Protein AF-A0A067P8L7-F1 (afdb_monomer_lite)

Sequence (788 aa):
MIPTTTPSQPYLDSDVYSFVTGSESTISNNPGLGRTTDRFISAAARLLERSVLRKAPRGRDRGLPPHSPSSSSIISLSLVSDSDSTQSGNVGVGRTMDKAVSAVGTRLEKFLSGVGERRLGLGPHALVGRILRSVDWEDNGCPSCRDAILRESDGFLGSWTTSVVSVEKVTNIAIDTYCRECRDRHTRDLLANEGFRKGCEKLVKSIRGGTPSVKASAIDYVSALACFHPEFQHLFLTLGADRLIEQVRAHSNLFGNETLLASSRRALCCLTDVTVIPLIKEFDALQDEVSAGASELRFYLSARRFSAVLPRISECVEALATHAMHPDHQILALLRLASFLKGGTFWTVLTGLESSISAQMVHELWCRLAMSKDALVRRVISHFLRVLYECGHGLSMRPWSFNRQAALSKPPWSWRCLWLPLFMLKVDFPQIYSKIPGLLLHDVCKGFTDPHTFTMRMGNQTMELRRQKGRVMGRIEGKVVSKIDSDPVMGLLEQMTSPLADIASDWHKEAGMFAFSFMCDIPRMIPEGSLVELCERLDDVLRRPDIPLESIRDFPLHDIAPWYDQDSRSEIWYILEQFIRDDRLREAIQRVLPTLRSDMADNELMCPEIVMGVVEPENGPWTNKLELYNEHYRWPYPSGRRYVRNNLHTHLVAVNPLRDLRWIPLSELSLMRRRLEPMVIPFNPQERKQYIGCFRDGNHRMGRLFRLNDAFRPVDEYEEGDLAVLHVLAVRKFGLLRIPPVYWMTRGGLIHAVTGHGAETGLDPHVALRDCRCYWPGWNYRYEVKGK

Secondary structure (DSSP, 8-state):
-----PPPPPP-----PPPP---PPPPS-S--THHHHHHHHHHHHHHHHHHHHTTS--------PPPP-------------------TTS--HHHHHHHHHHHHHHHHHHHHHHHHHHTT--SHHHHHHHHHTTS-SS----HHHHHHHHHHHHHHTTTTTTSPPPHHHHHHHHHTS--HHHHHHHHHHHHH-HHHHHHHHHHHHHHHHS-HHHHHHHHHHHHHHHHH-HHHHHHHHHTTHHHHHHHHHHHHHHHT-HHHHHHHHHHHHHHH-TTHHHHHHHHHHHHHHHHHHHHH-SS---HHHHHHHHHHHHHHHHHHHHHHTSTTTHHHHHHHHHHHHHTSGGGGGHHHHHHHS-HHHHHHHHHHHHH---HHHHHHHHHHHHHHHHHHHHHHH----TT-SS---S--HHIIIIIHHHHHHHHH-HHHHTTS-HHHHHHHHHTT--HHHHHHHHHHHHHHHHHHHHHHHHHHTTS-GGGGGG-HHHHHHHHHTSHHHHHHHHHHHHH-SSSS--S--PPBPPPHHHHHHHHHHHHHHHH-TTS-HHHHHHS-GGGTS-TT-HHHHHHHHHHHHHGGG-TTTHHHHHHHHHHHH--------B--SEEEEEEE-TTS-----EEEEE--TTS---TT-EE-TTS--EEEEES-HHHHEEEEEGGGHHHHTTTEEEPEE---TTSPPEEEEEE--TT-----EEEE-TTS-B-S------GGGEEEEEEEPBTTTB---EEEEETTEEEETTT--EE-----HHHHTTT--TT-TT----------

Structure (mmCIF, N/CA/C/O backbone):
data_AF-A0A067P8L7-F1
#
_entry.id   AF-A0A067P8L7-F1
#
loop_
_atom_site.group_PDB
_atom_site.id
_atom_site.type_symbol
_atom_site.label_atom_id
_atom_site.label_alt_id
_atom_site.label_comp_id
_atom_site.label_asym_id
_atom_site.label_entity_id
_atom_site.label_seq_id
_atom_site.pdbx_PDB_ins_code
_atom_site.Cartn_x
_atom_site.Cartn_y
_atom_site.Cartn_z
_atom_site.occupancy
_atom_site.B_iso_or_equiv
_atom_site.auth_seq_id
_atom_site.auth_comp_id
_atom_site.auth_asym_id
_atom_site.auth_atom_id
_atom_site.pdbx_PDB_model_num
ATOM 1 N N . MET A 1 1 ? -16.918 41.199 -5.327 1.00 36.19 1 MET A N 1
ATOM 2 C CA . MET A 1 1 ? -16.763 41.688 -3.941 1.00 36.19 1 MET A CA 1
ATOM 3 C C . MET A 1 1 ? -17.690 40.865 -3.065 1.00 36.19 1 MET A C 1
ATOM 5 O O . MET A 1 1 ? -18.895 41.012 -3.180 1.00 36.19 1 MET A O 1
ATOM 9 N N . ILE A 1 2 ? -17.135 39.922 -2.308 1.00 29.42 2 ILE A N 1
ATOM 10 C CA . ILE A 1 2 ? -17.862 38.994 -1.429 1.00 29.42 2 ILE A CA 1
ATOM 11 C C . ILE A 1 2 ? -17.239 39.176 -0.037 1.00 29.42 2 ILE A C 1
ATOM 13 O O . ILE A 1 2 ? -16.008 39.162 0.041 1.00 29.42 2 ILE A O 1
ATOM 17 N N . PRO A 1 3 ? -18.019 39.416 1.031 1.00 39.72 3 PRO A N 1
ATOM 18 C CA . PRO A 1 3 ? -17.459 39.767 2.328 1.00 39.72 3 PRO A CA 1
ATOM 19 C C . PRO A 1 3 ? -16.973 38.520 3.073 1.00 39.72 3 PRO A C 1
ATOM 21 O O . PRO A 1 3 ? -17.706 37.553 3.261 1.00 39.72 3 PRO A O 1
ATOM 24 N N . THR A 1 4 ? -15.720 38.569 3.513 1.00 33.78 4 THR A N 1
ATOM 25 C CA . THR A 1 4 ? -15.096 37.611 4.429 1.00 33.78 4 THR A CA 1
ATOM 26 C C . THR A 1 4 ? -15.461 37.959 5.869 1.00 33.78 4 THR A C 1
ATOM 28 O O . THR A 1 4 ? -15.005 38.972 6.395 1.00 33.78 4 THR A O 1
ATOM 31 N N . THR A 1 5 ? -16.254 37.112 6.520 1.00 38.66 5 THR A N 1
ATOM 32 C CA . THR A 1 5 ? -16.458 37.131 7.974 1.00 38.66 5 THR A CA 1
ATOM 33 C C . THR A 1 5 ? -15.390 36.280 8.656 1.00 38.66 5 THR A C 1
ATOM 35 O O . THR A 1 5 ? -15.333 35.066 8.463 1.00 38.66 5 THR A O 1
ATOM 38 N N . THR A 1 6 ? -14.538 36.922 9.448 1.00 31.91 6 THR A N 1
ATOM 39 C CA . THR A 1 6 ? -13.596 36.303 10.386 1.00 31.91 6 THR A CA 1
ATOM 40 C C . THR A 1 6 ? -14.326 35.816 11.646 1.00 31.91 6 THR A C 1
ATOM 42 O O . THR A 1 6 ? -15.177 36.541 12.161 1.00 31.91 6 THR A O 1
ATOM 45 N N . PRO A 1 7 ? -14.005 34.628 12.193 1.00 39.50 7 PRO A N 1
ATOM 46 C CA . PRO A 1 7 ? -14.508 34.215 13.497 1.00 39.50 7 PRO A CA 1
ATOM 47 C C . PRO A 1 7 ? -13.611 34.751 14.622 1.00 39.50 7 PRO A C 1
ATOM 49 O O . PRO A 1 7 ? -12.383 34.662 14.566 1.00 39.50 7 PRO A O 1
ATOM 52 N N . SER A 1 8 ? -14.247 35.309 15.649 1.00 32.38 8 SER A N 1
ATOM 53 C CA . SER A 1 8 ? -13.639 35.785 16.890 1.00 32.38 8 SER A CA 1
ATOM 54 C C . SER A 1 8 ? -13.129 34.624 17.757 1.00 32.38 8 SER A C 1
ATOM 56 O O . SER A 1 8 ? -13.830 33.639 17.989 1.00 32.38 8 SER A O 1
ATOM 58 N N . GLN A 1 9 ? -11.895 34.750 18.250 1.00 31.33 9 GLN A N 1
ATOM 59 C CA . GLN A 1 9 ? -11.312 33.872 19.270 1.00 31.33 9 GLN A CA 1
ATOM 60 C C . GLN A 1 9 ? -11.827 34.247 20.672 1.00 31.33 9 GLN A C 1
ATOM 62 O O . GLN A 1 9 ? -11.944 35.439 20.963 1.00 31.33 9 GLN A O 1
ATOM 67 N N . PRO A 1 10 ? -12.069 33.277 21.572 1.00 38.03 10 PRO A N 1
ATOM 68 C CA . PRO A 1 10 ? -12.314 33.569 22.977 1.00 38.03 10 PRO A CA 1
ATOM 69 C C . PRO A 1 10 ? -10.997 33.754 23.750 1.00 38.03 10 PRO A C 1
ATOM 71 O O . PRO A 1 10 ? -10.084 32.931 23.671 1.00 38.03 10 PRO A O 1
ATOM 74 N N . TYR A 1 11 ? -10.944 34.848 24.511 1.00 31.11 11 TYR A N 1
ATOM 75 C CA . TYR A 1 11 ? -9.963 35.150 25.555 1.00 31.11 11 TYR A CA 1
ATOM 76 C C . TYR A 1 11 ? -10.044 34.100 26.680 1.00 31.11 11 TYR A C 1
ATOM 78 O O . TYR A 1 11 ? -11.134 33.799 27.165 1.00 31.11 11 TYR A O 1
ATOM 86 N N . LEU A 1 12 ? -8.898 33.563 27.107 1.00 30.88 12 LEU A N 1
ATOM 87 C CA . LEU A 1 12 ? -8.754 32.767 28.329 1.00 30.88 12 LEU A CA 1
ATOM 88 C C . LEU A 1 12 ? -7.935 33.584 29.331 1.00 30.88 12 LEU A C 1
ATOM 90 O O . LEU A 1 12 ? -6.732 33.752 29.144 1.00 30.88 12 LEU A O 1
ATOM 94 N N . ASP A 1 13 ? -8.607 34.085 30.368 1.00 26.62 13 ASP A N 1
ATOM 95 C CA . ASP A 1 13 ? -7.983 34.672 31.555 1.00 26.62 13 ASP A CA 1
ATOM 96 C C . ASP A 1 13 ? -7.306 33.576 32.386 1.00 26.62 13 ASP A C 1
ATOM 98 O O . ASP A 1 13 ? -7.893 32.529 32.677 1.00 26.62 13 ASP A O 1
ATOM 102 N N . SER A 1 14 ? -6.052 33.817 32.761 1.00 28.48 14 SER A N 1
ATOM 103 C CA . SER A 1 14 ? -5.268 32.957 33.641 1.00 28.48 14 SER A CA 1
ATOM 104 C C . SER A 1 14 ? -5.200 33.569 35.040 1.00 28.48 14 SER A C 1
ATOM 106 O O . SER A 1 14 ? -4.325 34.393 35.310 1.00 28.48 14 SER A O 1
ATOM 108 N N . ASP A 1 15 ? -6.082 33.135 35.938 1.00 26.42 15 ASP A N 1
ATOM 109 C CA . ASP A 1 15 ? -5.966 33.445 37.364 1.00 26.42 15 ASP A CA 1
ATOM 110 C C . ASP A 1 15 ? -4.958 32.507 38.041 1.00 26.42 15 ASP A C 1
ATOM 112 O O . ASP A 1 15 ? -5.107 31.281 38.076 1.00 26.42 15 ASP A O 1
ATOM 116 N N . VAL A 1 16 ? -3.908 33.112 38.594 1.00 28.75 16 VAL A N 1
ATOM 117 C CA . VAL A 1 16 ? -2.877 32.468 39.411 1.00 28.75 16 VAL A CA 1
ATOM 118 C C . VAL A 1 16 ? -3.339 32.473 40.869 1.00 28.75 16 VAL A C 1
ATOM 120 O O . VAL A 1 16 ? -3.374 33.522 41.505 1.00 28.75 16 VAL A O 1
ATOM 123 N N . TYR A 1 17 ? -3.637 31.299 41.430 1.00 27.22 17 TYR A N 1
ATOM 124 C CA . TYR A 1 17 ? -3.832 31.126 42.875 1.00 27.22 17 TYR A CA 1
ATOM 125 C C . TYR A 1 17 ? -2.594 30.486 43.513 1.00 27.22 17 TYR A C 1
ATOM 127 O O . TYR A 1 17 ? -2.257 29.335 43.232 1.00 27.22 17 TYR A O 1
ATOM 135 N N . SER A 1 18 ? -1.933 31.220 44.411 1.00 25.38 18 SER A N 1
ATOM 136 C CA . SER A 1 18 ? -0.894 30.702 45.308 1.00 25.38 18 SER A CA 1
ATOM 137 C C . SER A 1 18 ? -1.513 30.237 46.630 1.00 25.38 18 SER A C 1
ATOM 139 O O . SER A 1 18 ? -2.179 31.025 47.303 1.00 25.38 18 SER A O 1
ATOM 141 N N . PHE A 1 19 ? -1.257 28.994 47.043 1.00 25.98 19 PHE A N 1
ATOM 142 C CA . PHE A 1 19 ? -1.618 28.496 48.374 1.00 25.98 19 PHE A CA 1
ATOM 143 C C . PHE A 1 19 ? -0.404 28.539 49.308 1.00 25.98 19 PHE A C 1
ATOM 145 O O . PHE A 1 19 ? 0.627 27.933 49.024 1.00 25.98 19 PHE A O 1
ATOM 152 N N . VAL A 1 20 ? -0.551 29.227 50.443 1.00 29.11 20 VAL A N 1
ATOM 153 C CA . VAL A 1 20 ? 0.363 29.161 51.590 1.00 29.11 20 VAL A CA 1
ATOM 154 C C . VAL A 1 20 ? -0.119 28.042 52.512 1.00 29.11 20 VAL A C 1
ATOM 156 O O . VAL A 1 20 ? -1.233 28.091 53.029 1.00 29.11 20 VAL A O 1
ATOM 159 N N . THR A 1 21 ? 0.713 27.026 52.728 1.00 30.16 21 THR A N 1
ATOM 160 C CA . THR A 1 21 ? 0.487 25.982 53.735 1.00 30.16 21 THR A CA 1
ATOM 161 C C . THR A 1 21 ? 1.146 26.382 55.053 1.00 30.16 21 THR A C 1
ATOM 163 O O . THR A 1 21 ? 2.347 26.189 55.228 1.00 30.16 21 THR A O 1
ATOM 166 N N . GLY A 1 22 ? 0.359 26.925 55.982 1.00 30.98 22 GLY A N 1
ATOM 167 C CA . GLY A 1 22 ? 0.701 26.989 57.403 1.00 30.98 22 GLY A CA 1
ATOM 168 C C . GLY A 1 22 ? 0.161 25.748 58.114 1.00 30.98 22 GLY A C 1
ATOM 169 O O . GLY A 1 22 ? -1.040 25.490 58.080 1.00 30.98 22 GLY A O 1
ATOM 170 N N . SER A 1 23 ? 1.049 24.957 58.714 1.00 29.03 23 SER A N 1
ATOM 171 C CA . SER A 1 23 ? 0.709 23.802 59.547 1.00 29.03 23 SER A CA 1
ATOM 172 C C . SER A 1 23 ? 0.780 24.215 61.013 1.00 29.03 23 SER A C 1
ATOM 174 O O . SER A 1 23 ? 1.877 24.309 61.558 1.00 29.03 23 SER A O 1
ATOM 176 N N . GLU A 1 24 ? -0.367 24.399 61.665 1.00 32.34 24 GLU A N 1
ATOM 177 C CA . GLU A 1 24 ? -0.441 24.401 63.127 1.00 32.34 24 GLU A CA 1
ATOM 178 C C . GLU A 1 24 ? -0.838 23.009 63.627 1.00 32.34 24 GLU A C 1
ATOM 180 O O . GLU A 1 24 ? -1.864 22.434 63.256 1.00 32.34 24 GLU A O 1
ATOM 185 N N . SER A 1 25 ? 0.040 22.445 64.453 1.00 33.06 25 SER A N 1
ATOM 186 C CA . SER A 1 25 ? -0.110 21.155 65.113 1.00 33.06 25 SER A CA 1
ATOM 187 C C . SER A 1 25 ? -1.282 21.172 66.093 1.00 33.06 25 SER A C 1
ATOM 189 O O . SER A 1 25 ? -1.304 21.987 67.015 1.00 33.06 25 SER A O 1
ATOM 191 N N . THR A 1 26 ? -2.208 20.221 65.964 1.00 33.62 26 THR A N 1
ATOM 192 C CA . THR A 1 26 ? -3.205 19.931 67.002 1.00 33.62 26 THR A CA 1
ATOM 193 C C . THR A 1 26 ? -2.786 18.719 67.835 1.00 33.62 26 THR A C 1
ATOM 195 O O . THR A 1 26 ? -2.328 17.696 67.330 1.00 33.62 26 THR A O 1
ATOM 198 N N . ILE A 1 27 ? -2.917 18.895 69.148 1.00 36.53 27 ILE A N 1
ATOM 199 C CA . ILE A 1 27 ? -2.492 18.015 70.238 1.00 36.53 27 ILE A CA 1
ATOM 200 C C . ILE A 1 27 ? -3.243 16.673 70.195 1.00 36.53 27 ILE A C 1
ATOM 202 O O . ILE A 1 27 ? -4.474 16.629 70.204 1.00 36.53 27 ILE A O 1
ATOM 206 N N . SER A 1 28 ? -2.500 15.561 70.204 1.00 38.66 28 SER A N 1
ATOM 207 C CA . SER A 1 28 ? -3.044 14.208 70.345 1.00 38.66 28 SER A CA 1
ATOM 208 C C . SER A 1 28 ? -3.263 13.882 71.824 1.00 38.66 28 SER A C 1
ATOM 210 O O . SER A 1 28 ? -2.277 13.695 72.530 1.00 38.66 28 SER A O 1
ATOM 212 N N . ASN A 1 29 ? -4.513 13.838 72.301 1.00 42.50 29 ASN A N 1
ATOM 213 C CA . ASN A 1 29 ? -4.994 12.950 73.387 1.00 42.50 29 ASN A CA 1
ATOM 214 C C . ASN A 1 29 ? -6.394 13.340 73.901 1.00 42.50 29 ASN A C 1
ATOM 216 O O . ASN A 1 29 ? -6.620 13.447 75.100 1.00 42.50 29 ASN A O 1
ATOM 220 N N . ASN A 1 30 ? -7.370 13.482 73.002 1.00 39.34 30 ASN A N 1
ATOM 221 C CA . ASN A 1 30 ? -8.784 13.408 73.383 1.00 39.34 30 ASN A CA 1
ATOM 222 C C . ASN A 1 30 ? -9.452 12.224 72.669 1.00 39.34 30 ASN A C 1
ATOM 224 O O . ASN A 1 30 ? -8.995 11.839 71.586 1.00 39.34 30 ASN A O 1
ATOM 228 N N . PRO A 1 31 ? -10.506 11.613 73.246 1.00 41.97 31 PRO A N 1
ATOM 229 C CA . PRO A 1 31 ? -11.277 10.551 72.605 1.00 41.97 31 PRO A CA 1
ATOM 230 C C . PRO A 1 31 ? -12.084 11.139 71.436 1.00 41.97 31 PRO A C 1
ATOM 232 O O . PRO A 1 31 ? -13.281 11.370 71.528 1.00 41.97 31 PRO A O 1
ATOM 235 N N . GLY A 1 32 ? -11.392 11.445 70.341 1.00 45.50 32 GLY A N 1
ATOM 236 C CA . GLY A 1 32 ? -11.947 12.030 69.128 1.00 45.50 32 GLY A CA 1
ATOM 237 C C . GLY A 1 32 ? -12.049 11.019 67.991 1.00 45.50 32 GLY A C 1
ATOM 238 O O . GLY A 1 32 ? -11.405 9.964 68.013 1.00 45.50 32 GLY A O 1
ATOM 239 N N . LEU A 1 33 ? -12.843 11.390 66.980 1.00 48.19 33 LEU A N 1
ATOM 240 C CA . LEU A 1 33 ? -13.220 10.609 65.792 1.00 48.19 33 LEU A CA 1
ATOM 241 C C . LEU A 1 33 ? -12.100 9.755 65.172 1.00 48.19 33 LEU A C 1
ATOM 243 O O . LEU A 1 33 ? -12.400 8.685 64.649 1.00 48.19 33 LEU A O 1
ATOM 247 N N . GLY A 1 34 ? -10.834 10.180 65.267 1.00 48.84 34 GLY A N 1
ATOM 248 C CA . GLY A 1 34 ? -9.669 9.447 64.763 1.00 48.84 34 GLY A CA 1
ATOM 249 C C . GLY A 1 34 ? -9.581 7.993 65.239 1.00 48.84 34 GLY A C 1
ATOM 250 O O . GLY A 1 34 ? -9.248 7.122 64.447 1.00 48.84 34 GLY A O 1
ATOM 251 N N . ARG A 1 35 ? -9.962 7.677 66.488 1.00 53.22 35 ARG A N 1
ATOM 252 C CA . ARG A 1 35 ? -9.967 6.279 66.976 1.00 53.22 35 ARG A CA 1
ATOM 253 C C . ARG A 1 35 ? -11.078 5.427 66.357 1.00 53.22 35 ARG A C 1
ATOM 255 O O . ARG A 1 35 ? -10.922 4.211 66.253 1.00 53.22 35 ARG A O 1
ATOM 262 N N . THR A 1 36 ? -12.192 6.034 65.957 1.00 54.47 36 THR A N 1
ATOM 263 C CA . THR A 1 36 ? -13.324 5.328 65.340 1.00 54.47 36 THR A CA 1
ATOM 264 C C . THR A 1 36 ? -13.023 5.014 63.877 1.00 54.47 36 THR A C 1
ATOM 266 O O . THR A 1 36 ? -13.231 3.881 63.442 1.00 54.47 36 THR A O 1
ATOM 269 N N . THR A 1 37 ? -12.441 5.967 63.141 1.00 52.09 37 THR A N 1
ATOM 270 C CA . THR A 1 37 ? -11.954 5.744 61.772 1.00 52.09 37 THR A CA 1
ATOM 271 C C . THR A 1 37 ? -10.819 4.729 61.733 1.00 52.09 37 THR A C 1
ATOM 273 O O . THR A 1 37 ? -10.852 3.827 60.901 1.00 52.09 37 THR A O 1
ATOM 276 N N . ASP A 1 38 ? -9.867 4.793 62.664 1.00 52.38 38 ASP A N 1
ATOM 277 C CA . ASP A 1 38 ? -8.730 3.866 62.692 1.00 52.38 38 ASP A CA 1
ATOM 278 C C . ASP A 1 38 ? -9.160 2.424 63.030 1.00 52.38 38 ASP A C 1
ATOM 280 O O . ASP A 1 38 ? -8.690 1.452 62.430 1.00 52.38 38 ASP A O 1
ATOM 284 N N . ARG A 1 39 ? -10.164 2.262 63.908 1.00 58.91 39 ARG A N 1
ATOM 285 C CA . ARG A 1 39 ? -10.807 0.961 64.171 1.00 58.91 39 ARG A CA 1
ATOM 286 C C . ARG A 1 39 ? -11.585 0.438 62.968 1.00 58.91 39 ARG A C 1
ATOM 288 O O . ARG A 1 39 ? -11.516 -0.761 62.702 1.00 58.91 39 ARG A O 1
ATOM 295 N N . PHE A 1 40 ? -12.288 1.304 62.239 1.00 60.78 40 PHE A N 1
ATOM 296 C CA . PHE A 1 40 ? -13.021 0.917 61.033 1.00 60.78 40 PHE A CA 1
ATOM 297 C C . PHE A 1 40 ? -12.067 0.474 59.916 1.00 60.78 40 PHE A C 1
ATOM 299 O O . PHE A 1 40 ? -12.243 -0.602 59.345 1.00 60.78 40 PHE A O 1
ATOM 306 N N . ILE A 1 41 ? -10.997 1.238 59.674 1.00 60.25 41 ILE A N 1
ATOM 307 C CA . ILE A 1 41 ? -9.946 0.906 58.702 1.00 60.25 41 ILE A CA 1
ATOM 308 C C . ILE A 1 41 ? -9.254 -0.406 59.094 1.00 60.25 41 ILE A C 1
ATOM 310 O O . ILE A 1 41 ? -9.112 -1.302 58.263 1.00 60.25 41 ILE A O 1
ATOM 314 N N . SER A 1 42 ? -8.916 -0.580 60.374 1.00 60.84 42 SER A N 1
ATOM 315 C CA . SER A 1 42 ? -8.307 -1.814 60.889 1.00 60.84 42 SER A CA 1
ATOM 316 C C . SER A 1 42 ? -9.242 -3.030 60.839 1.00 60.84 42 SER A C 1
ATOM 318 O O . SER A 1 42 ? -8.777 -4.168 60.741 1.00 60.84 42 SER A O 1
ATOM 320 N N . ALA A 1 43 ? -10.559 -2.835 60.943 1.00 63.03 43 ALA A N 1
ATOM 321 C CA . ALA A 1 43 ? -11.548 -3.905 60.804 1.00 63.03 43 ALA A CA 1
ATOM 322 C C . ALA A 1 43 ? -11.741 -4.298 59.332 1.00 63.03 43 ALA A C 1
ATOM 324 O O . ALA A 1 43 ? -11.742 -5.488 59.009 1.00 63.03 43 ALA A O 1
ATOM 325 N N . ALA A 1 44 ? -11.817 -3.309 58.438 1.00 54.34 44 ALA A N 1
ATOM 326 C CA . ALA A 1 44 ? -11.887 -3.519 56.997 1.00 54.34 44 ALA A CA 1
ATOM 327 C C . ALA A 1 44 ? -10.626 -4.224 56.469 1.00 54.34 44 ALA A C 1
ATOM 329 O O . ALA A 1 44 ? -10.739 -5.209 55.740 1.00 54.34 44 ALA A O 1
ATOM 330 N N . ALA A 1 45 ? -9.434 -3.803 56.909 1.00 58.06 45 ALA A N 1
ATOM 331 C CA . ALA A 1 45 ? -8.164 -4.438 56.555 1.00 58.06 45 ALA A CA 1
ATOM 332 C C . ALA A 1 45 ? -8.115 -5.915 56.987 1.00 58.06 45 ALA A C 1
ATOM 334 O O . ALA A 1 45 ? -7.762 -6.777 56.185 1.00 58.06 45 ALA A O 1
ATOM 335 N N . ARG A 1 46 ? -8.564 -6.234 58.209 1.00 66.25 46 ARG A N 1
ATOM 336 C CA . ARG A 1 46 ? -8.603 -7.616 58.726 1.00 66.25 46 ARG A CA 1
ATOM 337 C C . ARG A 1 46 ? -9.643 -8.500 58.034 1.00 66.25 46 ARG A C 1
ATOM 339 O O . ARG A 1 46 ? -9.406 -9.692 57.840 1.00 66.25 46 ARG A O 1
ATOM 346 N N . LEU A 1 47 ? -10.792 -7.949 57.643 1.00 58.16 47 LEU A N 1
ATOM 347 C CA . LEU A 1 47 ? -11.785 -8.670 56.834 1.00 58.16 47 LEU A CA 1
ATOM 348 C C . LEU A 1 47 ? -11.244 -8.996 55.440 1.00 58.16 47 LEU A C 1
ATOM 350 O O . LEU A 1 47 ? -11.470 -10.092 54.918 1.00 58.16 47 LEU A O 1
ATOM 354 N N . LEU A 1 48 ? -10.491 -8.063 54.863 1.00 54.94 48 LEU A N 1
ATOM 355 C CA . LEU A 1 48 ? -9.872 -8.222 53.557 1.00 54.94 48 LEU A CA 1
ATOM 356 C C . LEU A 1 48 ? -8.728 -9.245 53.611 1.00 54.94 48 LEU A C 1
ATOM 358 O O . LEU A 1 48 ? -8.687 -10.159 52.791 1.00 54.94 48 LEU A O 1
ATOM 362 N N . GLU A 1 49 ? -7.883 -9.178 54.639 1.00 65.00 49 GLU A N 1
ATOM 363 C CA . GLU A 1 49 ? -6.832 -10.158 54.925 1.00 65.00 49 GLU A CA 1
ATOM 364 C C . GLU A 1 49 ? -7.407 -11.575 55.093 1.00 65.00 49 GLU A C 1
ATOM 366 O O . GLU A 1 49 ? -6.955 -12.511 54.434 1.00 65.00 49 GLU A O 1
ATOM 371 N N . ARG A 1 50 ? -8.490 -11.740 55.866 1.00 66.25 50 ARG A N 1
ATOM 372 C CA . ARG A 1 50 ? -9.178 -13.038 56.021 1.00 66.25 50 ARG A CA 1
ATOM 373 C C . ARG A 1 50 ? -9.763 -13.568 54.714 1.00 66.25 50 ARG A C 1
ATOM 375 O O . ARG A 1 50 ? -9.758 -14.778 54.491 1.00 66.25 50 ARG A O 1
ATOM 382 N N . SER A 1 51 ? -10.267 -12.685 53.856 1.00 56.28 51 SER A N 1
ATOM 383 C CA . SER A 1 51 ? -10.874 -13.060 52.573 1.00 56.28 51 SER A CA 1
ATOM 384 C C . SER A 1 51 ? -9.823 -13.448 51.530 1.00 56.28 51 SER A C 1
ATOM 386 O O . SER A 1 51 ? -10.038 -14.380 50.754 1.00 56.28 51 SER A O 1
ATOM 388 N N . VAL A 1 52 ? -8.666 -12.779 51.543 1.00 54.53 52 VAL A N 1
ATOM 389 C CA . VAL A 1 52 ? -7.527 -13.071 50.663 1.00 54.53 52 VAL A CA 1
ATOM 390 C C . VAL A 1 52 ? -6.785 -14.334 51.117 1.00 54.53 52 VAL A C 1
ATOM 392 O O . VAL A 1 52 ? -6.463 -15.178 50.281 1.00 54.53 52 VAL A O 1
ATOM 395 N N . LEU A 1 53 ? -6.572 -14.522 52.424 1.00 58.19 53 LEU A N 1
ATOM 396 C CA . LEU A 1 53 ? -5.845 -15.677 52.968 1.00 58.19 53 LEU A CA 1
ATOM 397 C C . LEU A 1 53 ? -6.652 -16.983 52.929 1.00 58.19 53 LEU A C 1
ATOM 399 O O . LEU A 1 53 ? -6.065 -18.049 52.763 1.00 58.19 53 LEU A O 1
ATOM 403 N N . ARG A 1 54 ? -7.991 -16.936 52.997 1.00 55.25 54 ARG A N 1
ATOM 404 C CA . ARG A 1 54 ? -8.836 -18.143 52.865 1.00 55.25 54 ARG A CA 1
ATOM 405 C C . ARG A 1 54 ? -8.814 -18.783 51.474 1.00 55.25 54 ARG A C 1
ATOM 407 O O . ARG A 1 54 ? -9.270 -19.914 51.343 1.00 55.25 54 ARG A O 1
ATOM 414 N N . LYS A 1 55 ? -8.320 -18.086 50.445 1.00 47.09 55 LYS A N 1
ATOM 415 C CA . LYS A 1 55 ? -8.284 -18.582 49.056 1.00 47.09 55 LYS A CA 1
ATOM 416 C C . LYS A 1 55 ? -6.876 -18.691 48.464 1.00 47.09 55 LYS A C 1
ATOM 418 O O . LYS A 1 55 ? -6.751 -18.930 47.266 1.00 47.09 55 LYS A O 1
ATOM 423 N N . ALA A 1 56 ? -5.822 -18.550 49.270 1.00 34.97 56 ALA A N 1
ATOM 424 C CA . ALA A 1 56 ? -4.475 -18.873 48.810 1.00 34.97 56 ALA A CA 1
ATOM 425 C C . ALA A 1 56 ? -4.386 -20.393 48.541 1.00 34.97 56 ALA A C 1
ATOM 427 O O . ALA A 1 56 ? -4.697 -21.180 49.440 1.00 34.97 56 ALA A O 1
ATOM 428 N N . PRO A 1 57 ? -4.014 -20.832 47.326 1.00 42.06 57 PRO A N 1
ATOM 429 C CA . PRO A 1 57 ? -3.963 -22.250 47.006 1.00 42.06 57 PRO A CA 1
ATOM 430 C C . PRO A 1 57 ? -2.838 -22.910 47.811 1.00 42.06 57 PRO A C 1
ATOM 432 O O . PRO A 1 57 ? -1.661 -22.614 47.613 1.00 42.06 57 PRO A O 1
ATOM 435 N N . ARG A 1 58 ? -3.199 -23.821 48.723 1.00 41.28 58 ARG A N 1
ATOM 436 C CA . ARG A 1 58 ? -2.262 -24.835 49.220 1.00 41.28 58 ARG A CA 1
ATOM 437 C C . ARG A 1 58 ? -1.947 -25.736 48.034 1.00 41.28 58 ARG A C 1
ATOM 439 O O . ARG A 1 58 ? -2.838 -26.412 47.527 1.00 41.28 58 ARG A O 1
ATOM 446 N N . GLY A 1 59 ? -0.714 -25.669 47.547 1.00 50.84 59 GLY A N 1
ATOM 447 C CA . GLY A 1 59 ? -0.277 -26.485 46.426 1.00 50.84 59 GLY A CA 1
ATOM 448 C C . GLY A 1 59 ? -0.426 -27.971 46.737 1.00 50.84 59 GLY A C 1
ATOM 449 O O . GLY A 1 59 ? 0.025 -28.416 47.791 1.00 50.84 59 GLY A O 1
ATOM 450 N N . ARG A 1 60 ? -1.031 -28.721 45.812 1.00 44.81 60 ARG A N 1
ATOM 451 C CA . ARG A 1 60 ? -0.565 -30.059 45.438 1.00 44.81 60 ARG A CA 1
ATOM 452 C C . ARG A 1 60 ? -1.283 -30.626 44.216 1.00 44.81 60 ARG A C 1
ATOM 454 O O . ARG A 1 60 ? -2.487 -30.471 44.062 1.00 44.81 60 ARG A O 1
ATOM 461 N N . ASP A 1 61 ? -0.450 -31.317 43.449 1.00 40.88 61 ASP A N 1
ATOM 462 C CA . ASP A 1 61 ? -0.655 -32.529 42.666 1.00 40.88 61 ASP A CA 1
ATOM 463 C C . ASP A 1 61 ? -1.627 -32.571 41.481 1.00 40.88 61 ASP A C 1
ATOM 465 O O . ASP A 1 61 ? -2.794 -32.191 41.509 1.00 40.88 61 ASP A O 1
ATOM 469 N N . ARG A 1 62 ? -1.034 -33.073 40.394 1.00 46.50 62 ARG A N 1
ATOM 470 C CA . ARG A 1 62 ? -1.580 -33.301 39.065 1.00 46.50 62 ARG A CA 1
ATOM 471 C C . ARG A 1 62 ? -2.669 -34.372 39.092 1.00 46.50 62 ARG A C 1
ATOM 473 O O . ARG A 1 62 ? -2.464 -35.445 39.647 1.00 46.50 62 ARG A O 1
ATOM 480 N N . GLY A 1 63 ? -3.724 -34.110 38.323 1.00 44.09 63 GLY A N 1
ATOM 481 C CA . GLY A 1 63 ? -4.572 -35.132 37.714 1.00 44.09 63 GLY A CA 1
ATOM 482 C C . GLY A 1 63 ? -5.953 -35.251 38.339 1.00 44.09 63 GLY A C 1
ATOM 483 O O . GLY A 1 63 ? -6.122 -36.044 39.249 1.00 44.09 63 GLY A O 1
ATOM 484 N N . LEU A 1 64 ? -6.920 -34.482 37.823 1.00 41.53 64 LEU A N 1
ATOM 485 C CA . LEU A 1 64 ? -8.359 -34.796 37.710 1.00 41.53 64 LEU A CA 1
ATOM 486 C C . LEU A 1 64 ? -9.054 -33.633 36.953 1.00 41.53 64 LEU A C 1
ATOM 488 O O . LEU A 1 64 ? -8.609 -32.487 37.070 1.00 41.53 64 LEU A O 1
ATOM 492 N N . PRO A 1 65 ? -10.102 -33.888 36.145 1.00 42.75 65 PRO A N 1
ATOM 493 C CA . PRO A 1 65 ? -10.750 -32.863 35.327 1.00 42.75 65 PRO A CA 1
ATOM 494 C C . PRO A 1 65 ? -11.635 -31.932 36.182 1.00 42.75 65 PRO A C 1
ATOM 496 O O . PRO A 1 65 ? -12.119 -32.334 37.242 1.00 42.75 65 PRO A O 1
ATOM 499 N N . PRO A 1 66 ? -11.863 -30.675 35.756 1.00 45.56 66 PRO A N 1
ATOM 500 C CA . PRO A 1 66 ? -12.490 -29.672 36.606 1.00 45.56 66 PRO A CA 1
ATOM 501 C C . PRO A 1 66 ? -14.012 -29.858 36.674 1.00 45.56 66 PRO A C 1
ATOM 503 O O . PRO A 1 66 ? -14.720 -29.693 35.682 1.00 45.56 66 PRO A O 1
ATOM 506 N N . HIS A 1 67 ? -14.531 -30.107 37.877 1.00 40.25 67 HIS A N 1
ATOM 507 C CA . HIS A 1 67 ? -15.948 -29.917 38.182 1.00 40.25 67 HIS A CA 1
ATOM 508 C C . HIS A 1 67 ? -16.302 -28.422 38.160 1.00 40.25 67 HIS A C 1
ATOM 510 O O . HIS A 1 67 ? -15.645 -27.597 38.799 1.00 40.25 67 HIS A O 1
ATOM 516 N N . SER A 1 68 ? -17.364 -28.064 37.434 1.00 32.72 68 SER A N 1
ATOM 517 C CA . SER A 1 68 ? -17.913 -26.708 37.425 1.00 32.72 68 SER A CA 1
ATOM 518 C C . SER A 1 68 ? -18.626 -26.407 38.751 1.00 32.72 68 SER A C 1
ATOM 520 O O . SER A 1 68 ? -19.588 -27.109 39.070 1.00 32.72 68 SER A O 1
ATOM 522 N N . PRO A 1 69 ? -18.252 -25.361 39.507 1.00 38.81 69 PRO A N 1
ATOM 523 C CA . PRO A 1 69 ? -19.046 -24.944 40.651 1.00 38.81 69 PRO A CA 1
ATOM 524 C C . PRO A 1 69 ? -20.306 -24.227 40.152 1.00 38.81 69 PRO A C 1
ATOM 526 O O . PRO A 1 69 ? -20.242 -23.173 39.511 1.00 38.81 69 PRO A O 1
ATOM 529 N N . SER A 1 70 ? -21.459 -24.827 40.429 1.00 33.78 70 SER A N 1
ATOM 530 C CA . SER A 1 70 ? -22.779 -24.234 40.254 1.00 33.78 70 SER A CA 1
ATOM 531 C C . SER A 1 70 ? -22.986 -23.073 41.234 1.00 33.78 70 SER A C 1
ATOM 533 O O . SER A 1 70 ? -22.781 -23.225 42.436 1.00 33.78 70 SER A O 1
ATOM 535 N N . SER A 1 71 ? -23.401 -21.926 40.685 1.00 37.06 71 SER A N 1
ATOM 536 C CA . SER A 1 71 ? -24.108 -20.817 41.351 1.00 37.06 71 SER A CA 1
ATOM 537 C C . SER A 1 71 ? -23.605 -20.392 42.740 1.00 37.06 71 SER A C 1
ATOM 539 O O . SER A 1 71 ? -24.197 -20.733 43.761 1.00 37.06 71 SER A O 1
ATOM 541 N N . SER A 1 72 ? -22.579 -19.537 42.778 1.00 28.77 72 SER A N 1
ATOM 542 C CA . SER A 1 72 ? -22.338 -18.656 43.926 1.00 28.77 72 SER A CA 1
ATOM 543 C C . SER A 1 72 ? -23.125 -17.356 43.748 1.00 28.77 72 SER A C 1
ATOM 545 O O . SER A 1 72 ? -22.884 -16.612 42.793 1.00 28.77 72 SER A O 1
ATOM 547 N N . SER A 1 73 ? -24.050 -17.085 44.663 1.00 29.30 73 SER A N 1
ATOM 548 C CA . SER A 1 73 ? -24.755 -15.813 44.803 1.00 29.30 73 SER A CA 1
ATOM 549 C C . SER A 1 73 ? -23.755 -14.664 44.972 1.00 29.30 73 SER A C 1
ATOM 551 O O . SER A 1 73 ? -22.888 -14.681 45.847 1.00 29.30 73 SER A O 1
ATOM 553 N N . ILE A 1 74 ? -23.854 -13.667 44.092 1.00 32.25 74 ILE A N 1
ATOM 554 C CA . ILE A 1 74 ? -23.090 -12.423 44.181 1.00 32.25 74 ILE A CA 1
ATOM 555 C C . ILE A 1 74 ? -23.644 -11.647 45.377 1.00 32.25 74 ILE A C 1
ATOM 557 O O . ILE A 1 74 ? -24.808 -11.254 45.381 1.00 32.25 74 ILE A O 1
ATOM 561 N N . ILE A 1 75 ? -22.815 -11.443 46.401 1.00 29.91 75 ILE A N 1
ATOM 562 C CA . ILE A 1 75 ? -23.125 -10.543 47.513 1.00 29.91 75 ILE A CA 1
ATOM 563 C C . ILE A 1 75 ? -23.069 -9.117 46.954 1.00 29.91 75 ILE A C 1
ATOM 565 O O . ILE A 1 75 ? -21.989 -8.571 46.733 1.00 29.91 75 ILE A O 1
ATOM 569 N N . SER A 1 76 ? -24.238 -8.539 46.679 1.00 28.62 76 SER A N 1
ATOM 570 C CA . SER A 1 76 ? -24.386 -7.124 46.338 1.00 28.62 76 SER A CA 1
ATOM 571 C C . SER A 1 76 ? -24.284 -6.303 47.623 1.00 28.62 76 SER A C 1
ATOM 573 O O . SER A 1 76 ? -25.224 -6.258 48.412 1.00 28.62 76 SER A O 1
ATOM 575 N N . LEU A 1 77 ? -23.131 -5.680 47.860 1.00 30.94 77 LEU A N 1
ATOM 576 C CA . LEU A 1 77 ? -22.958 -4.690 48.924 1.00 30.94 77 LEU A CA 1
ATOM 577 C C . LEU A 1 77 ? -23.512 -3.344 48.432 1.00 30.94 77 LEU A C 1
ATOM 579 O O . LEU A 1 77 ? -22.764 -2.518 47.918 1.00 30.94 77 LEU A O 1
ATOM 583 N N . SER A 1 78 ? -24.824 -3.127 48.560 1.00 27.14 78 SER A N 1
ATOM 584 C CA . SER A 1 78 ? -25.404 -1.785 48.441 1.00 27.14 78 SER A CA 1
ATOM 585 C C . SER A 1 78 ? -25.307 -1.094 49.799 1.00 27.14 78 SER A C 1
ATOM 587 O O . SER A 1 78 ? -26.036 -1.440 50.729 1.00 27.14 78 SER A O 1
ATOM 589 N N . LEU A 1 79 ? -24.391 -0.136 49.930 1.00 31.88 79 LEU A N 1
ATOM 590 C CA . LEU A 1 79 ? -24.340 0.737 51.097 1.00 31.88 79 LEU A CA 1
ATOM 591 C C . LEU A 1 79 ? -25.445 1.796 50.936 1.00 31.88 79 LEU A C 1
ATOM 593 O O . LEU A 1 79 ? -25.229 2.836 50.319 1.00 31.88 79 LEU A O 1
ATOM 597 N N . VAL A 1 80 ? -26.650 1.496 51.421 1.00 28.50 80 VAL A N 1
ATOM 598 C CA . VAL A 1 80 ? -27.718 2.493 51.567 1.00 28.50 80 VAL A CA 1
ATOM 599 C C . VAL A 1 80 ? -27.416 3.259 52.849 1.00 28.50 80 VAL A C 1
ATOM 601 O O . VAL A 1 80 ? -27.572 2.735 53.948 1.00 28.50 80 VAL A O 1
ATOM 604 N N . SER A 1 81 ? -26.883 4.467 52.698 1.00 34.34 81 SER A N 1
ATOM 605 C CA . SER A 1 81 ? -26.781 5.426 53.794 1.00 34.34 81 SER A CA 1
ATOM 606 C C . SER A 1 81 ? -28.052 6.266 53.789 1.00 34.34 81 SER A C 1
ATOM 608 O O . SER A 1 81 ? -28.065 7.350 53.210 1.00 34.34 81 SER A O 1
ATOM 610 N N . ASP A 1 82 ? -29.109 5.760 54.421 1.00 30.42 82 ASP A N 1
ATOM 611 C CA . ASP A 1 82 ? -30.245 6.591 54.819 1.00 30.42 82 ASP A CA 1
ATOM 612 C C . ASP A 1 82 ? -29.762 7.522 55.935 1.00 30.42 82 ASP A C 1
ATOM 614 O O . ASP A 1 82 ? -29.592 7.117 57.085 1.00 30.42 82 ASP A O 1
ATOM 618 N N . SER A 1 83 ? -29.470 8.771 55.578 1.00 33.16 83 SER A N 1
ATOM 619 C CA . SER A 1 83 ? -29.325 9.850 56.546 1.00 33.16 83 SER A CA 1
ATOM 620 C C . SER A 1 83 ? -30.282 10.955 56.143 1.00 33.16 83 SER A C 1
ATOM 622 O O . SER A 1 83 ? -30.012 11.730 55.224 1.00 33.16 83 SER A O 1
ATOM 624 N N . ASP A 1 84 ? -31.406 11.013 56.848 1.00 37.47 84 ASP A N 1
ATOM 625 C CA . ASP A 1 84 ? -32.320 12.138 56.785 1.00 37.47 84 ASP A CA 1
ATOM 626 C C . ASP A 1 84 ? -31.592 13.424 57.194 1.00 37.47 84 ASP A C 1
ATOM 628 O O . ASP A 1 84 ? -30.972 13.516 58.253 1.00 37.47 84 ASP A O 1
ATOM 632 N N . SER A 1 85 ? -31.695 14.418 56.312 1.00 43.31 85 SER A N 1
ATOM 633 C CA . SER A 1 85 ? -31.711 15.848 56.616 1.00 43.31 85 SER A CA 1
ATOM 634 C C . SER A 1 85 ? -30.638 16.376 57.584 1.00 43.31 85 SER A C 1
ATOM 636 O O . SER A 1 85 ? -30.871 16.588 58.772 1.00 43.31 85 SER A O 1
ATOM 638 N N . THR A 1 86 ? -29.495 16.784 57.025 1.00 41.22 86 THR A N 1
ATOM 639 C CA . THR A 1 86 ? -28.874 18.051 57.440 1.00 41.22 86 THR A CA 1
ATOM 640 C C . THR A 1 86 ? -28.695 18.937 56.211 1.00 41.22 86 THR A C 1
ATOM 642 O O . THR A 1 86 ? -28.160 18.525 55.184 1.00 41.22 86 THR A O 1
ATOM 645 N N . GLN A 1 87 ? -29.227 20.153 56.302 1.00 43.41 87 GLN A N 1
ATOM 646 C CA . GLN A 1 87 ? -29.265 21.168 55.254 1.00 43.41 87 GLN A CA 1
ATOM 647 C C . GLN A 1 87 ? -27.862 21.388 54.652 1.00 43.41 87 GLN A C 1
ATOM 649 O O . GLN A 1 87 ? -26.945 21.895 55.302 1.00 43.41 87 GLN A O 1
ATOM 654 N N . SER A 1 88 ? -27.677 20.972 53.397 1.00 41.81 88 SER A N 1
ATOM 655 C CA . SER A 1 88 ? -26.386 20.941 52.708 1.00 41.81 88 SER A CA 1
ATOM 656 C C . SER A 1 88 ? -25.980 22.329 52.194 1.00 41.81 88 SER A C 1
ATOM 658 O O . SER A 1 88 ? -26.072 22.608 51.000 1.00 41.81 88 SER A O 1
ATOM 660 N N . GLY A 1 89 ? -25.536 23.210 53.092 1.00 50.19 89 GLY A N 1
ATOM 661 C CA . GLY A 1 89 ? -25.057 24.555 52.738 1.00 50.19 89 GLY A CA 1
ATOM 662 C C . GLY A 1 89 ? -23.761 24.984 53.426 1.00 50.19 89 GLY A C 1
ATOM 663 O O . GLY A 1 89 ? -22.970 25.707 52.828 1.00 50.19 89 GLY A O 1
ATOM 664 N N . ASN A 1 90 ? -23.484 24.490 54.635 1.00 54.31 90 ASN A N 1
ATOM 665 C CA . ASN A 1 90 ? -22.371 24.998 55.438 1.00 54.31 90 ASN A CA 1
ATOM 666 C C . ASN A 1 90 ? -21.098 24.147 55.297 1.00 54.31 90 ASN A C 1
ATOM 668 O O . ASN A 1 90 ? -21.136 22.916 55.241 1.00 54.31 90 ASN A O 1
ATOM 672 N N . VAL A 1 91 ? -19.946 24.821 55.231 1.00 51.34 91 VAL A N 1
ATOM 673 C CA . VAL A 1 91 ? -18.612 24.204 55.259 1.00 51.34 91 VAL A CA 1
ATOM 674 C C . VAL A 1 91 ? -18.411 23.577 56.640 1.00 51.34 91 VAL A C 1
ATOM 676 O O . VAL A 1 91 ? -18.151 24.272 57.614 1.00 51.34 91 VAL A O 1
ATOM 679 N N . GLY A 1 92 ? -18.586 22.259 56.736 1.00 64.50 92 GLY A N 1
ATOM 680 C CA . GLY A 1 92 ? -18.464 21.507 57.983 1.00 64.50 92 GLY A CA 1
ATOM 681 C C . GLY A 1 92 ? -17.710 20.194 57.795 1.00 64.50 92 GLY A C 1
ATOM 682 O O . GLY A 1 92 ? -17.631 19.654 56.689 1.00 64.50 92 GLY A O 1
ATOM 683 N N . VAL A 1 93 ? -17.178 19.668 58.900 1.00 66.19 93 VAL A N 1
ATOM 684 C CA . VAL A 1 93 ? -16.332 18.459 58.974 1.00 66.19 93 VAL A CA 1
ATOM 685 C C . VAL A 1 93 ? -16.973 17.236 58.290 1.00 66.19 93 VAL A C 1
ATOM 687 O O . VAL A 1 93 ? -16.261 16.414 57.714 1.00 66.19 93 VAL A O 1
ATOM 690 N N . GLY A 1 94 ? -18.311 17.165 58.254 1.00 70.44 94 GLY A N 1
ATOM 691 C CA . GLY A 1 94 ? -19.069 16.122 57.551 1.00 70.44 94 GLY A CA 1
ATOM 692 C C . GLY A 1 94 ? -18.759 16.025 56.052 1.00 70.44 94 GLY A C 1
ATOM 693 O O . GLY A 1 94 ? -18.524 14.930 55.559 1.00 70.44 94 GLY A O 1
ATOM 694 N N . ARG A 1 95 ? -18.611 17.149 55.329 1.00 69.56 95 ARG A N 1
ATOM 695 C CA . ARG A 1 95 ? -18.278 17.131 53.885 1.00 69.56 95 ARG A CA 1
ATOM 696 C C . ARG A 1 95 ? -16.870 16.614 53.606 1.00 69.56 95 ARG A C 1
ATOM 698 O O . ARG A 1 95 ? -16.640 15.953 52.593 1.00 69.56 95 ARG A O 1
ATOM 705 N N . THR A 1 96 ? -15.916 16.930 54.478 1.00 77.50 96 THR A N 1
ATOM 706 C CA . THR A 1 96 ? -14.544 16.420 54.358 1.00 77.50 96 THR A CA 1
ATOM 707 C C . THR A 1 96 ? -14.521 14.915 54.604 1.00 77.50 96 THR A C 1
ATOM 709 O O . THR A 1 96 ? -13.839 14.188 53.880 1.00 77.50 96 THR A O 1
ATOM 712 N N . MET A 1 97 ? -15.319 14.435 55.564 1.00 77.62 97 MET A N 1
ATOM 713 C CA . MET A 1 97 ? -15.448 13.009 55.843 1.00 77.62 97 MET A CA 1
ATOM 714 C C . MET A 1 97 ? -16.177 12.267 54.717 1.00 77.62 97 MET A C 1
ATOM 716 O O . MET A 1 97 ? -15.676 11.238 54.285 1.00 77.62 97 MET A O 1
ATOM 720 N N . ASP A 1 98 ? -17.254 12.815 54.153 1.00 71.38 98 ASP A N 1
ATOM 721 C CA . ASP A 1 98 ? -17.959 12.216 53.010 1.00 71.38 98 ASP A CA 1
ATOM 722 C C . ASP A 1 98 ? -17.062 12.089 51.781 1.00 71.38 98 ASP A C 1
ATOM 724 O O . ASP A 1 98 ? -17.048 11.050 51.119 1.00 71.38 98 ASP A O 1
ATOM 728 N N . LYS A 1 99 ? -16.246 13.112 51.490 1.00 77.62 99 LYS A N 1
ATOM 729 C CA . LYS A 1 99 ? -15.246 13.040 50.414 1.00 77.62 99 LYS A CA 1
ATOM 730 C C . LYS A 1 99 ? -14.180 11.986 50.706 1.00 77.62 99 LYS A C 1
ATOM 732 O O . LYS A 1 99 ? -13.799 11.252 49.796 1.00 77.62 99 LYS A O 1
ATOM 737 N N . ALA A 1 100 ? -13.713 11.884 51.951 1.00 77.50 100 ALA A N 1
ATOM 738 C CA . ALA A 1 100 ? -12.732 10.880 52.352 1.00 77.50 100 ALA A CA 1
ATOM 739 C C . ALA A 1 100 ? -13.305 9.456 52.266 1.00 77.50 100 ALA A C 1
ATOM 741 O O . ALA A 1 100 ? -12.671 8.579 51.684 1.00 77.50 100 ALA A O 1
ATOM 742 N N . VAL A 1 101 ? -14.521 9.234 52.768 1.00 80.62 101 VAL A N 1
ATOM 743 C CA . VAL A 1 101 ? -15.229 7.949 52.708 1.00 80.62 101 VAL A CA 1
ATOM 744 C C . VAL A 1 101 ? -15.533 7.578 51.260 1.00 80.62 101 VAL A C 1
ATOM 746 O O . VAL A 1 101 ? -15.257 6.450 50.864 1.00 80.62 101 VAL A O 1
ATOM 749 N N . SER A 1 102 ? -15.982 8.524 50.434 1.00 75.06 102 SER A N 1
ATOM 750 C CA . SER A 1 102 ? -16.200 8.301 48.998 1.00 75.06 102 SER A CA 1
ATOM 751 C C . SER A 1 102 ? -14.898 7.960 48.270 1.00 75.06 102 SER A C 1
ATOM 753 O O . SER A 1 102 ? -14.863 7.039 47.451 1.00 75.06 102 SER A O 1
ATOM 755 N N . ALA A 1 103 ? -13.794 8.644 48.588 1.00 78.25 103 ALA A N 1
ATOM 756 C CA . ALA A 1 103 ? -12.483 8.355 48.011 1.00 78.25 103 ALA A CA 1
ATOM 757 C C . ALA A 1 103 ? -11.958 6.972 48.434 1.00 78.25 103 ALA A C 1
ATOM 759 O O . ALA A 1 103 ? -11.427 6.235 47.599 1.00 78.25 103 ALA A O 1
ATOM 760 N N . VAL A 1 104 ? -12.131 6.594 49.705 1.00 83.19 104 VAL A N 1
ATOM 761 C CA . VAL A 1 104 ? -11.768 5.266 50.224 1.00 83.19 104 VAL A CA 1
ATOM 762 C C . VAL A 1 104 ? -12.654 4.185 49.609 1.00 83.19 104 VAL A C 1
ATOM 764 O O . VAL A 1 104 ? -12.120 3.184 49.140 1.00 83.19 104 VAL A O 1
ATOM 767 N N . GLY A 1 105 ? -13.967 4.405 49.525 1.00 80.69 105 GLY A N 1
ATOM 768 C CA . GLY A 1 105 ? -14.922 3.510 48.871 1.00 80.69 105 GLY A CA 1
ATOM 769 C C . GLY A 1 105 ? -14.565 3.276 47.406 1.00 80.69 105 GLY A C 1
ATOM 770 O O . GLY A 1 105 ? -14.415 2.134 46.988 1.00 80.69 105 GLY A O 1
ATOM 771 N N . THR A 1 106 ? -14.272 4.345 46.660 1.00 74.38 106 THR A N 1
ATOM 772 C CA . THR A 1 106 ? -13.836 4.262 45.255 1.00 74.38 106 THR A CA 1
ATOM 773 C C . THR A 1 106 ? -12.506 3.512 45.112 1.00 74.38 106 THR A C 1
ATOM 775 O O . THR A 1 106 ? -12.313 2.742 44.170 1.00 74.38 106 THR A O 1
ATOM 778 N N . ARG A 1 107 ? -11.551 3.712 46.034 1.00 80.44 107 ARG A N 1
ATOM 779 C CA . ARG A 1 107 ? -10.272 2.977 46.035 1.00 80.44 107 ARG A CA 1
ATOM 780 C C . ARG A 1 107 ? -10.466 1.500 46.368 1.00 80.44 107 ARG A C 1
ATOM 782 O O . ARG A 1 107 ? -9.848 0.660 45.719 1.00 80.44 107 ARG A O 1
ATOM 789 N N . LEU A 1 108 ? -11.321 1.184 47.339 1.00 81.00 108 LEU A N 1
ATOM 790 C CA . LEU A 1 108 ? -11.638 -0.185 47.729 1.00 81.00 108 LEU A CA 1
ATOM 791 C C . LEU A 1 108 ? -12.393 -0.914 46.617 1.00 81.00 108 LEU A C 1
ATOM 793 O O . LEU A 1 108 ? -12.046 -2.046 46.306 1.00 81.00 108 LEU A O 1
ATOM 797 N N . GLU A 1 109 ? -13.359 -0.265 45.969 1.00 75.88 109 GLU A N 1
ATOM 798 C CA . GLU A 1 109 ? -14.075 -0.814 44.816 1.00 75.88 109 GLU A CA 1
ATOM 799 C C . GLU A 1 109 ? -13.114 -1.098 43.656 1.00 75.88 109 GLU A C 1
ATOM 801 O O . GLU A 1 109 ? -13.137 -2.196 43.100 1.00 75.88 109 GLU A O 1
ATOM 806 N N . LYS A 1 110 ? -12.202 -0.167 43.337 1.00 75.94 110 LYS A N 1
ATOM 807 C CA . LYS A 1 110 ? -11.145 -0.389 42.332 1.00 75.94 110 LYS A CA 1
ATOM 808 C C . LYS A 1 110 ? -10.222 -1.544 42.716 1.00 75.94 110 LYS A C 1
ATOM 810 O O . LYS A 1 110 ? -9.872 -2.355 41.861 1.00 75.94 110 LYS A O 1
ATOM 815 N N . PHE A 1 111 ? -9.842 -1.642 43.989 1.00 80.06 111 PHE A N 1
ATOM 816 C CA . PHE A 1 111 ? -8.994 -2.721 44.487 1.00 80.06 111 PHE A CA 1
ATOM 817 C C . PHE A 1 111 ? -9.706 -4.078 44.429 1.00 80.06 111 PHE A C 1
ATOM 819 O O . PHE A 1 111 ? -9.152 -5.026 43.883 1.00 80.06 111 PHE A O 1
ATOM 826 N N . LEU A 1 112 ? -10.939 -4.179 44.933 1.00 79.94 112 LEU A N 1
ATOM 827 C CA . LEU A 1 112 ? -11.734 -5.409 44.928 1.00 79.94 112 LEU A CA 1
ATOM 828 C C . LEU A 1 112 ? -12.118 -5.832 43.511 1.00 79.94 112 LEU A C 1
ATOM 830 O O . LEU A 1 112 ? -12.039 -7.019 43.208 1.00 79.94 112 LEU A O 1
ATOM 834 N N . SER A 1 113 ? -12.449 -4.886 42.631 1.00 70.81 113 SER A N 1
ATOM 835 C CA . SER A 1 113 ? -12.655 -5.157 41.203 1.00 70.81 113 SER A CA 1
ATOM 836 C C . SER A 1 113 ? -11.368 -5.686 40.574 1.00 70.81 113 SER A C 1
ATOM 838 O O . SER A 1 113 ? -11.386 -6.724 39.921 1.00 70.81 113 SER A O 1
ATOM 840 N N . GLY A 1 114 ? -10.224 -5.058 40.870 1.00 73.94 114 GLY A N 1
ATOM 841 C CA . GLY A 1 114 ? -8.915 -5.521 40.417 1.00 73.94 114 GLY A CA 1
ATOM 842 C C . GLY A 1 114 ? -8.535 -6.906 40.952 1.00 73.94 114 GLY A C 1
ATOM 843 O O . GLY A 1 114 ? -7.971 -7.709 40.216 1.00 73.94 114 GLY A O 1
ATOM 844 N N . VAL A 1 115 ? -8.861 -7.230 42.207 1.00 79.38 115 VAL A N 1
ATOM 845 C CA . VAL A 1 115 ? -8.611 -8.553 42.805 1.00 79.38 115 VAL A CA 1
ATOM 846 C C . VAL A 1 115 ? -9.573 -9.602 42.249 1.00 79.38 115 VAL A C 1
ATOM 848 O O . VAL A 1 115 ? -9.136 -10.696 41.894 1.00 79.38 115 VAL A O 1
ATOM 851 N N . GLY A 1 116 ? -10.864 -9.293 42.135 1.00 77.50 116 GLY A N 1
ATOM 852 C CA . GLY A 1 116 ? -11.859 -10.188 41.546 1.00 77.50 116 GLY A CA 1
ATOM 853 C C . GLY A 1 116 ? -11.553 -10.504 40.082 1.00 77.50 116 GLY A C 1
ATOM 854 O O . GLY A 1 116 ? -11.680 -11.646 39.640 1.00 77.50 116 GLY A O 1
ATOM 855 N N . GLU A 1 117 ? -11.054 -9.519 39.346 1.00 74.81 117 GLU A N 1
ATOM 856 C CA . GLU A 1 117 ? -10.634 -9.692 37.965 1.00 74.81 117 GLU A CA 1
ATOM 857 C C . GLU A 1 117 ? -9.311 -10.453 37.842 1.00 74.81 117 GLU A C 1
ATOM 859 O O . GLU A 1 117 ? -9.261 -11.479 37.165 1.00 74.81 117 GLU A O 1
ATOM 864 N N . ARG A 1 118 ? -8.252 -10.006 38.529 1.00 72.88 118 ARG A N 1
ATOM 865 C CA . ARG A 1 118 ? -6.902 -10.575 38.373 1.00 72.88 118 ARG A CA 1
ATOM 866 C C . ARG A 1 118 ? -6.708 -11.897 39.102 1.00 72.88 118 ARG A C 1
ATOM 868 O O . ARG A 1 118 ? -5.998 -12.758 38.598 1.00 72.88 118 ARG A O 1
ATOM 875 N N . ARG A 1 119 ? -7.277 -12.053 40.301 1.00 76.44 119 ARG A N 1
ATOM 876 C CA . ARG A 1 119 ? -7.045 -13.238 41.147 1.00 76.44 119 ARG A CA 1
ATOM 877 C C . ARG A 1 119 ? -8.160 -14.265 41.070 1.00 76.44 119 ARG A C 1
ATOM 879 O O . ARG A 1 119 ? -7.871 -15.451 41.160 1.00 76.44 119 ARG A O 1
ATOM 886 N N . LEU A 1 120 ? -9.415 -13.835 40.927 1.00 79.50 120 LEU A N 1
ATOM 887 C CA . LEU A 1 120 ? -10.541 -14.774 40.828 1.00 79.50 120 LEU A CA 1
ATOM 888 C C . LEU A 1 120 ? -10.920 -15.090 39.376 1.00 79.50 120 LEU A C 1
ATOM 890 O O . LEU A 1 120 ? -11.638 -16.058 39.136 1.00 79.50 120 LEU A O 1
ATOM 894 N N . GLY A 1 121 ? -10.444 -14.300 38.406 1.00 79.44 121 GLY A N 1
ATOM 895 C CA . GLY A 1 121 ? -10.731 -14.514 36.989 1.00 79.44 121 GLY A CA 1
ATOM 896 C C . GLY A 1 121 ? -12.219 -14.391 36.650 1.00 79.44 121 GLY A C 1
ATOM 897 O O . GLY A 1 121 ? -12.700 -15.057 35.731 1.00 79.44 121 GLY A O 1
ATOM 898 N N . LEU A 1 122 ? -12.968 -13.601 37.429 1.00 84.75 122 LEU A N 1
ATOM 899 C CA . LEU A 1 122 ? -14.425 -13.471 37.303 1.00 84.75 122 LEU A CA 1
ATOM 900 C C . LEU A 1 122 ? -14.855 -12.292 36.417 1.00 84.75 122 LEU A C 1
ATOM 902 O O . LEU A 1 122 ? -16.025 -12.212 36.054 1.00 84.75 122 LEU A O 1
ATOM 906 N N . GLY A 1 123 ? -13.929 -11.395 36.067 1.00 89.94 123 GLY A N 1
ATOM 907 C CA . GLY A 1 123 ? -14.199 -10.251 35.195 1.00 89.94 123 GLY A CA 1
ATOM 908 C C . GLY A 1 123 ? -14.312 -10.633 33.710 1.00 89.94 123 GLY A C 1
ATOM 909 O O . GLY A 1 123 ? -13.770 -11.671 33.308 1.00 89.94 123 GLY A O 1
ATOM 910 N N . PRO A 1 124 ? -14.962 -9.794 32.875 1.00 92.62 124 PRO A N 1
ATOM 911 C CA . PRO A 1 124 ? -15.064 -10.007 31.429 1.00 92.62 124 PRO A CA 1
ATOM 912 C C . PRO A 1 124 ? -13.704 -10.221 30.758 1.00 92.62 124 PRO A C 1
ATOM 914 O O . PRO A 1 124 ? -13.560 -11.130 29.947 1.00 92.62 124 PRO A O 1
ATOM 917 N N . HIS A 1 125 ? -12.676 -9.474 31.168 1.00 91.06 125 HIS A N 1
ATOM 918 C CA . HIS A 1 125 ? -11.331 -9.593 30.611 1.00 91.06 125 HIS A CA 1
ATOM 919 C C . HIS A 1 125 ? -10.714 -10.990 30.819 1.00 91.06 125 HIS A C 1
ATOM 921 O O . HIS A 1 125 ? -10.177 -11.607 29.895 1.00 91.06 125 HIS A O 1
ATOM 927 N N . ALA A 1 126 ? -10.824 -11.533 32.035 1.00 89.94 126 ALA A N 1
ATOM 928 C CA . ALA A 1 126 ? -10.334 -12.874 32.352 1.00 89.94 126 ALA A CA 1
ATOM 929 C C . ALA A 1 126 ? -11.199 -13.974 31.717 1.00 89.94 126 ALA A C 1
ATOM 931 O O . ALA A 1 126 ? -10.692 -15.023 31.315 1.00 89.94 126 ALA A O 1
ATOM 932 N N . LEU A 1 127 ? -12.511 -13.742 31.625 1.00 92.62 127 LEU A N 1
ATOM 933 C CA . LEU A 1 127 ? -13.435 -14.640 30.947 1.00 92.62 127 LEU A CA 1
ATOM 934 C C . LEU A 1 127 ? -13.076 -14.772 29.464 1.00 92.62 127 LEU A C 1
ATOM 936 O O . LEU A 1 127 ? -12.862 -15.891 29.008 1.00 92.62 127 LEU A O 1
ATOM 940 N N . VAL A 1 128 ? -12.928 -13.658 28.748 1.00 92.75 128 VAL A N 1
ATOM 941 C CA . VAL A 1 128 ? -12.569 -13.666 27.324 1.00 92.75 128 VAL A CA 1
ATOM 942 C C . VAL A 1 128 ? -11.180 -14.244 27.102 1.00 92.75 128 VAL A C 1
ATOM 944 O O . VAL A 1 128 ? -10.999 -15.053 26.199 1.00 92.75 128 VAL A O 1
ATOM 947 N N . GLY A 1 129 ? -10.222 -13.948 27.982 1.00 89.69 129 GLY A N 1
ATOM 948 C CA . GLY A 1 129 ? -8.912 -14.590 27.921 1.00 89.69 129 GLY A CA 1
ATOM 949 C C . GLY A 1 129 ? -8.977 -16.118 28.003 1.00 89.69 129 GLY A C 1
ATOM 950 O O . GLY A 1 129 ? -8.258 -16.791 27.274 1.00 89.69 129 GLY A O 1
ATOM 951 N N . ARG A 1 130 ? -9.860 -16.689 28.833 1.00 89.62 130 ARG A N 1
ATOM 952 C CA . ARG A 1 130 ? -10.068 -18.149 28.887 1.00 89.62 130 ARG A CA 1
ATOM 953 C C . ARG A 1 130 ? -10.774 -18.691 27.651 1.00 89.62 130 ARG A C 1
ATOM 955 O O . ARG A 1 130 ? -10.410 -19.759 27.177 1.00 89.62 130 ARG A O 1
ATOM 962 N N . ILE A 1 131 ? -11.772 -17.961 27.160 1.00 91.56 131 ILE A N 1
ATOM 963 C CA . ILE A 1 131 ? -12.537 -18.320 25.964 1.00 91.56 131 ILE A CA 1
ATOM 964 C C . ILE A 1 131 ? -11.607 -18.415 24.750 1.00 91.56 131 ILE A C 1
ATOM 966 O O . ILE A 1 131 ? -11.628 -19.417 24.043 1.00 91.56 131 ILE A O 1
ATOM 970 N N . LEU A 1 132 ? -10.750 -17.415 24.541 1.00 88.88 132 LEU A N 1
ATOM 971 C CA . LEU A 1 132 ? -9.847 -17.389 23.391 1.00 88.88 132 LEU A CA 1
ATOM 972 C C . LEU A 1 132 ? -8.723 -18.421 23.513 1.00 88.88 132 LEU A C 1
ATOM 974 O O . LEU A 1 132 ? -8.350 -19.007 22.512 1.00 88.88 132 LEU A O 1
ATOM 978 N N . ARG A 1 133 ? -8.235 -18.739 24.719 1.00 87.81 133 ARG A N 1
ATOM 979 C CA . ARG A 1 133 ? -7.235 -19.813 24.922 1.00 87.81 133 ARG A CA 1
ATOM 980 C C . ARG A 1 133 ? -7.748 -21.226 24.630 1.00 87.81 133 ARG A C 1
ATOM 982 O O . ARG A 1 133 ? -6.981 -22.174 24.733 1.00 87.81 133 ARG A O 1
ATOM 989 N N . SER A 1 134 ? -9.040 -21.388 24.354 1.00 86.12 134 SER A N 1
ATOM 990 C CA . SER A 1 134 ? -9.626 -22.703 24.089 1.00 86.12 134 SER A CA 1
ATOM 991 C C . SER A 1 134 ? -9.322 -23.245 22.688 1.00 86.12 134 SER A C 1
ATOM 993 O O . SER A 1 134 ? -9.621 -24.408 22.424 1.00 86.12 134 SER A O 1
ATOM 995 N N . VAL A 1 135 ? -8.724 -22.419 21.825 1.00 84.06 135 VAL A N 1
ATOM 996 C CA . VAL A 1 135 ? -8.305 -22.759 20.463 1.00 84.06 135 VAL A CA 1
ATOM 997 C C . VAL A 1 135 ? -6.824 -22.436 20.302 1.00 84.06 135 VAL A C 1
ATOM 999 O O . VAL A 1 135 ? -6.328 -21.462 20.877 1.00 84.06 135 VAL A O 1
ATOM 1002 N N . ASP A 1 136 ? -6.125 -23.281 19.548 1.00 83.56 136 ASP A N 1
ATOM 1003 C CA . ASP A 1 136 ? -4.737 -23.055 19.173 1.00 83.56 136 ASP A CA 1
ATOM 1004 C C . ASP A 1 136 ? -4.674 -22.062 18.005 1.00 83.56 136 ASP A C 1
ATOM 1006 O O . ASP A 1 136 ? -5.032 -22.363 16.867 1.00 83.56 136 ASP A O 1
ATOM 1010 N N . TRP A 1 137 ? -4.250 -20.840 18.311 1.00 79.62 137 TRP A N 1
ATOM 1011 C CA . TRP A 1 137 ? -4.092 -19.776 17.323 1.00 79.62 137 TRP A CA 1
ATOM 1012 C C . TRP A 1 137 ? -2.774 -19.888 16.542 1.00 79.62 137 TRP A C 1
ATOM 1014 O O . TRP A 1 137 ? -2.593 -19.172 15.556 1.00 79.62 137 TRP A O 1
ATOM 1024 N N . GLU A 1 138 ? -1.847 -20.751 16.963 1.00 74.81 138 GLU A N 1
ATOM 1025 C CA . GLU A 1 138 ? -0.525 -20.911 16.350 1.00 74.81 138 GLU A CA 1
ATOM 1026 C C . GLU A 1 138 ? -0.503 -22.017 15.288 1.00 74.81 138 GLU A C 1
ATOM 1028 O O . GLU A 1 138 ? 0.290 -21.931 14.347 1.00 74.81 138 GLU A O 1
ATOM 1033 N N . ASP A 1 139 ? -1.423 -22.986 15.356 1.00 76.25 139 ASP A N 1
ATOM 1034 C CA . ASP A 1 139 ? -1.567 -24.083 14.382 1.00 76.25 139 ASP A CA 1
ATOM 1035 C C . ASP A 1 139 ? -2.219 -23.638 13.053 1.00 76.25 139 ASP A C 1
ATOM 1037 O O . ASP A 1 139 ? -3.134 -24.246 12.493 1.00 76.25 139 ASP A O 1
ATOM 1041 N N . ASN A 1 140 ? -1.763 -22.504 12.525 1.00 64.94 140 ASN A N 1
ATOM 1042 C CA . ASN A 1 140 ? -2.180 -21.998 11.232 1.00 64.94 140 ASN A CA 1
ATOM 1043 C C . ASN A 1 140 ? -1.083 -22.264 10.210 1.00 64.94 140 ASN A C 1
ATOM 1045 O O . ASN A 1 140 ? -0.151 -21.480 10.050 1.00 64.94 140 ASN A O 1
ATOM 1049 N N . GLY A 1 141 ? -1.253 -23.321 9.417 1.00 72.12 141 GLY A N 1
ATOM 1050 C CA . GLY A 1 141 ? -0.436 -23.582 8.226 1.00 72.12 141 GLY A CA 1
ATOM 1051 C C . GLY A 1 141 ? -0.538 -22.516 7.118 1.00 72.12 141 GLY A C 1
ATOM 1052 O O . GLY A 1 141 ? -0.084 -22.772 6.009 1.00 72.12 141 GLY A O 1
ATOM 1053 N N . CYS A 1 142 ? -1.146 -21.347 7.371 1.00 83.62 142 CYS A N 1
ATOM 1054 C CA . CYS A 1 142 ? -1.234 -20.230 6.429 1.00 83.62 142 CYS A CA 1
ATOM 1055 C C . CYS A 1 142 ? -0.006 -19.310 6.579 1.00 83.62 142 CYS A C 1
ATOM 1057 O O . CYS A 1 142 ? 0.080 -18.586 7.578 1.00 83.62 142 CYS A O 1
ATOM 1059 N N . PRO A 1 143 ? 0.913 -19.263 5.593 1.00 78.69 143 PRO A N 1
ATOM 1060 C CA . PRO A 1 143 ? 2.119 -18.435 5.677 1.00 78.69 143 PRO A CA 1
ATOM 1061 C C . PRO A 1 143 ? 1.805 -16.945 5.858 1.00 78.69 143 PRO A C 1
ATOM 1063 O O . PRO A 1 143 ? 2.410 -16.279 6.690 1.00 78.69 143 PRO A O 1
ATOM 1066 N N . SER A 1 144 ? 0.787 -16.438 5.152 1.00 76.06 144 SER A N 1
ATOM 1067 C CA . SER A 1 144 ? 0.402 -15.022 5.202 1.00 76.06 144 SER A CA 1
ATOM 1068 C C . SER A 1 144 ? -0.091 -14.578 6.581 1.00 76.06 144 SER A C 1
ATOM 1070 O O . SER A 1 144 ? 0.209 -13.467 7.011 1.00 76.06 144 SER A O 1
ATOM 1072 N N . CYS A 1 145 ? -0.833 -15.436 7.292 1.00 82.69 145 CYS A N 1
ATOM 1073 C CA . CYS A 1 145 ? -1.272 -15.130 8.656 1.00 82.69 145 CYS A CA 1
ATOM 1074 C C . CYS A 1 145 ? -0.118 -15.279 9.649 1.00 82.69 145 CYS A C 1
ATOM 1076 O O . CYS A 1 145 ? -0.003 -14.483 10.576 1.00 82.69 145 CYS A O 1
ATOM 1078 N N . ARG A 1 146 ? 0.767 -16.262 9.441 1.00 80.19 146 ARG A N 1
ATOM 1079 C CA . ARG A 1 146 ? 1.935 -16.486 10.298 1.00 80.19 146 ARG A CA 1
ATOM 1080 C C . ARG A 1 146 ? 2.851 -15.267 10.342 1.00 80.19 146 ARG A C 1
ATOM 1082 O O . ARG A 1 146 ? 3.239 -14.858 11.430 1.00 80.19 146 ARG A O 1
ATOM 1089 N N . ASP A 1 147 ? 3.146 -14.651 9.202 1.00 75.00 147 ASP A N 1
ATOM 1090 C CA . ASP A 1 147 ? 3.988 -13.450 9.165 1.00 75.00 147 ASP A CA 1
ATOM 1091 C C . ASP A 1 147 ? 3.329 -12.264 9.883 1.00 75.00 147 ASP A C 1
ATOM 1093 O O . ASP A 1 147 ? 4.000 -11.519 10.598 1.00 75.00 147 ASP A O 1
ATOM 1097 N N . ALA A 1 148 ? 2.008 -12.106 9.743 1.00 74.44 148 ALA A N 1
ATOM 1098 C CA . ALA A 1 148 ? 1.250 -11.079 10.457 1.00 74.44 148 ALA A CA 1
ATOM 1099 C C . ALA A 1 148 ? 1.274 -11.307 11.979 1.00 74.44 148 ALA A C 1
ATOM 1101 O O . ALA A 1 148 ? 1.509 -10.364 12.734 1.00 74.44 148 ALA A O 1
ATOM 1102 N N . ILE A 1 149 ? 1.105 -12.560 12.421 1.00 75.38 149 ILE A N 1
ATOM 1103 C CA . ILE A 1 149 ? 1.254 -12.960 13.827 1.00 75.38 149 ILE A CA 1
ATOM 1104 C C . ILE A 1 149 ? 2.656 -12.615 14.314 1.00 75.38 149 ILE A C 1
ATOM 1106 O O . ILE A 1 149 ? 2.788 -11.953 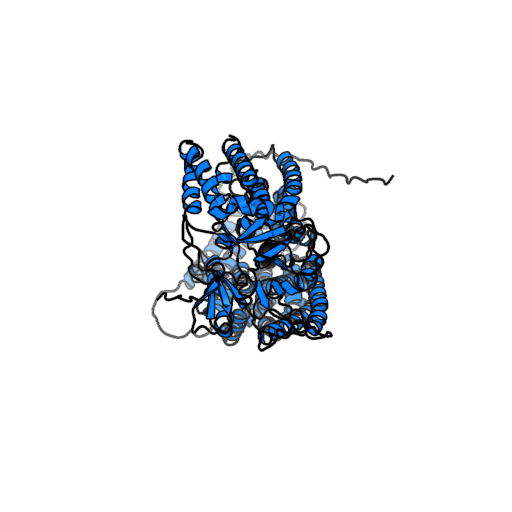15.337 1.00 75.38 149 ILE A O 1
ATOM 1110 N N . LEU A 1 150 ? 3.692 -13.034 13.580 1.00 74.44 150 LEU A N 1
ATOM 1111 C CA . LEU A 1 150 ? 5.083 -12.852 13.984 1.00 74.44 150 LEU A CA 1
ATOM 1112 C C . LEU A 1 150 ? 5.428 -11.372 14.167 1.00 74.44 150 LEU A C 1
ATOM 1114 O O . LEU A 1 150 ? 6.014 -11.013 15.186 1.00 74.44 150 LEU A O 1
ATOM 1118 N N . ARG A 1 151 ? 4.976 -10.507 13.250 1.00 71.06 151 ARG A N 1
ATOM 1119 C CA . ARG A 1 151 ? 5.159 -9.049 13.348 1.00 71.06 151 ARG A CA 1
ATOM 1120 C C . ARG A 1 151 ? 4.511 -8.440 14.589 1.00 71.06 151 ARG A C 1
ATOM 1122 O O . ARG A 1 151 ? 5.063 -7.505 15.156 1.00 71.06 151 ARG A O 1
ATOM 1129 N N . GLU A 1 152 ? 3.362 -8.952 15.024 1.00 67.25 152 GLU A N 1
ATOM 1130 C CA . GLU A 1 152 ? 2.715 -8.488 16.259 1.00 67.25 152 GLU A CA 1
ATOM 1131 C C . GLU A 1 152 ? 3.224 -9.230 17.514 1.00 67.25 152 GLU A C 1
ATOM 1133 O O . GLU A 1 152 ? 2.984 -8.789 18.639 1.00 67.25 152 GLU A O 1
ATOM 1138 N N . SER A 1 153 ? 3.941 -10.348 17.349 1.00 55.94 153 SER A N 1
ATOM 1139 C CA . SER A 1 153 ? 4.236 -11.304 18.423 1.00 55.94 153 SER A CA 1
ATOM 1140 C C . SER A 1 153 ? 5.380 -10.944 19.366 1.00 55.94 153 SER A C 1
ATOM 1142 O O . SER A 1 153 ? 5.409 -11.541 20.444 1.00 55.94 153 SER A O 1
ATOM 1144 N N . ASP A 1 154 ? 6.218 -9.941 19.063 1.00 55.06 154 ASP A N 1
ATOM 1145 C CA . ASP A 1 154 ? 7.364 -9.535 19.909 1.00 55.06 154 ASP A CA 1
ATOM 1146 C C . ASP A 1 154 ? 6.980 -9.193 21.370 1.00 55.06 154 ASP A C 1
ATOM 1148 O O . ASP A 1 154 ? 7.829 -9.147 22.257 1.00 55.06 154 ASP A O 1
ATOM 1152 N N . GLY A 1 155 ? 5.685 -9.050 21.677 1.00 58.56 155 GLY A N 1
ATOM 1153 C CA . GLY A 1 155 ? 5.167 -9.173 23.047 1.00 58.56 155 GLY A CA 1
ATOM 1154 C C . GLY A 1 155 ? 3.802 -9.858 23.186 1.00 58.56 155 GLY A C 1
ATOM 1155 O O . GLY A 1 155 ? 3.279 -9.964 24.301 1.00 58.56 155 GLY A O 1
ATOM 1156 N N . PHE A 1 156 ? 3.181 -10.298 22.088 1.00 59.19 156 PHE A N 1
ATOM 1157 C CA . PHE A 1 156 ? 1.774 -10.693 22.091 1.00 59.19 156 PHE A CA 1
ATOM 1158 C C . PHE A 1 156 ? 1.556 -12.129 22.573 1.00 59.19 156 PHE A C 1
ATOM 1160 O O . PHE A 1 156 ? 0.806 -12.317 23.529 1.00 59.19 156 PHE A O 1
ATOM 1167 N N . LEU A 1 157 ? 2.229 -13.123 21.976 1.00 57.56 157 LEU A N 1
ATOM 1168 C CA . LEU A 1 157 ? 1.990 -14.553 22.243 1.00 57.56 157 LEU A CA 1
ATOM 1169 C C . LEU A 1 157 ? 2.635 -15.043 23.547 1.00 57.56 157 LEU A C 1
ATOM 1171 O O . LEU A 1 157 ? 1.973 -15.693 24.359 1.00 57.56 157 LEU A O 1
ATOM 1175 N N . GLY A 1 158 ? 3.861 -14.601 23.849 1.00 58.81 158 GLY A N 1
ATOM 1176 C CA . GLY A 1 158 ? 4.540 -14.937 25.111 1.00 58.81 158 GLY A CA 1
ATOM 1177 C C . GLY A 1 158 ? 3.800 -14.464 26.377 1.00 58.81 158 GLY A C 1
ATOM 1178 O O . GLY A 1 158 ? 4.042 -14.968 27.472 1.00 58.81 158 GLY A O 1
ATOM 1179 N N . SER A 1 159 ? 2.853 -13.525 26.243 1.00 56.72 159 SER A N 1
ATOM 1180 C CA . SER A 1 159 ? 2.113 -12.899 27.349 1.00 56.72 159 SER A CA 1
ATOM 1181 C C . SER A 1 159 ? 0.748 -13.544 27.661 1.00 56.72 159 SER A C 1
ATOM 1183 O O . SER A 1 159 ? 0.092 -13.161 28.642 1.00 56.72 159 SER A O 1
ATOM 1185 N N . TRP A 1 160 ? 0.285 -14.523 26.872 1.00 65.25 160 TRP A N 1
ATOM 1186 C CA . TRP A 1 160 ? -1.029 -15.148 27.100 1.00 65.25 160 TRP A CA 1
ATOM 1187 C C . TRP A 1 160 ? -1.079 -15.970 28.380 1.00 65.25 160 TRP A C 1
ATOM 1189 O O . TRP A 1 160 ? -2.148 -16.136 28.958 1.00 65.25 160 TRP A O 1
ATOM 1199 N N . THR A 1 161 ? 0.056 -16.458 28.868 1.00 61.34 161 THR A N 1
ATOM 1200 C CA . THR A 1 161 ? 0.101 -17.347 30.033 1.00 61.34 161 THR A CA 1
ATOM 1201 C C . THR A 1 161 ? -0.243 -16.635 31.344 1.00 61.34 161 THR A C 1
ATOM 1203 O O . THR A 1 161 ? -0.756 -17.279 32.259 1.00 61.34 161 THR A O 1
ATOM 1206 N N . THR A 1 162 ? -0.063 -15.310 31.442 1.00 61.56 162 THR A N 1
ATOM 1207 C CA . THR A 1 162 ? -0.161 -14.592 32.731 1.00 61.56 162 THR A CA 1
ATOM 1208 C C . THR A 1 162 ? -0.933 -13.270 32.706 1.00 61.56 162 THR A C 1
ATOM 1210 O O . THR A 1 162 ? -1.351 -12.809 33.770 1.00 61.56 162 THR A O 1
ATOM 1213 N N . SER A 1 163 ? -1.182 -12.658 31.541 1.00 62.59 163 SER A N 1
ATOM 1214 C CA . SER A 1 163 ? -1.805 -11.328 31.486 1.00 62.59 163 SER A CA 1
ATOM 1215 C C . SER A 1 163 ? -3.321 -11.354 31.254 1.00 62.59 163 SER A C 1
ATOM 1217 O O . SER A 1 163 ? -3.869 -12.192 30.534 1.00 62.59 163 SER A O 1
ATOM 1219 N N . VAL A 1 164 ? -4.005 -10.401 31.891 1.00 77.62 164 VAL A N 1
ATOM 1220 C CA . VAL A 1 164 ? -5.405 -10.047 31.629 1.00 77.62 164 VAL A CA 1
ATOM 1221 C C . VAL A 1 164 ? -5.522 -9.621 30.163 1.00 77.62 164 VAL A C 1
ATOM 1223 O O . VAL A 1 164 ? -4.792 -8.736 29.713 1.00 77.62 164 VAL A O 1
ATOM 1226 N N . VAL A 1 165 ? -6.417 -10.259 29.410 1.00 83.94 165 VAL A N 1
ATOM 1227 C CA . VAL A 1 165 ? -6.632 -9.927 27.998 1.00 83.94 165 VAL A CA 1
ATOM 1228 C C . VAL A 1 165 ? -7.466 -8.651 27.942 1.00 83.94 165 VAL A C 1
ATOM 1230 O O . VAL A 1 165 ? -8.563 -8.624 28.484 1.00 83.94 165 VAL A O 1
ATOM 1233 N N . SER A 1 166 ? -6.952 -7.576 27.342 1.00 86.62 166 SER A N 1
ATOM 1234 C CA . SER A 1 166 ? -7.710 -6.335 27.131 1.00 86.62 166 SER A CA 1
ATOM 1235 C C . SER A 1 166 ? -8.622 -6.453 25.905 1.00 86.62 166 SER A C 1
ATOM 1237 O O . SER A 1 166 ? -8.424 -7.336 25.072 1.00 86.62 166 SER A O 1
ATOM 1239 N N . VAL A 1 167 ? -9.621 -5.571 25.777 1.00 86.50 167 VAL A N 1
ATOM 1240 C CA . VAL A 1 167 ? -10.444 -5.479 24.553 1.00 86.50 167 VAL A CA 1
ATOM 1241 C C . VAL A 1 167 ? -9.546 -5.231 23.345 1.00 86.50 167 VAL A C 1
ATOM 1243 O O . VAL A 1 167 ? -9.686 -5.920 22.346 1.00 86.50 167 VAL A O 1
ATOM 1246 N N . GLU A 1 168 ? -8.553 -4.351 23.494 1.00 84.00 168 GLU A N 1
ATOM 1247 C CA . GLU A 1 168 ? -7.536 -4.076 22.477 1.00 84.00 168 GLU A CA 1
ATOM 1248 C C . GLU A 1 168 ? -6.827 -5.353 21.995 1.00 84.00 168 GLU A C 1
ATOM 1250 O O . GLU A 1 168 ? -6.782 -5.614 20.796 1.00 84.00 168 GLU A O 1
ATOM 1255 N N . LYS A 1 169 ? -6.362 -6.220 22.910 1.00 83.12 169 LYS A N 1
ATOM 1256 C CA . LYS A 1 169 ? -5.735 -7.497 22.527 1.00 83.12 169 LYS A CA 1
ATOM 1257 C C . LYS A 1 169 ? -6.690 -8.398 21.738 1.00 83.12 169 LYS A C 1
ATOM 1259 O O . LYS A 1 169 ? -6.277 -8.987 20.746 1.00 83.12 169 LYS A O 1
ATOM 1264 N N . VAL A 1 170 ? -7.956 -8.491 22.150 1.00 84.75 170 VAL A N 1
ATOM 1265 C CA . VAL A 1 170 ? -8.967 -9.276 21.416 1.00 84.75 170 VAL A CA 1
ATOM 1266 C C . VAL A 1 170 ? -9.213 -8.698 20.038 1.00 84.75 170 VAL A C 1
ATOM 1268 O O . VAL A 1 170 ? -9.251 -9.446 19.068 1.00 84.75 170 VAL A O 1
ATOM 1271 N N . THR A 1 171 ? -9.328 -7.377 19.936 1.00 83.19 171 THR A N 1
ATOM 1272 C CA . THR A 1 171 ? -9.508 -6.718 18.648 1.00 83.19 171 THR A CA 1
ATOM 1273 C C . THR A 1 171 ? -8.303 -6.903 17.737 1.00 83.19 171 THR A C 1
ATOM 1275 O O . THR A 1 171 ? -8.503 -7.088 16.546 1.00 83.19 171 THR A O 1
ATOM 1278 N N . ASN A 1 172 ? -7.078 -6.955 18.272 1.00 79.94 172 ASN A N 1
ATOM 1279 C CA . ASN A 1 172 ? -5.885 -7.219 17.466 1.00 79.94 172 ASN A CA 1
ATOM 1280 C C . ASN A 1 172 ? -5.959 -8.597 16.799 1.00 79.94 172 ASN A C 1
ATOM 1282 O O . ASN A 1 172 ? -5.850 -8.682 15.580 1.00 79.94 172 ASN A O 1
ATOM 1286 N N . ILE A 1 173 ? -6.260 -9.637 17.586 1.00 77.38 173 ILE A N 1
ATOM 1287 C CA . ILE A 1 173 ? -6.451 -11.017 17.097 1.00 77.38 173 ILE A CA 1
ATOM 1288 C C . ILE A 1 173 ? -7.578 -11.062 16.073 1.00 77.38 173 ILE A C 1
ATOM 1290 O O . ILE A 1 173 ? -7.473 -11.705 15.031 1.00 77.38 173 ILE A O 1
ATOM 1294 N N . ALA A 1 174 ? -8.682 -10.389 16.396 1.00 75.69 174 ALA A N 1
ATOM 1295 C CA . ALA A 1 174 ? -9.891 -10.461 15.608 1.00 75.69 174 ALA A CA 1
ATOM 1296 C C . ALA A 1 174 ? -9.734 -9.792 14.232 1.00 75.69 174 ALA A C 1
ATOM 1298 O O . ALA A 1 174 ? -10.247 -10.284 13.227 1.00 75.69 174 ALA A O 1
ATOM 1299 N N . ILE A 1 175 ? -9.043 -8.657 14.189 1.00 76.44 175 ILE A N 1
ATOM 1300 C CA . ILE A 1 175 ? -9.079 -7.750 13.045 1.00 76.44 175 ILE A CA 1
ATOM 1301 C C . ILE A 1 175 ? -7.828 -7.898 12.171 1.00 76.44 175 ILE A C 1
ATOM 1303 O O . ILE A 1 175 ? -7.939 -7.935 10.945 1.00 76.44 175 ILE A O 1
ATOM 1307 N N . ASP A 1 176 ? -6.641 -8.022 12.765 1.00 70.94 176 ASP A N 1
ATOM 1308 C CA . ASP A 1 176 ? -5.387 -7.809 12.034 1.00 70.94 176 ASP A CA 1
ATOM 1309 C C . ASP A 1 176 ? -4.735 -9.094 11.536 1.00 70.94 176 ASP A C 1
ATOM 1311 O O . ASP A 1 176 ? -4.044 -9.074 10.515 1.00 70.94 176 ASP A O 1
ATOM 1315 N N . THR A 1 177 ? -4.987 -10.201 12.229 1.00 72.81 177 THR A N 1
ATOM 1316 C CA . THR A 1 177 ? -4.112 -11.373 12.193 1.00 72.81 177 THR A CA 1
ATOM 1317 C C . THR A 1 177 ? -4.478 -12.406 11.124 1.00 72.81 177 THR A C 1
ATOM 1319 O O . THR A 1 177 ? -3.594 -13.080 10.598 1.00 72.81 177 THR A O 1
ATOM 1322 N N . TYR A 1 178 ? -5.762 -12.533 10.770 1.00 80.94 178 TYR A N 1
ATOM 1323 C CA . TYR A 1 178 ? -6.245 -13.658 9.959 1.00 80.94 178 TYR A CA 1
ATOM 1324 C C . TYR A 1 178 ? -6.860 -13.236 8.627 1.00 80.94 178 TYR A C 1
ATOM 1326 O O . TYR A 1 178 ? -7.684 -12.317 8.564 1.00 80.94 178 TYR A O 1
ATOM 1334 N N . CYS A 1 179 ? -6.512 -13.977 7.571 1.00 84.50 179 CYS A N 1
ATOM 1335 C CA . CYS A 1 179 ? -7.258 -13.989 6.316 1.00 84.50 179 CYS A CA 1
ATOM 1336 C C . CYS A 1 179 ? -8.666 -14.580 6.526 1.00 84.50 179 CYS A C 1
ATOM 1338 O O . CYS A 1 179 ? -8.934 -15.205 7.556 1.00 84.50 179 CYS A O 1
ATOM 1340 N N . ARG A 1 180 ? -9.560 -14.405 5.539 1.00 83.62 180 ARG A N 1
ATOM 1341 C CA . ARG A 1 180 ? -10.953 -14.895 5.590 1.00 83.62 180 ARG A CA 1
ATOM 1342 C C . ARG A 1 180 ? -11.022 -16.386 5.940 1.00 83.62 180 ARG A C 1
ATOM 1344 O O . ARG A 1 180 ? -11.655 -16.746 6.918 1.00 83.62 180 ARG A O 1
ATOM 1351 N N . GLU A 1 181 ? -10.269 -17.232 5.240 1.00 85.19 181 GLU A N 1
ATOM 1352 C CA . GLU A 1 181 ? -10.288 -18.687 5.459 1.00 85.19 181 GLU A CA 1
ATOM 1353 C C . GLU A 1 181 ? -9.830 -19.107 6.864 1.00 85.19 181 GLU A C 1
ATOM 1355 O O . GLU A 1 181 ? -10.442 -19.974 7.494 1.00 85.19 181 GLU A O 1
ATOM 1360 N N . CYS A 1 182 ? -8.751 -18.500 7.374 1.00 88.00 182 CYS A N 1
ATOM 1361 C CA . CYS A 1 182 ? -8.291 -18.750 8.740 1.00 88.00 182 CYS A CA 1
ATOM 1362 C C . CYS A 1 182 ? -9.328 -18.274 9.754 1.00 88.00 182 CYS A C 1
ATOM 1364 O O . CYS A 1 182 ? -9.574 -18.966 10.739 1.00 88.00 182 CYS A O 1
ATOM 1366 N N . ARG A 1 183 ? -9.970 -17.130 9.504 1.00 88.44 183 ARG A N 1
ATOM 1367 C CA . ARG A 1 183 ? -11.030 -16.612 10.366 1.00 88.44 183 ARG A CA 1
ATOM 1368 C C . ARG A 1 183 ? -12.218 -17.568 10.438 1.00 88.44 183 ARG A C 1
ATOM 1370 O O . ARG A 1 183 ? -12.623 -17.930 11.537 1.00 88.44 183 ARG A O 1
ATOM 1377 N N . ASP A 1 184 ? -12.698 -18.040 9.293 1.00 89.94 184 ASP A N 1
ATOM 1378 C CA . ASP A 1 184 ? -13.819 -18.980 9.199 1.00 89.94 184 ASP A CA 1
ATOM 1379 C C . ASP A 1 184 ? -13.490 -20.319 9.884 1.00 89.94 184 ASP A C 1
ATOM 1381 O O . ASP A 1 184 ? -14.348 -20.949 10.508 1.00 89.94 184 ASP A O 1
ATOM 1385 N N . ARG A 1 185 ? -12.231 -20.773 9.797 1.00 90.62 185 ARG A N 1
ATOM 1386 C CA . ARG A 1 185 ? -11.740 -21.949 10.531 1.00 90.62 185 ARG A CA 1
ATOM 1387 C C . ARG A 1 185 ? -11.780 -21.720 12.044 1.00 90.62 185 ARG A C 1
ATOM 1389 O O . ARG A 1 185 ? -12.476 -22.462 12.730 1.00 90.62 185 ARG A O 1
ATOM 1396 N N . HIS A 1 186 ? -11.135 -20.660 12.539 1.00 90.44 186 HIS A N 1
ATOM 1397 C CA . HIS A 1 186 ? -11.119 -20.326 13.970 1.00 90.44 186 HIS A CA 1
ATOM 1398 C C . HIS A 1 186 ? -12.521 -20.134 14.530 1.00 90.44 186 HIS A C 1
ATOM 1400 O O . HIS A 1 186 ? -12.817 -20.589 15.632 1.00 90.44 186 HIS A O 1
ATOM 1406 N N . THR A 1 187 ? -13.417 -19.499 13.776 1.00 92.56 187 THR A N 1
ATOM 1407 C CA . THR A 1 187 ? -14.812 -19.356 14.189 1.00 92.56 187 THR A CA 1
ATOM 1408 C C . THR A 1 187 ? -15.499 -20.708 14.339 1.00 92.56 187 THR A C 1
ATOM 1410 O O . THR A 1 187 ? -16.171 -20.919 15.349 1.00 92.56 187 THR A O 1
ATOM 1413 N N . ARG A 1 188 ? -15.321 -21.641 13.396 1.00 94.25 188 ARG A N 1
ATOM 1414 C CA . ARG A 1 188 ? -15.886 -22.994 13.520 1.00 94.25 188 ARG A CA 1
ATOM 1415 C C . ARG A 1 188 ? -15.348 -23.723 14.749 1.00 94.25 188 ARG A C 1
ATOM 1417 O O . ARG A 1 188 ? -16.144 -24.276 15.506 1.00 94.25 188 ARG A O 1
ATOM 1424 N N . ASP A 1 189 ? -14.042 -23.657 14.986 1.00 93.06 189 ASP A N 1
ATOM 1425 C CA . ASP A 1 189 ? -13.399 -24.321 16.126 1.00 93.06 189 ASP A CA 1
ATOM 1426 C C . ASP A 1 189 ? -13.867 -23.725 17.465 1.00 93.06 189 ASP A C 1
ATOM 1428 O O . ASP A 1 189 ? -14.232 -24.452 18.396 1.00 93.06 189 ASP A O 1
ATOM 1432 N N . LEU A 1 190 ? -13.965 -22.394 17.544 1.00 93.38 190 LEU A N 1
ATOM 1433 C CA . LEU A 1 190 ? -14.496 -21.688 18.712 1.00 93.38 190 LEU A CA 1
ATOM 1434 C C . LEU A 1 190 ? -15.974 -22.024 18.954 1.00 93.38 190 LEU A C 1
ATOM 1436 O O . LEU A 1 190 ? -16.360 -22.282 20.091 1.00 93.38 190 LEU A O 1
ATOM 1440 N N . LEU A 1 191 ? -16.814 -22.077 17.917 1.00 95.62 191 LEU A N 1
ATOM 1441 C CA . LEU A 1 191 ? -18.229 -22.441 18.070 1.00 95.62 191 LEU A CA 1
ATOM 1442 C C . LEU A 1 191 ? -18.422 -23.906 18.458 1.00 95.62 191 LEU A C 1
ATOM 1444 O O . LEU A 1 191 ? -19.343 -24.215 19.217 1.00 95.62 191 LEU A O 1
ATOM 1448 N N . ALA A 1 192 ? -17.561 -24.809 17.987 1.00 95.31 192 ALA A N 1
ATOM 1449 C CA . ALA A 1 192 ? -17.577 -26.205 18.407 1.00 95.31 192 ALA A CA 1
ATOM 1450 C C . ALA A 1 192 ? -17.253 -26.337 19.906 1.00 95.31 192 ALA A C 1
ATOM 1452 O O . ALA A 1 192 ? -17.861 -27.156 20.603 1.00 95.31 192 ALA A O 1
ATOM 1453 N N . ASN A 1 193 ? -16.385 -25.473 20.435 1.00 95.50 193 ASN A N 1
ATOM 1454 C CA . ASN A 1 193 ? -15.978 -25.479 21.833 1.00 95.50 193 ASN A CA 1
ATOM 1455 C C . ASN A 1 193 ? -17.124 -25.084 22.797 1.00 95.50 193 ASN A C 1
ATOM 1457 O O . ASN A 1 193 ? -17.648 -23.968 22.787 1.00 95.50 193 ASN A O 1
ATOM 1461 N N . GLU A 1 194 ? -17.515 -25.996 23.695 1.00 95.69 194 GLU A N 1
ATOM 1462 C CA . GLU A 1 194 ? -18.567 -25.732 24.692 1.00 95.69 194 GLU A CA 1
ATOM 1463 C C . GLU A 1 194 ? -18.154 -24.643 25.704 1.00 95.69 194 GLU A C 1
ATOM 1465 O O . GLU A 1 194 ? -18.979 -23.839 26.150 1.00 95.69 194 GLU A O 1
ATOM 1470 N N . GLY A 1 195 ? -16.864 -24.579 26.047 1.00 94.62 195 GLY A N 1
ATOM 1471 C CA . GLY A 1 195 ? -16.304 -23.563 26.936 1.00 94.62 195 GLY A CA 1
ATOM 1472 C C . GLY A 1 195 ? -16.428 -22.153 26.363 1.00 94.62 195 GLY A C 1
ATOM 1473 O O . GLY A 1 195 ? -16.760 -21.225 27.106 1.00 94.62 195 GLY A O 1
ATOM 1474 N N . PHE A 1 196 ? -16.245 -22.004 25.048 1.00 95.50 196 PHE A N 1
ATOM 1475 C CA . PHE A 1 196 ? -16.471 -20.747 24.337 1.00 95.50 196 PHE A CA 1
ATOM 1476 C C . PHE A 1 196 ? -17.935 -20.309 24.428 1.00 95.50 196 PHE A C 1
ATOM 1478 O O . PHE A 1 196 ? -18.217 -19.214 24.914 1.00 95.50 196 PHE A O 1
ATOM 1485 N N . ARG A 1 197 ? -18.879 -21.194 24.071 1.00 97.06 197 ARG A N 1
ATOM 1486 C CA . ARG A 1 197 ? -20.327 -20.907 24.111 1.00 97.06 197 ARG A CA 1
ATOM 1487 C C . ARG A 1 197 ? -20.813 -20.516 25.509 1.00 97.06 197 ARG A C 1
ATOM 1489 O O . ARG A 1 197 ? -21.409 -19.452 25.681 1.00 97.06 197 ARG A O 1
ATOM 1496 N N . LYS A 1 198 ? -20.461 -21.304 26.533 1.00 96.31 198 LYS A N 1
ATOM 1497 C CA . LYS A 1 198 ? -20.742 -20.977 27.948 1.00 96.31 198 LYS A CA 1
ATOM 1498 C C . LYS A 1 198 ? -20.091 -19.662 28.374 1.00 96.31 198 LYS A C 1
ATOM 1500 O O . LYS A 1 198 ? -20.590 -18.962 29.256 1.00 96.31 198 LYS A O 1
ATOM 1505 N N . GLY A 1 199 ? -18.946 -19.338 27.789 1.00 95.81 199 GLY A N 1
ATOM 1506 C CA . GLY A 1 199 ? -18.268 -18.073 27.984 1.00 95.81 199 GLY A CA 1
ATOM 1507 C C . GLY A 1 199 ? -19.045 -16.882 27.418 1.00 95.81 199 GLY A C 1
ATOM 1508 O O . GLY A 1 199 ? -19.260 -15.906 28.137 1.00 95.81 199 GLY A O 1
ATOM 1509 N N . CYS A 1 200 ? -19.539 -16.985 26.185 1.00 97.38 200 CYS A N 1
ATOM 1510 C CA . CYS A 1 200 ? -20.408 -15.981 25.568 1.00 97.38 200 CYS A CA 1
ATOM 1511 C C . CYS A 1 200 ? -21.709 -15.780 26.359 1.00 97.38 200 CYS A C 1
ATOM 1513 O O . CYS A 1 200 ? -22.093 -14.643 26.627 1.00 97.38 200 CYS A O 1
ATOM 1515 N N . GLU A 1 201 ? -22.342 -16.854 26.841 1.00 97.69 201 GLU A N 1
ATOM 1516 C CA . GLU A 1 201 ? -23.497 -16.751 27.745 1.00 97.69 201 GLU A CA 1
ATOM 1517 C C . GLU A 1 201 ? -23.177 -15.962 29.018 1.00 97.69 201 GLU A C 1
ATOM 1519 O O . GLU A 1 201 ? -23.982 -15.154 29.485 1.00 97.69 201 GLU A O 1
ATOM 1524 N N . LYS A 1 202 ? -22.002 -16.205 29.611 1.00 96.50 202 LYS A N 1
ATOM 1525 C CA . LYS A 1 202 ? -21.555 -15.487 30.808 1.00 96.50 202 LYS A CA 1
ATOM 1526 C C . LYS A 1 202 ? -21.322 -14.007 30.520 1.00 96.50 202 LYS A C 1
ATOM 1528 O O . LYS A 1 202 ? -21.718 -13.198 31.351 1.00 96.50 202 LYS A O 1
ATOM 1533 N N . LEU A 1 203 ? -20.766 -13.651 29.359 1.00 96.62 203 LEU A N 1
ATOM 1534 C CA . LEU A 1 203 ? -20.644 -12.249 28.940 1.00 96.62 203 LEU A CA 1
ATOM 1535 C C . LEU A 1 203 ? -22.012 -11.570 28.863 1.00 96.62 203 LEU A C 1
ATOM 1537 O O . LEU A 1 203 ? -22.203 -10.513 29.459 1.00 96.62 203 LEU A O 1
ATOM 1541 N N . VAL A 1 204 ? -22.991 -12.207 28.216 1.00 97.62 204 VAL A N 1
ATOM 1542 C CA . VAL A 1 204 ? -24.357 -11.668 28.119 1.00 97.62 204 VAL A CA 1
ATOM 1543 C C . VAL A 1 204 ? -25.008 -11.549 29.506 1.00 97.62 204 VAL A C 1
ATOM 1545 O O . VAL A 1 204 ? -25.645 -10.542 29.817 1.00 97.62 204 VAL A O 1
ATOM 1548 N N . LYS A 1 205 ? -24.780 -12.515 30.406 1.00 96.38 205 LYS A N 1
ATOM 1549 C CA . LYS A 1 205 ? -25.219 -12.424 31.813 1.00 96.38 205 LYS A CA 1
ATOM 1550 C C . LYS A 1 205 ? -24.558 -11.255 32.558 1.00 96.38 205 LYS A C 1
ATOM 1552 O O . LYS A 1 205 ? -25.232 -10.590 33.348 1.00 96.38 205 LYS A O 1
ATOM 1557 N N . SER A 1 206 ? -23.284 -10.959 32.291 1.00 95.44 206 SER A N 1
ATOM 1558 C CA . SER A 1 206 ? -22.576 -9.806 32.869 1.00 95.44 206 SER A CA 1
ATOM 1559 C C . SER A 1 206 ? -23.178 -8.461 32.444 1.00 95.44 206 SER A C 1
ATOM 1561 O O . SER A 1 206 ? -23.151 -7.524 33.239 1.00 95.44 206 SER A O 1
ATOM 1563 N N . ILE A 1 207 ? -23.799 -8.369 31.260 1.00 97.12 207 ILE A N 1
ATOM 1564 C CA . ILE A 1 207 ? -24.531 -7.164 30.818 1.00 97.12 207 ILE A CA 1
ATOM 1565 C C . ILE A 1 207 ? -25.762 -6.912 31.701 1.00 97.12 207 ILE A C 1
ATOM 1567 O O . ILE A 1 207 ? -26.078 -5.766 32.019 1.00 97.12 207 ILE A O 1
ATOM 1571 N N . ARG A 1 208 ? -26.444 -7.970 32.156 1.00 95.19 208 ARG A N 1
ATOM 1572 C CA . ARG A 1 208 ? -27.646 -7.850 32.997 1.00 95.19 208 ARG A CA 1
ATOM 1573 C C . ARG A 1 208 ? -27.313 -7.401 34.423 1.00 95.19 208 ARG A C 1
ATOM 1575 O O . ARG A 1 208 ? -27.910 -6.449 34.919 1.00 95.19 208 ARG A O 1
ATOM 1582 N N . GLY A 1 209 ? -26.370 -8.085 35.074 1.00 91.25 209 GLY A N 1
ATOM 1583 C CA . GLY A 1 209 ? -26.120 -7.948 36.518 1.00 91.25 209 GLY A CA 1
ATOM 1584 C C . GLY A 1 209 ? -24.829 -7.229 36.921 1.00 91.25 209 GLY A C 1
ATOM 1585 O O . GLY A 1 209 ? -24.549 -7.136 38.112 1.00 91.25 209 GLY A O 1
ATOM 1586 N N . GLY A 1 210 ? -24.009 -6.776 35.969 1.00 89.69 210 GLY A N 1
ATOM 1587 C CA . GLY A 1 210 ? -22.714 -6.155 36.262 1.00 89.69 210 GLY A CA 1
ATOM 1588 C C . GLY A 1 210 ? -22.807 -4.722 36.794 1.00 89.69 210 GLY A C 1
ATOM 1589 O O . GLY A 1 210 ? -23.817 -4.039 36.641 1.00 89.69 210 GLY A O 1
ATOM 1590 N N . THR A 1 211 ? -21.709 -4.223 37.361 1.00 90.50 211 THR A N 1
ATOM 1591 C CA . THR A 1 211 ? -21.524 -2.776 37.567 1.00 90.50 211 THR A CA 1
ATOM 1592 C C . THR A 1 211 ? -21.429 -2.059 36.210 1.00 90.50 211 THR A C 1
ATOM 1594 O O . THR A 1 211 ? -21.133 -2.715 35.208 1.00 90.50 211 THR A O 1
ATOM 1597 N N . PRO A 1 212 ? -21.629 -0.729 36.115 1.00 90.94 212 PRO A N 1
ATOM 1598 C CA . PRO A 1 212 ? -21.541 -0.009 34.839 1.00 90.94 212 PRO A CA 1
ATOM 1599 C C . PRO A 1 212 ? -20.236 -0.255 34.065 1.00 90.94 212 PRO A C 1
ATOM 1601 O O . PRO A 1 212 ? -20.267 -0.413 32.849 1.00 90.94 212 PRO A O 1
ATOM 1604 N N . SER A 1 213 ? -19.107 -0.371 34.773 1.00 88.44 213 SER A N 1
ATOM 1605 C CA . SER A 1 213 ? -17.803 -0.708 34.183 1.00 88.44 213 SER A CA 1
ATOM 1606 C C . SER A 1 213 ? -17.770 -2.135 33.614 1.00 88.44 213 SER A C 1
ATOM 1608 O O . SER A 1 213 ? -17.352 -2.349 32.478 1.00 88.44 213 SER A O 1
ATOM 1610 N N . VAL A 1 214 ? -18.286 -3.116 34.368 1.00 91.38 214 VAL A N 1
ATOM 1611 C CA . VAL A 1 214 ? -18.385 -4.515 33.914 1.00 91.38 214 VAL A CA 1
ATOM 1612 C C . VAL A 1 214 ? -19.336 -4.642 32.724 1.00 91.38 214 VAL A C 1
ATOM 1614 O O . VAL A 1 214 ? -19.030 -5.378 31.789 1.00 91.38 214 VAL A O 1
ATOM 1617 N N . LYS A 1 215 ? -20.460 -3.912 32.733 1.00 94.94 215 LYS A N 1
ATOM 1618 C CA . LYS A 1 215 ? -21.405 -3.857 31.611 1.00 94.94 215 LYS A CA 1
ATOM 1619 C C . LYS A 1 215 ? -20.737 -3.275 30.370 1.00 94.94 215 LYS A C 1
ATOM 1621 O O . LYS A 1 215 ? -20.803 -3.908 29.327 1.00 94.94 215 LYS A O 1
ATOM 1626 N N . ALA A 1 216 ? -20.060 -2.131 30.491 1.00 92.38 216 ALA A N 1
ATOM 1627 C CA . ALA A 1 216 ? -19.353 -1.508 29.374 1.00 92.38 216 ALA A CA 1
ATOM 1628 C C . ALA A 1 216 ? -18.312 -2.462 28.766 1.00 92.38 216 ALA A C 1
ATOM 1630 O O . ALA A 1 216 ? -18.372 -2.741 27.575 1.00 92.38 216 ALA A O 1
ATOM 1631 N N . SER A 1 217 ? -17.452 -3.065 29.597 1.00 91.94 217 SER A N 1
ATOM 1632 C CA . SER A 1 217 ? -16.444 -4.037 29.144 1.00 91.94 217 SER A CA 1
ATOM 1633 C C . SER A 1 217 ? -17.077 -5.265 28.474 1.00 91.94 217 SER A C 1
ATOM 1635 O O . SER A 1 217 ? -16.648 -5.677 27.398 1.00 91.94 217 SER A O 1
ATOM 1637 N N . ALA A 1 218 ? -18.143 -5.833 29.052 1.00 95.56 218 ALA A N 1
ATOM 1638 C CA . ALA A 1 218 ? -18.857 -6.957 28.445 1.00 95.56 218 ALA A CA 1
ATOM 1639 C C . ALA A 1 218 ? -19.479 -6.587 27.087 1.00 95.56 218 ALA A C 1
ATOM 1641 O O . ALA A 1 218 ? -19.389 -7.374 26.147 1.00 95.56 218 ALA A O 1
ATOM 1642 N N . ILE A 1 219 ? -20.063 -5.392 26.968 1.00 96.06 219 ILE A N 1
ATOM 1643 C CA . ILE A 1 219 ? -20.636 -4.871 25.720 1.00 96.06 219 ILE A CA 1
ATOM 1644 C C . ILE A 1 219 ? -19.545 -4.647 24.665 1.00 96.06 219 ILE A C 1
ATOM 1646 O O . ILE A 1 219 ? -19.731 -5.027 23.508 1.00 96.06 219 ILE A O 1
ATOM 1650 N N . ASP A 1 220 ? -18.393 -4.095 25.047 1.00 93.31 220 ASP A N 1
ATOM 1651 C CA . ASP A 1 220 ? -17.265 -3.894 24.134 1.00 93.31 220 ASP A CA 1
ATOM 1652 C C . ASP A 1 220 ? -16.718 -5.240 23.623 1.00 93.31 220 ASP A C 1
ATOM 1654 O O . ASP A 1 220 ? -16.421 -5.376 22.437 1.00 93.31 220 ASP A O 1
ATOM 1658 N N . TYR A 1 221 ? -16.663 -6.272 24.474 1.00 94.81 221 TYR A N 1
ATOM 1659 C CA . TYR A 1 221 ? -16.292 -7.627 24.054 1.00 94.81 221 TYR A CA 1
ATOM 1660 C C . TYR A 1 221 ? -17.308 -8.284 23.129 1.00 94.81 221 TYR A C 1
ATOM 1662 O O . TYR A 1 221 ? -16.911 -8.900 22.141 1.00 94.81 221 TYR A O 1
ATOM 1670 N N . VAL A 1 222 ? -18.604 -8.155 23.427 1.00 96.06 222 VAL A N 1
ATOM 1671 C CA . VAL A 1 222 ? -19.670 -8.627 22.531 1.00 96.06 222 VAL A CA 1
ATOM 1672 C C . VAL A 1 222 ? -19.545 -7.941 21.173 1.00 96.06 222 VAL A C 1
ATOM 1674 O O . VAL A 1 222 ? -19.606 -8.618 20.154 1.00 96.06 222 VAL A O 1
ATOM 1677 N N . SER A 1 223 ? -19.281 -6.633 21.153 1.00 94.31 223 SER A N 1
ATOM 1678 C CA . SER A 1 223 ? -19.071 -5.871 19.916 1.00 94.31 223 SER A CA 1
ATOM 1679 C C . SER A 1 223 ? -17.859 -6.377 19.139 1.00 94.31 223 SER A C 1
ATOM 1681 O O . SER A 1 223 ? -17.977 -6.684 17.957 1.00 94.31 223 SER A O 1
ATOM 1683 N N . ALA A 1 224 ? -16.704 -6.516 19.800 1.00 92.31 224 ALA A N 1
ATOM 1684 C CA . ALA A 1 224 ? -15.469 -6.978 19.171 1.00 92.31 224 ALA A CA 1
ATOM 1685 C C . ALA A 1 224 ? -15.611 -8.392 18.580 1.00 92.31 224 ALA A C 1
ATOM 1687 O O . ALA A 1 224 ? -15.168 -8.639 17.462 1.00 92.31 224 ALA A O 1
ATOM 1688 N N . LEU A 1 225 ? -16.260 -9.307 19.307 1.00 93.44 225 LEU A N 1
ATOM 1689 C CA . LEU A 1 225 ? -16.513 -10.669 18.838 1.00 93.44 225 LEU A CA 1
ATOM 1690 C C . LEU A 1 225 ? -17.575 -10.703 17.730 1.00 93.44 225 LEU A C 1
ATOM 1692 O O . LEU A 1 225 ? -17.388 -11.404 16.745 1.00 93.44 225 LEU A O 1
ATOM 1696 N N . ALA A 1 226 ? -18.656 -9.927 17.826 1.00 93.75 226 ALA A N 1
ATOM 1697 C CA . ALA A 1 226 ? -19.644 -9.833 16.749 1.00 93.75 226 ALA A CA 1
ATOM 1698 C C . ALA A 1 226 ? -19.021 -9.292 15.448 1.00 93.75 226 ALA A C 1
ATOM 1700 O O . ALA A 1 226 ? -19.331 -9.783 14.369 1.00 93.75 226 ALA A O 1
ATOM 1701 N N . CYS A 1 227 ? -18.085 -8.344 15.556 1.00 89.88 227 CYS A N 1
ATOM 1702 C CA . CYS A 1 227 ? -17.336 -7.805 14.419 1.00 89.88 227 CYS A CA 1
ATOM 1703 C C . CYS A 1 227 ? -16.306 -8.778 13.831 1.00 89.88 227 CYS A C 1
ATOM 1705 O O . CYS A 1 227 ? -15.852 -8.574 12.707 1.00 89.88 227 CYS A O 1
ATOM 1707 N N . PHE A 1 228 ? -15.902 -9.810 14.578 1.00 88.31 228 PHE A N 1
ATOM 1708 C CA . PHE A 1 228 ? -14.964 -10.812 14.081 1.00 88.31 228 PHE A CA 1
ATOM 1709 C C . PHE A 1 228 ? -15.591 -11.618 12.945 1.00 88.31 228 PHE A C 1
ATOM 1711 O O . PHE A 1 228 ? -15.006 -11.718 11.868 1.00 88.31 228 PHE A O 1
ATOM 1718 N N . HIS A 1 229 ? -16.781 -12.181 13.178 1.00 91.25 229 HIS A N 1
ATOM 1719 C CA . HIS A 1 229 ? -17.419 -13.102 12.242 1.00 91.25 229 HIS A CA 1
ATOM 1720 C C . HIS A 1 229 ? -18.957 -13.099 12.382 1.00 91.25 229 HIS A C 1
ATOM 1722 O O . HIS A 1 229 ? -19.451 -13.103 13.516 1.00 91.25 229 HIS A O 1
ATOM 1728 N N . PRO A 1 230 ? -19.729 -13.192 11.276 1.00 91.06 230 PRO A N 1
ATOM 1729 C CA . PRO A 1 230 ? -21.201 -13.196 11.303 1.00 91.06 230 PRO A CA 1
ATOM 1730 C C . PRO A 1 230 ? -21.830 -14.268 12.211 1.00 91.06 230 PRO A C 1
ATOM 1732 O O . PRO A 1 230 ? -22.841 -14.035 12.867 1.00 91.06 230 PRO A O 1
ATOM 1735 N N . GLU A 1 231 ? -21.219 -15.445 12.316 1.00 94.44 231 GLU A N 1
ATOM 1736 C CA . GLU A 1 231 ? -21.706 -16.504 13.219 1.00 94.44 231 GLU A CA 1
ATOM 1737 C C . GLU A 1 231 ? -21.633 -16.124 14.710 1.00 94.44 231 GLU A C 1
ATOM 1739 O O . GLU A 1 231 ? -22.488 -16.522 15.503 1.00 94.44 231 GLU A O 1
ATOM 1744 N N . PHE A 1 232 ? -20.647 -15.316 15.122 1.00 95.06 232 PHE A N 1
ATOM 1745 C CA . PHE A 1 232 ? -20.595 -14.808 16.498 1.00 95.06 232 PHE A CA 1
ATOM 1746 C C . PHE A 1 232 ? -21.696 -13.783 16.746 1.00 95.06 232 PHE A C 1
ATOM 1748 O O . PHE A 1 232 ? -22.323 -13.804 17.806 1.00 95.06 232 PHE A O 1
ATOM 1755 N N . GLN A 1 233 ? -21.982 -12.931 15.761 1.00 94.75 233 GLN A N 1
ATOM 1756 C CA . GLN A 1 233 ? -23.135 -12.038 15.801 1.00 94.75 233 GLN A CA 1
ATOM 1757 C C . GLN A 1 233 ? -24.438 -12.835 15.984 1.00 94.75 233 GLN A C 1
ATOM 1759 O O . GLN A 1 233 ? -25.200 -12.553 16.911 1.00 94.75 233 GLN A O 1
ATOM 1764 N N . HIS A 1 234 ? -24.666 -13.870 15.169 1.00 95.75 234 HIS A N 1
ATOM 1765 C CA . HIS A 1 234 ? -25.843 -14.736 15.279 1.00 95.75 234 HIS A CA 1
ATOM 1766 C C . HIS A 1 234 ? -25.945 -15.422 16.654 1.00 95.75 234 HIS A C 1
ATOM 1768 O O . HIS A 1 234 ? -27.023 -15.461 17.259 1.00 95.75 234 HIS A O 1
ATOM 1774 N N . LEU A 1 235 ? -24.821 -15.905 17.198 1.00 97.25 235 LEU A N 1
ATOM 1775 C CA . LEU A 1 235 ? -24.767 -16.463 18.550 1.00 97.25 235 LEU A CA 1
ATOM 1776 C C . LEU A 1 235 ? -25.239 -15.444 19.599 1.00 97.25 235 LEU A C 1
ATOM 1778 O O . LEU A 1 235 ? -26.088 -15.769 20.427 1.00 97.25 235 LEU A O 1
ATOM 1782 N N . PHE A 1 236 ? -24.739 -14.206 19.571 1.00 97.88 236 PHE A N 1
ATOM 1783 C CA . PHE A 1 236 ? -25.139 -13.186 20.547 1.00 97.88 236 PHE A CA 1
ATOM 1784 C C . PHE A 1 236 ? -26.601 -12.748 20.408 1.00 97.88 236 PHE A C 1
ATOM 1786 O O . PHE A 1 236 ? -27.255 -12.527 21.430 1.00 97.88 236 PHE A O 1
ATOM 1793 N N . LEU A 1 237 ? -27.133 -12.683 19.185 1.00 96.75 237 LEU A N 1
ATOM 1794 C CA . LEU A 1 237 ? -28.563 -12.457 18.949 1.00 96.75 237 LEU A CA 1
ATOM 1795 C C . LEU A 1 237 ? -29.411 -13.579 19.562 1.00 96.75 237 LEU A C 1
ATOM 1797 O O . LEU A 1 237 ? -30.379 -13.311 20.269 1.00 96.75 237 LEU A O 1
ATOM 1801 N N . THR A 1 238 ? -28.998 -14.836 19.384 1.00 97.31 238 THR A N 1
ATOM 1802 C CA . THR A 1 238 ? -29.682 -16.003 19.972 1.00 97.31 238 THR A CA 1
ATOM 1803 C C . THR A 1 238 ? -29.656 -15.970 21.504 1.00 97.31 238 THR A C 1
ATOM 1805 O O . THR A 1 238 ? -30.616 -16.364 22.165 1.00 97.31 238 THR A O 1
ATOM 1808 N N . LEU A 1 239 ? -28.577 -15.445 22.088 1.00 97.81 239 LEU A N 1
ATOM 1809 C CA . LEU A 1 239 ? -28.449 -15.239 23.532 1.00 97.81 239 LEU A CA 1
ATOM 1810 C C . LEU A 1 239 ? -29.243 -14.023 24.057 1.00 97.81 239 LEU A C 1
ATOM 1812 O O . LEU A 1 239 ? -29.252 -13.783 25.266 1.00 97.81 239 LEU A O 1
ATOM 1816 N N . GLY A 1 240 ? -29.908 -13.260 23.182 1.00 97.44 240 GLY A N 1
ATOM 1817 C CA . GLY A 1 240 ? -30.695 -12.075 23.532 1.00 97.44 240 GLY A CA 1
ATOM 1818 C C . GLY A 1 240 ? -29.848 -10.870 23.948 1.00 97.44 240 GLY A C 1
ATOM 1819 O O . GLY A 1 240 ? -30.287 -10.064 24.777 1.00 97.44 240 GLY A O 1
ATOM 1820 N N . ALA A 1 241 ? -28.614 -10.769 23.440 1.00 97.62 241 ALA A N 1
ATOM 1821 C CA . ALA A 1 241 ? -27.709 -9.668 23.759 1.00 97.62 241 ALA A CA 1
ATOM 1822 C C . ALA A 1 241 ? -28.259 -8.312 23.286 1.00 97.62 241 ALA A C 1
ATOM 1824 O O . ALA A 1 241 ? -28.176 -7.338 24.027 1.00 97.62 241 ALA A O 1
ATOM 1825 N N . ASP A 1 242 ? -28.879 -8.261 22.108 1.00 97.69 242 ASP A N 1
ATOM 1826 C CA . ASP A 1 242 ? -29.528 -7.078 21.532 1.00 97.69 242 ASP A CA 1
ATOM 1827 C C . ASP A 1 242 ? -30.548 -6.452 22.495 1.00 97.69 242 ASP A C 1
ATOM 1829 O O . ASP A 1 242 ? -30.436 -5.281 22.855 1.00 97.69 242 ASP A O 1
ATOM 1833 N N . ARG A 1 243 ? -31.487 -7.250 23.015 1.00 97.44 243 ARG A N 1
ATOM 1834 C CA . ARG A 1 243 ? -32.542 -6.766 23.920 1.00 97.44 243 ARG A CA 1
ATOM 1835 C C . ARG A 1 243 ? -31.968 -6.239 25.229 1.00 97.44 243 ARG A C 1
ATOM 1837 O O . ARG A 1 243 ? -32.438 -5.233 25.756 1.00 97.44 243 ARG A O 1
ATOM 1844 N N . LEU A 1 244 ? -30.955 -6.919 25.768 1.00 97.50 244 LEU A N 1
ATOM 1845 C CA . LEU A 1 244 ? -30.295 -6.498 27.003 1.00 97.50 244 LEU A CA 1
ATOM 1846 C C . LEU A 1 244 ? -29.502 -5.207 26.806 1.00 97.50 244 LEU A C 1
ATOM 1848 O O . LEU A 1 244 ? -29.529 -4.336 27.674 1.00 97.50 244 LEU A O 1
ATOM 1852 N N . ILE A 1 245 ? -28.821 -5.061 25.674 1.00 97.25 245 ILE A N 1
ATOM 1853 C CA . ILE A 1 245 ? -28.062 -3.853 25.360 1.00 97.25 245 ILE A CA 1
ATOM 1854 C C . ILE A 1 245 ? -29.010 -2.680 25.095 1.00 97.25 245 ILE A C 1
ATOM 1856 O O . ILE A 1 245 ? -28.734 -1.578 25.559 1.00 97.25 245 ILE A O 1
ATOM 1860 N N . GLU A 1 246 ? -30.158 -2.901 24.454 1.00 97.00 246 GLU A N 1
ATOM 1861 C CA . GLU A 1 246 ? -31.192 -1.875 24.271 1.00 97.00 246 GLU A CA 1
ATOM 1862 C C . GLU A 1 246 ? -31.743 -1.376 25.616 1.00 97.00 246 GLU A C 1
ATOM 1864 O O . GLU A 1 246 ? -31.864 -0.172 25.841 1.00 97.00 246 GLU A O 1
ATOM 1869 N N . GLN A 1 247 ? -31.976 -2.283 26.570 1.00 97.00 247 GLN A N 1
ATOM 1870 C CA . GLN A 1 247 ? -32.356 -1.909 27.937 1.00 97.00 247 GLN A CA 1
ATOM 1871 C C . GLN A 1 247 ? -31.263 -1.084 28.628 1.00 97.00 247 GLN A C 1
ATOM 1873 O O . GLN A 1 247 ? -31.553 -0.068 29.264 1.00 97.00 247 GLN A O 1
ATOM 1878 N N . VAL A 1 248 ? -29.996 -1.493 28.491 1.00 96.31 248 VAL A N 1
ATOM 1879 C CA . VAL A 1 248 ? -28.855 -0.745 29.037 1.00 96.31 248 VAL A CA 1
ATOM 1880 C C . VAL A 1 248 ? -28.720 0.625 28.370 1.00 96.31 248 VAL A C 1
ATOM 1882 O O . VAL A 1 248 ? -28.438 1.601 29.066 1.00 96.31 248 VAL A O 1
ATOM 1885 N N . ARG A 1 249 ? -28.974 0.731 27.062 1.00 96.25 249 ARG A N 1
ATOM 1886 C CA . ARG A 1 249 ? -28.995 1.987 26.304 1.00 96.25 249 ARG A CA 1
ATOM 1887 C C . ARG A 1 249 ? -30.071 2.926 26.834 1.00 96.25 249 ARG A C 1
ATOM 1889 O O . ARG A 1 249 ? -29.752 4.059 27.189 1.00 96.25 249 ARG A O 1
ATOM 1896 N N . ALA A 1 250 ? -31.312 2.447 26.928 1.00 96.12 250 ALA A N 1
ATOM 1897 C CA . ALA A 1 250 ? -32.445 3.219 27.429 1.00 96.12 250 ALA A CA 1
ATOM 1898 C C . ALA A 1 250 ? -32.184 3.726 28.854 1.00 96.12 250 ALA A C 1
ATOM 1900 O O . ALA A 1 250 ? -32.362 4.908 29.137 1.00 96.12 250 ALA A O 1
ATOM 1901 N N . HIS A 1 251 ? -31.662 2.860 29.727 1.00 95.06 251 HIS A N 1
ATOM 1902 C CA . HIS A 1 251 ? -31.276 3.237 31.084 1.00 95.06 251 HIS A CA 1
ATOM 1903 C C . HIS A 1 251 ? -30.136 4.270 31.093 1.00 95.06 251 HIS A C 1
ATOM 1905 O O . HIS A 1 251 ? -30.241 5.306 31.736 1.00 95.06 251 HIS A O 1
ATOM 1911 N N . SER A 1 252 ? -29.060 4.047 30.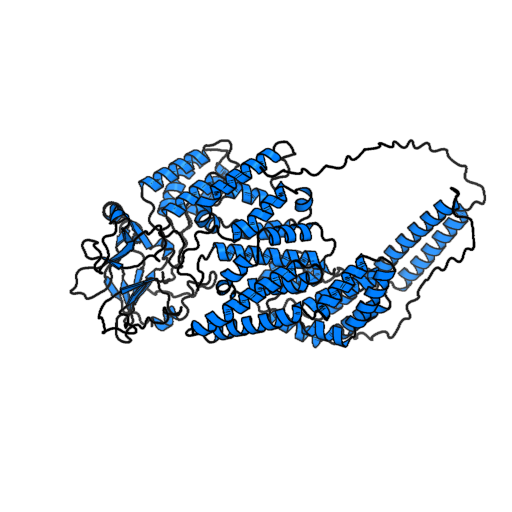335 1.00 93.56 252 SER A N 1
ATOM 1912 C CA . SER A 1 252 ? -27.907 4.964 30.297 1.00 93.56 252 SER A CA 1
ATOM 1913 C C . SER A 1 252 ? -28.272 6.349 29.768 1.00 93.56 252 SER A C 1
ATOM 1915 O O . SER A 1 252 ? -27.700 7.335 30.223 1.00 93.56 252 SER A O 1
ATOM 1917 N N . ASN A 1 253 ? -29.236 6.423 28.846 1.00 92.56 253 ASN A N 1
ATOM 1918 C CA . ASN A 1 253 ? -29.769 7.677 28.325 1.00 92.56 253 ASN A CA 1
ATOM 1919 C C . ASN A 1 253 ? -30.519 8.480 29.402 1.00 92.56 253 ASN A C 1
ATOM 1921 O O . ASN A 1 253 ? -30.406 9.698 29.440 1.00 92.56 253 ASN A O 1
ATOM 1925 N N . LEU A 1 254 ? -31.237 7.802 30.306 1.00 92.94 254 LEU A N 1
ATOM 1926 C CA . LEU A 1 254 ? -31.943 8.446 31.420 1.00 92.94 254 LEU A CA 1
ATOM 1927 C C . LEU A 1 254 ? -30.988 8.959 32.509 1.00 92.94 254 LEU A C 1
ATOM 1929 O O . LEU A 1 254 ? -31.265 9.980 33.130 1.00 92.94 254 LEU A O 1
ATOM 1933 N N . PHE A 1 255 ? -29.866 8.268 32.734 1.00 91.62 255 PHE A N 1
ATOM 1934 C CA . PHE A 1 255 ? -28.918 8.575 33.817 1.00 91.62 255 PHE A CA 1
ATOM 1935 C C . PHE A 1 255 ? -27.624 9.270 33.356 1.00 91.62 255 PHE A C 1
ATOM 1937 O O . PHE A 1 255 ? -26.704 9.434 34.154 1.00 91.62 255 PHE A O 1
ATOM 1944 N N . GLY A 1 256 ? -27.522 9.663 32.081 1.00 90.56 256 GLY A N 1
ATOM 1945 C CA . GLY A 1 256 ? -26.382 10.425 31.556 1.00 90.56 256 GLY A CA 1
ATOM 1946 C C . GLY A 1 256 ? -25.045 9.671 31.544 1.00 90.56 256 GLY A C 1
ATOM 1947 O O . GLY A 1 256 ? -23.986 10.292 31.615 1.00 90.56 256 GLY A O 1
ATOM 1948 N N . ASN A 1 257 ? -25.050 8.335 31.467 1.00 89.50 257 ASN A N 1
ATOM 1949 C CA . ASN A 1 257 ? -23.807 7.561 31.388 1.00 89.50 257 ASN A CA 1
ATOM 1950 C C . ASN A 1 257 ? -23.314 7.479 29.936 1.00 89.50 257 ASN A C 1
ATOM 1952 O O . ASN A 1 257 ? -23.582 6.502 29.234 1.00 89.50 257 ASN A O 1
ATOM 1956 N N . GLU A 1 258 ? -22.595 8.511 29.489 1.00 89.81 258 GLU A N 1
ATOM 1957 C CA . GLU A 1 258 ? -22.128 8.644 28.102 1.00 89.81 258 GLU A CA 1
ATOM 1958 C C . GLU A 1 258 ? -21.288 7.453 27.622 1.00 89.81 258 GLU A C 1
ATOM 1960 O O . GLU A 1 258 ? -21.480 6.978 26.503 1.00 89.81 258 GLU A O 1
ATOM 1965 N N . THR A 1 259 ? -20.396 6.919 28.464 1.00 88.38 259 THR A N 1
ATOM 1966 C CA . THR A 1 259 ? -19.532 5.784 28.096 1.00 88.38 259 THR A CA 1
ATOM 1967 C C . THR A 1 259 ? -20.356 4.534 27.801 1.00 88.38 259 THR A C 1
ATOM 1969 O O . THR A 1 259 ? -20.186 3.905 26.757 1.00 88.38 259 THR A O 1
ATOM 1972 N N . LEU A 1 260 ? -21.279 4.183 28.704 1.00 92.12 260 LEU A N 1
ATOM 1973 C CA . LEU A 1 260 ? -22.123 2.998 28.553 1.00 92.12 260 LEU A CA 1
ATOM 1974 C C . LEU A 1 260 ? -23.131 3.171 27.411 1.00 92.12 260 LEU A C 1
ATOM 1976 O O . LEU A 1 260 ? -23.402 2.217 26.681 1.00 92.12 260 LEU A O 1
ATOM 1980 N N . LEU A 1 261 ? -23.638 4.392 27.217 1.00 92.88 261 LEU A N 1
ATOM 1981 C CA . LEU A 1 261 ? -24.498 4.753 26.095 1.00 92.88 261 LEU A CA 1
ATOM 1982 C C . LEU A 1 261 ? -23.775 4.562 24.757 1.00 92.88 261 LEU A C 1
ATOM 1984 O O . LEU A 1 261 ? -24.319 3.917 23.860 1.00 92.88 261 LEU A O 1
ATOM 1988 N N . ALA A 1 262 ? -22.544 5.066 24.638 1.00 89.62 262 ALA A N 1
ATOM 1989 C CA . ALA A 1 262 ? -21.737 4.932 23.432 1.00 89.62 262 ALA A CA 1
ATOM 1990 C C . ALA A 1 262 ? -21.425 3.457 23.124 1.00 89.62 262 ALA A C 1
ATOM 1992 O O . ALA A 1 262 ? -21.655 3.016 21.999 1.00 89.62 262 ALA A O 1
ATOM 1993 N N . SER A 1 263 ? -20.979 2.673 24.117 1.00 90.94 263 SER A N 1
ATOM 1994 C CA . SER A 1 263 ? -20.749 1.228 23.943 1.00 90.94 263 SER A CA 1
ATOM 1995 C C . SER A 1 263 ? -22.017 0.481 23.540 1.00 90.94 263 SER A C 1
ATOM 1997 O O . SER A 1 263 ? -21.977 -0.340 22.628 1.00 90.94 263 SER A O 1
ATOM 1999 N N . SER A 1 264 ? -23.161 0.806 24.148 1.00 94.44 264 SER A N 1
ATOM 2000 C CA . SER A 1 264 ? -24.432 0.149 23.826 1.00 94.44 264 SER A CA 1
ATOM 2001 C C . SER A 1 264 ? -24.897 0.454 22.401 1.00 94.44 264 SER A C 1
ATOM 2003 O O . SER A 1 264 ? -25.300 -0.459 21.687 1.00 94.44 264 SER A O 1
ATOM 2005 N N . ARG A 1 265 ? -24.803 1.717 21.955 1.00 92.94 265 ARG A N 1
ATOM 2006 C CA . ARG A 1 265 ? -25.158 2.116 20.580 1.00 92.94 265 ARG A CA 1
ATOM 2007 C C . ARG A 1 265 ? -24.327 1.369 19.542 1.00 92.94 265 ARG A C 1
ATOM 2009 O O . ARG A 1 265 ? -24.897 0.767 18.637 1.00 92.94 265 ARG A O 1
ATOM 2016 N N . ARG A 1 266 ? -23.003 1.332 19.716 1.00 90.94 266 ARG A N 1
ATOM 2017 C CA . ARG A 1 266 ? -22.105 0.613 18.800 1.00 90.94 266 ARG A CA 1
ATOM 2018 C C . ARG A 1 266 ? -22.396 -0.879 18.767 1.00 90.94 266 ARG A C 1
ATOM 2020 O O . ARG A 1 266 ? -22.477 -1.452 17.687 1.00 90.94 266 ARG A O 1
ATOM 2027 N N . ALA A 1 267 ? -22.577 -1.499 19.930 1.00 93.50 267 ALA A N 1
ATOM 2028 C CA . ALA A 1 267 ? -22.864 -2.925 20.012 1.00 93.50 267 ALA A CA 1
ATOM 2029 C C . ALA A 1 267 ? -24.180 -3.283 19.319 1.00 93.50 267 ALA A C 1
ATOM 2031 O O . ALA A 1 267 ? -24.239 -4.265 18.587 1.00 93.50 267 ALA A O 1
ATOM 2032 N N . LEU A 1 268 ? -25.218 -2.460 19.493 1.00 94.75 268 LEU A N 1
ATOM 2033 C CA . LEU A 1 268 ? -26.483 -2.633 18.781 1.00 94.75 268 LEU A CA 1
ATOM 2034 C C . LEU A 1 268 ? -26.308 -2.500 17.274 1.00 94.75 268 LEU A C 1
ATOM 2036 O O . LEU A 1 268 ? -26.889 -3.298 16.548 1.00 94.75 268 LEU A O 1
ATOM 2040 N N . CYS A 1 269 ? -25.472 -1.578 16.797 1.00 91.94 269 CYS A N 1
ATOM 2041 C CA . CYS A 1 269 ? -25.166 -1.502 15.370 1.00 91.94 269 CYS A CA 1
ATOM 2042 C C . CYS A 1 269 ? -24.435 -2.772 14.899 1.00 91.94 269 CYS A C 1
ATOM 2044 O O . CYS A 1 269 ? -24.851 -3.422 13.948 1.00 91.94 269 CYS A O 1
ATOM 2046 N N . CYS A 1 270 ? -23.429 -3.234 15.643 1.00 89.88 270 CYS A N 1
ATOM 2047 C CA . CYS A 1 270 ? -22.718 -4.477 15.325 1.00 89.88 270 CYS A CA 1
ATOM 2048 C C . CYS A 1 270 ? -23.633 -5.718 15.314 1.00 89.88 270 CYS A C 1
ATOM 2050 O O . CYS A 1 270 ? -23.339 -6.686 14.621 1.00 89.88 270 CYS A O 1
ATOM 2052 N N . LEU A 1 271 ? -24.723 -5.708 16.089 1.00 91.69 271 LEU A N 1
ATOM 2053 C CA . LEU A 1 271 ? -25.646 -6.836 16.220 1.00 91.69 271 LEU A CA 1
ATOM 2054 C C . LEU A 1 271 ? -26.858 -6.760 15.289 1.00 91.69 271 LEU A C 1
ATOM 2056 O O . LEU A 1 271 ? -27.284 -7.793 14.784 1.00 91.69 271 LEU A O 1
ATOM 2060 N N . THR A 1 272 ? -27.426 -5.576 15.077 1.00 90.00 272 THR A N 1
ATOM 2061 C CA . THR A 1 272 ? -28.780 -5.401 14.521 1.00 90.00 272 THR A CA 1
ATOM 2062 C C . THR A 1 272 ? -28.875 -4.369 13.402 1.00 90.00 272 THR A C 1
ATOM 2064 O O . THR A 1 272 ? -29.981 -4.111 12.935 1.00 90.00 272 THR A O 1
ATOM 2067 N N . ASP A 1 273 ? -27.764 -3.767 12.963 1.00 78.81 273 ASP A N 1
ATOM 2068 C CA . ASP A 1 273 ? -27.799 -2.683 11.976 1.00 78.81 273 ASP A CA 1
ATOM 2069 C C . ASP A 1 273 ? -28.463 -3.112 10.661 1.00 78.81 273 ASP A C 1
ATOM 2071 O O . ASP A 1 273 ? -27.938 -3.900 9.874 1.00 78.81 273 ASP A O 1
ATOM 2075 N N . VAL A 1 274 ? -29.644 -2.548 10.426 1.00 80.94 274 VAL A N 1
ATOM 2076 C CA . VAL A 1 274 ? -30.468 -2.804 9.245 1.00 80.94 274 VAL A CA 1
ATOM 2077 C C . VAL A 1 274 ? -29.975 -2.069 8.001 1.00 80.94 274 VAL A C 1
ATOM 2079 O O . VAL A 1 274 ? -30.472 -2.340 6.915 1.00 80.94 274 VAL A O 1
ATOM 2082 N N . THR A 1 275 ? -29.021 -1.148 8.134 1.00 90.31 275 THR A N 1
ATOM 2083 C CA . THR A 1 275 ? -28.517 -0.322 7.031 1.00 90.31 275 THR A CA 1
ATOM 2084 C C . THR A 1 275 ? -27.203 -0.858 6.474 1.00 90.31 275 THR A C 1
ATOM 2086 O O . THR A 1 275 ? -27.119 -1.164 5.286 1.00 90.31 275 THR A O 1
ATOM 2089 N N . VAL A 1 276 ? -26.190 -1.058 7.322 1.00 92.94 276 VAL A N 1
ATOM 2090 C CA . VAL A 1 276 ? -24.846 -1.447 6.866 1.00 92.94 276 VAL A CA 1
ATOM 2091 C C . VAL A 1 276 ? -24.751 -2.940 6.571 1.00 92.94 276 VAL A C 1
ATOM 2093 O O . VAL A 1 276 ? -24.061 -3.335 5.637 1.00 92.94 276 VAL A O 1
ATOM 2096 N N . ILE A 1 277 ? -25.437 -3.799 7.330 1.00 90.38 277 ILE A N 1
ATOM 2097 C CA . ILE A 1 277 ? -25.318 -5.254 7.147 1.00 90.38 277 ILE A CA 1
ATOM 2098 C C . ILE A 1 277 ? -25.835 -5.706 5.772 1.00 90.38 277 ILE A C 1
ATOM 2100 O O . ILE A 1 277 ? -25.132 -6.484 5.124 1.00 90.38 277 ILE A O 1
ATOM 2104 N N . PRO A 1 278 ? -27.010 -5.259 5.277 1.00 93.75 278 PRO A N 1
ATOM 2105 C CA . PRO A 1 278 ? -27.443 -5.601 3.921 1.00 93.75 278 PRO A CA 1
ATOM 2106 C C . PRO A 1 278 ? -26.461 -5.124 2.851 1.00 93.75 278 PRO A C 1
ATOM 2108 O O . PRO A 1 278 ? -26.158 -5.886 1.937 1.00 93.75 278 PRO A O 1
ATOM 2111 N N . LEU A 1 279 ? -25.905 -3.920 3.018 1.00 95.19 279 LEU A N 1
ATOM 2112 C CA . LEU A 1 279 ? -24.887 -3.371 2.125 1.00 95.19 279 LEU A CA 1
ATOM 2113 C C . LEU A 1 279 ? -23.616 -4.234 2.108 1.00 95.19 279 LEU A C 1
ATOM 2115 O O . LEU A 1 279 ? -23.092 -4.537 1.041 1.00 95.19 279 LEU A O 1
ATOM 2119 N N . ILE A 1 280 ? -23.140 -4.678 3.278 1.00 93.25 280 ILE A N 1
ATOM 2120 C CA . ILE A 1 280 ? -21.998 -5.598 3.385 1.00 93.25 280 ILE A CA 1
ATOM 2121 C C . ILE A 1 280 ? -22.302 -6.920 2.673 1.00 93.25 280 ILE A C 1
ATOM 2123 O O . ILE A 1 280 ? -21.458 -7.400 1.925 1.00 93.25 280 ILE A O 1
ATOM 2127 N N . LYS A 1 281 ? -23.502 -7.485 2.856 1.00 92.44 281 LYS A N 1
ATOM 2128 C CA . LYS A 1 281 ? -23.907 -8.741 2.203 1.00 92.44 281 LYS A CA 1
ATOM 2129 C C . LYS A 1 281 ? -23.975 -8.615 0.684 1.00 92.44 281 LYS A C 1
ATOM 2131 O O . LYS A 1 281 ? -23.535 -9.521 -0.017 1.00 92.44 281 LYS A O 1
ATOM 2136 N N . GLU A 1 282 ? -24.524 -7.514 0.176 1.00 94.88 282 GLU A N 1
ATOM 2137 C CA . GLU A 1 282 ? -24.523 -7.230 -1.260 1.00 94.88 282 GLU A CA 1
ATOM 2138 C C . GLU A 1 282 ? -23.089 -7.119 -1.783 1.00 94.88 282 GLU A C 1
ATOM 2140 O O . GLU A 1 282 ? -22.736 -7.754 -2.775 1.00 94.88 282 GLU A O 1
ATOM 2145 N N . PHE A 1 283 ? -22.243 -6.373 -1.077 1.00 92.50 283 PHE A N 1
ATOM 2146 C CA . PHE A 1 283 ? -20.846 -6.197 -1.443 1.00 92.50 283 PHE A CA 1
ATOM 2147 C C . PHE A 1 283 ? -20.046 -7.511 -1.409 1.00 92.50 283 PHE A C 1
ATOM 2149 O O . PHE A 1 283 ? -19.246 -7.760 -2.309 1.00 92.50 283 PHE A O 1
ATOM 2156 N N . ASP A 1 284 ? -20.291 -8.376 -0.420 1.00 90.81 284 ASP A N 1
ATOM 2157 C CA . ASP A 1 284 ? -19.737 -9.734 -0.338 1.00 90.81 284 ASP A CA 1
ATOM 2158 C C . ASP A 1 284 ? -20.161 -10.584 -1.531 1.00 90.81 284 ASP A C 1
ATOM 2160 O O . ASP A 1 284 ? -19.307 -11.191 -2.169 1.00 90.81 284 ASP A O 1
ATOM 2164 N N . ALA A 1 285 ? -21.449 -10.575 -1.882 1.00 91.69 285 ALA A N 1
ATOM 2165 C CA . ALA A 1 285 ? -21.955 -11.322 -3.030 1.00 91.69 285 ALA A CA 1
ATOM 2166 C C . ALA A 1 285 ? -21.310 -10.854 -4.345 1.00 91.69 285 ALA A C 1
ATOM 2168 O O . ALA A 1 285 ? -20.914 -11.681 -5.165 1.00 91.69 285 ALA A O 1
ATOM 2169 N N . LEU A 1 286 ? -21.144 -9.539 -4.527 1.00 90.56 286 LEU A N 1
ATOM 2170 C CA . LEU A 1 286 ? -20.463 -8.975 -5.696 1.00 90.56 286 LEU A CA 1
ATOM 2171 C C . LEU A 1 286 ? -18.968 -9.327 -5.712 1.00 90.56 286 LEU A C 1
ATOM 2173 O O . LEU A 1 286 ? -18.422 -9.651 -6.767 1.00 90.56 286 LEU A O 1
ATOM 2177 N N . GLN A 1 287 ? -18.290 -9.285 -4.561 1.00 86.94 287 GLN A N 1
ATOM 2178 C CA . GLN A 1 287 ? -16.883 -9.678 -4.470 1.00 86.94 287 GLN A CA 1
ATOM 2179 C C . GLN A 1 287 ? -16.699 -11.176 -4.728 1.00 86.94 287 GLN A C 1
ATOM 2181 O O . GLN A 1 287 ? -15.735 -11.558 -5.394 1.00 86.94 287 GLN A O 1
ATOM 2186 N N . ASP A 1 288 ? -17.602 -12.015 -4.229 1.00 86.88 288 ASP A N 1
ATOM 2187 C CA . ASP A 1 288 ? -17.591 -13.455 -4.464 1.00 86.88 288 ASP A CA 1
ATOM 2188 C C . ASP A 1 288 ? -17.881 -13.756 -5.943 1.00 86.88 288 ASP A C 1
ATOM 2190 O O . ASP A 1 288 ? -17.204 -14.602 -6.517 1.00 86.88 288 ASP A O 1
ATOM 2194 N N . GLU A 1 289 ? -18.761 -13.003 -6.616 1.00 86.06 289 GLU A N 1
ATOM 2195 C CA . GLU A 1 289 ? -18.962 -13.095 -8.072 1.00 86.06 289 GLU A CA 1
ATOM 2196 C C . GLU A 1 289 ? -17.685 -12.726 -8.851 1.00 86.06 289 GLU A C 1
ATOM 2198 O O . GLU A 1 289 ? -17.282 -13.445 -9.770 1.00 86.06 289 GLU A O 1
ATOM 2203 N N . VAL A 1 290 ? -16.995 -11.648 -8.457 1.00 81.38 290 VAL A N 1
ATOM 2204 C CA . VAL A 1 290 ? -15.705 -11.258 -9.057 1.00 81.38 290 VAL A CA 1
ATOM 2205 C C . VAL A 1 290 ? -14.624 -12.304 -8.791 1.00 81.38 290 VAL A C 1
ATOM 2207 O O . VAL A 1 290 ? -13.836 -12.599 -9.686 1.00 81.38 290 VAL A O 1
ATOM 2210 N N . SER A 1 291 ? -14.580 -12.871 -7.586 1.00 79.94 291 SER A N 1
ATOM 2211 C CA . SER A 1 291 ? -13.549 -13.827 -7.163 1.00 79.94 291 SER A CA 1
ATOM 2212 C C . SER A 1 291 ? -13.764 -15.212 -7.771 1.00 79.94 291 SER A C 1
ATOM 2214 O O . SER A 1 291 ? -12.805 -15.815 -8.244 1.00 79.94 291 SER A O 1
ATOM 2216 N N . ALA A 1 292 ? -15.010 -15.694 -7.812 1.00 79.94 292 ALA A N 1
ATOM 2217 C CA . ALA A 1 292 ? -15.402 -16.907 -8.527 1.00 79.94 292 ALA A CA 1
ATOM 2218 C C . ALA A 1 292 ? -15.130 -16.748 -10.022 1.00 79.94 292 ALA A C 1
ATOM 2220 O O . ALA A 1 292 ? -14.549 -17.625 -10.654 1.00 79.94 292 ALA A O 1
ATOM 2221 N N . GLY A 1 293 ? -15.441 -15.568 -10.562 1.00 70.56 293 GLY A N 1
ATOM 2222 C CA . GLY A 1 293 ? -15.036 -15.213 -11.903 1.00 70.56 293 GLY A CA 1
ATOM 2223 C C . GLY A 1 293 ? -13.518 -15.278 -12.069 1.00 70.56 293 GLY A C 1
ATOM 2224 O O . GLY A 1 293 ? -13.047 -15.952 -12.967 1.00 70.56 293 GLY A O 1
ATOM 2225 N N . ALA A 1 294 ? -12.725 -14.668 -11.191 1.00 66.75 294 ALA A N 1
ATOM 2226 C CA . ALA A 1 294 ? -11.264 -14.682 -11.289 1.00 66.75 294 ALA A CA 1
ATOM 2227 C C . ALA A 1 294 ? -10.645 -16.092 -11.171 1.00 66.75 294 ALA A C 1
ATOM 2229 O O . ALA A 1 294 ? -9.643 -16.373 -11.832 1.00 66.75 294 ALA A O 1
ATOM 2230 N N . SER A 1 295 ? -11.224 -16.981 -10.356 1.00 63.06 295 SER A N 1
ATOM 2231 C CA . SER A 1 295 ? -10.732 -18.351 -10.159 1.00 63.06 295 SER A CA 1
ATOM 2232 C C . SER A 1 295 ? -11.130 -19.292 -11.300 1.00 63.06 295 SER A C 1
ATOM 2234 O O . SER A 1 295 ? -10.290 -20.063 -11.771 1.00 63.06 295 SER A O 1
ATOM 2236 N N . GLU A 1 296 ? -12.362 -19.186 -11.808 1.00 54.19 296 GLU A N 1
ATOM 2237 C CA . GLU A 1 296 ? -12.817 -19.904 -13.006 1.00 54.19 296 GLU A CA 1
ATOM 2238 C C . GLU A 1 296 ? -12.171 -19.338 -14.281 1.00 54.19 296 GLU A C 1
ATOM 2240 O O . GLU A 1 296 ? -11.999 -20.047 -15.277 1.00 54.19 296 GLU A O 1
ATOM 2245 N N . LEU A 1 297 ? -11.774 -18.059 -14.263 1.00 46.56 297 LEU A N 1
ATOM 2246 C CA . LEU A 1 297 ? -11.396 -17.293 -15.450 1.00 46.56 297 LEU A CA 1
ATOM 2247 C C . LEU A 1 297 ? -9.956 -16.823 -15.368 1.00 46.56 297 LEU A C 1
ATOM 2249 O O . LEU A 1 297 ? -9.642 -15.648 -15.536 1.00 46.56 297 LEU A O 1
ATOM 2253 N N . ARG A 1 298 ? -9.072 -17.821 -15.413 1.00 50.72 298 ARG A N 1
ATOM 2254 C CA . ARG A 1 298 ? -7.834 -17.670 -16.183 1.00 50.72 298 ARG A CA 1
ATOM 2255 C C . ARG A 1 298 ? -8.082 -17.280 -17.662 1.00 50.72 298 ARG A C 1
ATOM 2257 O O . ARG A 1 298 ? -7.085 -17.090 -18.342 1.00 50.72 298 ARG A O 1
ATOM 2264 N N . PHE A 1 299 ? -9.328 -17.150 -18.180 1.00 46.78 299 PHE A N 1
ATOM 2265 C CA . PHE A 1 299 ? -9.557 -16.791 -19.597 1.00 46.78 299 PHE A CA 1
ATOM 2266 C C . PHE A 1 299 ? -10.789 -15.944 -20.035 1.00 46.78 299 PHE A C 1
ATOM 2268 O O . PHE A 1 299 ? -10.679 -15.350 -21.101 1.00 46.78 299 PHE A O 1
ATOM 2275 N N . TYR A 1 300 ? -11.937 -15.826 -19.342 1.00 46.78 300 TYR A N 1
ATOM 2276 C CA . TYR A 1 300 ? -13.164 -15.266 -19.980 1.00 46.78 300 TYR A CA 1
ATOM 2277 C C . TYR A 1 300 ? -14.253 -14.674 -19.054 1.00 46.78 300 TYR A C 1
ATOM 2279 O O . TYR A 1 300 ? -15.441 -14.934 -19.283 1.00 46.78 300 TYR A O 1
ATOM 2287 N N . LEU A 1 301 ? -13.959 -13.872 -18.019 1.00 53.31 301 LEU A N 1
ATOM 2288 C CA . LEU A 1 301 ? -15.052 -12.992 -17.564 1.00 53.31 301 LEU A CA 1
ATOM 2289 C C . LEU A 1 301 ? -15.319 -12.092 -18.758 1.00 53.31 301 LEU A C 1
ATOM 2291 O O . LEU A 1 301 ? -14.473 -11.270 -19.099 1.00 53.31 301 LEU A O 1
ATOM 2295 N N . SER A 1 302 ? -16.438 -12.316 -19.461 1.00 59.06 302 SER A N 1
ATOM 2296 C CA . SER A 1 302 ? -16.800 -11.451 -20.579 1.00 59.06 302 SER A CA 1
ATOM 2297 C C . SER A 1 302 ? -16.711 -10.027 -20.043 1.00 59.06 302 SER A C 1
ATOM 2299 O O . SER A 1 302 ? -17.300 -9.749 -18.994 1.00 59.06 302 SER A O 1
ATOM 2301 N N . ALA A 1 303 ? -15.955 -9.152 -20.711 1.00 63.56 303 ALA A N 1
ATOM 2302 C CA . ALA A 1 303 ? -15.799 -7.755 -20.303 1.00 63.56 303 ALA A CA 1
ATOM 2303 C C . ALA A 1 303 ? -17.160 -7.124 -19.948 1.00 63.56 303 ALA A C 1
ATOM 2305 O O . ALA A 1 303 ? -17.259 -6.317 -19.034 1.00 63.56 303 ALA A O 1
ATOM 2306 N N . ARG A 1 304 ? -18.231 -7.614 -20.588 1.00 69.44 304 ARG A N 1
ATOM 2307 C CA . ARG A 1 304 ? -19.635 -7.346 -20.282 1.00 69.44 304 ARG A CA 1
ATOM 2308 C C . ARG A 1 304 ? -20.062 -7.640 -18.832 1.00 69.44 304 ARG A C 1
ATOM 2310 O O . ARG A 1 304 ? -20.618 -6.750 -18.199 1.00 69.44 304 ARG A O 1
ATOM 2317 N N . ARG A 1 305 ? -19.821 -8.839 -18.282 1.00 74.75 305 ARG A N 1
ATOM 2318 C CA . ARG A 1 305 ? -20.153 -9.149 -16.870 1.00 74.75 305 ARG A CA 1
ATOM 2319 C C . ARG A 1 305 ? -19.365 -8.259 -15.921 1.00 74.75 305 ARG A C 1
ATOM 2321 O O . ARG A 1 305 ? -19.932 -7.680 -15.004 1.00 74.75 305 ARG A O 1
ATOM 2328 N N . PHE A 1 306 ? -18.081 -8.076 -16.210 1.00 75.50 306 PHE A N 1
ATOM 2329 C CA . PHE A 1 306 ? -17.227 -7.219 -15.403 1.00 75.50 306 PHE A CA 1
ATOM 2330 C C . PHE A 1 306 ? -17.702 -5.762 -15.397 1.00 75.50 306 PHE A C 1
ATOM 2332 O O . PHE A 1 306 ? -17.860 -5.154 -14.342 1.00 75.50 306 PHE A O 1
ATOM 2339 N N . SER A 1 307 ? -18.046 -5.237 -16.575 1.00 77.25 307 SER A N 1
ATOM 2340 C CA . SER A 1 307 ? -18.599 -3.892 -16.738 1.00 77.25 307 SER A CA 1
ATOM 2341 C C . SER A 1 307 ? -19.949 -3.692 -16.043 1.00 77.25 307 SER A C 1
ATOM 2343 O O . SER A 1 307 ? -20.277 -2.563 -15.699 1.00 77.25 307 SER A O 1
ATOM 2345 N N . ALA A 1 308 ? -20.715 -4.765 -15.807 1.00 85.25 308 ALA A N 1
ATOM 2346 C CA . ALA A 1 308 ? -21.985 -4.703 -15.087 1.00 85.25 308 ALA A CA 1
ATOM 2347 C C . ALA A 1 308 ? -21.803 -4.730 -13.559 1.00 85.25 308 ALA A C 1
ATOM 2349 O O . ALA A 1 308 ? -22.565 -4.091 -12.837 1.00 85.25 308 ALA A O 1
ATOM 2350 N N . VAL A 1 309 ? -20.794 -5.452 -13.063 1.00 86.06 309 VAL A N 1
ATOM 2351 C CA . VAL A 1 309 ? -20.537 -5.619 -11.623 1.00 86.06 309 VAL A CA 1
ATOM 2352 C C . VAL A 1 309 ? -19.756 -4.436 -11.041 1.00 86.06 309 VAL A C 1
ATOM 2354 O O . VAL A 1 309 ? -20.050 -3.984 -9.936 1.00 86.06 309 VAL A O 1
ATOM 2357 N N . LEU A 1 310 ? -18.792 -3.886 -11.785 1.00 83.56 310 LEU A N 1
ATOM 2358 C CA . LEU A 1 310 ? -17.913 -2.823 -11.285 1.00 83.56 310 LEU A CA 1
ATOM 2359 C C . LEU A 1 310 ? -18.616 -1.543 -10.800 1.00 83.56 310 LEU A C 1
ATOM 2361 O O . LEU A 1 310 ? -18.216 -1.039 -9.744 1.00 83.56 310 LEU A O 1
ATOM 2365 N N . PRO A 1 311 ? -19.631 -0.998 -11.503 1.00 88.56 311 PRO A N 1
ATOM 2366 C CA . PRO A 1 311 ? -20.362 0.168 -11.013 1.00 88.56 311 PRO A CA 1
ATOM 2367 C C . PRO A 1 311 ? -21.019 -0.101 -9.658 1.00 88.56 311 PRO A C 1
ATOM 2369 O O . PRO A 1 311 ? -20.852 0.693 -8.741 1.00 88.56 311 PRO A O 1
ATOM 2372 N N . ARG A 1 312 ? -21.644 -1.274 -9.487 1.00 92.06 312 ARG A N 1
ATOM 2373 C CA . ARG A 1 312 ? -22.305 -1.669 -8.232 1.00 92.06 312 ARG A CA 1
ATOM 2374 C C . ARG A 1 312 ? -21.317 -1.825 -7.083 1.00 92.06 312 ARG A C 1
ATOM 2376 O O . ARG A 1 312 ? -21.565 -1.356 -5.982 1.00 92.06 312 ARG A O 1
ATOM 2383 N N . ILE A 1 313 ? -20.159 -2.436 -7.341 1.00 90.00 313 ILE A N 1
ATOM 2384 C CA . ILE A 1 313 ? -19.087 -2.504 -6.341 1.00 90.00 313 ILE A CA 1
ATOM 2385 C C . ILE A 1 313 ? -18.627 -1.090 -5.955 1.00 90.00 313 ILE A C 1
ATOM 2387 O O . ILE A 1 313 ? -18.413 -0.825 -4.775 1.00 90.00 313 ILE A O 1
ATOM 2391 N N . SER A 1 314 ? -18.496 -0.177 -6.923 1.00 89.44 314 SER A N 1
ATOM 2392 C CA . SER A 1 314 ? -18.113 1.216 -6.652 1.00 89.44 314 SER A CA 1
ATOM 2393 C C . SER A 1 314 ? -19.164 1.941 -5.801 1.00 89.44 314 SER A C 1
ATOM 2395 O O . SER A 1 314 ? -18.795 2.593 -4.829 1.00 89.44 314 SER A O 1
ATOM 2397 N N . GLU A 1 315 ? -20.454 1.756 -6.094 1.00 92.50 315 GLU A N 1
ATOM 2398 C CA . GLU A 1 315 ? -21.571 2.268 -5.284 1.00 92.50 315 GLU A CA 1
ATOM 2399 C C . GLU A 1 315 ? -21.525 1.718 -3.850 1.00 92.50 315 GLU A C 1
ATOM 2401 O O . GLU A 1 315 ? -21.655 2.474 -2.886 1.00 92.50 315 GLU A O 1
ATOM 2406 N N . CYS A 1 316 ? -21.260 0.416 -3.681 1.00 94.00 316 CYS A N 1
ATOM 2407 C CA . CYS A 1 316 ? -21.098 -0.174 -2.354 1.00 94.00 316 CYS A CA 1
ATOM 2408 C C . CYS A 1 316 ? -19.903 0.419 -1.596 1.00 94.00 316 CYS A C 1
ATOM 2410 O O . CYS A 1 316 ? -20.018 0.698 -0.404 1.00 94.00 316 CYS A O 1
ATOM 2412 N N . VAL A 1 317 ? -18.763 0.626 -2.264 1.00 93.12 317 VAL A N 1
ATOM 2413 C CA . VAL A 1 317 ? -17.575 1.256 -1.665 1.00 93.12 317 VAL A CA 1
ATOM 2414 C C . VAL A 1 317 ? -17.875 2.693 -1.238 1.00 93.12 317 VAL A C 1
ATOM 2416 O O . VAL A 1 317 ? -17.475 3.087 -0.144 1.00 93.12 317 VAL A O 1
ATOM 2419 N N . GLU A 1 318 ? -18.613 3.458 -2.042 1.00 93.62 318 GLU A N 1
ATOM 2420 C CA . GLU A 1 318 ? -19.024 4.827 -1.716 1.00 93.62 318 GLU A CA 1
ATOM 2421 C C . GLU A 1 318 ? -19.971 4.883 -0.518 1.00 93.62 318 GLU A C 1
ATOM 2423 O O . GLU A 1 318 ? -19.759 5.660 0.422 1.00 93.62 318 GLU A O 1
ATOM 2428 N N . ALA A 1 319 ? -20.974 4.006 -0.500 1.00 95.38 319 ALA A N 1
ATOM 2429 C CA . ALA A 1 319 ? -21.894 3.890 0.619 1.00 95.38 319 ALA A CA 1
ATOM 2430 C C . ALA A 1 319 ? -21.148 3.470 1.897 1.00 95.38 319 ALA A C 1
ATOM 2432 O O . ALA A 1 319 ? -21.300 4.106 2.942 1.00 95.38 319 ALA A O 1
ATOM 2433 N N . LEU A 1 320 ? -20.265 2.469 1.822 1.00 95.69 320 LEU A N 1
ATOM 2434 C CA . LEU A 1 320 ? -19.438 2.048 2.955 1.00 95.69 320 LEU A CA 1
ATOM 2435 C C . LEU A 1 320 ? -18.495 3.165 3.422 1.00 95.69 320 LEU A C 1
ATOM 2437 O O . LEU A 1 320 ? -18.353 3.357 4.626 1.00 95.69 320 LEU A O 1
ATOM 2441 N N . ALA A 1 321 ? -17.886 3.935 2.519 1.00 95.31 321 ALA A N 1
ATOM 2442 C CA . ALA A 1 321 ? -17.056 5.084 2.882 1.00 95.31 321 ALA A CA 1
ATOM 2443 C C . ALA A 1 321 ? -17.872 6.167 3.611 1.00 95.31 321 ALA A C 1
ATOM 2445 O O . ALA A 1 321 ? -17.411 6.731 4.603 1.00 95.31 321 ALA A O 1
ATOM 2446 N N . THR A 1 322 ? -19.118 6.396 3.192 1.00 95.50 322 THR A N 1
ATOM 2447 C CA . THR A 1 322 ? -20.048 7.298 3.888 1.00 95.50 322 THR A CA 1
ATOM 2448 C C . THR A 1 322 ? -20.384 6.776 5.291 1.00 95.50 322 THR A C 1
ATOM 2450 O O . THR A 1 322 ? -20.262 7.505 6.278 1.00 95.50 322 THR A O 1
ATOM 2453 N N . HIS A 1 323 ? -20.725 5.490 5.417 1.00 95.81 323 HIS A N 1
ATOM 2454 C CA . HIS A 1 323 ? -21.000 4.848 6.707 1.00 95.81 323 HIS A CA 1
ATOM 2455 C C . HIS A 1 323 ? -19.769 4.790 7.626 1.00 95.81 323 HIS A C 1
ATOM 2457 O O . HIS A 1 323 ? -19.913 4.905 8.843 1.00 95.81 323 HIS A O 1
ATOM 2463 N N . ALA A 1 324 ? -18.559 4.690 7.070 1.00 96.06 324 ALA A N 1
ATOM 2464 C CA . ALA A 1 324 ? -17.302 4.751 7.813 1.00 96.06 324 ALA A CA 1
ATOM 2465 C C . ALA A 1 324 ? -17.118 6.082 8.563 1.00 96.06 324 ALA A C 1
ATOM 2467 O O . ALA A 1 324 ? -16.446 6.124 9.595 1.00 96.06 324 ALA A O 1
ATOM 2468 N N . MET A 1 325 ? -17.766 7.152 8.095 1.00 96.31 325 MET A N 1
ATOM 2469 C CA . MET A 1 325 ? -17.769 8.455 8.759 1.00 96.31 325 MET A CA 1
ATOM 2470 C C . MET A 1 325 ? -18.909 8.615 9.768 1.00 96.31 325 MET A C 1
ATOM 2472 O O . MET A 1 325 ? -18.882 9.546 10.571 1.00 96.31 325 MET A O 1
ATOM 2476 N N . HIS A 1 326 ? -19.877 7.703 9.841 1.00 94.62 326 HIS A N 1
ATOM 2477 C CA . HIS A 1 326 ? -20.933 7.773 10.850 1.00 94.62 326 HIS A CA 1
ATOM 2478 C C . HIS A 1 326 ? -20.513 7.022 12.132 1.00 94.62 326 HIS A C 1
ATOM 2480 O O . HIS A 1 326 ? -20.252 5.822 12.056 1.00 94.62 326 HIS A O 1
ATOM 2486 N N . PRO A 1 327 ? -20.458 7.659 13.323 1.00 91.19 327 PRO A N 1
ATOM 2487 C CA . PRO A 1 327 ? -19.922 7.038 14.546 1.00 91.19 327 PRO A CA 1
ATOM 2488 C C . PRO A 1 327 ? -20.552 5.691 14.929 1.00 91.19 327 PRO A C 1
ATOM 2490 O O . PRO A 1 327 ? -19.866 4.823 15.467 1.00 91.19 327 PRO A O 1
ATOM 2493 N N . ASP A 1 328 ? -21.839 5.518 14.629 1.00 89.06 328 ASP A N 1
ATOM 2494 C CA . ASP A 1 328 ? -22.588 4.294 14.931 1.00 89.06 328 ASP A CA 1
ATOM 2495 C C . ASP A 1 328 ? -22.259 3.138 13.964 1.00 89.06 328 ASP A C 1
ATOM 2497 O O . ASP A 1 328 ? -22.244 1.976 14.359 1.00 89.06 328 ASP A O 1
ATOM 2501 N N . HIS A 1 329 ? -21.915 3.458 12.714 1.00 92.12 329 HIS A N 1
ATOM 2502 C CA . HIS A 1 329 ? -21.711 2.500 11.620 1.00 92.12 329 HIS A CA 1
ATOM 2503 C C . HIS A 1 329 ? -20.229 2.248 11.306 1.00 92.12 329 HIS A C 1
ATOM 2505 O O . HIS A 1 329 ? -19.882 1.279 10.624 1.00 92.12 329 HIS A O 1
ATOM 2511 N N . GLN A 1 330 ? -19.344 3.112 11.815 1.00 94.38 330 GLN A N 1
ATOM 2512 C CA . GLN A 1 330 ? -17.949 3.181 11.389 1.00 94.38 330 GLN A CA 1
ATOM 2513 C C . GLN A 1 330 ? -17.197 1.860 11.545 1.00 94.38 330 GLN A C 1
ATOM 2515 O O . GLN A 1 330 ? -16.364 1.535 10.707 1.00 94.38 330 GLN A O 1
ATOM 2520 N N . ILE A 1 331 ? -17.490 1.081 12.592 1.00 92.94 331 ILE A N 1
ATOM 2521 C CA . ILE A 1 331 ? -16.754 -0.155 12.868 1.00 92.94 331 ILE A CA 1
ATOM 2522 C C . ILE A 1 331 ? -16.982 -1.179 11.752 1.00 92.94 331 ILE A C 1
ATOM 2524 O O . ILE A 1 331 ? -16.018 -1.653 11.155 1.00 92.94 331 ILE A O 1
ATOM 2528 N N . LEU A 1 332 ? -18.244 -1.490 11.443 1.00 92.62 332 LEU A N 1
ATOM 2529 C CA . LEU A 1 332 ? -18.590 -2.480 10.421 1.00 92.62 332 LEU A CA 1
ATOM 2530 C C . LEU A 1 332 ? -18.120 -2.032 9.033 1.00 92.62 332 LEU A C 1
ATOM 2532 O O . LEU A 1 332 ? -17.517 -2.815 8.298 1.00 92.62 332 LEU A O 1
ATOM 2536 N N . ALA A 1 333 ? -18.342 -0.758 8.704 1.00 95.31 333 ALA A N 1
ATOM 2537 C CA . ALA A 1 333 ? -17.968 -0.202 7.413 1.00 95.31 333 ALA A CA 1
ATOM 2538 C C . ALA A 1 333 ? -16.446 -0.222 7.184 1.00 95.31 333 ALA A C 1
ATOM 2540 O O . ALA A 1 333 ? -15.982 -0.725 6.160 1.00 95.31 333 ALA A O 1
ATOM 2541 N N . LEU A 1 334 ? -15.654 0.250 8.156 1.00 95.25 334 LEU A N 1
ATOM 2542 C CA . LEU A 1 334 ? -14.189 0.267 8.062 1.00 95.25 334 LEU A CA 1
ATOM 2543 C C . LEU A 1 334 ? -13.594 -1.143 8.025 1.00 95.25 334 LEU A C 1
ATOM 2545 O O . LEU A 1 334 ? -12.676 -1.389 7.244 1.00 95.25 334 LEU A O 1
ATOM 2549 N N . LEU A 1 335 ? -14.117 -2.078 8.826 1.00 92.38 335 LEU A N 1
ATOM 2550 C CA . LEU A 1 335 ? -13.672 -3.474 8.790 1.00 92.38 335 LEU A CA 1
ATOM 2551 C C . LEU A 1 335 ? -13.924 -4.107 7.426 1.00 92.38 335 LEU A C 1
ATOM 2553 O O . LEU A 1 335 ? -13.049 -4.796 6.891 1.00 92.38 335 LEU A O 1
ATOM 2557 N N . ARG A 1 336 ? -15.096 -3.851 6.834 1.00 92.38 336 ARG A N 1
ATOM 2558 C CA . ARG A 1 336 ? -15.415 -4.410 5.526 1.00 92.38 336 ARG A CA 1
ATOM 2559 C C . ARG A 1 336 ? -14.559 -3.811 4.414 1.00 92.38 336 ARG A C 1
ATOM 2561 O O . ARG A 1 336 ? -14.060 -4.569 3.576 1.00 92.38 336 ARG A O 1
ATOM 2568 N N . LEU A 1 337 ? -14.357 -2.491 4.431 1.00 93.12 337 LEU A N 1
ATOM 2569 C CA . LEU A 1 337 ? -13.467 -1.801 3.495 1.00 93.12 337 LEU A CA 1
ATOM 2570 C C . LEU A 1 337 ? -12.021 -2.294 3.636 1.00 93.12 337 LEU A C 1
ATOM 2572 O O . LEU A 1 337 ? -11.387 -2.597 2.630 1.00 93.12 337 LEU A O 1
ATOM 2576 N N . ALA A 1 338 ? -11.510 -2.460 4.859 1.00 92.25 338 ALA A N 1
ATOM 2577 C CA . ALA A 1 338 ? -10.176 -3.017 5.085 1.00 92.25 338 ALA A CA 1
ATOM 2578 C C . ALA A 1 338 ? -10.053 -4.442 4.516 1.00 92.25 338 ALA A C 1
ATOM 2580 O O . ALA A 1 338 ? -9.108 -4.747 3.789 1.00 92.25 338 ALA A O 1
ATOM 2581 N N . SER A 1 339 ? -11.038 -5.309 4.774 1.00 88.00 339 SER A N 1
ATOM 2582 C CA . SER A 1 339 ? -11.048 -6.669 4.219 1.00 88.00 339 SER A CA 1
ATOM 2583 C C . SER A 1 339 ? -11.055 -6.671 2.690 1.00 88.00 339 SER A C 1
ATOM 2585 O O . SER A 1 339 ? -10.412 -7.514 2.068 1.00 88.00 339 SER A O 1
ATOM 2587 N N . PHE A 1 340 ? -11.775 -5.731 2.077 1.00 88.56 340 PHE A N 1
ATOM 2588 C CA . PHE A 1 340 ? -11.812 -5.583 0.627 1.00 88.56 340 PHE A CA 1
ATOM 2589 C C . PHE A 1 340 ? -10.450 -5.162 0.064 1.00 88.56 340 PHE A C 1
ATOM 2591 O O . PHE A 1 340 ? -9.948 -5.794 -0.864 1.00 88.56 340 PHE A O 1
ATOM 2598 N N . LEU A 1 341 ? -9.823 -4.153 0.670 1.00 88.19 341 LEU A N 1
ATOM 2599 C CA . LEU A 1 341 ? -8.518 -3.636 0.255 1.00 88.19 341 LEU A CA 1
ATOM 2600 C C . LEU A 1 341 ? -7.404 -4.691 0.377 1.00 88.19 341 LEU A C 1
ATOM 2602 O O . LEU A 1 341 ? -6.543 -4.768 -0.497 1.00 88.19 341 LEU A O 1
ATOM 2606 N N . LYS A 1 342 ? -7.451 -5.563 1.395 1.00 85.25 342 LYS A N 1
ATOM 2607 C CA . LYS A 1 342 ? -6.510 -6.692 1.533 1.00 85.25 342 LYS A CA 1
ATOM 2608 C C . LYS A 1 342 ? -6.688 -7.785 0.469 1.00 85.25 342 LYS A C 1
ATOM 2610 O O . LYS A 1 342 ? -5.744 -8.519 0.197 1.00 85.25 342 LYS A O 1
ATOM 2615 N N . GLY A 1 343 ? -7.878 -7.925 -0.120 1.00 76.12 343 GLY A N 1
ATOM 2616 C CA . GLY A 1 343 ? -8.257 -9.072 -0.955 1.00 76.12 343 GLY A CA 1
ATOM 2617 C C . GLY A 1 343 ? -7.608 -9.145 -2.342 1.00 76.12 343 GLY A C 1
ATOM 2618 O O . GLY A 1 343 ? -7.894 -10.077 -3.086 1.00 76.12 343 GLY A O 1
ATOM 2619 N N . GLY A 1 344 ? -6.776 -8.175 -2.736 1.00 69.50 344 GLY A N 1
ATOM 2620 C CA . GLY A 1 344 ? -6.072 -8.168 -4.028 1.00 69.50 344 GLY A CA 1
ATOM 2621 C C . GLY A 1 344 ? -6.962 -8.003 -5.273 1.00 69.50 344 GLY A C 1
ATOM 2622 O O . GLY A 1 344 ? -6.452 -7.683 -6.340 1.00 69.50 344 GLY A O 1
ATOM 2623 N N . THR A 1 345 ? -8.286 -8.148 -5.155 1.00 65.31 345 THR A N 1
ATOM 2624 C CA . THR A 1 345 ? -9.281 -7.917 -6.220 1.00 65.31 345 THR A CA 1
ATOM 2625 C C . THR A 1 345 ? -9.558 -6.430 -6.478 1.00 65.31 345 THR A C 1
ATOM 2627 O O . THR A 1 345 ? -10.252 -6.080 -7.435 1.00 65.31 345 THR A O 1
ATOM 2630 N N . PHE A 1 346 ? -9.006 -5.538 -5.652 1.00 63.66 346 PHE A N 1
ATOM 2631 C CA . PHE A 1 346 ? -9.316 -4.107 -5.638 1.00 63.66 346 PHE A CA 1
ATOM 2632 C C . PHE A 1 346 ? -8.867 -3.337 -6.889 1.00 63.66 346 PHE A C 1
ATOM 2634 O O . PHE A 1 346 ? -9.449 -2.294 -7.173 1.00 63.66 346 PHE A O 1
ATOM 2641 N N . TRP A 1 347 ? -7.883 -3.829 -7.659 1.00 66.81 347 TRP A N 1
ATOM 2642 C CA . TRP A 1 347 ? -7.348 -3.132 -8.850 1.00 66.81 347 TRP A CA 1
ATOM 2643 C C . TRP A 1 347 ? -8.436 -2.727 -9.839 1.00 66.81 347 TRP A C 1
ATOM 2645 O O . TRP A 1 347 ? -8.377 -1.702 -10.510 1.00 66.81 347 TRP A O 1
ATOM 2655 N N . THR A 1 348 ? -9.462 -3.556 -9.905 1.00 63.66 348 THR A N 1
ATOM 2656 C CA . THR A 1 348 ? -10.570 -3.407 -10.831 1.00 63.66 348 THR A CA 1
ATOM 2657 C C . THR A 1 348 ? -11.579 -2.342 -10.402 1.00 63.66 348 THR A C 1
ATOM 2659 O O . THR A 1 348 ? -12.327 -1.823 -11.225 1.00 63.66 348 THR A O 1
ATOM 2662 N N . VAL A 1 349 ? -11.538 -1.964 -9.127 1.00 68.94 349 VAL A N 1
ATOM 2663 C CA . VAL A 1 349 ? -12.451 -1.041 -8.441 1.00 68.94 349 VAL A CA 1
ATOM 2664 C C . VAL A 1 349 ? -11.707 0.226 -8.012 1.00 68.94 349 VAL A C 1
ATOM 2666 O O . VAL A 1 349 ? -12.228 1.045 -7.258 1.00 68.94 349 VAL A O 1
ATOM 2669 N N . LEU A 1 350 ? -10.475 0.412 -8.497 1.00 71.06 350 LEU A N 1
ATOM 2670 C CA . LEU A 1 350 ? -9.645 1.563 -8.168 1.00 71.06 350 LEU A CA 1
ATOM 2671 C C . LEU A 1 350 ? -10.393 2.878 -8.397 1.00 71.06 350 LEU A C 1
ATOM 2673 O O . LEU A 1 350 ? -10.367 3.754 -7.545 1.00 71.06 350 LEU A O 1
ATOM 2677 N N . THR A 1 351 ? -11.143 2.985 -9.494 1.00 69.00 351 THR A N 1
ATOM 2678 C CA . THR A 1 351 ? -11.931 4.188 -9.787 1.00 69.00 351 THR A CA 1
ATOM 2679 C C . THR A 1 351 ? -12.992 4.478 -8.727 1.00 69.00 351 THR A C 1
ATOM 2681 O O . THR A 1 351 ? -13.216 5.644 -8.427 1.00 69.00 351 THR A O 1
ATOM 2684 N N . GLY A 1 352 ? -13.613 3.439 -8.156 1.00 73.44 352 GLY A N 1
ATOM 2685 C CA . GLY A 1 352 ? -14.565 3.580 -7.054 1.00 73.44 352 GLY A CA 1
ATOM 2686 C C . GLY A 1 352 ? -13.871 4.039 -5.773 1.00 73.44 352 GLY A C 1
ATOM 2687 O O . GLY A 1 352 ? -14.299 5.000 -5.145 1.00 73.44 352 GLY A O 1
ATOM 2688 N N . LEU A 1 353 ? -12.729 3.432 -5.432 1.00 80.62 353 LEU A N 1
ATOM 2689 C CA . LEU A 1 353 ? -11.920 3.862 -4.284 1.00 80.62 353 LEU A CA 1
ATOM 2690 C C . LEU A 1 353 ? -11.465 5.322 -4.408 1.00 80.62 353 LEU A C 1
ATOM 2692 O O . LEU A 1 353 ? -11.573 6.075 -3.441 1.00 80.62 353 LEU A O 1
ATOM 2696 N N . GLU A 1 354 ? -11.004 5.730 -5.593 1.00 83.19 354 GLU A N 1
ATOM 2697 C CA . GLU A 1 354 ? -10.555 7.098 -5.859 1.00 83.19 354 GLU A CA 1
ATOM 2698 C C . GLU A 1 354 ? -11.672 8.134 -5.696 1.00 83.19 354 GLU A C 1
ATOM 2700 O O . GLU A 1 354 ? -11.406 9.252 -5.250 1.00 83.19 354 GLU A O 1
ATOM 2705 N N . SER A 1 355 ? -12.913 7.783 -6.053 1.00 83.88 355 SER A N 1
ATOM 2706 C CA . SER A 1 355 ? -14.071 8.659 -5.851 1.00 83.88 355 SER A CA 1
ATOM 2707 C C . SER A 1 355 ? -14.560 8.683 -4.406 1.00 83.88 355 SER A C 1
ATOM 2709 O O . SER A 1 355 ? -14.998 9.731 -3.938 1.00 83.88 355 SER A O 1
ATOM 2711 N N . SER A 1 356 ? -14.485 7.557 -3.694 1.00 89.12 356 SER A N 1
ATOM 2712 C CA . SER A 1 356 ? -15.109 7.406 -2.375 1.00 89.12 356 SER A CA 1
ATOM 2713 C C . SER A 1 356 ? -14.198 7.801 -1.215 1.00 89.12 356 SER A C 1
ATOM 2715 O O . SER A 1 356 ? -14.667 8.339 -0.214 1.00 89.12 356 SER A O 1
ATOM 2717 N N . ILE A 1 357 ? -12.891 7.550 -1.324 1.00 92.44 357 ILE A N 1
ATOM 2718 C CA . ILE A 1 357 ? -11.929 7.837 -0.257 1.00 92.44 357 ILE A CA 1
ATOM 2719 C C . ILE A 1 357 ? -11.246 9.171 -0.552 1.00 92.44 357 ILE A C 1
ATOM 2721 O O . ILE A 1 357 ? -10.265 9.258 -1.293 1.00 92.44 357 ILE A O 1
ATOM 2725 N N . SER A 1 358 ? -11.782 10.231 0.047 1.00 93.56 358 SER A N 1
ATOM 2726 C CA . SER A 1 358 ? -11.276 11.592 -0.113 1.00 93.56 358 SER A CA 1
ATOM 2727 C C . SER A 1 358 ? -10.179 11.941 0.901 1.00 93.56 358 SER A C 1
ATOM 2729 O O . SER A 1 358 ? -10.049 11.327 1.960 1.00 93.56 358 SER A O 1
ATOM 2731 N N . ALA A 1 359 ? -9.422 13.003 0.612 1.00 93.62 359 ALA A N 1
ATOM 2732 C CA . ALA A 1 359 ? -8.440 13.563 1.545 1.00 93.62 359 ALA A CA 1
ATOM 2733 C C . ALA A 1 359 ? -9.076 13.985 2.883 1.00 93.62 359 ALA A C 1
ATOM 2735 O O . ALA A 1 359 ? -8.487 13.805 3.948 1.00 93.62 359 ALA A O 1
ATOM 2736 N N . GLN A 1 360 ? -10.304 14.512 2.830 1.00 96.06 360 GLN A N 1
ATOM 2737 C CA . GLN A 1 360 ? -11.061 14.927 4.009 1.00 96.06 360 GLN A CA 1
ATOM 2738 C C . GLN A 1 360 ? -11.450 13.729 4.879 1.00 96.06 360 GLN A C 1
ATOM 2740 O O . GLN A 1 360 ? -11.285 13.790 6.096 1.00 96.06 360 GLN A O 1
ATOM 2745 N N . MET A 1 361 ? -11.909 12.637 4.258 1.00 96.25 361 MET A N 1
ATOM 2746 C CA . MET A 1 361 ? -12.238 11.395 4.961 1.00 96.25 361 MET A CA 1
ATOM 2747 C C . MET A 1 361 ? -11.023 10.879 5.739 1.00 96.25 361 MET A C 1
ATOM 2749 O O . MET A 1 361 ? -11.114 10.619 6.936 1.00 96.25 361 MET A O 1
ATOM 2753 N N . VAL A 1 362 ? -9.861 10.787 5.084 1.00 97.06 362 VAL A N 1
ATOM 2754 C CA . VAL A 1 362 ? -8.632 10.281 5.715 1.00 97.06 362 VAL A CA 1
ATOM 2755 C C . VAL A 1 362 ? -8.133 11.211 6.819 1.00 97.06 362 VAL A C 1
ATOM 2757 O O . VAL A 1 362 ? -7.771 10.733 7.894 1.00 97.06 362 VAL A O 1
ATOM 2760 N N . HIS A 1 363 ? -8.170 12.531 6.606 1.00 96.38 363 HIS A N 1
ATOM 2761 C CA . HIS A 1 363 ? -7.855 13.508 7.651 1.00 96.38 363 HIS A CA 1
ATOM 2762 C C . HIS A 1 363 ? -8.742 13.312 8.891 1.00 96.38 363 HIS A C 1
ATOM 2764 O O . HIS A 1 363 ? -8.257 13.261 10.022 1.00 96.38 363 HIS A O 1
ATOM 2770 N N . GLU A 1 364 ? -10.052 13.165 8.690 1.00 96.81 364 GLU A N 1
ATOM 2771 C CA . GLU A 1 364 ? -10.996 12.977 9.786 1.00 96.81 364 GLU A CA 1
ATOM 2772 C C . GLU A 1 364 ? -10.802 11.631 10.500 1.00 96.81 364 GLU A C 1
ATOM 2774 O O . GLU A 1 364 ? -10.876 11.585 11.730 1.00 96.81 364 GLU A O 1
ATOM 2779 N N . LEU A 1 365 ? -10.477 10.555 9.778 1.00 97.38 365 LEU A N 1
ATOM 2780 C CA . LEU A 1 365 ? -10.132 9.267 10.384 1.00 97.38 365 LEU A CA 1
ATOM 2781 C C . LEU A 1 365 ? -8.897 9.370 11.285 1.00 97.38 365 LEU A C 1
ATOM 2783 O O . LEU A 1 365 ? -8.928 8.869 12.411 1.00 97.38 365 LEU A O 1
ATOM 2787 N N . TRP A 1 366 ? -7.846 10.073 10.858 1.00 97.69 366 TRP A N 1
ATOM 2788 C CA . TRP A 1 366 ? -6.685 10.319 11.716 1.00 97.69 366 TRP A CA 1
ATOM 2789 C C . TRP A 1 366 ? -7.038 11.142 12.964 1.00 97.69 366 TRP A C 1
ATOM 2791 O O . TRP A 1 366 ? -6.639 10.781 14.076 1.00 97.69 366 TRP A O 1
ATOM 2801 N N . CYS A 1 367 ? -7.837 12.205 12.818 1.00 97.00 367 CYS A N 1
ATOM 2802 C CA . CYS A 1 367 ? -8.335 12.989 13.952 1.00 97.00 367 CYS A CA 1
ATOM 2803 C C . CYS A 1 367 ? -9.140 12.126 14.933 1.00 97.00 367 CYS A C 1
ATOM 2805 O O . CYS A 1 367 ? -8.925 12.190 16.146 1.00 97.00 367 CYS A O 1
ATOM 2807 N N . ARG A 1 368 ? -10.043 11.280 14.424 1.00 96.25 368 ARG A N 1
ATOM 2808 C CA . ARG A 1 368 ? -10.845 10.358 15.239 1.00 96.25 368 ARG A CA 1
ATOM 2809 C C . ARG A 1 368 ? -9.976 9.331 15.949 1.00 96.25 368 ARG A C 1
ATOM 2811 O O . ARG A 1 368 ? -10.194 9.087 17.133 1.00 96.25 368 ARG A O 1
ATOM 2818 N N . LEU A 1 369 ? -8.971 8.771 15.280 1.00 96.50 369 LEU A N 1
ATOM 2819 C CA . LEU A 1 369 ? -8.019 7.850 15.900 1.00 96.50 369 LEU A CA 1
ATOM 2820 C C . LEU A 1 369 ? -7.288 8.494 17.086 1.00 96.50 369 LEU A C 1
ATOM 2822 O O . LEU A 1 369 ? -7.161 7.882 18.150 1.00 96.50 369 LEU A O 1
ATOM 2826 N N . ALA A 1 370 ? -6.814 9.724 16.900 1.00 96.44 370 ALA A N 1
ATOM 2827 C CA . ALA A 1 370 ? -6.077 10.472 17.911 1.00 96.44 370 ALA A CA 1
ATOM 2828 C C . ALA A 1 370 ? -6.951 10.914 19.098 1.00 96.44 370 ALA A C 1
ATOM 2830 O O . ALA A 1 370 ? -6.469 11.011 20.228 1.00 96.44 370 ALA A O 1
ATOM 2831 N N . MET A 1 371 ? -8.230 11.210 18.848 1.00 95.69 371 MET A N 1
ATOM 2832 C CA . MET A 1 371 ? -9.136 11.789 19.846 1.00 95.69 371 MET A CA 1
ATOM 2833 C C . MET A 1 371 ? -10.055 10.769 20.521 1.00 95.69 371 MET A C 1
ATOM 2835 O O . MET A 1 371 ? -10.559 11.037 21.615 1.00 95.69 371 MET A O 1
ATOM 2839 N N . SER A 1 372 ? -10.277 9.608 19.906 1.00 94.25 372 SER A N 1
ATOM 2840 C CA . SER A 1 372 ? -11.136 8.570 20.468 1.00 94.25 372 SER A CA 1
ATOM 2841 C C . SER A 1 372 ? -10.536 7.996 21.752 1.00 94.25 372 SER A C 1
ATOM 2843 O O . SER A 1 372 ? -9.343 7.714 21.837 1.00 94.25 372 SER A O 1
ATOM 2845 N N . LYS A 1 373 ? -11.388 7.791 22.760 1.00 91.31 373 LYS A N 1
ATOM 2846 C CA . LYS A 1 373 ? -11.049 7.058 23.993 1.00 91.31 373 LYS A CA 1
ATOM 2847 C C . LYS A 1 373 ? -11.429 5.578 23.915 1.00 91.31 373 LYS A C 1
ATOM 2849 O O . LYS A 1 373 ? -11.075 4.810 24.802 1.00 91.31 373 LYS A O 1
ATOM 2854 N N . ASP A 1 374 ? -12.156 5.191 22.874 1.00 90.69 374 ASP A N 1
ATOM 2855 C CA . ASP A 1 374 ? -12.640 3.834 22.676 1.00 90.69 374 ASP A CA 1
ATOM 2856 C C . ASP A 1 374 ? -11.581 2.988 21.960 1.00 90.69 374 ASP A C 1
ATOM 2858 O O . ASP A 1 374 ? -11.213 3.259 20.815 1.00 90.69 374 ASP A O 1
ATOM 2862 N N . ALA A 1 375 ? -11.105 1.950 22.648 1.00 88.44 375 ALA A N 1
ATOM 2863 C CA . ALA A 1 375 ? -10.080 1.045 22.147 1.00 88.44 375 ALA A CA 1
ATOM 2864 C C . ALA A 1 375 ? -10.506 0.303 20.869 1.00 88.44 375 ALA A C 1
ATOM 2866 O O . ALA A 1 375 ? -9.684 0.151 19.967 1.00 88.44 375 ALA A O 1
ATOM 2867 N N . LEU A 1 376 ? -11.776 -0.108 20.759 1.00 88.69 376 LEU A N 1
ATOM 2868 C CA . LEU A 1 376 ? -12.282 -0.827 19.587 1.00 88.69 376 LEU A CA 1
ATOM 2869 C C . LEU A 1 376 ? -12.268 0.086 18.358 1.00 88.69 376 LEU A C 1
ATOM 2871 O O . LEU A 1 376 ? -11.717 -0.278 17.322 1.00 88.69 376 LEU A O 1
ATOM 2875 N N . VAL A 1 377 ? -12.798 1.304 18.493 1.00 92.81 377 VAL A N 1
ATOM 2876 C CA . VAL A 1 377 ? -12.796 2.302 17.411 1.00 92.81 377 VAL A CA 1
ATOM 2877 C C . VAL A 1 377 ? -11.374 2.664 16.995 1.00 92.81 377 VAL A C 1
ATOM 2879 O O . VAL A 1 377 ? -11.069 2.657 15.803 1.00 92.81 377 VAL A O 1
ATOM 2882 N N . ARG A 1 378 ? -10.482 2.939 17.957 1.00 93.38 378 ARG A N 1
ATOM 2883 C CA . ARG A 1 378 ? -9.073 3.237 17.656 1.00 93.38 378 ARG A CA 1
ATOM 2884 C C . ARG A 1 378 ? -8.416 2.093 16.896 1.00 93.38 378 ARG A C 1
ATOM 2886 O O . ARG A 1 378 ? -7.710 2.353 15.924 1.00 93.38 378 ARG A O 1
ATOM 2893 N N . ARG A 1 379 ? -8.649 0.840 17.299 1.00 90.75 379 ARG A N 1
ATOM 2894 C CA . ARG A 1 379 ? -8.047 -0.311 16.620 1.00 90.75 379 ARG A CA 1
ATOM 2895 C C . ARG A 1 379 ? -8.584 -0.476 15.204 1.00 90.75 379 ARG A C 1
ATOM 2897 O O . ARG A 1 379 ? -7.783 -0.606 14.287 1.00 90.75 379 ARG A O 1
ATOM 2904 N N . VAL A 1 380 ? -9.900 -0.405 15.012 1.00 92.94 380 VAL A N 1
ATOM 2905 C CA . VAL A 1 380 ? -10.524 -0.539 13.686 1.00 92.94 380 VAL A CA 1
ATOM 2906 C C . VAL A 1 380 ? -10.042 0.555 12.730 1.00 92.94 380 VAL A C 1
ATOM 2908 O O . VAL A 1 380 ? -9.668 0.249 11.600 1.00 92.94 380 VAL A O 1
ATOM 2911 N N . ILE A 1 381 ? -9.982 1.813 13.184 1.00 95.94 381 ILE A N 1
ATOM 2912 C CA . ILE A 1 381 ? -9.455 2.915 12.365 1.00 95.94 381 ILE A CA 1
ATOM 2913 C C . ILE A 1 381 ? -7.967 2.701 12.066 1.00 95.94 381 ILE A C 1
ATOM 2915 O O . ILE A 1 381 ? -7.558 2.850 10.920 1.00 95.94 381 ILE A O 1
ATOM 2919 N N . SER A 1 382 ? -7.161 2.314 13.062 1.00 94.06 382 SER A N 1
ATOM 2920 C CA . SER A 1 382 ? -5.728 2.030 12.864 1.00 94.06 382 SER A CA 1
ATOM 2921 C C . SER A 1 382 ? -5.509 0.939 11.820 1.00 94.06 382 SER A C 1
ATOM 2923 O O . SER A 1 382 ? -4.677 1.093 10.931 1.00 94.06 382 SER A O 1
ATOM 2925 N N . HIS A 1 383 ? -6.280 -0.145 11.915 1.00 92.19 383 HIS A N 1
ATOM 2926 C CA . HIS A 1 383 ? -6.234 -1.253 10.976 1.00 92.19 383 HIS A CA 1
ATOM 2927 C C . HIS A 1 383 ? -6.608 -0.807 9.564 1.00 92.19 383 HIS A C 1
ATOM 2929 O O . HIS A 1 383 ? -5.867 -1.067 8.618 1.00 92.19 383 HIS A O 1
ATOM 2935 N N . PHE A 1 384 ? -7.734 -0.104 9.423 1.00 94.81 384 PHE A N 1
ATOM 2936 C CA . PHE A 1 384 ? -8.170 0.404 8.131 1.00 94.81 384 PHE A CA 1
ATOM 2937 C C . PHE A 1 384 ? -7.137 1.347 7.518 1.00 94.81 384 PHE A C 1
ATOM 2939 O O . PHE A 1 384 ? -6.808 1.176 6.352 1.00 94.81 384 PHE A O 1
ATOM 2946 N N . LEU A 1 385 ? -6.583 2.290 8.291 1.00 96.06 385 LEU A N 1
ATOM 2947 C CA . LEU A 1 385 ? -5.533 3.186 7.810 1.00 96.06 385 LEU A CA 1
ATOM 2948 C C . LEU A 1 385 ? -4.311 2.387 7.357 1.00 96.06 385 LEU A C 1
ATOM 2950 O O . LEU A 1 385 ? -3.890 2.550 6.221 1.00 96.06 385 LEU A O 1
ATOM 2954 N N . ARG A 1 386 ? -3.790 1.461 8.171 1.00 93.00 386 ARG A N 1
ATOM 2955 C CA . ARG A 1 386 ? -2.654 0.613 7.775 1.00 93.00 386 ARG A CA 1
ATOM 2956 C C . ARG A 1 386 ? -2.899 -0.062 6.420 1.00 93.00 386 ARG A C 1
ATOM 2958 O O . ARG A 1 386 ? -2.104 0.108 5.502 1.00 93.00 386 ARG A O 1
ATOM 2965 N N . VAL A 1 387 ? -4.038 -0.736 6.270 1.00 91.25 387 VAL A N 1
ATOM 2966 C CA . VAL A 1 387 ? -4.421 -1.411 5.020 1.00 91.25 387 VAL A CA 1
ATOM 2967 C C . VAL A 1 387 ? -4.606 -0.426 3.865 1.00 91.25 387 VAL A C 1
ATOM 2969 O O . VAL A 1 387 ? -4.225 -0.714 2.734 1.00 91.25 387 VAL A O 1
ATOM 2972 N N . LEU A 1 388 ? -5.196 0.737 4.128 1.00 93.00 388 LEU A N 1
ATOM 2973 C CA . LEU A 1 388 ? -5.418 1.773 3.128 1.00 93.00 388 LEU A CA 1
ATOM 2974 C C . LEU A 1 388 ? -4.096 2.330 2.598 1.00 93.00 388 LEU A C 1
ATOM 2976 O O . LEU A 1 388 ? -3.971 2.527 1.394 1.00 93.00 388 LEU A O 1
ATOM 2980 N N . TYR A 1 389 ? -3.108 2.548 3.465 1.00 92.50 389 TYR A N 1
ATOM 2981 C CA . TYR A 1 389 ? -1.778 3.004 3.069 1.00 92.50 389 TYR A CA 1
ATOM 2982 C C . TYR A 1 389 ? -0.965 1.905 2.379 1.00 92.50 389 TYR A C 1
ATOM 2984 O O . TYR A 1 389 ? -0.315 2.196 1.378 1.00 92.50 389 TYR A O 1
ATOM 2992 N N . GLU A 1 390 ? -1.055 0.648 2.825 1.00 86.69 390 GLU A N 1
ATOM 2993 C CA . GLU A 1 390 ? -0.487 -0.508 2.110 1.00 86.69 390 GLU A CA 1
ATOM 2994 C C . GLU A 1 390 ? -1.084 -0.636 0.697 1.00 86.69 390 GLU A C 1
ATOM 2996 O O . GLU A 1 390 ? -0.361 -0.805 -0.286 1.00 86.69 390 GLU A O 1
ATOM 3001 N N . CYS A 1 391 ? -2.404 -0.484 0.569 1.00 86.44 391 CYS A N 1
ATOM 3002 C CA . CYS A 1 391 ? -3.091 -0.475 -0.719 1.00 86.44 391 CYS A CA 1
ATOM 3003 C C . CYS A 1 391 ? -2.674 0.734 -1.563 1.00 86.44 391 CYS A C 1
ATOM 3005 O O . CYS A 1 391 ? -2.312 0.582 -2.726 1.00 86.44 391 CYS A O 1
ATOM 3007 N N . GLY A 1 392 ? -2.644 1.931 -0.973 1.00 85.50 392 GLY A N 1
ATOM 3008 C CA . GLY A 1 392 ? -2.172 3.151 -1.620 1.00 85.50 392 GLY A CA 1
ATOM 3009 C C . GLY A 1 392 ? -0.734 3.033 -2.122 1.00 85.50 392 GLY A C 1
ATOM 3010 O O . GLY A 1 392 ? -0.433 3.527 -3.208 1.00 85.50 392 GLY A O 1
ATOM 3011 N N . HIS A 1 393 ? 0.134 2.340 -1.385 1.00 81.44 393 HIS A N 1
ATOM 3012 C CA . HIS A 1 393 ? 1.489 2.001 -1.814 1.00 81.44 393 HIS A CA 1
ATOM 3013 C C . HIS A 1 393 ? 1.466 1.051 -3.016 1.00 81.44 393 HIS A C 1
ATOM 3015 O O . HIS A 1 393 ? 2.032 1.372 -4.058 1.00 81.44 393 HIS A O 1
ATOM 3021 N N . GLY A 1 394 ? 0.717 -0.054 -2.936 1.00 78.69 394 GLY A N 1
ATOM 3022 C CA . GLY A 1 394 ? 0.556 -0.986 -4.056 1.00 78.69 394 GLY A CA 1
ATOM 3023 C C . GLY A 1 394 ? 0.001 -0.321 -5.325 1.00 78.69 394 GLY A C 1
ATOM 3024 O O . GLY A 1 394 ? 0.480 -0.583 -6.427 1.00 78.69 394 GLY A O 1
ATOM 3025 N N . LEU A 1 395 ? -0.963 0.589 -5.182 1.00 75.62 395 LEU A N 1
ATOM 3026 C CA . LEU A 1 395 ? -1.506 1.420 -6.264 1.00 75.62 395 LEU A CA 1
ATOM 3027 C C . LEU A 1 395 ? -0.464 2.381 -6.829 1.00 75.62 395 LEU A C 1
ATOM 3029 O O . LEU A 1 395 ? -0.336 2.540 -8.044 1.00 75.62 395 LEU A O 1
ATOM 3033 N N . SER A 1 396 ? 0.349 2.958 -5.950 1.00 71.19 396 SER A N 1
ATOM 3034 C CA . SER A 1 396 ? 1.498 3.772 -6.346 1.00 71.19 396 SER A CA 1
ATOM 3035 C C . SER A 1 396 ? 2.590 2.945 -7.020 1.00 71.19 396 SER A C 1
ATOM 3037 O O . SER A 1 396 ? 3.418 3.535 -7.692 1.00 71.19 396 SER A O 1
ATOM 3039 N N . MET A 1 397 ? 2.548 1.613 -6.941 1.00 65.81 397 MET A N 1
ATOM 3040 C CA . MET A 1 397 ? 3.419 0.711 -7.696 1.00 65.81 397 MET A CA 1
ATOM 3041 C C . MET A 1 397 ? 2.813 0.202 -9.003 1.00 65.81 397 MET A C 1
ATOM 3043 O O . MET A 1 397 ? 3.546 -0.224 -9.889 1.00 65.81 397 MET A O 1
ATOM 3047 N N . ARG A 1 398 ? 1.495 0.301 -9.220 1.00 62.84 398 ARG A N 1
ATOM 3048 C CA . ARG A 1 398 ? 0.838 -0.288 -10.406 1.00 62.84 398 ARG A CA 1
ATOM 3049 C C . ARG A 1 398 ? -0.140 0.700 -11.048 1.00 62.84 398 ARG A C 1
ATOM 3051 O O . ARG A 1 398 ? -1.242 0.862 -10.539 1.00 62.84 398 ARG A O 1
ATOM 3058 N N . PRO A 1 399 ? 0.214 1.376 -12.153 1.00 51.81 399 PRO A N 1
ATOM 3059 C CA . PRO A 1 399 ? -0.576 2.486 -12.682 1.00 51.81 399 PRO A CA 1
ATOM 3060 C C . PRO A 1 399 ? -1.741 2.023 -13.572 1.00 51.81 399 PRO A C 1
ATOM 3062 O O . PRO A 1 399 ? -2.301 2.820 -14.321 1.00 51.81 399 PRO A O 1
ATOM 3065 N N . TRP A 1 400 ? -2.110 0.740 -13.534 1.00 48.09 400 TRP A N 1
ATOM 3066 C CA . TRP A 1 400 ? -3.080 0.192 -14.471 1.00 48.09 400 TRP A CA 1
ATOM 3067 C C . TRP A 1 400 ? -4.498 0.149 -13.891 1.00 48.09 400 TRP A C 1
ATOM 3069 O O . TRP A 1 400 ? -4.744 -0.455 -12.848 1.00 48.09 400 TRP A O 1
ATOM 3079 N N . SER A 1 401 ? -5.438 0.760 -14.613 1.00 49.88 401 SER A N 1
ATOM 3080 C CA . SER A 1 401 ? -6.882 0.626 -14.414 1.00 49.88 401 SER A CA 1
ATOM 3081 C C . SER A 1 401 ? -7.485 -0.015 -15.663 1.00 49.88 401 SER A C 1
ATOM 3083 O O . SER A 1 401 ? -7.333 0.510 -16.766 1.00 49.88 401 SER A O 1
ATOM 3085 N N . PHE A 1 402 ? -8.192 -1.136 -15.489 1.00 45.81 402 PHE A N 1
ATOM 3086 C CA . PHE A 1 402 ? -8.794 -1.941 -16.565 1.00 45.81 402 PHE A CA 1
ATOM 3087 C C . PHE A 1 402 ? -9.711 -1.156 -17.518 1.00 45.81 402 PHE A C 1
ATOM 3089 O O . PHE A 1 402 ? -9.920 -1.573 -18.653 1.00 45.81 402 PHE A O 1
ATOM 3096 N N . ASN A 1 403 ? -10.285 -0.039 -17.062 1.00 45.19 403 ASN A N 1
ATOM 3097 C CA . ASN A 1 403 ? -11.425 0.585 -17.733 1.00 45.19 403 ASN A CA 1
ATOM 3098 C C . ASN A 1 403 ? -11.109 1.863 -18.514 1.00 45.19 403 ASN A C 1
ATOM 3100 O O . ASN A 1 403 ? -12.024 2.422 -19.120 1.00 45.19 403 ASN A O 1
ATOM 3104 N N . ARG A 1 404 ? -9.867 2.369 -18.522 1.00 47.22 404 ARG A N 1
ATOM 3105 C CA . ARG A 1 404 ? -9.566 3.621 -19.236 1.00 47.22 404 ARG A CA 1
ATOM 3106 C C . ARG A 1 404 ? -8.255 3.561 -20.013 1.00 47.22 404 ARG A C 1
ATOM 3108 O O . ARG A 1 404 ? -7.178 3.653 -19.446 1.00 47.22 404 ARG A O 1
ATOM 3115 N N . GLN A 1 405 ? -8.389 3.573 -21.342 1.00 47.78 405 GLN A N 1
ATOM 3116 C CA . GLN A 1 405 ? -7.354 4.039 -22.280 1.00 47.78 405 GLN A CA 1
ATOM 3117 C C . GLN A 1 405 ? -7.051 5.545 -22.122 1.00 47.78 405 GLN A C 1
ATOM 3119 O O . GLN A 1 405 ? -6.152 6.070 -22.769 1.00 47.78 405 GLN A O 1
ATOM 3124 N N . ALA A 1 406 ? -7.798 6.260 -21.274 1.00 46.31 406 ALA A N 1
ATOM 3125 C CA . ALA A 1 406 ? -7.497 7.631 -20.906 1.00 46.31 406 ALA A CA 1
ATOM 3126 C C . ALA A 1 406 ? -6.489 7.634 -19.756 1.00 46.31 406 ALA A C 1
ATOM 3128 O O . ALA A 1 406 ? -6.831 7.346 -18.609 1.00 46.31 406 ALA A O 1
ATOM 3129 N N . ALA A 1 407 ? -5.257 7.988 -20.091 1.00 45.59 407 ALA A N 1
ATOM 3130 C CA . ALA A 1 407 ? -4.242 8.432 -19.161 1.00 45.59 407 ALA A CA 1
ATOM 3131 C C . ALA A 1 407 ? -4.800 9.290 -18.031 1.00 45.59 407 ALA A C 1
ATOM 3133 O O . ALA A 1 407 ? -5.264 10.414 -18.239 1.00 45.59 407 ALA A O 1
ATOM 3134 N N . LEU A 1 408 ? -4.745 8.768 -16.813 1.00 49.69 408 LEU A N 1
ATOM 3135 C CA . LEU A 1 408 ? -5.059 9.551 -15.635 1.00 49.69 408 LEU A CA 1
ATOM 3136 C C . LEU A 1 408 ? -3.870 10.477 -15.363 1.00 49.69 408 LEU A C 1
ATOM 3138 O O . LEU A 1 408 ? -2.961 10.148 -14.617 1.00 49.69 408 LEU A O 1
ATOM 3142 N N . SER A 1 409 ? -3.901 11.673 -15.948 1.00 43.34 409 SER A N 1
ATOM 3143 C CA . SER A 1 409 ? -2.999 12.798 -15.649 1.00 43.34 409 SER A CA 1
ATOM 3144 C C . SER A 1 409 ? -3.183 13.379 -14.234 1.00 43.34 409 SER A C 1
ATOM 3146 O O . SER A 1 409 ? -2.686 14.463 -13.918 1.00 43.34 409 SER A O 1
ATOM 3148 N N . LYS A 1 410 ? -3.923 12.693 -13.355 1.00 53.06 410 LYS A N 1
ATOM 3149 C CA . LYS A 1 410 ? -4.122 13.121 -11.973 1.00 53.06 410 LYS A CA 1
ATOM 3150 C C . LYS A 1 410 ? -2.917 12.671 -11.139 1.00 53.06 410 LYS A C 1
ATOM 3152 O O . LYS A 1 410 ? -2.455 11.548 -11.319 1.00 53.06 410 LYS A O 1
ATOM 3157 N N . PRO A 1 411 ? -2.438 13.505 -10.196 1.00 55.69 411 PRO A N 1
ATOM 3158 C CA . PRO A 1 411 ? -1.576 13.051 -9.110 1.00 55.69 411 PRO A CA 1
ATOM 3159 C C . PRO A 1 411 ? -2.080 11.725 -8.549 1.00 55.69 411 PRO A C 1
ATOM 3161 O O . PRO A 1 411 ? -3.304 11.605 -8.410 1.00 55.69 411 PRO A O 1
ATOM 3164 N N . PRO A 1 412 ? -1.186 10.765 -8.236 1.00 71.75 412 PRO A N 1
ATOM 3165 C CA . PRO A 1 412 ? -1.575 9.483 -7.703 1.00 71.75 412 PRO A CA 1
ATOM 3166 C C . PRO A 1 412 ? -2.442 9.787 -6.493 1.00 71.75 412 PRO A C 1
ATOM 3168 O O . PRO A 1 412 ? -2.052 10.526 -5.587 1.00 71.75 412 PRO A O 1
ATOM 3171 N N . TRP A 1 413 ? -3.684 9.321 -6.549 1.00 83.38 413 TRP A N 1
ATOM 3172 C CA . TRP A 1 413 ? -4.701 9.574 -5.538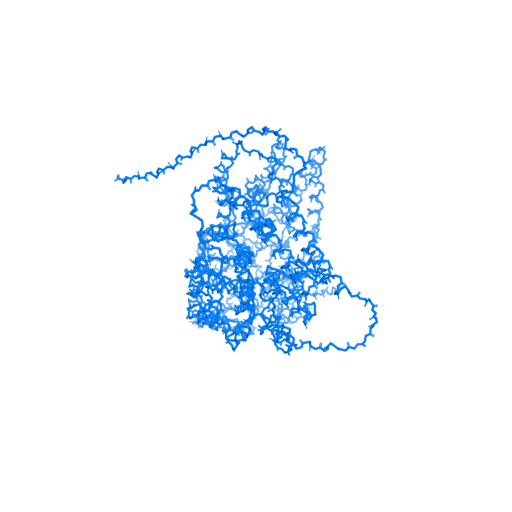 1.00 83.38 413 TRP A CA 1
ATOM 3173 C C . TRP A 1 413 ? -4.160 9.314 -4.121 1.00 83.38 413 TRP A C 1
ATOM 3175 O O . TRP A 1 413 ? -4.449 10.086 -3.209 1.00 83.38 413 TRP A O 1
ATOM 3185 N N . SER A 1 414 ? -3.265 8.328 -3.968 1.00 84.19 414 SER A N 1
ATOM 3186 C CA . SER A 1 414 ? -2.536 8.020 -2.733 1.00 84.19 414 SER A CA 1
ATOM 3187 C C . SER A 1 414 ? -1.857 9.248 -2.117 1.00 84.19 414 SER A C 1
ATOM 3189 O O . SER A 1 414 ? -1.953 9.481 -0.915 1.00 84.19 414 SER A O 1
ATOM 3191 N N . TRP A 1 415 ? -1.223 10.088 -2.934 1.00 82.31 415 TRP A N 1
ATOM 3192 C CA . TRP A 1 415 ? -0.580 11.314 -2.487 1.00 82.31 415 TRP A CA 1
ATOM 3193 C C . TRP A 1 415 ? -1.582 12.310 -1.901 1.00 82.31 415 TRP A C 1
ATOM 3195 O O . TRP A 1 415 ? -1.480 12.724 -0.745 1.00 82.31 415 TRP A O 1
ATOM 3205 N N . ARG A 1 416 ? -2.574 12.690 -2.711 1.00 85.38 416 ARG A N 1
ATOM 3206 C CA . ARG A 1 416 ? -3.551 13.726 -2.356 1.00 85.38 416 ARG A CA 1
ATOM 3207 C C . ARG A 1 416 ? -4.467 13.292 -1.221 1.00 85.38 416 ARG A C 1
ATOM 3209 O O . ARG A 1 416 ? -4.832 14.123 -0.398 1.00 85.38 416 ARG A O 1
ATOM 3216 N N . CYS A 1 417 ? -4.870 12.028 -1.217 1.00 89.75 417 CYS A N 1
ATOM 3217 C CA . CYS A 1 417 ? -5.910 11.523 -0.335 1.00 89.75 417 CYS A CA 1
ATOM 3218 C C . CYS A 1 417 ? -5.366 10.830 0.909 1.00 89.75 417 CYS A C 1
ATOM 3220 O O . CYS A 1 417 ? -6.087 10.792 1.896 1.00 89.75 417 CYS A O 1
ATOM 3222 N N . LEU A 1 418 ? -4.129 10.322 0.904 1.00 91.25 418 LEU A N 1
ATOM 3223 C CA . LEU A 1 418 ? -3.558 9.645 2.071 1.00 91.25 418 LEU A CA 1
ATOM 3224 C C . LEU A 1 418 ? -2.472 10.499 2.724 1.00 91.25 418 LEU A C 1
ATOM 3226 O O . LEU A 1 418 ? -2.572 10.877 3.890 1.00 91.25 418 LEU A O 1
ATOM 3230 N N . TRP A 1 419 ? -1.436 10.845 1.972 1.00 87.81 419 TRP A N 1
ATOM 3231 C CA . TRP A 1 419 ? -0.229 11.442 2.540 1.00 87.81 419 TRP A CA 1
ATOM 3232 C C . TRP A 1 419 ? -0.386 12.900 2.922 1.00 87.81 419 TRP A C 1
ATOM 3234 O O . TRP A 1 419 ? -0.068 13.282 4.048 1.00 87.81 419 TRP A O 1
ATOM 3244 N N . LEU A 1 420 ? -0.922 13.704 2.007 1.00 86.44 420 LEU A N 1
ATOM 3245 C CA . LEU A 1 420 ? -1.124 15.122 2.253 1.00 86.44 420 LEU A CA 1
ATOM 3246 C C . LEU A 1 420 ? -1.954 15.380 3.531 1.00 86.44 420 LEU A C 1
ATOM 3248 O O . LEU A 1 420 ? -1.504 16.171 4.356 1.00 86.44 420 LEU A O 1
ATOM 3252 N N . PRO A 1 421 ? -3.077 14.676 3.786 1.00 92.75 421 PRO A N 1
ATOM 3253 C CA . PRO A 1 421 ? -3.787 14.743 5.064 1.00 92.75 421 PRO A CA 1
ATOM 3254 C C . PRO A 1 421 ? -2.939 14.460 6.304 1.00 92.75 421 PRO A C 1
ATOM 3256 O O . PRO A 1 421 ? -3.079 15.167 7.298 1.00 92.75 421 PRO A O 1
ATOM 3259 N N . LEU A 1 422 ? -2.069 13.447 6.265 1.00 93.19 422 LEU A N 1
ATOM 3260 C CA . LEU A 1 422 ? -1.221 13.087 7.404 1.00 93.19 422 LEU A CA 1
ATOM 3261 C C . LEU A 1 422 ? -0.154 14.156 7.670 1.00 93.19 422 LEU A C 1
ATOM 3263 O O . LEU A 1 422 ? 0.054 14.544 8.821 1.00 93.19 422 LEU A O 1
ATOM 3267 N N . PHE A 1 423 ? 0.464 14.690 6.612 1.00 88.56 423 PHE A N 1
ATOM 3268 C CA . PHE A 1 423 ? 1.391 15.816 6.733 1.00 88.56 423 PHE A CA 1
ATOM 3269 C C . PHE A 1 423 ? 0.687 17.064 7.259 1.00 88.56 423 PHE A C 1
ATOM 3271 O O . PHE A 1 423 ? 1.159 17.674 8.212 1.00 88.56 423 PHE A O 1
ATOM 3278 N N . MET A 1 424 ? -0.475 17.416 6.706 1.00 88.25 424 MET A N 1
ATOM 3279 C CA . MET A 1 424 ? -1.261 18.551 7.194 1.00 88.25 424 MET A CA 1
ATOM 3280 C C . MET A 1 424 ? -1.651 18.376 8.662 1.00 88.25 424 MET A C 1
ATOM 3282 O O . MET A 1 424 ? -1.506 19.310 9.443 1.00 88.25 424 MET A O 1
ATOM 3286 N N . LEU A 1 425 ? -2.047 17.172 9.081 1.00 92.81 425 LEU A N 1
ATOM 3287 C CA . LEU A 1 425 ? -2.386 16.898 10.475 1.00 92.81 425 LEU A CA 1
ATOM 3288 C C . LEU A 1 425 ? -1.204 17.130 11.423 1.00 92.81 425 LEU A C 1
ATOM 3290 O O . LEU A 1 425 ? -1.378 17.725 12.487 1.00 92.81 425 LEU A O 1
ATOM 3294 N N . LYS A 1 426 ? 0.001 16.689 11.042 1.00 90.19 426 LYS A N 1
ATOM 3295 C CA . LYS A 1 426 ? 1.227 16.926 11.817 1.00 90.19 426 LYS A CA 1
ATOM 3296 C C . LYS A 1 426 ? 1.492 18.419 12.021 1.00 90.19 426 LYS A C 1
ATOM 3298 O O . LYS A 1 426 ? 1.924 18.829 13.098 1.00 90.19 426 LYS A O 1
ATOM 3303 N N . VAL A 1 427 ? 1.251 19.203 10.978 1.00 83.31 427 VAL A N 1
ATOM 3304 C CA . VAL A 1 427 ? 1.633 20.614 10.875 1.00 83.31 427 VAL A CA 1
ATOM 3305 C C . VAL A 1 427 ? 0.609 21.514 11.536 1.00 83.31 427 VAL A C 1
ATOM 3307 O O . VAL A 1 427 ? 0.955 22.353 12.365 1.00 83.31 427 VAL A O 1
ATOM 3310 N N . ASP A 1 428 ? -0.650 21.353 11.146 1.00 86.50 428 ASP A N 1
ATOM 3311 C CA . ASP A 1 428 ? -1.745 22.211 11.572 1.00 86.50 428 ASP A CA 1
ATOM 3312 C C . ASP A 1 428 ? -2.249 21.802 12.969 1.00 86.50 428 ASP A C 1
ATOM 3314 O O . ASP A 1 428 ? -2.751 22.644 13.716 1.00 86.50 428 ASP A O 1
ATOM 3318 N N . PHE A 1 429 ? -2.065 20.532 13.368 1.00 91.94 429 PHE A N 1
ATOM 3319 C CA . PHE A 1 429 ? -2.563 19.986 14.637 1.00 91.94 429 PHE A CA 1
ATOM 3320 C C . PHE A 1 429 ? -1.553 19.066 15.366 1.00 91.94 429 PHE A C 1
ATOM 3322 O O . PHE A 1 429 ? -1.885 17.920 15.704 1.00 91.94 429 PHE A O 1
ATOM 3329 N N . PRO A 1 430 ? -0.339 19.543 15.710 1.00 90.00 430 PRO A N 1
ATOM 3330 C CA . PRO A 1 430 ? 0.707 18.722 16.338 1.00 90.00 430 PRO A CA 1
ATOM 3331 C C . PRO A 1 430 ? 0.277 18.052 17.659 1.00 90.00 430 PRO A C 1
ATOM 3333 O O . PRO A 1 430 ? 0.748 16.965 17.995 1.00 90.00 430 PRO A O 1
ATOM 3336 N N . GLN A 1 431 ? -0.648 18.666 18.401 1.00 92.62 431 GLN A N 1
ATOM 3337 C CA . GLN A 1 431 ? -1.245 18.143 19.636 1.00 92.62 431 GLN A CA 1
ATOM 3338 C C . GLN A 1 431 ? -2.213 16.971 19.419 1.00 92.62 431 GLN A C 1
ATOM 3340 O O . GLN A 1 431 ? -2.435 16.177 20.334 1.00 92.62 431 GLN A O 1
ATOM 3345 N N . ILE A 1 432 ? -2.833 16.889 18.240 1.00 95.25 432 ILE A N 1
ATOM 3346 C CA . ILE A 1 432 ? -3.664 15.750 17.839 1.00 95.25 432 ILE A CA 1
ATOM 3347 C C . ILE A 1 432 ? -2.736 14.653 17.327 1.00 95.25 432 ILE A C 1
ATOM 3349 O O . ILE A 1 432 ? -2.818 13.517 17.788 1.00 95.25 432 ILE A O 1
ATOM 3353 N N . TYR A 1 433 ? -1.789 15.018 16.461 1.00 94.56 433 TYR A N 1
ATOM 3354 C CA . TYR A 1 433 ? -0.796 14.103 15.909 1.00 94.56 433 TYR A CA 1
ATOM 3355 C C . TYR A 1 433 ? -0.035 13.317 16.987 1.00 94.56 433 TYR A C 1
ATOM 3357 O O . TYR A 1 433 ? 0.100 12.102 16.887 1.00 94.56 433 TYR A O 1
ATOM 3365 N N . SER A 1 434 ? 0.402 13.975 18.066 1.00 93.12 434 SER A N 1
ATOM 3366 C CA . SER A 1 434 ? 1.168 13.332 19.146 1.00 93.12 434 SER A CA 1
ATOM 3367 C C . SER A 1 434 ? 0.412 12.238 19.916 1.00 93.12 434 SER A C 1
ATOM 3369 O O . SER A 1 434 ? 1.029 11.498 20.681 1.00 93.12 434 SER A O 1
ATOM 3371 N N . LYS A 1 435 ? -0.909 12.114 19.728 1.00 95.44 435 LYS A N 1
ATOM 3372 C CA . LYS A 1 435 ? -1.739 11.047 20.316 1.00 95.44 435 LYS A CA 1
ATOM 3373 C C . LYS A 1 435 ? -1.859 9.811 19.421 1.00 95.44 435 LYS A C 1
ATOM 3375 O O . LYS A 1 435 ? -2.410 8.794 19.855 1.00 95.44 435 LYS A O 1
ATOM 3380 N N . ILE A 1 436 ? -1.392 9.892 18.176 1.00 95.81 436 ILE A N 1
ATOM 3381 C CA . ILE A 1 436 ? -1.408 8.773 17.237 1.00 95.81 436 ILE A CA 1
ATOM 3382 C C . ILE A 1 436 ? -0.357 7.739 17.679 1.00 95.81 436 ILE A C 1
ATOM 3384 O O . ILE A 1 436 ? 0.754 8.121 18.051 1.00 95.81 436 ILE A O 1
ATOM 3388 N N . PRO A 1 437 ? -0.667 6.428 17.658 1.00 93.06 437 PRO A N 1
ATOM 3389 C CA . PRO A 1 437 ? 0.315 5.399 17.988 1.00 93.06 437 PRO A CA 1
ATOM 3390 C C . PRO A 1 437 ? 1.548 5.459 17.069 1.00 93.06 437 PRO A C 1
ATOM 3392 O O . PRO A 1 437 ? 1.422 5.307 15.856 1.00 93.06 437 PRO A O 1
ATOM 3395 N N . GLY A 1 438 ? 2.744 5.612 17.648 1.00 91.69 438 GLY A N 1
ATOM 3396 C CA . GLY A 1 438 ? 4.000 5.698 16.886 1.00 91.69 438 GLY A CA 1
ATOM 3397 C C . GLY A 1 438 ? 4.279 4.474 16.007 1.00 91.69 438 GLY A C 1
ATOM 3398 O O . GLY A 1 438 ? 4.731 4.629 14.879 1.00 91.69 438 GLY A O 1
ATOM 3399 N N . LEU A 1 439 ? 3.923 3.268 16.473 1.00 88.50 439 LEU A N 1
ATOM 3400 C CA . LEU A 1 439 ? 4.040 2.036 15.678 1.00 88.50 439 LEU A CA 1
ATOM 3401 C C . LEU A 1 439 ? 3.190 2.082 14.402 1.00 88.50 439 LEU A C 1
ATOM 3403 O O . LEU A 1 439 ? 3.657 1.675 13.349 1.00 88.50 439 LEU A O 1
ATOM 3407 N N . LEU A 1 440 ? 1.969 2.624 14.475 1.00 92.06 440 LEU A N 1
ATOM 3408 C CA . LEU A 1 440 ? 1.117 2.765 13.293 1.00 92.06 440 LEU A CA 1
ATOM 3409 C C . LEU A 1 440 ? 1.720 3.755 12.293 1.00 92.06 440 LEU A C 1
ATOM 3411 O O . LEU A 1 440 ? 1.719 3.479 11.099 1.00 92.06 440 LEU A O 1
ATOM 3415 N N . LEU A 1 441 ? 2.229 4.895 12.775 1.00 94.81 441 LEU A N 1
ATOM 3416 C CA . LEU A 1 441 ? 2.900 5.880 11.922 1.00 94.81 441 LEU A CA 1
ATOM 3417 C C . LEU A 1 441 ? 4.120 5.264 11.235 1.00 94.81 441 LEU A C 1
ATOM 3419 O O . LEU A 1 441 ? 4.296 5.436 10.035 1.00 94.81 441 LEU A O 1
ATOM 3423 N N . HIS A 1 442 ? 4.917 4.494 11.977 1.00 91.00 442 HIS A N 1
ATOM 3424 C CA . HIS A 1 442 ? 6.059 3.777 11.426 1.00 91.00 442 HIS A CA 1
ATOM 3425 C C . HIS A 1 442 ? 5.632 2.747 10.371 1.00 91.00 442 HIS A C 1
ATOM 3427 O O . HIS A 1 442 ? 6.211 2.732 9.294 1.00 91.00 442 HIS A O 1
ATOM 3433 N N . ASP A 1 443 ? 4.611 1.926 10.632 1.00 88.06 443 ASP A N 1
ATOM 3434 C CA . ASP A 1 443 ? 4.106 0.938 9.665 1.00 88.06 443 ASP A CA 1
ATOM 3435 C C . ASP A 1 443 ? 3.619 1.600 8.371 1.00 88.06 443 ASP A C 1
ATOM 3437 O O . ASP A 1 443 ? 3.972 1.168 7.274 1.00 88.06 443 ASP A O 1
ATOM 3441 N N . VAL A 1 444 ? 2.829 2.670 8.510 1.00 92.06 444 VAL A N 1
ATOM 3442 C CA . VAL A 1 444 ? 2.291 3.435 7.384 1.00 92.06 444 VAL A CA 1
ATOM 3443 C C . VAL A 1 444 ? 3.430 4.051 6.568 1.00 92.06 444 VAL A C 1
ATOM 3445 O O . VAL A 1 444 ? 3.466 3.871 5.352 1.00 92.06 444 VAL A O 1
ATOM 3448 N N . CYS A 1 445 ? 4.386 4.721 7.219 1.00 90.00 445 CYS A N 1
ATOM 3449 C CA . CYS A 1 445 ? 5.531 5.346 6.553 1.00 90.00 445 CYS A CA 1
ATOM 3450 C C . CYS A 1 445 ? 6.486 4.324 5.929 1.00 90.00 445 CYS A C 1
ATOM 3452 O O . CYS A 1 445 ? 6.937 4.547 4.810 1.00 90.00 445 CYS A O 1
ATOM 3454 N N . LYS A 1 446 ? 6.752 3.192 6.594 1.00 84.38 446 LYS A N 1
ATOM 3455 C CA . LYS A 1 446 ? 7.668 2.140 6.118 1.00 84.38 446 LYS A CA 1
ATOM 3456 C C . LYS A 1 446 ? 7.261 1.581 4.759 1.00 84.38 446 LYS A C 1
ATOM 3458 O O . LYS A 1 446 ? 8.123 1.247 3.956 1.00 84.38 446 LYS A O 1
ATOM 3463 N N . GLY A 1 447 ? 5.958 1.488 4.487 1.00 74.75 447 GLY A N 1
ATOM 3464 C CA . GLY A 1 447 ? 5.478 1.089 3.164 1.00 74.75 447 GLY A CA 1
ATOM 3465 C C . GLY A 1 447 ? 5.970 2.023 2.053 1.00 74.75 447 GLY A C 1
ATOM 3466 O O . GLY A 1 447 ? 6.188 1.574 0.945 1.00 74.75 447 GLY A O 1
ATOM 3467 N N . PHE A 1 448 ? 6.191 3.305 2.344 1.00 73.00 448 PHE A N 1
ATOM 3468 C CA . PHE A 1 448 ? 6.613 4.319 1.373 1.00 73.00 448 PHE A CA 1
ATOM 3469 C C . PHE A 1 448 ? 8.088 4.704 1.444 1.00 73.00 448 PHE A C 1
ATOM 3471 O O . PHE A 1 448 ? 8.566 5.384 0.540 1.00 73.00 448 PHE A O 1
ATOM 3478 N N . THR A 1 449 ? 8.820 4.249 2.461 1.00 69.19 449 THR A N 1
ATOM 3479 C CA . THR A 1 449 ? 10.281 4.370 2.478 1.00 69.19 449 THR A CA 1
ATOM 3480 C C . THR A 1 449 ? 10.954 3.443 1.465 1.00 69.19 449 THR A C 1
ATOM 3482 O O . THR A 1 449 ? 12.171 3.369 1.506 1.00 69.19 449 THR A O 1
ATOM 3485 N N . ASP A 1 450 ? 10.202 2.719 0.617 1.00 69.62 450 ASP A N 1
ATOM 3486 C CA . ASP A 1 450 ? 10.692 2.110 -0.629 1.00 69.62 450 ASP A CA 1
ATOM 3487 C C . ASP A 1 450 ? 10.711 3.177 -1.743 1.00 69.62 450 ASP A C 1
ATOM 3489 O O . ASP A 1 450 ? 9.675 3.464 -2.364 1.00 69.62 450 ASP A O 1
ATOM 3493 N N . PRO A 1 451 ? 11.850 3.842 -1.967 1.00 58.62 451 PRO A N 1
ATOM 3494 C CA . PRO A 1 451 ? 11.868 5.117 -2.666 1.00 58.62 451 PRO A CA 1
ATOM 3495 C C . PRO A 1 451 ? 11.864 4.968 -4.179 1.00 58.62 451 PRO A C 1
ATOM 3497 O O . PRO A 1 451 ? 11.468 5.928 -4.831 1.00 58.62 451 PRO A O 1
ATOM 3500 N N . HIS A 1 452 ? 12.130 3.778 -4.731 1.00 61.78 452 HIS A N 1
ATOM 3501 C CA . HIS A 1 452 ? 11.866 3.442 -6.140 1.00 61.78 452 HIS A CA 1
ATOM 3502 C C . HIS A 1 452 ? 10.419 3.786 -6.539 1.00 61.78 452 HIS A C 1
ATOM 3504 O O . HIS A 1 452 ? 10.160 4.447 -7.549 1.00 61.78 452 HIS A O 1
ATOM 3510 N N . THR A 1 453 ? 9.463 3.446 -5.666 1.00 62.84 453 THR A N 1
ATOM 3511 C CA . THR A 1 453 ? 8.036 3.778 -5.840 1.00 62.84 453 THR A CA 1
ATOM 3512 C C . THR A 1 453 ? 7.807 5.287 -5.909 1.00 62.84 453 THR A C 1
ATOM 3514 O O . THR A 1 453 ? 6.967 5.790 -6.664 1.00 62.84 453 THR A O 1
ATOM 3517 N N . PHE A 1 454 ? 8.528 6.016 -5.061 1.00 64.62 454 PHE A N 1
ATOM 3518 C CA . PHE A 1 454 ? 8.346 7.439 -4.840 1.00 64.62 454 PHE A CA 1
ATOM 3519 C C . PHE A 1 454 ? 8.942 8.265 -5.986 1.00 64.62 454 PHE A C 1
ATOM 3521 O O . PHE A 1 454 ? 8.249 9.087 -6.596 1.00 64.62 454 PHE A O 1
ATOM 3528 N N . THR A 1 455 ? 10.206 8.018 -6.312 1.00 63.62 455 THR A N 1
ATOM 3529 C CA . THR A 1 455 ? 10.993 8.782 -7.284 1.00 63.62 455 THR A CA 1
ATOM 3530 C C . THR A 1 455 ? 10.423 8.640 -8.693 1.00 63.62 455 THR A C 1
ATOM 3532 O O . THR A 1 455 ? 10.351 9.633 -9.414 1.00 63.62 455 THR A O 1
ATOM 3535 N N . MET A 1 456 ? 9.880 7.469 -9.061 1.00 61.97 456 MET A N 1
ATOM 3536 C CA . MET A 1 456 ? 9.319 7.248 -10.404 1.00 61.97 456 MET A CA 1
ATOM 3537 C C . MET A 1 456 ? 8.077 8.098 -10.690 1.00 61.97 456 MET A C 1
ATOM 3539 O O . MET A 1 456 ? 7.775 8.370 -11.851 1.00 61.97 456 MET A O 1
ATOM 3543 N N . ARG A 1 457 ? 7.303 8.483 -9.665 1.00 62.31 457 ARG A N 1
ATOM 3544 C CA . ARG A 1 457 ? 5.927 8.986 -9.869 1.00 62.31 457 ARG A CA 1
ATOM 3545 C C . ARG A 1 457 ? 5.662 10.371 -9.310 1.00 62.31 457 ARG A C 1
ATOM 3547 O O . ARG A 1 457 ? 4.673 11.004 -9.689 1.00 62.31 457 ARG A O 1
ATOM 3554 N N . MET A 1 458 ? 6.529 10.856 -8.429 1.00 62.12 458 MET A N 1
ATOM 3555 C CA . MET A 1 458 ? 6.285 12.095 -7.702 1.00 62.12 458 MET A CA 1
ATOM 3556 C C . MET A 1 458 ? 7.010 13.312 -8.261 1.00 62.12 458 MET A C 1
ATOM 3558 O O . MET A 1 458 ? 6.678 14.401 -7.818 1.00 62.12 458 MET A O 1
ATOM 3562 N N . GLY A 1 459 ? 7.882 13.203 -9.269 1.00 61.50 459 GLY A N 1
ATOM 3563 C CA . GLY A 1 459 ? 8.705 14.328 -9.745 1.00 61.50 459 GLY A CA 1
ATOM 3564 C C . GLY A 1 459 ? 7.976 15.660 -9.960 1.00 61.50 459 GLY A C 1
ATOM 3565 O O . GLY A 1 459 ? 8.377 16.695 -9.428 1.00 61.50 459 GLY A O 1
ATOM 3566 N N . ASN A 1 460 ? 6.825 15.640 -10.640 1.00 60.12 460 ASN A N 1
ATOM 3567 C CA . ASN A 1 460 ? 6.017 16.853 -10.851 1.00 60.12 460 ASN A CA 1
ATOM 3568 C C . ASN A 1 460 ? 5.298 17.346 -9.577 1.00 60.12 460 ASN A C 1
ATOM 3570 O O . ASN A 1 460 ? 4.915 18.509 -9.481 1.00 60.12 460 ASN A O 1
ATOM 3574 N N . GLN A 1 461 ? 5.095 16.473 -8.593 1.00 66.44 461 GLN A N 1
ATOM 3575 C CA . GLN A 1 461 ? 4.459 16.777 -7.308 1.00 66.44 461 GLN A CA 1
ATOM 3576 C C . GLN A 1 461 ? 5.452 17.148 -6.213 1.00 66.44 461 GLN A C 1
ATOM 3578 O O . GLN A 1 461 ? 5.060 17.839 -5.272 1.00 66.44 461 GLN A O 1
ATOM 3583 N N . THR A 1 462 ? 6.724 16.769 -6.352 1.00 65.69 462 THR A N 1
ATOM 3584 C CA . THR A 1 462 ? 7.804 17.133 -5.433 1.00 65.69 462 THR A CA 1
ATOM 3585 C C . THR A 1 462 ? 7.915 18.653 -5.292 1.00 65.69 462 THR A C 1
ATOM 3587 O O . THR A 1 462 ? 8.148 19.154 -4.197 1.00 65.69 462 THR A O 1
ATOM 3590 N N . MET A 1 463 ? 7.628 19.423 -6.350 1.00 68.00 463 MET A N 1
ATOM 3591 C CA . MET A 1 463 ? 7.576 20.891 -6.269 1.00 68.00 463 MET A CA 1
ATOM 3592 C C . MET A 1 463 ? 6.456 21.416 -5.355 1.00 68.00 463 MET A C 1
ATOM 3594 O O . MET A 1 463 ? 6.699 22.299 -4.531 1.00 68.00 463 MET A O 1
ATOM 3598 N N . GLU A 1 464 ? 5.237 20.877 -5.461 1.00 70.44 464 GLU A N 1
ATOM 3599 C CA . GLU A 1 464 ? 4.130 21.267 -4.571 1.00 70.44 464 GLU A CA 1
ATOM 3600 C C . GLU A 1 464 ? 4.433 20.863 -3.125 1.00 70.44 464 GLU A C 1
ATOM 3602 O O . GLU A 1 464 ? 4.183 21.626 -2.194 1.00 70.44 464 GLU A O 1
ATOM 3607 N N . LEU A 1 465 ? 5.054 19.699 -2.954 1.00 68.88 465 LEU A N 1
ATOM 3608 C CA . LEU A 1 465 ? 5.578 19.193 -1.694 1.00 68.88 465 LEU A CA 1
ATOM 3609 C C . LEU A 1 465 ? 6.608 20.117 -1.061 1.00 68.88 465 LEU A C 1
ATOM 3611 O O . LEU A 1 465 ? 6.483 20.447 0.112 1.00 68.88 465 LEU A O 1
ATOM 3615 N N . ARG A 1 466 ? 7.599 20.582 -1.826 1.00 74.38 466 ARG A N 1
ATOM 3616 C CA . ARG A 1 466 ? 8.591 21.550 -1.345 1.00 74.38 466 ARG A CA 1
ATOM 3617 C C . ARG A 1 466 ? 7.931 22.873 -0.980 1.00 74.38 466 ARG A C 1
ATOM 3619 O O . ARG A 1 466 ? 8.249 23.434 0.066 1.00 74.38 466 ARG A O 1
ATOM 3626 N N . ARG A 1 467 ? 6.962 23.345 -1.774 1.00 76.06 467 ARG A N 1
ATOM 3627 C CA . ARG A 1 467 ? 6.183 24.554 -1.454 1.00 76.06 467 ARG A CA 1
ATOM 3628 C C . ARG A 1 467 ? 5.430 24.398 -0.134 1.00 76.06 467 ARG A C 1
ATOM 3630 O O . ARG A 1 467 ? 5.403 25.325 0.674 1.00 76.06 467 ARG A O 1
ATOM 3637 N N . GLN A 1 468 ? 4.828 23.236 0.096 1.00 70.25 468 GLN A N 1
ATOM 3638 C CA . GLN A 1 468 ? 4.133 22.932 1.341 1.00 70.25 468 GLN A CA 1
ATOM 3639 C C . GLN A 1 468 ? 5.114 22.765 2.499 1.00 70.25 468 GLN A C 1
ATOM 3641 O O . GLN A 1 468 ? 4.942 23.449 3.500 1.00 70.25 468 GLN A O 1
ATOM 3646 N N . LYS A 1 469 ? 6.189 21.984 2.349 1.00 73.06 469 LYS A N 1
ATOM 3647 C CA . LYS A 1 469 ? 7.264 21.861 3.341 1.00 73.06 469 LYS A CA 1
ATOM 3648 C C . LYS A 1 469 ? 7.827 23.222 3.727 1.00 73.06 469 LYS A C 1
ATOM 3650 O O . LYS A 1 469 ? 7.983 23.468 4.909 1.00 73.06 469 LYS A O 1
ATOM 3655 N N . GLY A 1 470 ? 8.074 24.129 2.784 1.00 77.00 470 GLY A N 1
ATOM 3656 C CA . GLY A 1 470 ? 8.526 25.487 3.101 1.00 77.00 470 GLY A CA 1
ATOM 3657 C C . GLY A 1 470 ? 7.554 26.221 4.032 1.00 77.00 470 GLY A C 1
ATOM 3658 O O . GLY A 1 470 ? 7.972 26.822 5.018 1.00 77.00 470 GLY A O 1
ATOM 3659 N N . ARG A 1 471 ? 6.239 26.093 3.794 1.00 74.12 471 ARG A N 1
ATOM 3660 C CA . ARG A 1 471 ? 5.202 26.630 4.699 1.00 74.12 471 ARG A CA 1
ATOM 3661 C C . ARG A 1 471 ? 5.187 25.930 6.059 1.00 74.12 471 ARG A C 1
ATOM 3663 O O . ARG A 1 471 ? 4.900 26.578 7.059 1.00 74.12 471 ARG A O 1
ATOM 3670 N N . VAL A 1 472 ? 5.452 24.626 6.088 1.00 67.81 472 VAL A N 1
ATOM 3671 C CA . VAL A 1 472 ? 5.522 23.808 7.307 1.00 67.81 472 VAL A CA 1
ATOM 3672 C C . VAL A 1 472 ? 6.726 24.196 8.157 1.00 67.81 472 VAL A C 1
ATOM 3674 O O . VAL A 1 472 ? 6.566 24.564 9.316 1.00 67.81 472 VAL A O 1
ATOM 3677 N N . MET A 1 473 ? 7.920 24.140 7.575 1.00 70.81 473 MET A N 1
ATOM 3678 C CA . MET A 1 473 ? 9.184 24.389 8.259 1.00 70.81 473 MET A CA 1
ATOM 3679 C C . MET A 1 473 ? 9.245 25.826 8.769 1.00 70.81 473 MET A C 1
ATOM 3681 O O . MET A 1 473 ? 9.557 26.024 9.938 1.00 70.81 473 MET A O 1
ATOM 3685 N N . GLY A 1 474 ? 8.781 26.803 7.980 1.00 76.38 474 GLY A N 1
ATOM 3686 C CA . GLY A 1 474 ? 8.678 28.194 8.432 1.00 76.38 474 GLY A CA 1
ATOM 3687 C C . GLY A 1 474 ? 7.717 28.417 9.613 1.00 76.38 474 GLY A C 1
ATOM 3688 O O . GLY A 1 474 ? 7.802 29.442 10.280 1.00 76.38 474 GLY A O 1
ATOM 3689 N N . ARG A 1 475 ? 6.805 27.476 9.913 1.00 72.62 475 ARG A N 1
ATOM 3690 C CA . ARG A 1 475 ? 5.963 27.506 11.129 1.00 72.62 475 ARG A CA 1
ATOM 3691 C C . ARG A 1 475 ? 6.592 26.773 12.320 1.00 72.62 475 ARG A C 1
ATOM 3693 O O . ARG A 1 475 ? 6.169 27.001 13.454 1.00 72.62 475 ARG A O 1
ATOM 3700 N N . ILE A 1 476 ? 7.538 25.864 12.071 1.00 67.00 476 ILE A N 1
ATOM 3701 C CA . ILE A 1 476 ? 8.204 25.033 13.088 1.00 67.00 476 ILE A CA 1
ATOM 3702 C C . ILE A 1 476 ? 9.488 25.705 13.599 1.00 67.00 476 ILE A C 1
ATOM 3704 O O . ILE A 1 476 ? 9.832 25.527 14.771 1.00 67.00 476 ILE A O 1
ATOM 3708 N N . GLU A 1 477 ? 10.156 26.511 12.766 1.00 59.50 477 GLU A N 1
ATOM 3709 C CA . GLU A 1 477 ? 11.314 27.342 13.123 1.00 59.50 477 GLU A CA 1
ATOM 3710 C C . GLU A 1 477 ? 10.980 28.253 14.321 1.00 59.50 477 GLU A C 1
ATOM 3712 O O . GLU A 1 477 ? 10.362 29.306 14.197 1.00 59.50 477 GLU A O 1
ATOM 3717 N N . GLY A 1 478 ? 11.329 27.790 15.525 1.00 61.59 478 GLY A N 1
ATOM 3718 C CA . GLY A 1 478 ? 11.040 28.459 16.798 1.00 61.59 478 GLY A CA 1
ATOM 3719 C C . GLY A 1 478 ? 10.613 27.524 17.937 1.00 61.59 478 GLY A C 1
ATOM 3720 O O . GLY A 1 478 ? 10.680 27.920 19.100 1.00 61.59 478 GLY A O 1
ATOM 3721 N N . LYS A 1 479 ? 10.213 26.274 17.655 1.00 58.69 479 LYS A N 1
ATOM 3722 C CA . LYS A 1 479 ? 9.813 25.293 18.684 1.00 58.69 479 LYS A CA 1
ATOM 3723 C C . LYS A 1 479 ? 10.682 24.031 18.620 1.00 58.69 479 LYS A C 1
ATOM 3725 O O . LYS A 1 479 ? 10.498 23.201 17.746 1.00 58.69 479 LYS A O 1
ATOM 3730 N N . VAL A 1 480 ? 11.617 23.922 19.573 1.00 53.53 480 VAL A N 1
ATOM 3731 C CA . VAL A 1 480 ? 12.406 22.738 19.997 1.00 53.53 480 VAL A CA 1
ATOM 3732 C C . VAL A 1 480 ? 12.541 21.621 18.942 1.00 53.53 480 VAL A C 1
ATOM 3734 O O . VAL A 1 480 ? 11.780 20.657 18.926 1.00 53.53 480 VAL A O 1
ATOM 3737 N N . VAL A 1 481 ? 13.573 21.741 18.104 1.00 55.75 481 VAL A N 1
ATOM 3738 C CA . VAL A 1 481 ? 13.943 20.814 17.012 1.00 55.75 481 VAL A CA 1
ATOM 3739 C C . VAL A 1 481 ? 14.497 19.467 17.523 1.00 55.75 481 VAL A C 1
ATOM 3741 O O . VAL A 1 481 ? 14.469 18.470 16.813 1.00 55.75 481 VAL A O 1
ATOM 3744 N N . SER A 1 482 ? 14.915 19.370 18.789 1.00 54.66 482 SER A N 1
ATOM 3745 C CA . SER A 1 482 ? 15.682 18.225 19.318 1.00 54.66 482 SER A CA 1
ATOM 3746 C C . SER A 1 482 ? 14.917 16.904 19.530 1.00 54.66 482 SER A C 1
ATOM 3748 O O . SER A 1 482 ? 15.483 15.959 20.070 1.00 54.66 482 SER A O 1
ATOM 3750 N N . LYS A 1 483 ? 13.639 16.804 19.136 1.00 57.19 483 LYS A N 1
ATOM 3751 C CA . LYS A 1 483 ? 12.854 15.547 19.182 1.00 57.19 483 LYS A CA 1
ATOM 3752 C C . LYS A 1 483 ? 12.407 15.031 17.808 1.00 57.19 483 LYS A C 1
ATOM 3754 O O . LYS A 1 483 ? 11.657 14.057 17.754 1.00 57.19 483 LYS A O 1
ATOM 3759 N N . ILE A 1 484 ? 12.833 15.678 16.722 1.00 59.34 484 ILE A N 1
ATOM 3760 C CA . ILE A 1 484 ? 12.376 15.365 15.359 1.00 59.34 484 ILE A CA 1
ATOM 3761 C C . ILE A 1 484 ? 12.944 14.029 14.847 1.00 59.34 484 ILE A C 1
ATOM 3763 O O . ILE A 1 484 ? 12.212 13.307 14.177 1.00 59.34 484 ILE A O 1
ATOM 3767 N N . ASP A 1 485 ? 14.137 13.617 15.290 1.00 60.19 485 ASP A N 1
ATOM 3768 C CA . ASP A 1 485 ? 14.865 12.425 14.799 1.00 60.19 485 ASP A CA 1
ATOM 3769 C C . ASP A 1 485 ? 14.163 11.063 14.995 1.00 60.19 485 ASP A C 1
ATOM 3771 O O . ASP A 1 485 ? 14.677 10.028 14.581 1.00 60.19 485 ASP A O 1
ATOM 3775 N N . SER A 1 486 ? 12.985 11.025 15.625 1.00 76.88 486 SER A N 1
ATOM 3776 C CA . SER A 1 486 ? 12.202 9.793 15.823 1.00 76.88 486 SER A CA 1
ATOM 3777 C C . SER A 1 486 ? 10.820 9.810 15.169 1.00 76.88 486 SER A C 1
ATOM 3779 O O . SER A 1 486 ? 10.069 8.845 15.316 1.00 76.88 486 SER A O 1
ATOM 3781 N N . ASP A 1 487 ? 10.450 10.889 14.473 1.00 89.31 487 ASP A N 1
ATOM 3782 C CA . ASP A 1 487 ? 9.137 10.995 13.842 1.00 89.31 487 ASP A CA 1
ATOM 3783 C C . ASP A 1 487 ? 9.172 10.453 12.399 1.00 89.31 487 ASP A C 1
ATOM 3785 O O . ASP A 1 487 ? 9.714 11.118 11.512 1.00 89.31 487 ASP A O 1
ATOM 3789 N N . PRO A 1 488 ? 8.562 9.283 12.122 1.00 90.06 488 PRO A N 1
ATOM 3790 C CA . PRO A 1 488 ? 8.631 8.656 10.802 1.00 90.06 488 PRO A CA 1
ATOM 3791 C C . PRO A 1 488 ? 7.958 9.492 9.703 1.00 90.06 488 PRO A C 1
ATOM 3793 O O . PRO A 1 488 ? 8.348 9.398 8.542 1.00 90.06 488 PRO A O 1
ATOM 3796 N N . VAL A 1 489 ? 6.981 10.342 10.045 1.00 90.88 489 VAL A N 1
ATOM 3797 C CA . VAL A 1 489 ? 6.318 11.218 9.066 1.00 90.88 489 VAL A CA 1
ATOM 3798 C C . VAL A 1 489 ? 7.225 12.383 8.692 1.00 90.88 489 VAL A C 1
ATOM 3800 O O . VAL A 1 489 ? 7.290 12.746 7.521 1.00 90.88 489 VAL A O 1
ATOM 3803 N N . MET A 1 490 ? 7.954 12.956 9.655 1.00 86.00 490 MET A N 1
ATOM 3804 C CA . MET A 1 490 ? 8.927 14.009 9.349 1.00 86.00 490 MET A CA 1
ATOM 3805 C C . MET A 1 490 ? 10.109 13.453 8.564 1.00 86.00 490 MET A C 1
ATOM 3807 O O . MET A 1 490 ? 10.463 14.052 7.555 1.00 86.00 490 MET A O 1
ATOM 3811 N N . GLY A 1 491 ? 10.632 12.284 8.949 1.00 85.69 491 GLY A N 1
ATOM 3812 C CA . GLY A 1 491 ? 11.688 11.606 8.194 1.00 85.69 491 GLY A CA 1
ATOM 3813 C C . GLY A 1 491 ? 11.272 11.334 6.747 1.00 85.69 491 GLY A C 1
ATOM 3814 O O . GLY A 1 491 ? 12.002 11.678 5.821 1.00 85.69 491 GLY A O 1
ATOM 3815 N N . LEU A 1 492 ? 10.050 10.831 6.529 1.00 85.00 492 LEU A N 1
ATOM 3816 C CA . LEU A 1 492 ? 9.504 10.649 5.183 1.00 85.00 492 LEU A CA 1
ATOM 3817 C C . LEU A 1 492 ? 9.367 11.985 4.433 1.00 85.00 492 LEU A C 1
ATOM 3819 O O . LEU A 1 492 ? 9.776 12.081 3.280 1.00 85.00 492 LEU A O 1
ATOM 3823 N N . LEU A 1 493 ? 8.829 13.035 5.066 1.00 84.25 493 LEU A N 1
ATOM 3824 C CA . LEU A 1 493 ? 8.693 14.354 4.437 1.00 84.25 493 LEU A CA 1
ATOM 3825 C C . LEU A 1 493 ? 10.057 14.942 4.051 1.00 84.25 493 LEU A C 1
ATOM 3827 O O . LEU A 1 493 ? 10.199 15.513 2.970 1.00 84.25 493 LEU A O 1
ATOM 3831 N N . GLU A 1 494 ? 11.054 14.818 4.923 1.00 83.12 494 GLU A N 1
ATOM 3832 C CA . GLU A 1 494 ? 12.427 15.258 4.687 1.00 83.12 494 GLU A CA 1
ATOM 3833 C C . GLU A 1 494 ? 13.066 14.490 3.539 1.00 83.12 494 GLU A C 1
ATOM 3835 O O . GLU A 1 494 ? 13.558 15.124 2.606 1.00 83.12 494 GLU A O 1
ATOM 3840 N N . GLN A 1 495 ? 12.953 13.161 3.543 1.00 82.06 495 GLN A N 1
ATOM 3841 C CA . GLN A 1 495 ? 13.414 12.294 2.462 1.00 82.06 495 GLN A CA 1
ATOM 3842 C C . GLN A 1 495 ? 12.786 12.705 1.125 1.00 82.06 495 GLN A C 1
ATOM 3844 O O . GLN A 1 495 ? 13.496 12.947 0.148 1.00 82.06 495 GLN A O 1
ATOM 3849 N N . MET A 1 496 ? 11.463 12.878 1.104 1.00 79.19 496 MET A N 1
ATOM 3850 C CA . MET A 1 496 ? 10.672 13.213 -0.084 1.00 79.19 496 MET A CA 1
ATOM 3851 C C . MET A 1 496 ? 10.943 14.602 -0.664 1.00 79.19 496 MET A C 1
ATOM 3853 O O . MET A 1 496 ? 10.582 14.886 -1.802 1.00 79.19 496 MET A O 1
ATOM 3857 N N . THR A 1 497 ? 11.524 15.495 0.126 1.00 82.94 497 THR A N 1
ATOM 3858 C CA . THR A 1 497 ? 11.818 16.879 -0.272 1.00 82.94 497 THR A CA 1
ATOM 3859 C C . THR A 1 497 ? 13.312 17.164 -0.295 1.00 82.94 497 THR A C 1
ATOM 3861 O O . THR A 1 497 ? 13.713 18.322 -0.436 1.00 82.94 497 THR A O 1
ATOM 3864 N N . SER A 1 498 ? 14.128 16.127 -0.114 1.00 85.81 498 SER A N 1
ATOM 3865 C CA . SER A 1 498 ? 15.576 16.219 -0.182 1.00 85.81 498 SER A CA 1
ATOM 3866 C C . SER A 1 498 ? 16.024 16.485 -1.625 1.00 85.81 498 SER A C 1
ATOM 3868 O O . SER A 1 498 ? 15.372 16.038 -2.569 1.00 85.81 498 SER A O 1
ATOM 3870 N N . PRO A 1 499 ? 17.169 17.153 -1.838 1.00 87.88 499 PRO A N 1
ATOM 3871 C CA . PRO A 1 499 ? 17.748 17.270 -3.176 1.00 87.88 499 PRO A CA 1
ATOM 3872 C C . PRO A 1 499 ? 18.056 15.908 -3.826 1.00 87.88 499 PRO A C 1
ATOM 3874 O O . PRO A 1 499 ? 18.033 15.791 -5.048 1.00 87.88 499 PRO A O 1
ATOM 3877 N N . LEU A 1 500 ? 18.307 14.866 -3.020 1.00 87.50 500 LEU A N 1
ATOM 3878 C CA . LEU A 1 500 ? 18.521 13.496 -3.502 1.00 87.50 500 LEU A CA 1
ATOM 3879 C C . LEU A 1 500 ? 17.253 12.905 -4.130 1.00 87.50 500 LEU A C 1
ATOM 3881 O O . LEU A 1 500 ? 17.336 12.290 -5.190 1.00 87.50 500 LEU A O 1
ATOM 3885 N N . ALA A 1 501 ? 16.080 13.152 -3.537 1.00 83.75 501 ALA A N 1
ATOM 3886 C CA . ALA A 1 501 ? 14.796 12.780 -4.131 1.00 83.75 501 ALA A CA 1
ATOM 3887 C C . ALA A 1 501 ? 14.574 13.436 -5.501 1.00 83.75 501 ALA A C 1
ATOM 3889 O O . ALA A 1 501 ? 14.006 12.812 -6.397 1.00 83.75 501 ALA A O 1
ATOM 3890 N N . ASP A 1 502 ? 15.034 14.674 -5.673 1.00 84.19 502 ASP A N 1
ATOM 3891 C CA . ASP A 1 502 ? 14.907 15.408 -6.933 1.00 84.19 502 ASP A CA 1
ATOM 3892 C C . ASP A 1 502 ? 15.774 14.789 -8.023 1.00 84.19 502 ASP A C 1
ATOM 3894 O O . ASP A 1 502 ? 15.299 14.545 -9.131 1.00 84.19 502 ASP A O 1
ATOM 3898 N N . ILE A 1 503 ? 17.030 14.490 -7.683 1.00 88.06 503 ILE A N 1
ATOM 3899 C CA . ILE A 1 503 ? 17.963 13.812 -8.584 1.00 88.06 503 ILE A CA 1
ATOM 3900 C C . ILE A 1 503 ? 17.413 12.441 -8.960 1.00 88.06 503 ILE A C 1
ATOM 3902 O O . ILE A 1 503 ? 17.355 12.124 -10.140 1.00 88.06 503 ILE A O 1
ATOM 3906 N N . ALA A 1 504 ? 16.953 11.655 -7.986 1.00 85.38 504 ALA A N 1
ATOM 3907 C CA . ALA A 1 504 ? 16.379 10.337 -8.234 1.00 85.38 504 ALA A CA 1
ATOM 3908 C C . ALA A 1 504 ? 15.136 10.402 -9.139 1.00 85.38 504 ALA A C 1
ATOM 3910 O O . ALA A 1 504 ? 14.970 9.586 -10.043 1.00 85.38 504 ALA A O 1
ATOM 3911 N N . SER A 1 505 ? 14.275 11.401 -8.927 1.00 82.50 505 SER A N 1
ATOM 3912 C CA . SER A 1 505 ? 13.120 11.666 -9.785 1.00 82.50 505 SER A CA 1
ATOM 3913 C C . SER A 1 505 ? 13.535 11.980 -11.223 1.00 82.50 505 SER A C 1
ATOM 3915 O O . SER A 1 505 ? 12.972 11.417 -12.162 1.00 82.50 505 SER A O 1
ATOM 3917 N N . ASP A 1 506 ? 14.507 12.873 -11.415 1.00 85.69 506 ASP A N 1
ATOM 3918 C CA . ASP A 1 506 ? 15.004 13.215 -12.751 1.00 85.69 506 ASP A CA 1
ATOM 3919 C C . ASP A 1 506 ? 15.673 12.007 -13.420 1.00 85.69 506 ASP A C 1
ATOM 3921 O O . ASP A 1 506 ? 15.439 11.741 -14.598 1.00 85.69 506 ASP A O 1
ATOM 3925 N N . TRP A 1 507 ? 16.407 11.207 -12.646 1.00 88.06 507 TRP A N 1
ATOM 3926 C CA . TRP A 1 507 ? 17.010 9.954 -13.092 1.00 88.06 507 TRP A CA 1
ATOM 3927 C C . TRP A 1 507 ? 15.964 8.971 -13.612 1.00 88.06 507 TRP A C 1
ATOM 3929 O O . TRP A 1 507 ? 16.086 8.431 -14.711 1.00 88.06 507 TRP A O 1
ATOM 3939 N N . HIS A 1 508 ? 14.892 8.760 -12.849 1.00 81.94 508 HIS A N 1
ATOM 3940 C CA . HIS A 1 508 ? 13.792 7.887 -13.246 1.00 81.94 508 HIS A CA 1
ATOM 3941 C C . HIS A 1 508 ? 12.996 8.439 -14.423 1.00 81.94 508 HIS A C 1
ATOM 3943 O O . HIS A 1 508 ? 12.577 7.673 -15.289 1.00 81.94 508 HIS A O 1
ATOM 3949 N N . LYS A 1 509 ? 12.821 9.759 -14.509 1.00 82.06 509 LYS A N 1
ATOM 3950 C CA . LYS A 1 509 ? 12.207 10.408 -15.671 1.00 82.06 509 LYS A CA 1
ATOM 3951 C C . LYS A 1 509 ? 13.035 10.189 -16.940 1.00 82.06 509 LYS A C 1
ATOM 3953 O O . LYS A 1 509 ? 12.456 9.964 -18.005 1.00 82.06 509 LYS A O 1
ATOM 3958 N N . GLU A 1 510 ? 14.363 10.226 -16.839 1.00 86.81 510 GLU A N 1
ATOM 3959 C CA . GLU A 1 510 ? 15.251 9.944 -17.969 1.00 86.81 510 GLU A CA 1
ATOM 3960 C C . GLU A 1 510 ? 15.293 8.458 -18.339 1.00 86.81 510 GLU A C 1
ATOM 3962 O O . GLU A 1 510 ? 15.233 8.126 -19.527 1.00 86.81 510 GLU A O 1
ATOM 3967 N N . ALA A 1 511 ? 15.303 7.567 -17.345 1.00 86.00 511 ALA A N 1
ATOM 3968 C CA . ALA A 1 511 ? 15.214 6.120 -17.542 1.00 86.00 511 ALA A CA 1
ATOM 3969 C C . ALA A 1 511 ? 13.809 5.649 -17.976 1.00 86.00 511 ALA A C 1
ATOM 3971 O O . ALA A 1 511 ? 13.642 4.530 -18.459 1.00 86.00 511 ALA A O 1
ATOM 3972 N N . GLY A 1 512 ? 12.778 6.477 -17.815 1.00 83.44 512 GLY A N 1
ATOM 3973 C CA . GLY A 1 512 ? 11.398 6.150 -18.153 1.00 83.44 512 GLY A CA 1
ATOM 3974 C C . GLY A 1 512 ? 11.102 6.298 -19.647 1.00 83.44 512 GLY A C 1
ATOM 3975 O O . GLY A 1 512 ? 11.226 7.384 -20.224 1.00 83.44 512 GLY A O 1
ATOM 3976 N N . MET A 1 513 ? 10.624 5.219 -20.275 1.00 78.56 513 MET A N 1
ATOM 3977 C CA . MET A 1 513 ? 10.098 5.267 -21.649 1.00 78.56 513 MET A CA 1
ATOM 3978 C C . MET A 1 513 ? 8.717 5.906 -21.745 1.00 78.56 513 MET A C 1
ATOM 3980 O O . MET A 1 513 ? 8.391 6.540 -22.745 1.00 78.56 513 MET A O 1
ATOM 3984 N N . PHE A 1 514 ? 7.898 5.737 -20.715 1.00 73.50 514 PHE A N 1
ATOM 3985 C CA . PHE A 1 514 ? 6.505 6.151 -20.718 1.00 73.50 514 PHE A CA 1
ATOM 3986 C C . PHE A 1 514 ? 6.208 6.959 -19.463 1.00 73.50 514 PHE A C 1
ATOM 3988 O O . PHE A 1 514 ? 6.787 6.716 -18.408 1.00 73.50 514 PHE A O 1
ATOM 3995 N N . ALA A 1 515 ? 5.259 7.892 -19.562 1.00 62.84 515 ALA A N 1
ATOM 3996 C CA . ALA A 1 515 ? 4.786 8.653 -18.404 1.00 62.84 515 ALA A CA 1
ATOM 3997 C C . ALA A 1 515 ? 4.148 7.760 -17.319 1.00 62.84 515 ALA A C 1
ATOM 3999 O O . ALA A 1 515 ? 4.042 8.168 -16.166 1.00 62.84 515 ALA A O 1
ATOM 4000 N N . PHE A 1 516 ? 3.730 6.545 -17.687 1.00 58.25 516 PHE A N 1
ATOM 4001 C CA . PHE A 1 516 ? 3.237 5.530 -16.766 1.00 58.25 516 PHE A CA 1
ATOM 4002 C C . PHE A 1 516 ? 4.035 4.249 -16.964 1.00 58.25 516 PHE A C 1
ATOM 4004 O O . PHE A 1 516 ? 4.152 3.772 -18.090 1.00 58.25 516 PHE A O 1
ATOM 4011 N N . SER A 1 517 ? 4.567 3.709 -15.869 1.00 52.53 517 SER A N 1
ATOM 4012 C CA . SER A 1 517 ? 5.288 2.436 -15.858 1.00 52.53 517 SER A CA 1
ATOM 4013 C C . SER A 1 517 ? 4.297 1.317 -16.217 1.00 52.53 517 SER A C 1
ATOM 4015 O O . SER A 1 517 ? 3.381 0.980 -15.466 1.00 52.53 517 SER A O 1
ATOM 4017 N N . PHE A 1 518 ? 4.342 0.860 -17.469 1.00 53.12 518 PHE A N 1
ATOM 4018 C CA . PHE A 1 518 ? 3.531 -0.272 -17.905 1.00 53.12 518 PHE A CA 1
ATOM 4019 C C . PHE A 1 518 ? 4.169 -1.551 -17.359 1.00 53.12 518 PHE A C 1
ATOM 4021 O O . PHE A 1 518 ? 5.340 -1.570 -17.010 1.00 53.12 518 PHE A O 1
ATOM 4028 N N . MET A 1 519 ? 3.425 -2.654 -17.346 1.00 48.16 519 MET A N 1
ATOM 4029 C CA . MET A 1 519 ? 3.933 -3.962 -16.904 1.00 48.16 519 MET A CA 1
ATOM 4030 C C . MET A 1 519 ? 5.200 -4.436 -17.679 1.00 48.16 519 MET A C 1
ATOM 4032 O O . MET A 1 519 ? 5.925 -5.305 -17.202 1.00 48.16 519 MET A O 1
ATOM 4036 N N . CYS A 1 520 ? 5.557 -3.767 -18.787 1.00 57.59 520 CYS A N 1
ATOM 4037 C CA . CYS A 1 520 ? 6.870 -3.815 -19.439 1.00 57.59 520 CYS A CA 1
ATOM 4038 C C . CYS A 1 520 ? 7.779 -2.637 -19.043 1.00 57.59 520 CYS A C 1
ATOM 4040 O O . CYS A 1 520 ? 8.085 -1.779 -19.877 1.00 57.59 520 CYS A O 1
ATOM 4042 N N . ASP A 1 521 ? 8.257 -2.604 -17.802 1.00 70.88 521 ASP A N 1
ATOM 4043 C CA . ASP A 1 521 ? 9.205 -1.584 -17.326 1.00 70.88 521 ASP A CA 1
ATOM 4044 C C . ASP A 1 521 ? 10.637 -1.835 -17.822 1.00 70.88 521 ASP A C 1
ATOM 4046 O O . ASP A 1 521 ? 11.600 -1.706 -17.072 1.00 70.88 521 ASP A O 1
ATOM 4050 N N . ILE A 1 522 ? 10.819 -2.198 -19.098 1.00 87.00 522 ILE A N 1
ATOM 4051 C CA . ILE A 1 522 ? 12.164 -2.176 -19.677 1.00 87.00 522 ILE A CA 1
ATOM 4052 C C . ILE A 1 522 ? 12.635 -0.716 -19.630 1.00 87.00 522 ILE A C 1
ATOM 4054 O O . ILE A 1 522 ? 12.008 0.137 -20.268 1.00 87.00 522 ILE A O 1
ATOM 4058 N N . PRO A 1 523 ? 13.715 -0.400 -18.899 1.00 88.31 523 PRO A N 1
ATOM 4059 C CA . PRO A 1 523 ? 14.154 0.975 -18.771 1.00 88.31 523 PRO A CA 1
ATOM 4060 C C . PRO A 1 523 ? 14.754 1.467 -20.090 1.00 88.31 523 PRO A C 1
ATOM 4062 O O . PRO A 1 523 ? 15.371 0.724 -20.864 1.00 88.31 523 PRO A O 1
ATOM 4065 N N . ARG A 1 524 ? 14.583 2.757 -20.348 1.00 89.94 524 ARG A N 1
ATOM 4066 C CA . ARG A 1 524 ? 15.353 3.490 -21.344 1.00 89.94 524 ARG A CA 1
ATOM 4067 C C . ARG A 1 524 ? 16.794 3.607 -20.864 1.00 89.94 524 ARG A C 1
ATOM 4069 O O . ARG A 1 524 ? 17.055 3.779 -19.677 1.00 89.94 524 ARG A O 1
ATOM 4076 N N . MET A 1 525 ? 17.731 3.522 -21.796 1.00 91.56 525 MET A N 1
ATOM 4077 C CA . MET A 1 525 ? 19.109 3.905 -21.533 1.00 91.56 525 MET A CA 1
ATOM 4078 C C . MET A 1 525 ? 19.173 5.417 -21.304 1.00 91.56 525 MET A C 1
ATOM 4080 O O . MET A 1 525 ? 18.702 6.182 -22.146 1.00 91.56 525 MET A O 1
ATOM 4084 N N . ILE A 1 526 ? 19.756 5.844 -20.188 1.00 91.00 526 ILE A N 1
ATOM 4085 C CA . ILE A 1 526 ? 19.995 7.267 -19.947 1.00 91.00 526 ILE A CA 1
ATOM 4086 C C . ILE A 1 526 ? 21.121 7.717 -20.886 1.00 91.00 526 ILE A C 1
ATOM 4088 O O . ILE A 1 526 ? 22.181 7.080 -20.888 1.00 91.00 526 ILE A O 1
ATOM 4092 N N . PRO A 1 527 ? 20.911 8.776 -21.687 1.00 90.88 527 PRO A N 1
ATOM 4093 C CA . PRO A 1 527 ? 21.959 9.333 -22.532 1.00 90.88 527 PRO A CA 1
ATOM 4094 C C . PRO A 1 527 ? 23.195 9.699 -21.716 1.00 90.88 527 PRO A C 1
ATOM 4096 O O . PRO A 1 527 ? 23.066 10.241 -20.621 1.00 90.88 527 PRO A O 1
ATOM 4099 N N . GLU A 1 528 ? 24.390 9.463 -22.259 1.00 89.81 528 GLU A N 1
ATOM 4100 C CA . GLU A 1 528 ? 25.655 9.697 -21.544 1.00 89.81 528 GLU A CA 1
ATOM 4101 C C . GLU A 1 528 ? 25.766 11.134 -21.010 1.00 89.81 528 GLU A C 1
ATOM 4103 O O . GLU A 1 528 ? 26.103 11.330 -19.848 1.00 89.81 528 GLU A O 1
ATOM 4108 N N . GLY A 1 529 ? 25.387 12.138 -21.811 1.00 90.88 529 GLY A N 1
ATOM 4109 C CA . GLY A 1 529 ? 25.395 13.537 -21.371 1.00 90.88 529 GLY A CA 1
ATOM 4110 C C . GLY A 1 529 ? 24.446 13.815 -20.200 1.00 90.88 529 GLY A C 1
ATOM 4111 O O . GLY A 1 529 ? 24.832 14.484 -19.247 1.00 90.88 529 GLY A O 1
ATOM 4112 N N . SER A 1 530 ? 23.230 13.259 -20.232 1.00 91.94 530 SER A N 1
ATOM 4113 C CA . SER A 1 530 ? 22.263 13.393 -19.132 1.00 91.94 530 SER A CA 1
ATOM 4114 C C . SER A 1 530 ? 22.716 12.645 -17.881 1.00 91.94 530 SER A C 1
ATOM 4116 O O . SER A 1 530 ? 22.507 13.124 -16.771 1.00 91.94 530 SER A O 1
ATOM 4118 N N . LEU A 1 531 ? 23.350 11.482 -18.049 1.00 91.75 531 LEU A N 1
ATOM 4119 C CA . LEU A 1 531 ? 23.921 10.717 -16.946 1.00 91.75 531 LEU A CA 1
ATOM 4120 C C . LEU A 1 531 ? 25.034 11.512 -16.253 1.00 91.75 531 LEU A C 1
ATOM 4122 O O . LEU A 1 531 ? 25.003 11.636 -15.034 1.00 91.75 531 LEU A O 1
ATOM 4126 N N . VAL A 1 532 ? 25.956 12.104 -17.021 1.00 92.19 532 VAL A N 1
ATOM 4127 C CA . VAL A 1 532 ? 27.018 12.977 -16.490 1.00 92.19 532 VAL A CA 1
ATOM 4128 C C . VAL A 1 532 ? 26.425 14.171 -15.740 1.00 92.19 532 VAL A C 1
ATOM 4130 O O . VAL A 1 532 ? 26.819 14.414 -14.606 1.00 92.19 532 VAL A O 1
ATOM 4133 N N . GLU A 1 533 ? 25.427 14.859 -16.302 1.00 94.19 533 GLU A N 1
ATOM 4134 C CA . GLU A 1 533 ? 24.763 15.990 -15.632 1.00 94.19 533 GLU A CA 1
ATOM 4135 C C . GLU A 1 533 ? 24.111 15.576 -14.298 1.00 94.19 533 GLU A C 1
ATOM 4137 O O . GLU A 1 533 ? 24.257 16.250 -13.276 1.00 94.19 533 GLU A O 1
ATOM 4142 N N . LEU A 1 534 ? 23.394 14.448 -14.275 1.00 92.12 534 LEU A N 1
ATOM 4143 C CA . LEU A 1 534 ? 22.770 13.927 -13.055 1.00 92.12 534 LEU A CA 1
ATOM 4144 C C . LEU A 1 534 ? 23.815 13.524 -12.004 1.00 92.12 534 LEU A C 1
ATOM 4146 O O . LEU A 1 534 ? 23.616 13.749 -10.808 1.00 92.12 534 LEU A O 1
ATOM 4150 N N . CYS A 1 535 ? 24.930 12.957 -12.454 1.00 92.50 535 CYS A N 1
ATOM 4151 C CA . CYS A 1 535 ? 26.096 12.619 -11.649 1.00 92.50 535 CYS A CA 1
ATOM 4152 C C . CYS A 1 535 ? 26.766 13.859 -11.035 1.00 92.50 535 CYS A C 1
ATOM 4154 O O . CYS A 1 535 ? 27.027 13.874 -9.834 1.00 92.50 535 CYS A O 1
ATOM 4156 N N . GLU A 1 536 ? 26.988 14.916 -11.815 1.00 93.81 536 GLU A N 1
ATOM 4157 C CA . GLU A 1 536 ? 27.526 16.195 -11.330 1.00 93.81 536 GLU A CA 1
ATOM 4158 C C . GLU A 1 536 ? 26.597 16.827 -10.288 1.00 93.81 536 GLU A C 1
ATOM 4160 O O . GLU A 1 536 ? 27.041 17.242 -9.219 1.00 93.81 536 GLU A O 1
ATOM 4165 N N . ARG A 1 537 ? 25.280 16.806 -10.528 1.00 94.06 537 ARG A N 1
ATOM 4166 C CA . ARG A 1 537 ? 24.289 17.272 -9.544 1.00 94.06 537 ARG A CA 1
ATOM 4167 C C . ARG A 1 537 ? 24.328 16.462 -8.249 1.00 94.06 537 ARG A C 1
ATOM 4169 O O . ARG A 1 537 ? 24.128 17.030 -7.174 1.00 94.06 537 ARG A O 1
ATOM 4176 N N . LEU A 1 538 ? 24.551 15.150 -8.333 1.00 92.25 538 LEU A N 1
ATOM 4177 C CA . LEU A 1 538 ? 24.718 14.293 -7.159 1.00 92.25 538 LEU A CA 1
ATOM 4178 C C . LEU A 1 538 ? 25.991 14.645 -6.386 1.00 92.25 538 LEU A C 1
ATOM 4180 O O . LEU A 1 538 ? 25.918 14.789 -5.167 1.00 92.25 538 LEU A O 1
ATOM 4184 N N . ASP A 1 539 ? 27.119 14.833 -7.073 1.00 92.62 539 ASP A N 1
ATOM 4185 C CA . ASP A 1 539 ? 28.378 15.295 -6.473 1.00 92.62 539 ASP A CA 1
ATOM 4186 C C . ASP A 1 539 ? 28.189 16.643 -5.753 1.00 92.62 539 ASP A C 1
ATOM 4188 O O . ASP A 1 539 ? 28.514 16.772 -4.569 1.00 92.62 539 ASP A O 1
ATOM 4192 N N . ASP A 1 540 ? 27.554 17.614 -6.414 1.00 94.00 540 ASP A N 1
ATOM 4193 C CA . ASP A 1 540 ? 27.238 18.931 -5.852 1.00 94.00 540 ASP A CA 1
ATOM 4194 C C . ASP A 1 540 ? 26.379 18.843 -4.592 1.00 94.00 540 ASP A C 1
ATOM 4196 O O . ASP A 1 540 ? 26.614 19.556 -3.614 1.00 94.00 540 ASP A O 1
ATOM 4200 N N . VAL A 1 541 ? 25.359 17.982 -4.607 1.00 91.81 541 VAL A N 1
ATOM 4201 C CA . VAL A 1 541 ? 24.506 17.730 -3.445 1.00 91.81 541 VAL A CA 1
ATOM 4202 C C . VAL A 1 541 ? 25.348 17.122 -2.325 1.00 91.81 541 VAL A C 1
ATOM 4204 O O . VAL A 1 541 ? 25.376 17.681 -1.235 1.00 91.81 541 VAL A O 1
ATOM 4207 N N . LEU A 1 542 ? 26.118 16.064 -2.571 1.00 89.19 542 LEU A N 1
ATOM 4208 C CA . LEU A 1 542 ? 26.927 15.411 -1.534 1.00 89.19 542 LEU A CA 1
ATOM 4209 C C . LEU A 1 542 ? 27.985 16.337 -0.903 1.00 89.19 542 LEU A C 1
ATOM 4211 O O . LEU A 1 542 ? 28.245 16.230 0.296 1.00 89.19 542 LEU A O 1
ATOM 4215 N N . ARG A 1 543 ? 28.544 17.296 -1.655 1.00 90.88 543 ARG A N 1
ATOM 4216 C CA . ARG A 1 543 ? 29.514 18.286 -1.138 1.00 90.88 543 ARG A CA 1
ATOM 4217 C C . ARG A 1 543 ? 28.911 19.322 -0.193 1.00 90.88 543 ARG A C 1
ATOM 4219 O O . ARG A 1 543 ? 29.648 19.968 0.555 1.00 90.88 543 ARG A O 1
ATOM 4226 N N . ARG A 1 544 ? 27.592 19.514 -0.205 1.00 92.50 544 ARG A N 1
ATOM 4227 C CA . ARG A 1 544 ? 26.932 20.531 0.622 1.00 92.50 544 ARG A CA 1
ATOM 4228 C C . ARG A 1 544 ? 27.056 20.205 2.117 1.00 92.50 544 ARG A C 1
ATOM 4230 O O . ARG A 1 544 ? 26.768 19.076 2.522 1.00 92.50 544 ARG A O 1
ATOM 4237 N N . PRO A 1 545 ? 27.478 21.159 2.968 1.00 87.62 545 PRO A N 1
ATOM 4238 C CA . PRO A 1 545 ? 27.648 20.931 4.405 1.00 87.62 545 PRO A CA 1
ATOM 4239 C C . PRO A 1 545 ? 26.323 20.770 5.159 1.00 87.62 545 PRO A C 1
ATOM 4241 O O . PRO A 1 545 ? 26.299 20.151 6.217 1.00 87.62 545 PRO A O 1
ATOM 4244 N N . ASP A 1 546 ? 25.230 21.306 4.617 1.00 84.62 546 ASP A N 1
ATOM 4245 C CA . ASP A 1 546 ? 23.898 21.337 5.223 1.00 84.62 546 ASP A CA 1
ATOM 4246 C C . ASP A 1 546 ? 23.076 20.063 4.996 1.00 84.62 546 ASP A C 1
ATOM 4248 O O . ASP A 1 546 ? 21.987 19.942 5.551 1.00 84.62 546 ASP A O 1
ATOM 4252 N N . ILE A 1 547 ? 23.579 19.097 4.218 1.00 83.38 547 ILE A N 1
ATOM 4253 C CA . ILE A 1 547 ? 22.869 17.830 4.017 1.00 83.38 547 ILE A CA 1
ATOM 4254 C C . ILE A 1 547 ? 23.035 16.933 5.245 1.00 83.38 547 ILE A C 1
ATOM 4256 O O . ILE A 1 547 ? 24.175 16.547 5.549 1.00 83.38 547 ILE A O 1
ATOM 4260 N N . PRO A 1 548 ? 21.923 16.555 5.912 1.00 81.69 548 PRO A N 1
ATOM 4261 C CA . PRO A 1 548 ? 21.957 15.630 7.036 1.00 81.69 548 PRO A CA 1
ATOM 4262 C C . PRO A 1 548 ? 22.544 14.284 6.608 1.00 81.69 548 PRO A C 1
ATOM 4264 O O . PRO A 1 548 ? 22.183 13.741 5.560 1.00 81.69 548 PRO A O 1
ATOM 4267 N N . LEU A 1 549 ? 23.430 13.717 7.426 1.00 79.62 549 LEU A N 1
ATOM 4268 C CA . LEU A 1 549 ? 24.031 12.408 7.148 1.00 79.62 549 LEU A CA 1
ATOM 4269 C C . LEU A 1 549 ? 22.981 11.300 7.121 1.00 79.62 549 LEU A C 1
ATOM 4271 O O . LEU A 1 549 ? 23.087 10.362 6.335 1.00 79.62 549 LEU A O 1
ATOM 4275 N N . GLU A 1 550 ? 21.941 11.450 7.930 1.00 78.50 550 GLU A N 1
ATOM 4276 C CA . GLU A 1 550 ? 20.753 10.610 7.981 1.00 78.50 550 GLU A CA 1
ATOM 4277 C C . GLU A 1 550 ? 20.039 10.615 6.633 1.00 78.50 550 GLU A C 1
ATOM 4279 O O . GLU A 1 550 ? 19.669 9.559 6.142 1.00 78.50 550 GLU A O 1
ATOM 4284 N N . SER A 1 551 ? 19.942 11.770 5.964 1.00 75.25 551 SER A N 1
ATOM 4285 C CA . SER A 1 551 ? 19.364 11.833 4.619 1.00 75.25 551 SER A CA 1
ATOM 4286 C C . SER A 1 551 ? 20.191 11.054 3.600 1.00 75.25 551 SER A C 1
ATOM 4288 O O . SER A 1 551 ? 19.613 10.516 2.678 1.00 75.25 551 SER A O 1
ATOM 4290 N N . ILE A 1 552 ? 21.513 10.943 3.743 1.00 78.19 552 ILE A N 1
ATOM 4291 C CA . ILE A 1 552 ? 22.350 10.140 2.828 1.00 78.19 552 ILE A CA 1
ATOM 4292 C C . ILE A 1 552 ? 22.302 8.653 3.202 1.00 78.19 552 ILE A C 1
ATOM 4294 O O . ILE A 1 552 ? 22.330 7.784 2.336 1.00 78.19 552 ILE A O 1
ATOM 4298 N N . ARG A 1 553 ? 22.248 8.355 4.503 1.00 74.75 553 ARG A N 1
ATOM 4299 C CA . ARG A 1 553 ? 22.216 6.994 5.050 1.00 74.75 553 ARG A CA 1
ATOM 4300 C C . ARG A 1 553 ? 20.877 6.305 4.800 1.00 74.75 553 ARG A C 1
ATOM 4302 O O . ARG A 1 553 ? 20.856 5.117 4.490 1.00 74.75 553 ARG A O 1
ATOM 4309 N N . ASP A 1 554 ? 19.795 7.052 4.980 1.00 70.56 554 ASP A N 1
ATOM 4310 C CA . ASP A 1 554 ? 18.424 6.556 4.962 1.00 70.56 554 ASP A CA 1
ATOM 4311 C C . ASP A 1 554 ? 17.765 6.795 3.591 1.00 70.56 554 ASP A C 1
ATOM 4313 O O . ASP A 1 554 ? 16.785 6.124 3.273 1.00 70.56 554 ASP A O 1
ATOM 4317 N N . PHE A 1 555 ? 18.324 7.677 2.741 1.00 72.38 555 PHE A N 1
ATOM 4318 C CA . PHE A 1 555 ? 18.003 7.705 1.312 1.00 72.38 555 PHE A CA 1
ATOM 4319 C C . PHE A 1 555 ? 18.799 6.608 0.600 1.00 72.38 555 PHE A C 1
ATOM 4321 O O . PHE A 1 555 ? 20.024 6.689 0.477 1.00 72.38 555 PHE A O 1
ATOM 4328 N N . PRO A 1 556 ? 18.141 5.569 0.091 1.00 67.25 556 PRO A N 1
ATOM 4329 C CA . PRO A 1 556 ? 18.818 4.509 -0.607 1.00 67.25 556 PRO A CA 1
ATOM 4330 C C . PRO A 1 556 ? 19.294 5.026 -1.962 1.00 67.25 556 PRO A C 1
ATOM 4332 O O . PRO A 1 556 ? 18.536 5.247 -2.896 1.00 67.25 556 PRO A O 1
ATOM 4335 N N . LEU A 1 557 ? 20.604 5.205 -2.112 1.00 69.94 557 LEU A N 1
ATOM 4336 C CA . LEU A 1 557 ? 21.193 5.590 -3.401 1.00 69.94 557 LEU A CA 1
ATOM 4337 C C . LEU A 1 557 ? 20.935 4.545 -4.507 1.00 69.94 557 LEU A C 1
ATOM 4339 O O . LEU A 1 557 ? 21.059 4.858 -5.691 1.00 69.94 557 LEU A O 1
ATOM 4343 N N . HIS A 1 558 ? 20.506 3.328 -4.145 1.00 68.25 558 HIS A N 1
ATOM 4344 C CA . HIS A 1 558 ? 19.971 2.366 -5.106 1.00 68.25 558 HIS A CA 1
ATOM 4345 C C . HIS A 1 558 ? 18.639 2.798 -5.736 1.00 68.25 558 HIS A C 1
ATOM 4347 O O . HIS A 1 558 ? 18.253 2.208 -6.732 1.00 68.25 558 HIS A O 1
ATOM 4353 N N . ASP A 1 559 ? 17.955 3.823 -5.234 1.00 69.19 559 ASP A N 1
ATOM 4354 C CA . ASP A 1 559 ? 16.797 4.416 -5.913 1.00 69.19 559 ASP A CA 1
ATOM 4355 C C . ASP A 1 559 ? 17.200 5.456 -6.948 1.00 69.19 559 ASP A C 1
ATOM 4357 O O . ASP A 1 559 ? 16.440 5.725 -7.867 1.00 69.19 559 ASP A O 1
ATOM 4361 N N . ILE A 1 560 ? 18.397 6.041 -6.838 1.00 76.50 560 ILE A N 1
ATOM 4362 C CA . ILE A 1 560 ? 18.953 6.861 -7.922 1.00 76.50 560 ILE A CA 1
ATOM 4363 C C . ILE A 1 560 ? 19.362 5.933 -9.066 1.00 76.50 560 ILE A C 1
ATOM 4365 O O . ILE A 1 560 ? 18.964 6.140 -10.206 1.00 76.50 560 ILE A O 1
ATOM 4369 N N . ALA A 1 561 ? 20.085 4.858 -8.741 1.00 79.81 561 ALA A N 1
ATOM 4370 C CA . ALA A 1 561 ? 20.471 3.826 -9.695 1.00 79.81 561 ALA A CA 1
ATOM 4371 C C . ALA A 1 561 ? 20.025 2.431 -9.217 1.00 79.81 561 ALA A C 1
ATOM 4373 O O . ALA A 1 561 ? 20.767 1.760 -8.478 1.00 79.81 561 ALA A O 1
ATOM 4374 N N . PRO A 1 562 ? 18.829 1.980 -9.653 1.00 76.56 562 PRO A N 1
ATOM 4375 C CA . PRO A 1 562 ? 18.281 0.663 -9.339 1.00 76.56 562 PRO A CA 1
ATOM 4376 C C . PRO A 1 562 ? 19.281 -0.449 -9.599 1.00 76.56 562 PRO A C 1
ATOM 4378 O O . PRO A 1 562 ? 20.133 -0.336 -10.476 1.00 76.56 562 PRO A O 1
ATOM 4381 N N . TRP A 1 563 ? 19.160 -1.564 -8.876 1.00 78.56 563 TRP A N 1
ATOM 4382 C CA . TRP A 1 563 ? 20.088 -2.699 -8.983 1.00 78.56 563 TRP A CA 1
ATOM 4383 C C . TRP A 1 563 ? 20.281 -3.217 -10.414 1.00 78.56 563 TRP A C 1
ATOM 4385 O O . TRP A 1 563 ? 21.341 -3.744 -10.742 1.00 78.56 563 TRP A O 1
ATOM 4395 N N . TYR A 1 564 ? 19.283 -3.034 -11.277 1.00 77.56 564 TYR A N 1
ATOM 4396 C CA . TYR A 1 564 ? 19.336 -3.430 -12.677 1.00 77.56 564 TYR A CA 1
ATOM 4397 C C . TYR A 1 564 ? 20.080 -2.434 -13.585 1.00 77.56 564 TYR A C 1
ATOM 4399 O O . TYR A 1 564 ? 20.411 -2.785 -14.720 1.00 77.56 564 TYR A O 1
ATOM 4407 N N . ASP A 1 565 ? 20.360 -1.211 -13.130 1.00 84.12 565 ASP A N 1
ATOM 4408 C CA . ASP A 1 565 ? 21.009 -0.160 -13.912 1.00 84.12 565 ASP A CA 1
ATOM 4409 C C . ASP A 1 565 ? 22.506 -0.015 -13.610 1.00 84.12 565 ASP A C 1
ATOM 4411 O O . ASP A 1 565 ? 22.978 0.930 -12.980 1.00 84.12 565 ASP A O 1
ATOM 4415 N N . GLN A 1 566 ? 23.275 -1.004 -14.064 1.00 84.56 566 GLN A N 1
ATOM 4416 C CA . GLN A 1 566 ? 24.711 -1.103 -13.798 1.00 84.56 566 GLN A CA 1
ATOM 4417 C C . GLN A 1 566 ? 25.550 0.070 -14.338 1.00 84.56 566 GLN A C 1
ATOM 4419 O O . GLN A 1 566 ? 26.607 0.345 -13.769 1.00 84.56 566 GLN A O 1
ATOM 4424 N N . ASP A 1 567 ? 25.125 0.741 -15.416 1.00 85.62 567 ASP A N 1
ATOM 4425 C CA . ASP A 1 567 ? 25.867 1.892 -15.960 1.00 85.62 567 ASP A CA 1
ATOM 4426 C C . ASP A 1 567 ? 25.778 3.070 -14.995 1.00 85.62 567 ASP A C 1
ATOM 4428 O O . ASP A 1 567 ? 26.800 3.527 -14.491 1.00 85.62 567 ASP A O 1
ATOM 4432 N N . SER A 1 568 ? 24.552 3.444 -14.628 1.00 88.94 568 SER A N 1
ATOM 4433 C CA . SER A 1 568 ? 24.274 4.430 -13.587 1.00 88.94 568 SER A CA 1
ATOM 4434 C C . SER A 1 568 ? 24.975 4.097 -12.267 1.00 88.94 568 SER A C 1
ATOM 4436 O O . SER A 1 568 ? 25.602 4.959 -11.658 1.00 88.94 568 SER A O 1
ATOM 4438 N N . ARG A 1 569 ? 24.945 2.829 -11.833 1.00 89.25 569 ARG A N 1
ATOM 4439 C CA . ARG A 1 569 ? 25.613 2.396 -10.590 1.00 89.25 569 ARG A CA 1
ATOM 4440 C C . ARG A 1 569 ? 27.127 2.546 -10.650 1.00 89.25 569 ARG A C 1
ATOM 4442 O O . ARG A 1 569 ? 27.721 2.887 -9.634 1.00 89.25 569 ARG A O 1
ATOM 4449 N N . SER A 1 570 ? 27.740 2.279 -11.800 1.00 88.81 570 SER A N 1
ATOM 4450 C CA . SER A 1 570 ? 29.189 2.398 -11.985 1.00 88.81 570 SER A CA 1
ATOM 4451 C C . SER A 1 570 ? 29.639 3.858 -11.933 1.00 88.81 570 SER A C 1
ATOM 4453 O O . SER A 1 570 ? 30.611 4.160 -11.242 1.00 88.81 570 SER A O 1
ATOM 4455 N N . GLU A 1 571 ? 28.891 4.764 -12.567 1.00 90.56 571 GLU A N 1
ATOM 4456 C CA . GLU A 1 571 ? 29.166 6.205 -12.497 1.00 90.56 571 GLU A CA 1
ATOM 4457 C C . GLU A 1 571 ? 28.956 6.758 -11.079 1.00 90.56 571 GLU A C 1
ATOM 4459 O O . GLU A 1 571 ? 29.836 7.418 -10.526 1.00 90.56 571 GLU A O 1
ATOM 4464 N N . ILE A 1 572 ? 27.841 6.412 -10.421 1.00 89.56 572 ILE A N 1
ATOM 4465 C CA . ILE A 1 572 ? 27.607 6.795 -9.018 1.00 89.56 572 ILE A CA 1
ATOM 4466 C C . ILE A 1 572 ? 28.701 6.225 -8.110 1.00 89.56 572 ILE A C 1
ATOM 4468 O O . ILE A 1 572 ? 29.184 6.917 -7.216 1.00 89.56 572 ILE A O 1
ATOM 4472 N N . TRP A 1 573 ? 29.120 4.977 -8.326 1.00 91.62 573 TRP A N 1
ATOM 4473 C CA . TRP A 1 573 ? 30.189 4.359 -7.546 1.00 91.62 573 TRP A CA 1
ATOM 4474 C C . TRP A 1 573 ? 31.501 5.145 -7.664 1.00 91.62 573 TRP A C 1
ATOM 4476 O O . TRP A 1 573 ? 32.132 5.403 -6.639 1.00 91.62 573 TRP A O 1
ATOM 4486 N N . TYR A 1 574 ? 31.873 5.578 -8.874 1.00 92.50 574 TYR A N 1
ATOM 4487 C CA . TYR A 1 574 ? 33.077 6.381 -9.101 1.00 92.50 574 TYR A CA 1
ATOM 4488 C C . TYR A 1 574 ? 33.028 7.729 -8.367 1.00 92.50 574 TYR A C 1
ATOM 4490 O O . TYR A 1 574 ? 34.030 8.159 -7.797 1.00 92.50 574 TYR A O 1
ATOM 4498 N N . ILE A 1 575 ? 31.859 8.371 -8.320 1.00 91.06 575 ILE A N 1
ATOM 4499 C CA . ILE A 1 575 ? 31.650 9.621 -7.572 1.00 91.06 575 ILE A CA 1
ATOM 4500 C C . ILE A 1 575 ? 31.797 9.372 -6.071 1.00 91.06 575 ILE A C 1
ATOM 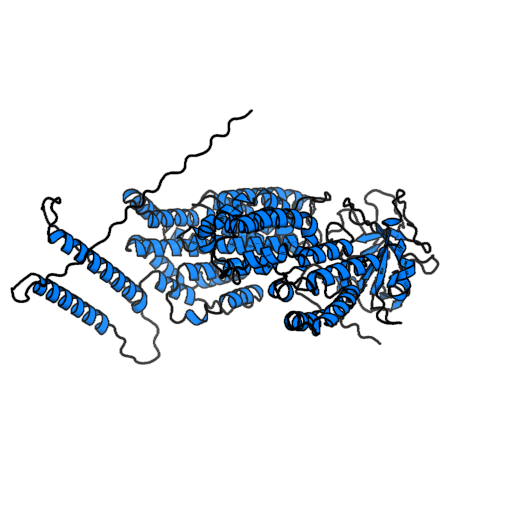4502 O O . ILE A 1 575 ? 32.579 10.039 -5.396 1.00 91.06 575 ILE A O 1
ATOM 4506 N N . LEU A 1 576 ? 31.093 8.369 -5.543 1.00 89.62 576 LEU A N 1
ATOM 4507 C CA . LEU A 1 576 ? 31.100 8.054 -4.114 1.00 89.62 576 LEU A CA 1
ATOM 4508 C C . LEU A 1 576 ? 32.479 7.618 -3.602 1.00 89.62 576 LEU A C 1
ATOM 4510 O O . LEU A 1 576 ? 32.814 7.894 -2.450 1.00 89.62 576 LEU A O 1
ATOM 4514 N N . GLU A 1 577 ? 33.294 6.962 -4.432 1.00 92.56 577 GLU A N 1
ATOM 4515 C CA . GLU A 1 577 ? 34.647 6.541 -4.054 1.00 92.56 577 GLU A CA 1
ATOM 4516 C C . GLU A 1 577 ? 35.535 7.733 -3.651 1.00 92.56 577 GLU A C 1
ATOM 4518 O O . GLU A 1 577 ? 36.337 7.631 -2.718 1.00 92.56 577 GLU A O 1
ATOM 4523 N N . GLN A 1 578 ? 35.338 8.895 -4.279 1.00 92.00 578 GLN A N 1
ATOM 4524 C CA . GLN A 1 578 ? 36.109 10.110 -3.994 1.00 92.00 578 GLN A CA 1
ATOM 4525 C C . GLN A 1 578 ? 35.847 10.641 -2.577 1.00 92.00 578 GLN A C 1
ATOM 4527 O O . GLN A 1 578 ? 36.757 11.145 -1.913 1.00 92.00 578 GLN A O 1
ATOM 4532 N N . PHE A 1 579 ? 34.629 10.449 -2.071 1.00 90.44 579 PHE A N 1
ATOM 4533 C CA . PHE A 1 579 ? 34.199 10.893 -0.747 1.00 90.44 579 PHE A CA 1
ATOM 4534 C C . PHE A 1 579 ? 34.542 9.917 0.385 1.00 90.44 579 PHE A C 1
ATOM 4536 O O . PHE A 1 579 ? 34.352 10.253 1.549 1.00 90.44 579 PHE A O 1
ATOM 4543 N N . ILE A 1 580 ? 35.111 8.736 0.108 1.00 90.88 580 ILE A N 1
ATOM 4544 C CA . ILE A 1 580 ? 35.579 7.815 1.170 1.00 90.88 580 ILE A CA 1
ATOM 4545 C C . ILE A 1 580 ? 36.616 8.498 2.082 1.00 90.88 580 ILE A C 1
ATOM 4547 O O . ILE A 1 580 ? 36.760 8.162 3.264 1.00 90.88 580 ILE A O 1
ATOM 4551 N N . ARG A 1 581 ? 37.350 9.470 1.530 1.00 91.75 581 ARG A N 1
ATOM 4552 C CA . ARG A 1 581 ? 38.343 10.261 2.261 1.00 91.75 581 ARG A CA 1
ATOM 4553 C C . ARG A 1 581 ? 37.716 11.338 3.147 1.00 91.75 581 ARG A C 1
ATOM 4555 O O . ARG A 1 581 ? 38.372 11.739 4.101 1.00 91.75 581 ARG A O 1
ATOM 4562 N N . ASP A 1 582 ? 36.478 11.749 2.886 1.00 91.12 582 ASP A N 1
ATOM 4563 C CA . ASP A 1 582 ? 35.746 12.712 3.708 1.00 91.12 582 ASP A CA 1
ATOM 4564 C C . ASP A 1 582 ? 35.260 12.033 4.998 1.00 91.12 582 ASP A C 1
ATOM 4566 O O . ASP A 1 582 ? 34.394 11.158 4.963 1.00 91.12 582 ASP A O 1
ATOM 4570 N N . ASP A 1 583 ? 35.826 12.421 6.145 1.00 90.38 583 ASP A N 1
ATOM 4571 C CA . ASP A 1 583 ? 35.476 11.856 7.456 1.00 90.38 583 ASP A CA 1
ATOM 4572 C C . ASP A 1 583 ? 33.978 11.981 7.776 1.00 90.38 583 ASP A C 1
ATOM 4574 O O . ASP A 1 583 ? 33.428 11.105 8.445 1.00 90.38 583 ASP A O 1
ATOM 4578 N N . ARG A 1 584 ? 33.306 13.028 7.274 1.00 90.31 584 ARG A N 1
ATOM 4579 C CA . ARG A 1 584 ? 31.877 13.270 7.502 1.00 90.31 584 ARG A CA 1
ATOM 4580 C C . ARG A 1 584 ? 31.029 12.229 6.777 1.00 90.31 584 ARG A C 1
ATOM 4582 O O . ARG A 1 584 ? 30.108 11.667 7.360 1.00 90.31 584 ARG A O 1
ATOM 4589 N N . LEU A 1 585 ? 31.334 11.980 5.504 1.00 87.56 585 LEU A N 1
ATOM 4590 C CA . LEU A 1 585 ? 30.524 11.134 4.620 1.00 87.56 585 LEU A CA 1
ATOM 4591 C C . LEU A 1 585 ? 30.938 9.661 4.636 1.00 87.56 585 LEU A C 1
ATOM 4593 O O . LEU A 1 585 ? 30.152 8.803 4.228 1.00 87.56 585 LEU A O 1
ATOM 4597 N N . ARG A 1 586 ? 32.150 9.357 5.118 1.00 89.56 586 ARG A N 1
ATOM 4598 C CA . ARG A 1 586 ? 32.755 8.021 5.067 1.00 89.56 586 ARG A CA 1
ATOM 4599 C C . ARG A 1 586 ? 31.813 6.925 5.545 1.00 89.56 586 ARG A C 1
ATOM 4601 O O . ARG A 1 586 ? 31.661 5.929 4.845 1.00 89.56 586 ARG A O 1
ATOM 4608 N N . GLU A 1 587 ? 31.183 7.088 6.707 1.00 87.12 587 GLU A N 1
ATOM 4609 C CA . GLU A 1 587 ? 30.326 6.042 7.277 1.00 87.12 587 GLU A CA 1
ATOM 4610 C C . GLU A 1 587 ? 29.082 5.783 6.413 1.00 87.12 587 GLU A C 1
ATOM 4612 O O . GLU A 1 587 ? 28.775 4.630 6.102 1.00 87.12 587 GLU A O 1
ATOM 4617 N N . ALA A 1 588 ? 28.384 6.842 5.990 1.00 83.44 588 ALA A N 1
ATOM 4618 C CA . ALA A 1 588 ? 27.194 6.719 5.150 1.00 83.44 588 ALA A CA 1
ATOM 4619 C C . ALA A 1 588 ? 27.540 6.061 3.803 1.00 83.44 588 ALA A C 1
ATOM 4621 O O . ALA A 1 588 ? 26.881 5.113 3.375 1.00 83.44 588 ALA A O 1
ATOM 4622 N N . ILE A 1 589 ? 28.638 6.490 3.179 1.00 86.94 589 ILE A N 1
ATOM 4623 C CA . ILE A 1 589 ? 29.095 5.967 1.889 1.00 86.94 589 ILE A CA 1
ATOM 4624 C C . ILE A 1 589 ? 29.554 4.513 1.998 1.00 86.94 589 ILE A C 1
ATOM 4626 O O . ILE A 1 589 ? 29.191 3.692 1.157 1.00 86.94 589 ILE A O 1
ATOM 4630 N N . GLN A 1 590 ? 30.290 4.148 3.050 1.00 88.56 590 GLN A N 1
ATOM 4631 C CA . GLN A 1 590 ? 30.715 2.763 3.273 1.00 88.56 590 GLN A CA 1
ATOM 4632 C C . GLN A 1 590 ? 29.533 1.799 3.429 1.00 88.56 590 GLN A C 1
ATOM 4634 O O . GLN A 1 590 ? 29.649 0.641 3.028 1.00 88.56 590 GLN A O 1
ATOM 4639 N N . ARG A 1 591 ? 28.391 2.260 3.956 1.00 83.25 591 ARG A N 1
ATOM 4640 C CA . ARG A 1 591 ? 27.156 1.459 4.014 1.00 83.25 591 ARG A CA 1
ATOM 4641 C C . ARG A 1 591 ? 26.493 1.307 2.644 1.00 83.25 591 ARG A C 1
ATOM 4643 O O . ARG A 1 591 ? 25.942 0.247 2.355 1.00 83.25 591 ARG A O 1
ATOM 4650 N N . VAL A 1 592 ? 26.569 2.329 1.793 1.00 82.44 592 VAL A N 1
ATOM 4651 C CA . VAL A 1 592 ? 25.936 2.324 0.466 1.00 82.44 592 VAL A CA 1
ATOM 4652 C C . VAL A 1 592 ? 26.752 1.558 -0.574 1.00 82.44 592 VAL A C 1
ATOM 4654 O O . VAL A 1 592 ? 26.173 0.800 -1.350 1.00 82.44 592 VAL A O 1
ATOM 4657 N N . LEU A 1 593 ? 28.077 1.718 -0.621 1.00 86.62 593 LEU A N 1
ATOM 4658 C CA . LEU A 1 593 ? 28.924 1.149 -1.682 1.00 86.62 593 LEU A CA 1
ATOM 4659 C C . LEU A 1 593 ? 28.710 -0.361 -1.933 1.00 86.62 593 LEU A C 1
ATOM 4661 O O . LEU A 1 593 ? 28.645 -0.751 -3.103 1.00 86.62 593 LEU A O 1
ATOM 4665 N N . PRO A 1 594 ? 28.545 -1.227 -0.908 1.00 86.94 594 PRO A N 1
ATOM 4666 C CA . PRO A 1 594 ? 28.231 -2.641 -1.123 1.00 86.94 594 PRO A CA 1
ATOM 4667 C C . PRO A 1 594 ? 26.919 -2.851 -1.887 1.00 86.94 594 PRO A C 1
ATOM 4669 O O . PRO A 1 594 ? 26.834 -3.729 -2.745 1.00 86.94 594 PRO A O 1
ATOM 4672 N N . THR A 1 595 ? 25.913 -2.009 -1.633 1.00 81.69 595 THR A N 1
ATOM 4673 C CA . THR A 1 595 ? 24.607 -2.090 -2.303 1.00 81.69 595 THR A CA 1
ATOM 4674 C C . THR A 1 595 ? 24.679 -1.737 -3.782 1.00 81.69 595 THR A C 1
ATOM 4676 O O . THR A 1 595 ? 23.849 -2.246 -4.529 1.00 81.69 595 THR A O 1
ATOM 4679 N N . LEU A 1 596 ? 25.677 -0.947 -4.213 1.00 82.44 596 LEU A N 1
ATOM 4680 C CA . LEU A 1 596 ? 25.955 -0.612 -5.620 1.00 82.44 596 LEU A CA 1
ATOM 4681 C C . LEU A 1 596 ? 26.757 -1.700 -6.354 1.00 82.44 596 LEU A C 1
ATOM 4683 O O . LEU A 1 596 ? 26.677 -1.806 -7.577 1.00 82.44 596 LEU A O 1
ATOM 4687 N N . ARG A 1 597 ? 27.489 -2.543 -5.614 1.00 81.31 597 ARG A N 1
ATOM 4688 C CA . ARG A 1 597 ? 28.285 -3.657 -6.162 1.00 81.31 597 ARG A CA 1
ATOM 4689 C C . ARG A 1 597 ? 27.545 -4.987 -6.231 1.00 81.31 597 ARG A C 1
ATOM 4691 O O . ARG A 1 597 ? 28.015 -5.890 -6.911 1.00 81.31 597 ARG A O 1
ATOM 4698 N N . SER A 1 598 ? 26.435 -5.131 -5.508 1.00 74.75 598 SER A N 1
ATOM 4699 C CA . SER A 1 598 ? 25.670 -6.378 -5.504 1.00 74.75 598 SER A CA 1
ATOM 4700 C C . SER A 1 598 ? 25.120 -6.672 -6.901 1.00 74.75 598 SER A C 1
ATOM 4702 O O . SER A 1 598 ? 24.213 -5.979 -7.366 1.00 74.75 598 SER A O 1
ATOM 4704 N N . ASP A 1 599 ? 25.674 -7.689 -7.560 1.00 70.38 599 ASP A N 1
ATOM 4705 C CA . ASP A 1 599 ? 25.079 -8.302 -8.741 1.00 70.38 599 ASP A CA 1
ATOM 4706 C C . ASP A 1 599 ? 24.071 -9.353 -8.270 1.00 70.38 599 ASP A C 1
ATOM 4708 O O . ASP A 1 599 ? 24.436 -10.384 -7.700 1.00 70.38 599 ASP A O 1
ATOM 4712 N N . MET A 1 600 ? 22.786 -9.102 -8.518 1.00 63.75 600 MET A N 1
ATOM 4713 C CA . MET A 1 600 ? 21.754 -10.124 -8.350 1.00 63.75 600 MET A CA 1
ATOM 4714 C C . MET A 1 600 ? 21.940 -11.162 -9.464 1.00 63.75 600 MET A C 1
ATOM 4716 O O . MET A 1 600 ? 21.608 -10.928 -10.631 1.00 63.75 600 MET A O 1
ATOM 4720 N N . ALA A 1 601 ? 22.541 -12.297 -9.111 1.00 58.22 601 ALA A N 1
ATOM 4721 C CA . ALA A 1 601 ? 22.755 -13.434 -9.997 1.00 58.22 601 ALA A CA 1
ATOM 4722 C C . ALA A 1 601 ? 21.493 -14.307 -10.079 1.00 58.22 601 ALA A C 1
ATOM 4724 O O . ALA A 1 601 ? 21.530 -15.502 -9.794 1.00 58.22 601 ALA A O 1
ATOM 4725 N N . ASP A 1 602 ? 20.372 -13.707 -10.471 1.00 64.00 602 ASP A N 1
ATOM 4726 C CA . ASP A 1 602 ? 19.195 -14.486 -10.837 1.00 64.00 602 ASP A CA 1
ATOM 4727 C C . ASP A 1 602 ? 19.395 -15.016 -12.260 1.00 64.00 602 ASP A C 1
ATOM 4729 O O . ASP A 1 602 ? 19.684 -14.254 -13.184 1.00 64.00 602 ASP A O 1
ATOM 4733 N N . ASN A 1 603 ? 19.293 -16.338 -12.415 1.00 68.69 603 ASN A N 1
ATOM 4734 C CA . ASN A 1 603 ? 19.448 -17.057 -13.686 1.00 68.69 603 ASN A CA 1
ATOM 4735 C C . ASN A 1 603 ? 18.089 -17.475 -14.289 1.00 68.69 603 ASN A C 1
ATOM 4737 O O . ASN A 1 603 ? 18.032 -18.381 -15.120 1.00 68.69 603 ASN A O 1
ATOM 4741 N N . GLU A 1 604 ? 16.986 -16.864 -13.853 1.00 73.06 604 GLU A N 1
ATOM 4742 C CA . GLU A 1 604 ? 15.629 -17.270 -14.235 1.00 73.06 604 GLU A CA 1
ATOM 4743 C C . GLU A 1 604 ? 15.137 -16.512 -15.473 1.00 73.06 604 GLU A C 1
ATOM 4745 O O . GLU A 1 604 ? 15.110 -15.291 -15.483 1.00 73.06 604 GLU A O 1
ATOM 4750 N N . LEU A 1 605 ? 14.706 -17.218 -16.526 1.00 80.06 605 LEU A N 1
ATOM 4751 C CA . LEU A 1 605 ? 14.099 -16.578 -17.701 1.00 80.06 605 LEU A CA 1
ATOM 4752 C C . LEU A 1 605 ? 12.732 -15.967 -17.352 1.00 80.06 605 LEU A C 1
ATOM 4754 O O . LEU A 1 605 ? 11.806 -16.672 -16.957 1.00 80.06 605 LEU A O 1
ATOM 4758 N N . MET A 1 606 ? 12.588 -14.666 -17.588 1.00 81.69 606 MET A N 1
ATOM 4759 C CA . MET A 1 606 ? 11.369 -13.884 -17.401 1.00 81.69 606 MET A CA 1
ATOM 4760 C C . MET A 1 606 ? 10.847 -13.346 -18.738 1.00 81.69 606 MET A C 1
ATOM 4762 O O . MET A 1 606 ? 11.614 -12.996 -19.635 1.00 81.69 606 MET A O 1
ATOM 4766 N N . CYS A 1 607 ? 9.525 -13.254 -18.866 1.00 84.81 607 CYS A N 1
ATOM 4767 C CA . CYS A 1 607 ? 8.854 -12.647 -20.012 1.00 84.81 607 CYS A CA 1
ATOM 4768 C C . CYS A 1 607 ? 8.741 -11.129 -19.785 1.00 84.81 607 CYS A C 1
ATOM 4770 O O . CYS A 1 607 ? 8.087 -10.736 -18.821 1.00 84.81 607 CYS A O 1
ATOM 4772 N N . PRO A 1 608 ? 9.307 -10.265 -20.649 1.00 84.38 608 PRO A N 1
ATOM 4773 C CA . PRO A 1 608 ? 9.091 -8.827 -20.594 1.00 84.38 608 PRO A CA 1
ATOM 4774 C C . PRO A 1 608 ? 7.822 -8.414 -21.341 1.00 84.38 608 PRO A C 1
ATOM 4776 O O . PRO A 1 608 ? 7.774 -7.311 -21.856 1.00 84.38 608 PRO A O 1
ATOM 4779 N N . GLU A 1 609 ? 6.864 -9.332 -21.504 1.00 84.00 609 GLU A N 1
ATOM 4780 C CA . GLU A 1 609 ? 5.560 -9.122 -22.152 1.00 84.00 609 GLU A CA 1
ATOM 4781 C C . GLU A 1 609 ? 5.623 -8.557 -23.582 1.00 84.00 609 GLU A C 1
ATOM 4783 O O . GLU A 1 609 ? 4.676 -7.969 -24.093 1.00 84.00 609 GLU A O 1
ATOM 4788 N N . ILE A 1 610 ? 6.732 -8.794 -24.282 1.00 87.94 610 ILE A N 1
ATOM 4789 C CA . ILE A 1 610 ? 6.835 -8.523 -25.714 1.00 87.94 610 ILE A CA 1
ATOM 4790 C C . ILE A 1 610 ? 6.486 -9.797 -26.469 1.00 87.94 610 ILE A C 1
ATOM 4792 O O . ILE A 1 610 ? 7.157 -10.827 -26.355 1.00 87.94 610 ILE A O 1
ATOM 4796 N N . VAL A 1 611 ? 5.425 -9.705 -27.258 1.00 87.50 611 VAL A N 1
ATOM 4797 C CA . VAL A 1 611 ? 4.884 -10.801 -28.052 1.00 87.50 611 VAL A CA 1
ATOM 4798 C C . VAL A 1 611 ? 4.923 -10.425 -29.516 1.00 87.50 611 VAL A C 1
ATOM 4800 O O . VAL A 1 611 ? 4.620 -9.299 -29.904 1.00 87.50 611 VAL A O 1
ATOM 4803 N N . MET A 1 612 ? 5.262 -11.406 -30.337 1.00 90.12 612 MET A N 1
ATOM 4804 C CA . MET A 1 612 ? 5.143 -11.316 -31.779 1.00 90.12 612 MET A CA 1
ATOM 4805 C C . MET A 1 612 ? 4.143 -12.359 -32.269 1.00 90.12 612 MET A C 1
ATOM 4807 O O . MET A 1 612 ? 4.197 -13.523 -31.861 1.00 90.12 612 MET A O 1
ATOM 4811 N N . GLY A 1 613 ? 3.240 -11.954 -33.161 1.00 88.69 613 GLY A N 1
ATOM 4812 C CA . GLY A 1 613 ? 2.318 -12.887 -33.794 1.00 88.69 613 GLY A CA 1
ATOM 4813 C C . GLY A 1 613 ? 1.509 -12.291 -34.938 1.00 88.69 613 GLY A C 1
ATOM 4814 O O . GLY A 1 613 ? 1.486 -11.081 -35.150 1.00 88.69 613 GLY A O 1
ATOM 4815 N N . VAL A 1 614 ? 0.834 -13.174 -35.673 1.00 85.62 614 VAL A N 1
ATOM 4816 C CA . VAL A 1 614 ? -0.163 -12.814 -36.690 1.00 85.62 614 VAL A CA 1
ATOM 4817 C C . VAL A 1 614 ? -1.543 -12.905 -36.048 1.00 85.62 614 VAL A C 1
ATOM 4819 O O . VAL A 1 614 ? -1.890 -13.952 -35.487 1.00 85.62 614 VAL A O 1
ATOM 4822 N N . VAL A 1 615 ? -2.311 -11.819 -36.114 1.00 80.94 615 VAL A N 1
ATOM 4823 C CA . VAL A 1 615 ? -3.644 -11.719 -35.506 1.00 80.94 615 VAL A CA 1
ATOM 4824 C C . VAL A 1 615 ? -4.723 -11.806 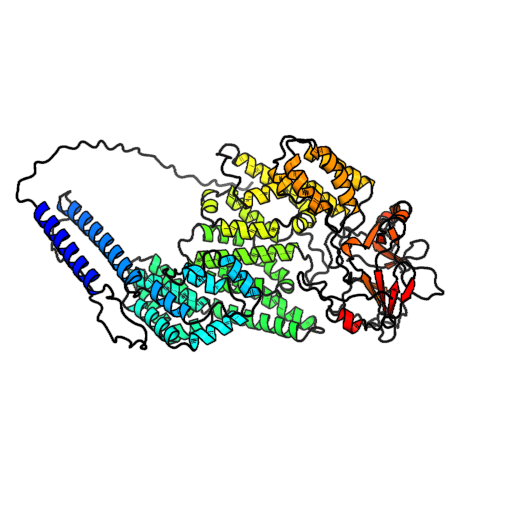-36.581 1.00 80.94 615 VAL A C 1
ATOM 4826 O O . VAL A 1 615 ? -4.642 -11.152 -37.616 1.00 80.94 615 VAL A O 1
ATOM 4829 N N . GLU A 1 616 ? -5.742 -12.619 -36.322 1.00 79.44 616 GLU A N 1
ATOM 4830 C CA . GLU A 1 616 ? -6.972 -12.700 -37.101 1.00 79.44 616 GLU A CA 1
ATOM 4831 C C . GLU A 1 616 ? -7.794 -11.428 -36.843 1.00 79.44 616 GLU A C 1
ATOM 4833 O O . GLU A 1 616 ? -8.187 -11.183 -35.696 1.00 79.44 616 GLU A O 1
ATOM 4838 N N . PRO A 1 617 ? -8.054 -10.592 -37.862 1.00 78.25 617 PRO A N 1
ATOM 4839 C CA . PRO A 1 617 ? -8.915 -9.432 -37.684 1.00 78.25 617 PRO A CA 1
ATOM 4840 C C . PRO A 1 617 ? -10.350 -9.885 -37.382 1.00 78.25 617 PRO A C 1
ATOM 4842 O O . PRO A 1 617 ? -10.875 -10.756 -38.068 1.00 78.25 617 PRO A O 1
ATOM 4845 N N . GLU A 1 618 ? -11.010 -9.266 -36.393 1.00 75.50 618 GLU A N 1
ATOM 4846 C CA . GLU A 1 618 ? -12.378 -9.648 -35.989 1.00 75.50 618 GLU A CA 1
ATOM 4847 C C . GLU A 1 618 ? -13.390 -9.598 -37.143 1.00 75.50 618 GLU A C 1
ATOM 4849 O O . GLU A 1 618 ? -14.302 -10.417 -37.184 1.00 75.50 618 GLU A O 1
ATOM 4854 N N . ASN A 1 619 ? -13.234 -8.645 -38.069 1.00 80.31 619 ASN A N 1
ATOM 4855 C CA . ASN A 1 619 ? -14.186 -8.370 -39.153 1.00 80.31 619 ASN A CA 1
ATOM 4856 C C . ASN A 1 619 ? -13.493 -8.038 -40.495 1.00 80.31 619 ASN A C 1
ATOM 4858 O O . ASN A 1 619 ? -14.047 -7.303 -41.310 1.00 80.31 619 ASN A O 1
ATOM 4862 N N . GLY A 1 620 ? -12.262 -8.516 -40.719 1.00 79.44 620 GLY A N 1
ATOM 4863 C CA . GLY A 1 620 ? -11.450 -8.156 -41.891 1.00 79.44 620 GLY A CA 1
ATOM 4864 C C . GLY A 1 620 ? -10.957 -9.356 -42.706 1.00 79.44 620 GLY A C 1
ATOM 4865 O O . GLY A 1 620 ? -11.015 -10.491 -42.232 1.00 79.44 620 GLY A O 1
ATOM 4866 N N . PRO A 1 621 ? -10.451 -9.131 -43.933 1.00 80.94 621 PRO A N 1
ATOM 4867 C CA . PRO A 1 621 ? -9.741 -10.166 -44.673 1.00 80.94 621 PRO A CA 1
ATOM 4868 C C . PRO A 1 621 ? -8.475 -10.571 -43.914 1.00 80.94 621 PRO A C 1
ATOM 4870 O O . PRO A 1 621 ? -7.819 -9.739 -43.288 1.00 80.94 621 PRO A O 1
ATOM 4873 N N . TRP A 1 622 ? -8.123 -11.853 -43.986 1.00 75.94 622 TRP A N 1
ATOM 4874 C CA . TRP A 1 622 ? -6.907 -12.386 -43.379 1.00 75.94 622 TRP A CA 1
ATOM 4875 C C . TRP A 1 622 ? -5.686 -11.599 -43.848 1.00 75.94 622 TRP A C 1
ATOM 4877 O O . TRP A 1 622 ? -5.405 -11.533 -45.045 1.00 75.94 622 TRP A O 1
ATOM 4887 N N . THR A 1 623 ? -4.943 -11.026 -42.903 1.00 79.38 623 THR A N 1
ATOM 4888 C CA . THR A 1 623 ? -3.638 -10.438 -43.186 1.00 79.38 623 THR A CA 1
ATOM 4889 C C . THR A 1 623 ? -2.567 -11.378 -42.644 1.00 79.38 623 THR A C 1
ATOM 4891 O O . THR A 1 623 ? -2.618 -11.810 -41.497 1.00 79.38 623 THR A O 1
ATOM 4894 N N . ASN A 1 624 ? -1.555 -11.692 -43.455 1.00 79.00 624 ASN A N 1
ATOM 4895 C CA . ASN A 1 624 ? -0.341 -12.371 -42.976 1.00 79.00 624 ASN A CA 1
ATOM 4896 C C . ASN A 1 624 ? 0.610 -11.376 -42.294 1.00 79.00 624 ASN A C 1
ATOM 4898 O O . ASN A 1 624 ? 1.831 -11.530 -42.337 1.00 79.00 624 ASN A O 1
ATOM 4902 N N . LYS A 1 625 ? 0.061 -10.299 -41.725 1.00 85.38 625 LYS A N 1
ATOM 4903 C CA . LYS A 1 625 ? 0.855 -9.219 -41.171 1.00 85.38 625 LYS A CA 1
ATOM 4904 C C . LYS A 1 625 ? 1.330 -9.627 -39.786 1.00 85.38 625 LYS A C 1
ATOM 4906 O O . LYS A 1 625 ? 0.542 -9.869 -38.876 1.00 85.38 625 LYS A O 1
ATOM 4911 N N . LEU A 1 626 ? 2.644 -9.721 -39.658 1.00 87.12 626 LEU A N 1
ATOM 4912 C CA . LEU A 1 626 ? 3.314 -9.898 -38.385 1.00 87.12 626 LEU A CA 1
ATOM 4913 C C . LEU A 1 626 ? 3.231 -8.594 -37.595 1.00 87.12 626 LEU A C 1
ATOM 4915 O O . LEU A 1 626 ? 3.629 -7.546 -38.101 1.00 87.12 626 LEU A O 1
ATOM 4919 N N . GLU A 1 627 ? 2.750 -8.661 -36.361 1.00 88.69 627 GLU A N 1
ATOM 4920 C CA . GLU A 1 627 ? 2.650 -7.499 -35.484 1.00 88.69 627 GLU A CA 1
ATOM 4921 C C . GLU A 1 627 ? 3.310 -7.782 -34.129 1.00 88.69 627 GLU A C 1
ATOM 4923 O O . GLU A 1 627 ? 3.467 -8.935 -33.709 1.00 88.69 627 GLU A O 1
ATOM 4928 N N . LEU A 1 628 ? 3.745 -6.702 -33.478 1.00 88.56 628 LEU A N 1
ATOM 4929 C CA . LEU A 1 628 ? 4.346 -6.718 -32.152 1.00 88.56 628 LEU A CA 1
ATOM 4930 C C . LEU A 1 628 ? 3.361 -6.153 -31.140 1.00 88.56 628 LEU A C 1
ATOM 4932 O O . LEU A 1 628 ? 2.713 -5.133 -31.379 1.00 88.56 628 LEU A O 1
ATOM 4936 N N . TYR A 1 629 ? 3.306 -6.795 -29.985 1.00 84.31 629 TYR A N 1
ATOM 4937 C CA . TYR A 1 629 ? 2.372 -6.466 -28.930 1.00 84.31 629 TYR A CA 1
ATOM 4938 C C . TYR A 1 629 ? 3.082 -6.423 -27.589 1.00 84.31 629 TYR A C 1
ATOM 4940 O O . TYR A 1 629 ? 3.981 -7.216 -27.316 1.00 84.31 629 TYR A O 1
ATOM 4948 N N . ASN A 1 630 ? 2.642 -5.486 -26.759 1.00 79.31 630 ASN A N 1
ATOM 4949 C CA . ASN A 1 630 ? 2.890 -5.508 -25.332 1.00 79.31 630 ASN A CA 1
ATOM 4950 C C . ASN A 1 630 ? 1.742 -6.315 -24.696 1.00 79.31 630 ASN A C 1
ATOM 4952 O O . ASN A 1 630 ? 0.655 -5.779 -24.472 1.00 79.31 630 ASN A O 1
ATOM 4956 N N . GLU A 1 631 ? 1.938 -7.627 -24.562 1.00 73.75 631 GLU A N 1
ATOM 4957 C CA . GLU A 1 631 ? 0.944 -8.589 -24.084 1.00 73.75 631 GLU A CA 1
ATOM 4958 C C . GLU A 1 631 ? 1.589 -9.683 -23.224 1.00 73.75 631 GLU A C 1
ATOM 4960 O O . GLU A 1 631 ? 2.691 -10.161 -23.493 1.00 73.75 631 GLU A O 1
ATOM 4965 N N . HIS A 1 632 ? 0.853 -10.156 -22.217 1.00 66.94 632 HIS A N 1
ATOM 4966 C CA . HIS A 1 632 ? 1.267 -11.284 -21.391 1.00 66.94 632 HIS A CA 1
ATOM 4967 C C . HIS A 1 632 ? 0.487 -12.558 -21.738 1.00 66.94 632 HIS A C 1
ATOM 4969 O O . HIS A 1 632 ? -0.701 -12.523 -22.063 1.00 66.94 632 HIS A O 1
ATOM 4975 N N . TYR A 1 633 ? 1.130 -13.720 -21.611 1.00 52.44 633 TYR A N 1
ATOM 4976 C CA . TYR A 1 633 ? 0.458 -15.005 -21.790 1.00 52.44 633 TYR A CA 1
ATOM 4977 C C . TYR A 1 633 ? -0.666 -15.163 -20.742 1.00 52.44 633 TYR A C 1
ATOM 4979 O O . TYR A 1 633 ? -0.409 -15.168 -19.538 1.00 52.44 633 TYR A O 1
ATOM 4987 N N . ARG A 1 634 ? -1.918 -15.319 -21.209 1.00 52.47 634 ARG A N 1
ATOM 4988 C CA . ARG A 1 634 ? -3.161 -15.562 -20.426 1.00 52.47 634 ARG A CA 1
ATOM 4989 C C . ARG A 1 634 ? -3.791 -14.385 -19.684 1.00 52.47 634 ARG A C 1
ATOM 4991 O O . ARG A 1 634 ? -4.753 -14.592 -18.950 1.00 52.47 634 ARG A O 1
ATOM 4998 N N . TRP A 1 635 ? -3.309 -13.169 -19.878 1.00 46.91 635 TRP A N 1
ATOM 4999 C CA . TRP A 1 635 ? -4.101 -11.992 -19.523 1.00 46.91 635 TRP A CA 1
ATOM 5000 C C . TRP A 1 635 ? -4.976 -11.626 -20.716 1.00 46.91 635 TRP A C 1
ATOM 5002 O O . TRP A 1 635 ? -4.532 -11.894 -21.832 1.00 46.91 635 TRP A O 1
ATOM 5012 N N . PRO A 1 636 ? -6.231 -11.166 -20.521 1.00 44.34 636 PRO A N 1
ATOM 5013 C CA . PRO A 1 636 ? -7.228 -11.198 -21.575 1.00 44.34 636 PRO A CA 1
ATOM 5014 C C . PRO A 1 636 ? -6.639 -10.542 -22.809 1.00 44.34 636 PRO A C 1
ATOM 5016 O O . PRO A 1 636 ? -6.328 -9.349 -22.795 1.00 44.34 636 PRO A O 1
ATOM 5019 N N . TYR A 1 637 ? -6.487 -11.351 -23.864 1.00 51.72 637 TYR A N 1
ATOM 5020 C CA . TYR A 1 637 ? -6.413 -10.832 -25.214 1.00 51.72 637 TYR A CA 1
ATOM 5021 C C . TYR A 1 637 ? -7.459 -9.717 -25.252 1.00 51.72 637 TYR A C 1
ATOM 5023 O O . TYR A 1 637 ? -8.594 -9.980 -24.818 1.00 51.72 637 TYR A O 1
ATOM 5031 N N . PRO A 1 638 ? -7.122 -8.482 -25.672 1.00 54.69 638 PRO A N 1
ATOM 5032 C CA . PRO A 1 638 ? -8.156 -7.505 -25.990 1.00 54.69 638 PRO A CA 1
ATOM 5033 C C . PRO A 1 638 ? -9.222 -8.285 -26.747 1.00 54.69 638 PRO A C 1
ATOM 5035 O O . PRO A 1 638 ? -8.834 -9.035 -27.638 1.00 54.69 638 PRO A O 1
ATOM 5038 N N . SER A 1 639 ? -10.486 -8.251 -26.315 1.00 50.22 639 SER A N 1
ATOM 5039 C CA . SER A 1 639 ? -11.481 -9.320 -26.548 1.00 50.22 639 SER A CA 1
ATOM 5040 C C . SER A 1 639 ? -11.692 -9.756 -28.011 1.00 50.22 639 SER A C 1
ATOM 5042 O O . SER A 1 639 ? -12.377 -10.748 -28.247 1.00 50.22 639 SER A O 1
ATOM 5044 N N . GLY A 1 640 ? -11.063 -9.062 -28.960 1.00 58.41 640 GLY A N 1
ATOM 5045 C CA . GLY A 1 640 ? -10.971 -9.380 -30.374 1.00 58.41 640 GLY A CA 1
ATOM 5046 C C . GLY A 1 640 ? -9.666 -9.923 -30.952 1.00 58.41 640 GLY A C 1
ATOM 5047 O O . GLY A 1 640 ? -9.643 -10.244 -32.135 1.00 58.41 640 GLY A O 1
ATOM 5048 N N . ARG A 1 641 ? -8.565 -10.049 -30.204 1.00 68.69 641 ARG A N 1
ATOM 5049 C CA . ARG A 1 641 ? -7.304 -10.555 -30.772 1.00 68.69 641 ARG A CA 1
ATOM 5050 C C . ARG A 1 641 ? -7.264 -12.077 -30.715 1.00 68.69 641 ARG A C 1
ATOM 5052 O O . ARG A 1 641 ? -7.164 -12.668 -29.642 1.00 68.69 641 ARG A O 1
ATOM 5059 N N . ARG A 1 642 ? -7.321 -12.722 -31.881 1.00 70.62 642 ARG A N 1
ATOM 5060 C CA . ARG A 1 642 ? -7.101 -14.166 -32.030 1.00 70.62 642 ARG A CA 1
ATOM 5061 C C . ARG A 1 642 ? -5.811 -14.398 -32.793 1.00 70.62 642 ARG A C 1
ATOM 5063 O O . ARG A 1 642 ? -5.671 -13.943 -33.917 1.00 70.62 642 ARG A O 1
ATOM 5070 N N . TYR A 1 643 ? -4.860 -15.097 -32.190 1.00 73.94 643 TYR A N 1
ATOM 5071 C CA . TYR A 1 643 ? -3.645 -15.499 -32.891 1.00 73.94 643 TYR A CA 1
ATOM 5072 C C . TYR A 1 643 ? -3.937 -16.699 -33.790 1.00 73.94 643 TYR A C 1
ATOM 5074 O O . TYR A 1 643 ? -4.575 -17.661 -33.352 1.00 73.94 643 TYR A O 1
ATOM 5082 N N . VAL A 1 644 ? -3.429 -16.670 -35.022 1.00 74.44 644 VAL A N 1
ATOM 5083 C CA . VAL A 1 644 ? -3.607 -17.779 -35.967 1.00 74.44 644 VAL A CA 1
ATOM 5084 C C . VAL A 1 644 ? -2.978 -19.044 -35.380 1.00 74.44 644 VAL A C 1
ATOM 5086 O O . VAL A 1 644 ? -1.767 -19.100 -35.154 1.00 74.44 644 VAL A O 1
ATOM 5089 N N . ARG A 1 645 ? -3.792 -20.086 -35.152 1.00 67.25 645 ARG A N 1
ATOM 5090 C CA . ARG A 1 645 ? -3.380 -21.319 -34.447 1.00 67.25 645 ARG A CA 1
ATOM 5091 C C . ARG A 1 645 ? -2.169 -22.028 -35.048 1.00 67.25 645 ARG A C 1
ATOM 5093 O O . ARG A 1 645 ? -1.568 -22.813 -34.327 1.00 67.25 645 ARG A O 1
ATOM 5100 N N . ASN A 1 646 ? -1.807 -21.771 -36.302 1.00 66.44 646 ASN A N 1
ATOM 5101 C CA . ASN A 1 646 ? -0.688 -22.421 -36.988 1.00 66.44 646 ASN A CA 1
ATOM 5102 C C . ASN A 1 646 ? 0.496 -21.482 -37.290 1.00 66.44 646 ASN A C 1
ATOM 5104 O O . ASN A 1 646 ? 1.476 -21.944 -37.863 1.00 66.44 646 ASN A O 1
ATOM 5108 N N . ASN A 1 647 ? 0.440 -20.204 -36.896 1.00 63.25 647 ASN A N 1
ATOM 5109 C CA . ASN A 1 647 ? 1.529 -19.251 -37.139 1.00 63.25 647 ASN A CA 1
ATOM 5110 C C . ASN A 1 647 ? 2.469 -19.097 -35.934 1.00 63.25 647 ASN A C 1
ATOM 5112 O O . ASN A 1 647 ? 2.161 -19.501 -34.810 1.00 63.25 647 ASN A O 1
ATOM 5116 N N . LEU A 1 648 ? 3.631 -18.490 -36.204 1.00 61.44 648 LEU A N 1
ATOM 5117 C CA . LEU A 1 648 ? 4.647 -18.080 -35.233 1.00 61.44 648 LEU A CA 1
ATOM 5118 C C . LEU A 1 648 ? 4.038 -17.116 -34.205 1.00 61.44 648 LEU A C 1
ATOM 5120 O O . LEU A 1 648 ? 3.951 -15.915 -34.438 1.00 61.44 648 LEU A O 1
ATOM 5124 N N . HIS A 1 649 ? 3.606 -17.655 -33.070 1.00 72.12 649 HIS A N 1
ATOM 5125 C CA . HIS A 1 649 ? 3.430 -16.895 -31.841 1.00 72.12 649 HIS A CA 1
ATOM 5126 C C . HIS A 1 649 ? 4.698 -17.078 -31.020 1.00 72.12 649 HIS A C 1
ATOM 5128 O O . HIS A 1 649 ? 5.043 -18.213 -30.669 1.00 72.12 649 HIS A O 1
ATOM 5134 N N . THR A 1 650 ? 5.417 -15.989 -30.771 1.00 83.06 650 THR A N 1
ATOM 5135 C CA . THR A 1 650 ? 6.687 -16.052 -30.053 1.00 83.06 650 THR A CA 1
ATOM 5136 C C . THR A 1 650 ? 6.719 -15.037 -28.929 1.00 83.06 650 THR A C 1
ATOM 5138 O O . THR A 1 650 ? 6.435 -13.857 -29.146 1.00 83.06 650 THR A O 1
ATOM 5141 N N . HIS A 1 651 ? 7.106 -15.494 -27.745 1.00 87.62 651 HIS A N 1
ATOM 5142 C CA . HIS A 1 651 ? 7.299 -14.637 -26.584 1.00 87.62 651 HIS A CA 1
ATOM 5143 C C . HIS A 1 651 ? 8.764 -14.286 -26.454 1.00 87.62 651 HIS A C 1
ATOM 5145 O O . HIS A 1 651 ? 9.621 -15.167 -26.549 1.00 87.62 651 HIS A O 1
ATOM 5151 N N . LEU A 1 652 ? 9.056 -13.022 -26.192 1.00 91.19 652 LEU A N 1
ATOM 5152 C CA . LEU A 1 652 ? 10.386 -12.665 -25.756 1.00 91.19 652 LEU A CA 1
ATOM 5153 C C . LEU A 1 652 ? 10.601 -13.158 -24.320 1.00 91.19 652 LEU A C 1
ATOM 5155 O O . LEU A 1 652 ? 9.702 -13.069 -23.489 1.00 91.19 652 LEU A O 1
ATOM 5159 N N . VAL A 1 653 ? 11.783 -13.685 -24.023 1.00 90.50 653 VAL A N 1
ATOM 5160 C CA . VAL A 1 653 ? 12.216 -14.024 -22.665 1.00 90.50 653 VAL A CA 1
ATOM 5161 C C . VAL A 1 653 ? 13.667 -13.616 -22.454 1.00 90.50 653 VAL A C 1
ATOM 5163 O O . VAL A 1 653 ? 14.495 -13.752 -23.352 1.00 90.50 653 VAL A O 1
ATOM 5166 N N . ALA A 1 654 ? 13.983 -13.120 -21.265 1.00 89.62 654 ALA A N 1
ATOM 5167 C CA . ALA A 1 654 ? 15.329 -12.726 -20.860 1.00 89.62 654 ALA A CA 1
ATOM 5168 C C . ALA A 1 654 ? 15.574 -13.153 -19.414 1.00 89.62 654 ALA A C 1
ATOM 5170 O O . ALA A 1 654 ? 14.640 -13.149 -18.620 1.00 89.62 654 ALA A O 1
ATOM 5171 N N . VAL A 1 655 ? 16.812 -13.497 -19.053 1.00 85.94 655 VAL A N 1
ATOM 5172 C CA . VAL A 1 655 ? 17.135 -13.866 -17.661 1.00 85.94 655 VAL A CA 1
ATOM 5173 C C . VAL A 1 655 ? 16.875 -12.716 -16.692 1.00 85.94 655 VAL A C 1
ATOM 5175 O O . VAL A 1 655 ? 16.429 -12.916 -15.571 1.00 85.94 655 VAL A O 1
ATOM 5178 N N . ASN A 1 656 ? 17.123 -11.482 -17.111 1.00 85.94 656 ASN A N 1
ATOM 5179 C CA . ASN A 1 656 ? 16.771 -10.341 -16.294 1.00 85.94 656 ASN A CA 1
ATOM 5180 C C . ASN A 1 656 ? 16.352 -9.173 -17.178 1.00 85.94 656 ASN A C 1
ATOM 5182 O O . ASN A 1 656 ? 17.195 -8.356 -17.526 1.00 85.94 656 ASN A O 1
ATOM 5186 N N . PRO A 1 657 ? 15.074 -9.066 -17.577 1.00 86.31 657 PRO A N 1
ATOM 5187 C CA . PRO A 1 657 ? 14.681 -8.074 -18.563 1.00 86.31 657 PRO A CA 1
ATOM 5188 C C . PRO A 1 657 ? 14.971 -6.632 -18.139 1.00 86.31 657 PRO A C 1
ATOM 5190 O O . PRO A 1 657 ? 15.379 -5.831 -18.974 1.00 86.31 657 PRO A O 1
ATOM 5193 N N . LEU A 1 658 ? 14.843 -6.320 -16.844 1.00 84.81 658 LEU A N 1
ATOM 5194 C CA . LEU A 1 658 ? 15.162 -4.996 -16.304 1.00 84.81 658 LEU A CA 1
ATOM 5195 C C . LEU A 1 658 ? 16.656 -4.672 -16.390 1.00 84.81 658 LEU A C 1
ATOM 5197 O O . LEU A 1 658 ? 17.019 -3.511 -16.546 1.00 84.81 658 LEU A O 1
ATOM 5201 N N . ARG A 1 659 ? 17.540 -5.670 -16.288 1.00 86.75 659 ARG A N 1
ATOM 5202 C CA . ARG A 1 659 ? 19.003 -5.491 -16.355 1.00 86.75 659 ARG A CA 1
ATOM 5203 C C . ARG A 1 659 ? 19.549 -5.618 -17.774 1.00 86.75 659 ARG A C 1
ATOM 5205 O O . ARG A 1 659 ? 20.445 -4.875 -18.169 1.00 86.75 659 ARG A O 1
ATOM 5212 N N . ASP A 1 660 ? 19.023 -6.579 -18.515 1.00 90.06 660 ASP A N 1
ATOM 5213 C CA . ASP A 1 660 ? 19.587 -7.070 -19.765 1.00 90.06 660 ASP A CA 1
ATOM 5214 C C . ASP A 1 660 ? 19.019 -6.325 -20.978 1.00 90.06 660 ASP A C 1
ATOM 5216 O O . ASP A 1 660 ? 19.686 -6.278 -22.009 1.00 90.06 660 ASP A O 1
ATOM 5220 N N . LEU A 1 661 ? 17.820 -5.737 -20.882 1.00 93.56 661 LEU A N 1
ATOM 5221 C CA . LEU A 1 661 ? 17.164 -5.040 -21.992 1.00 93.56 661 LEU A CA 1
ATOM 5222 C C . LEU A 1 661 ? 17.141 -3.527 -21.767 1.00 93.56 661 LEU A C 1
ATOM 5224 O O . LEU A 1 661 ? 16.974 -3.054 -20.641 1.00 93.56 661 LEU A O 1
ATOM 5228 N N . ARG A 1 662 ? 17.292 -2.754 -22.844 1.00 94.25 662 ARG A N 1
ATOM 5229 C CA . ARG A 1 662 ? 17.190 -1.290 -22.828 1.00 94.25 662 ARG A CA 1
ATOM 5230 C C . ARG A 1 662 ? 16.477 -0.769 -24.061 1.00 94.25 662 ARG A C 1
ATOM 5232 O O . ARG A 1 662 ? 16.721 -1.249 -25.169 1.00 94.25 662 ARG A O 1
ATOM 5239 N N . TRP A 1 663 ? 15.675 0.273 -23.878 1.00 94.38 663 TRP A N 1
ATOM 5240 C CA . TRP A 1 663 ? 15.253 1.124 -24.988 1.00 94.38 663 TRP A CA 1
ATOM 5241 C C . TRP A 1 663 ? 16.311 2.186 -25.264 1.00 94.38 663 TRP A C 1
ATOM 5243 O O . TRP A 1 663 ? 16.715 2.905 -24.354 1.00 94.38 663 TRP A O 1
ATOM 5253 N N . ILE A 1 664 ? 16.753 2.300 -26.512 1.00 94.56 664 ILE A N 1
ATOM 5254 C CA . ILE A 1 664 ? 17.805 3.243 -26.911 1.00 94.56 664 ILE A CA 1
ATOM 5255 C C . ILE A 1 664 ? 17.219 4.256 -27.887 1.00 94.56 664 ILE A C 1
ATOM 5257 O O . ILE A 1 664 ? 16.638 3.821 -28.884 1.00 94.56 664 ILE A O 1
ATOM 5261 N N . PRO A 1 665 ? 17.389 5.571 -27.664 1.00 93.50 665 PRO A N 1
ATOM 5262 C CA . PRO A 1 665 ? 17.083 6.574 -28.679 1.00 93.50 665 PRO A CA 1
ATOM 5263 C C . PRO A 1 665 ? 17.807 6.250 -29.988 1.00 93.50 665 PRO A C 1
ATOM 5265 O O . PRO A 1 665 ? 19.008 5.968 -29.990 1.00 93.50 665 PRO A O 1
ATOM 5268 N N . LEU A 1 666 ? 17.108 6.295 -31.123 1.00 93.62 666 LEU A N 1
ATOM 5269 C CA . LEU A 1 666 ? 17.718 5.948 -32.408 1.00 93.62 666 LEU A CA 1
ATOM 5270 C C . LEU A 1 666 ? 18.915 6.858 -32.744 1.00 93.62 666 LEU A C 1
ATOM 5272 O O . LEU A 1 666 ? 19.890 6.395 -33.336 1.00 93.62 666 LEU A O 1
ATOM 5276 N N . SER A 1 667 ? 18.873 8.119 -32.306 1.00 92.94 667 SER A N 1
ATOM 5277 C CA . SER A 1 667 ? 19.964 9.096 -32.422 1.00 92.94 667 SER A CA 1
ATOM 5278 C C . SER A 1 667 ? 21.265 8.662 -31.735 1.00 92.94 667 SER A C 1
ATOM 5280 O O . SER A 1 667 ? 22.343 9.047 -32.179 1.00 92.94 667 SER A O 1
ATOM 5282 N N . GLU A 1 668 ? 21.186 7.838 -30.690 1.00 93.31 668 GLU A N 1
ATOM 5283 C CA . GLU A 1 668 ? 22.334 7.406 -29.881 1.00 93.31 668 GLU A CA 1
ATOM 5284 C C . GLU A 1 668 ? 22.812 5.994 -30.224 1.00 93.31 668 GLU A C 1
ATOM 5286 O O . GLU A 1 668 ? 23.864 5.544 -29.761 1.00 93.31 668 GLU A O 1
ATOM 5291 N N . LEU A 1 669 ? 22.068 5.275 -31.068 1.00 92.81 669 LEU A N 1
ATOM 5292 C CA . LEU A 1 669 ? 22.330 3.869 -31.338 1.00 92.81 669 LEU A CA 1
ATOM 5293 C C . LEU A 1 669 ? 23.752 3.618 -31.862 1.00 92.81 669 LEU A C 1
ATOM 5295 O O . LEU A 1 669 ? 24.365 2.617 -31.500 1.00 92.81 669 LEU A O 1
ATOM 5299 N N . SER A 1 670 ? 24.287 4.507 -32.704 1.00 92.88 670 SER A N 1
ATOM 5300 C CA . SER A 1 670 ? 25.637 4.388 -33.277 1.00 92.88 670 SER A CA 1
ATOM 5301 C C . SER A 1 670 ? 26.741 4.483 -32.219 1.00 92.88 670 SER A C 1
ATOM 5303 O O . SER A 1 670 ? 27.688 3.694 -32.266 1.00 92.88 670 SER A O 1
ATOM 5305 N N . LEU A 1 671 ? 26.593 5.389 -31.249 1.00 90.94 671 LEU A N 1
ATOM 5306 C CA . LEU A 1 671 ? 27.524 5.587 -30.135 1.00 90.94 671 LEU A CA 1
ATOM 5307 C C . LEU A 1 671 ? 27.515 4.374 -29.196 1.00 90.94 671 LEU A C 1
ATOM 5309 O O . LEU A 1 671 ? 28.557 3.932 -28.710 1.00 90.94 671 LEU A O 1
ATOM 5313 N N . MET A 1 672 ? 26.339 3.768 -29.023 1.00 88.19 672 MET A N 1
ATOM 5314 C CA . MET A 1 672 ? 26.108 2.737 -28.015 1.00 88.19 672 MET A CA 1
ATOM 5315 C C . MET A 1 672 ? 26.346 1.297 -28.489 1.00 88.19 672 MET A C 1
ATOM 5317 O O . MET A 1 672 ? 26.353 0.385 -27.659 1.00 88.19 672 MET A O 1
ATOM 5321 N N . ARG A 1 673 ? 26.630 1.053 -29.781 1.00 88.44 673 ARG A N 1
ATOM 5322 C CA . ARG A 1 673 ? 26.840 -0.312 -30.335 1.00 88.44 673 ARG A CA 1
ATOM 5323 C C . ARG A 1 673 ? 27.935 -1.125 -29.638 1.00 88.44 673 ARG A C 1
ATOM 5325 O O . ARG A 1 673 ? 27.951 -2.355 -29.707 1.00 88.44 673 ARG A O 1
ATOM 5332 N N . ARG A 1 674 ? 28.878 -0.456 -28.968 1.00 89.12 674 ARG A N 1
ATOM 5333 C CA . ARG A 1 674 ? 29.923 -1.126 -28.179 1.00 89.12 674 ARG A CA 1
ATOM 5334 C C . ARG A 1 674 ? 29.357 -1.827 -26.942 1.00 89.12 674 ARG A C 1
ATOM 5336 O O . ARG A 1 674 ? 29.865 -2.879 -26.574 1.00 89.12 674 ARG A O 1
ATOM 5343 N N . ARG A 1 675 ? 28.309 -1.268 -26.330 1.00 90.50 675 ARG A N 1
ATOM 5344 C CA . ARG A 1 675 ? 27.706 -1.742 -25.071 1.00 90.50 675 ARG A CA 1
ATOM 5345 C C . ARG A 1 675 ? 26.356 -2.418 -25.278 1.00 90.50 675 ARG A C 1
ATOM 5347 O O . ARG A 1 675 ? 25.939 -3.195 -24.430 1.00 90.50 675 ARG A O 1
ATOM 5354 N N . LEU A 1 676 ? 25.671 -2.134 -26.381 1.00 93.44 676 LEU A N 1
ATOM 5355 C CA . LEU A 1 676 ? 24.308 -2.587 -26.640 1.00 93.44 676 LEU A CA 1
ATOM 5356 C C . LEU A 1 676 ? 24.193 -3.173 -28.051 1.00 93.44 676 LEU A C 1
ATOM 5358 O O . LEU A 1 676 ? 24.847 -2.698 -28.977 1.00 93.44 676 LEU A O 1
ATOM 5362 N N . GLU A 1 677 ? 23.369 -4.207 -28.218 1.00 95.50 677 GLU A N 1
ATOM 5363 C CA . GLU A 1 677 ? 23.063 -4.808 -29.523 1.00 95.50 677 GLU A CA 1
ATOM 5364 C C . GLU A 1 677 ? 21.549 -4.805 -29.776 1.00 95.50 677 GLU A C 1
ATOM 5366 O O . GLU A 1 677 ? 20.807 -5.357 -28.959 1.00 95.50 677 GLU A O 1
ATOM 5371 N N . PRO A 1 678 ? 21.063 -4.213 -30.882 1.00 96.56 678 PRO A N 1
ATOM 5372 C CA . PRO A 1 678 ? 19.650 -4.259 -31.244 1.00 96.56 678 PRO A CA 1
ATOM 5373 C C . PRO A 1 678 ? 19.111 -5.682 -31.365 1.00 96.56 678 PRO A C 1
ATOM 5375 O O . PRO A 1 678 ? 19.766 -6.572 -31.911 1.00 96.56 678 PRO A O 1
ATOM 5378 N N . MET A 1 679 ? 17.884 -5.879 -30.896 1.00 95.75 679 MET A N 1
ATOM 5379 C CA . MET A 1 679 ? 17.225 -7.179 -30.947 1.00 95.75 679 MET A CA 1
ATOM 5380 C C . MET A 1 679 ? 16.641 -7.450 -32.324 1.00 95.75 679 MET A C 1
ATOM 5382 O O . MET A 1 679 ? 15.856 -6.658 -32.842 1.00 95.75 679 MET A O 1
ATOM 5386 N N . VAL A 1 680 ? 17.002 -8.597 -32.886 1.00 94.44 680 VAL A N 1
ATOM 5387 C CA . VAL A 1 680 ? 16.529 -9.067 -34.181 1.00 94.44 680 VAL A CA 1
ATOM 5388 C C . VAL A 1 680 ? 15.241 -9.858 -33.995 1.00 94.44 680 VAL A C 1
ATOM 5390 O O . VAL A 1 680 ? 15.127 -10.740 -33.139 1.00 94.44 680 VAL A O 1
ATOM 5393 N N . ILE A 1 681 ? 14.266 -9.544 -34.835 1.00 92.00 681 ILE A N 1
ATOM 5394 C CA . ILE A 1 681 ? 13.019 -10.279 -34.960 1.00 92.00 681 ILE A CA 1
ATOM 5395 C C . ILE A 1 681 ? 13.279 -11.515 -35.838 1.00 92.00 681 ILE A C 1
ATOM 5397 O O . ILE A 1 681 ? 13.734 -11.359 -36.973 1.00 92.00 681 ILE A O 1
ATOM 5401 N N . PRO A 1 682 ? 13.006 -12.741 -35.358 1.00 83.94 682 PRO A N 1
ATOM 5402 C CA . PRO A 1 682 ? 13.283 -13.969 -36.089 1.00 83.94 682 PRO A CA 1
ATOM 5403 C C . PRO A 1 682 ? 12.156 -14.226 -37.089 1.00 83.94 682 PRO A C 1
ATOM 5405 O O . PRO A 1 682 ? 11.309 -15.096 -36.894 1.00 83.94 682 PRO A O 1
ATOM 5408 N N . PHE A 1 683 ? 12.112 -13.425 -38.148 1.00 76.56 683 PHE A N 1
ATOM 5409 C CA . PHE A 1 683 ? 11.130 -13.561 -39.212 1.00 76.56 683 PHE A CA 1
ATOM 5410 C C . PHE A 1 683 ? 11.844 -13.851 -40.529 1.00 76.56 683 PHE A C 1
ATOM 5412 O O . PHE A 1 683 ? 12.706 -13.077 -40.916 1.00 76.56 683 PHE A O 1
ATOM 5419 N N . ASN A 1 684 ? 11.490 -14.986 -41.147 1.00 72.81 684 ASN A N 1
ATOM 5420 C CA . ASN A 1 684 ? 11.943 -15.496 -42.448 1.00 72.81 684 ASN A CA 1
ATOM 5421 C C . ASN A 1 684 ? 13.461 -15.334 -42.737 1.00 72.81 684 ASN A C 1
ATOM 5423 O O . ASN A 1 684 ? 13.907 -14.238 -43.052 1.00 72.81 684 ASN A O 1
ATOM 5427 N N . PRO A 1 685 ? 14.273 -16.413 -42.754 1.00 68.69 685 PRO A N 1
ATOM 5428 C CA . PRO A 1 685 ? 15.721 -16.332 -43.007 1.00 68.69 685 PRO A CA 1
ATOM 5429 C C . PRO A 1 685 ? 16.127 -15.624 -44.312 1.00 68.69 685 PRO A C 1
ATOM 5431 O O . PRO A 1 685 ? 17.283 -15.237 -44.461 1.00 68.69 685 PRO A O 1
ATOM 5434 N N . GLN A 1 686 ? 15.203 -15.507 -45.272 1.00 75.56 686 GLN A N 1
ATOM 5435 C CA . GLN A 1 686 ? 15.418 -14.839 -46.557 1.00 75.56 686 GLN A CA 1
ATOM 5436 C C . GLN A 1 686 ? 15.147 -13.327 -46.515 1.00 75.56 686 GLN A C 1
ATOM 5438 O O . GLN A 1 686 ? 15.515 -12.613 -47.448 1.00 75.56 686 GLN A O 1
ATOM 5443 N N . GLU A 1 687 ? 14.497 -12.830 -45.465 1.00 75.88 687 GLU A N 1
ATOM 5444 C CA . GLU A 1 687 ? 14.170 -11.418 -45.316 1.00 75.88 687 GLU A CA 1
ATOM 5445 C C . GLU A 1 687 ? 15.298 -10.636 -44.636 1.00 75.88 687 GLU A C 1
ATOM 5447 O O . GLU A 1 687 ? 16.135 -11.159 -43.899 1.00 75.88 687 GLU A O 1
ATOM 5452 N N . ARG A 1 688 ? 15.319 -9.332 -44.924 1.00 87.00 688 ARG A N 1
ATOM 5453 C CA . ARG A 1 688 ? 16.177 -8.353 -44.250 1.00 87.00 688 ARG A CA 1
ATOM 5454 C C . ARG A 1 688 ? 15.924 -8.372 -42.743 1.00 87.00 688 ARG A C 1
ATOM 5456 O O . ARG A 1 688 ? 14.795 -8.631 -42.322 1.00 87.00 688 ARG A O 1
ATOM 5463 N N . LYS A 1 689 ? 16.945 -8.067 -41.931 1.00 91.44 689 LYS A N 1
ATOM 5464 C CA . LYS A 1 689 ? 16.772 -8.073 -40.475 1.00 91.44 689 LYS A CA 1
ATOM 5465 C C . LYS A 1 689 ? 15.736 -7.017 -40.103 1.00 91.44 689 LYS A C 1
ATOM 5467 O O . LYS A 1 689 ? 15.664 -5.924 -40.670 1.00 91.44 689 LYS A O 1
ATOM 5472 N N . GLN A 1 690 ? 14.901 -7.382 -39.143 1.00 94.06 690 GLN A N 1
ATOM 5473 C CA . GLN A 1 690 ? 13.931 -6.476 -38.558 1.00 94.06 690 GLN A CA 1
ATOM 5474 C C . GLN A 1 690 ? 14.217 -6.328 -37.070 1.00 94.06 690 GLN A C 1
ATOM 5476 O O . GLN A 1 690 ? 14.712 -7.259 -36.434 1.00 94.06 690 GLN A O 1
ATOM 5481 N N . TYR A 1 691 ? 13.901 -5.161 -36.522 1.00 95.75 691 TYR A N 1
ATOM 5482 C CA . TYR A 1 691 ? 14.133 -4.811 -35.125 1.00 95.75 691 TYR A CA 1
ATOM 5483 C C . TYR A 1 691 ? 12.843 -4.337 -34.465 1.00 95.75 691 TYR A C 1
ATOM 5485 O O . TYR A 1 691 ? 11.885 -3.960 -35.141 1.00 95.75 691 TYR A O 1
ATOM 5493 N N . ILE A 1 692 ? 12.824 -4.341 -33.135 1.00 94.62 692 ILE A N 1
ATOM 5494 C CA . ILE A 1 692 ? 11.705 -3.811 -32.354 1.00 94.62 692 ILE A CA 1
ATOM 5495 C C . ILE A 1 692 ? 11.933 -2.323 -32.112 1.00 94.62 692 ILE A C 1
ATOM 5497 O O . ILE A 1 692 ? 12.970 -1.932 -31.569 1.00 94.62 692 ILE A O 1
ATOM 5501 N N . GLY A 1 693 ? 10.944 -1.509 -32.464 1.00 93.56 693 GLY A N 1
ATOM 5502 C CA . GLY A 1 693 ? 10.916 -0.095 -32.136 1.00 93.56 693 GLY A CA 1
ATOM 5503 C C . GLY A 1 693 ? 9.719 0.296 -31.274 1.00 93.56 693 GLY A C 1
ATOM 5504 O O . GLY A 1 693 ? 8.691 -0.385 -31.263 1.00 93.56 693 GLY A O 1
ATOM 5505 N N . CYS A 1 694 ? 9.873 1.405 -30.555 1.00 91.44 694 CYS A N 1
ATOM 5506 C CA . CYS A 1 694 ? 8.803 2.069 -29.818 1.00 91.44 694 CYS A CA 1
ATOM 5507 C C . CYS A 1 694 ? 8.996 3.591 -29.861 1.00 91.44 694 CYS A C 1
ATOM 5509 O O . CYS A 1 694 ? 10.120 4.080 -29.765 1.00 91.44 694 CYS A O 1
ATOM 5511 N N . PHE A 1 695 ? 7.912 4.354 -30.000 1.00 86.25 695 PHE A N 1
ATOM 5512 C CA . PHE A 1 695 ? 7.956 5.812 -29.891 1.00 86.25 695 PHE A CA 1
ATOM 5513 C C . PHE A 1 695 ? 7.772 6.218 -28.433 1.00 86.25 695 PHE A C 1
ATOM 5515 O O . PHE A 1 695 ? 6.915 5.676 -27.729 1.00 86.25 695 PHE A O 1
ATOM 5522 N N . ARG A 1 696 ? 8.565 7.193 -27.989 1.00 82.00 696 ARG A N 1
ATOM 5523 C CA . ARG A 1 696 ? 8.356 7.873 -26.713 1.00 82.00 696 ARG A CA 1
ATOM 5524 C C . ARG A 1 696 ? 7.263 8.919 -26.910 1.00 82.00 696 ARG A C 1
ATOM 5526 O O . ARG A 1 696 ? 7.542 10.033 -27.335 1.00 82.00 696 ARG A O 1
ATOM 5533 N N . ASP A 1 697 ? 6.015 8.550 -26.645 1.00 67.12 697 ASP A N 1
ATOM 5534 C CA . ASP A 1 697 ? 4.900 9.498 -26.688 1.00 67.12 697 ASP A CA 1
ATOM 5535 C C . ASP A 1 697 ? 4.656 10.099 -25.294 1.00 67.12 697 ASP A C 1
ATOM 5537 O O . ASP A 1 697 ? 4.350 9.385 -24.334 1.00 67.12 697 ASP A O 1
ATOM 5541 N N . GLY A 1 698 ? 4.775 11.426 -25.184 1.00 58.97 698 GLY A N 1
ATOM 5542 C CA . GLY A 1 698 ? 4.427 12.173 -23.973 1.00 58.97 698 GLY A CA 1
ATOM 5543 C C . GLY A 1 698 ? 2.924 12.173 -23.661 1.00 58.97 698 GLY A C 1
ATOM 5544 O O . GLY A 1 698 ? 2.550 12.429 -22.520 1.00 58.97 698 GLY A O 1
ATOM 5545 N N . ASN A 1 699 ? 2.072 11.840 -24.641 1.00 54.19 699 ASN A N 1
ATOM 5546 C CA . ASN A 1 699 ? 0.609 11.919 -24.573 1.00 54.19 699 ASN A CA 1
ATOM 5547 C C . ASN A 1 699 ? -0.106 10.560 -24.513 1.00 54.19 699 ASN A C 1
ATOM 5549 O O . ASN A 1 699 ? -1.301 10.462 -24.800 1.00 54.19 699 ASN A O 1
ATOM 5553 N N . HIS A 1 700 ? 0.573 9.527 -24.017 1.00 47.81 700 HIS A N 1
ATOM 5554 C CA . HIS A 1 700 ? -0.079 8.326 -23.494 1.00 47.81 700 HIS A CA 1
ATOM 5555 C C . HIS A 1 700 ? -0.784 7.403 -24.496 1.00 47.81 700 HIS A C 1
ATOM 5557 O O . HIS A 1 700 ? -1.561 6.538 -24.071 1.00 47.81 700 HIS A O 1
ATOM 5563 N N . ARG A 1 701 ? -0.503 7.489 -25.802 1.00 54.91 701 ARG A N 1
ATOM 5564 C CA . ARG A 1 701 ? -0.795 6.332 -26.654 1.00 54.91 701 ARG A CA 1
ATOM 5565 C C . ARG A 1 701 ? 0.127 5.216 -26.175 1.00 54.91 701 ARG A C 1
ATOM 5567 O O . ARG A 1 701 ? 1.342 5.342 -26.289 1.00 54.91 701 ARG A O 1
ATOM 5574 N N . MET A 1 702 ? -0.460 4.191 -25.545 1.00 58.81 702 MET A N 1
ATOM 5575 C CA . MET A 1 702 ? 0.225 2.986 -25.061 1.00 58.81 702 MET A CA 1
ATOM 5576 C C . MET A 1 702 ? 1.340 2.639 -26.039 1.00 58.81 702 MET A C 1
ATOM 5578 O O . MET A 1 702 ? 1.018 2.418 -27.204 1.00 58.81 702 MET A O 1
ATOM 5582 N N . GLY A 1 703 ? 2.602 2.694 -25.594 1.00 67.44 703 GLY A N 1
ATOM 5583 C CA . GLY A 1 703 ? 3.784 2.621 -26.453 1.00 67.44 703 GLY A CA 1
ATOM 5584 C C . GLY A 1 703 ? 3.636 1.547 -27.512 1.00 67.44 703 GLY A C 1
ATOM 5585 O O . GLY A 1 703 ? 3.805 0.361 -27.227 1.00 67.44 703 GLY A O 1
ATOM 5586 N N . ARG A 1 704 ? 3.220 1.955 -28.714 1.00 79.31 704 ARG A N 1
ATOM 5587 C CA . ARG A 1 704 ? 2.915 1.001 -29.769 1.00 79.31 704 ARG A CA 1
ATOM 5588 C C . ARG A 1 704 ? 4.247 0.426 -30.198 1.00 79.31 704 ARG A C 1
ATOM 5590 O O . ARG A 1 704 ? 5.129 1.176 -30.605 1.00 79.31 704 ARG A O 1
ATOM 5597 N N . LEU A 1 705 ? 4.373 -0.889 -30.103 1.00 88.12 705 LEU A N 1
ATOM 5598 C CA . LEU A 1 705 ? 5.510 -1.591 -30.666 1.00 88.12 705 LEU A CA 1
ATOM 5599 C C . LEU A 1 705 ? 5.327 -1.676 -32.179 1.00 88.12 705 LEU A C 1
ATOM 5601 O O . LEU A 1 705 ? 4.220 -1.894 -32.675 1.00 88.12 705 LEU A O 1
ATOM 5605 N N . PHE A 1 706 ? 6.411 -1.504 -32.916 1.00 89.75 706 PHE A N 1
ATOM 5606 C CA . PHE A 1 706 ? 6.413 -1.613 -34.371 1.00 89.75 706 PHE A CA 1
ATOM 5607 C C . PHE A 1 706 ? 7.720 -2.216 -34.848 1.00 89.75 706 PHE A C 1
ATOM 5609 O O . PHE A 1 706 ? 8.724 -2.266 -34.130 1.00 89.75 706 PHE A O 1
ATOM 5616 N N . ARG A 1 707 ? 7.688 -2.705 -36.083 1.00 93.25 707 ARG A N 1
ATOM 5617 C CA . ARG A 1 707 ? 8.850 -3.316 -36.712 1.00 93.25 707 ARG A CA 1
ATOM 5618 C C . ARG A 1 707 ? 9.671 -2.245 -37.406 1.00 93.25 707 ARG A C 1
ATOM 5620 O O . ARG A 1 707 ? 9.130 -1.372 -38.082 1.00 93.25 707 ARG A O 1
ATOM 5627 N N . LEU A 1 708 ? 10.981 -2.339 -37.257 1.00 94.62 708 LEU A N 1
ATOM 5628 C CA . LEU A 1 708 ? 11.959 -1.503 -37.935 1.00 94.62 708 LEU A CA 1
ATOM 5629 C C . LEU A 1 708 ? 12.732 -2.357 -38.940 1.00 94.62 708 LEU A C 1
ATOM 5631 O O . LEU A 1 708 ? 13.044 -3.501 -38.636 1.00 94.62 708 LEU A O 1
ATOM 5635 N N . ASN A 1 709 ? 13.055 -1.828 -40.117 1.00 94.38 709 ASN A N 1
ATOM 5636 C CA . ASN A 1 709 ? 13.907 -2.522 -41.092 1.00 94.38 709 ASN A CA 1
ATOM 5637 C C . ASN A 1 709 ? 15.412 -2.383 -40.768 1.00 94.38 709 ASN A C 1
ATOM 5639 O O . ASN A 1 709 ? 15.785 -1.734 -39.793 1.00 94.38 709 ASN A O 1
ATOM 5643 N N . ASP A 1 710 ? 16.281 -2.924 -41.630 1.00 93.88 710 ASP A N 1
ATOM 5644 C CA . ASP A 1 710 ? 17.752 -2.794 -41.548 1.00 93.88 710 ASP A CA 1
ATOM 5645 C C . ASP A 1 710 ? 18.265 -1.346 -41.433 1.00 93.88 710 ASP A C 1
ATOM 5647 O O . ASP A 1 710 ? 19.348 -1.102 -40.901 1.00 93.88 710 ASP A O 1
ATOM 5651 N N . ALA A 1 711 ? 17.500 -0.377 -41.939 1.00 94.25 711 ALA A N 1
ATOM 5652 C CA . ALA A 1 711 ? 17.810 1.048 -41.864 1.00 94.25 711 ALA A CA 1
ATOM 5653 C C . ALA A 1 711 ? 17.150 1.739 -40.654 1.00 94.25 711 ALA A C 1
ATOM 5655 O O . ALA A 1 711 ? 17.114 2.967 -40.601 1.00 94.25 711 ALA A O 1
ATOM 5656 N N . PHE A 1 712 ? 16.605 0.963 -39.711 1.00 94.56 712 PHE A N 1
ATOM 5657 C CA . PHE A 1 712 ? 15.858 1.412 -38.535 1.00 94.56 712 PHE A CA 1
ATOM 5658 C C . PHE A 1 712 ? 14.656 2.314 -38.850 1.00 94.56 712 PHE A C 1
ATOM 5660 O O . PHE A 1 712 ? 14.278 3.163 -38.047 1.00 94.56 712 PHE A O 1
ATOM 5667 N N . ARG A 1 713 ? 14.027 2.127 -40.016 1.00 93.00 713 ARG A N 1
ATOM 5668 C CA . ARG A 1 713 ? 12.787 2.826 -40.381 1.00 93.00 713 ARG A CA 1
ATOM 5669 C C . ARG A 1 713 ? 11.570 1.946 -40.086 1.00 93.00 713 ARG A C 1
ATOM 5671 O O . ARG A 1 713 ? 11.659 0.743 -40.355 1.00 93.00 713 ARG A O 1
ATOM 5678 N N . PRO A 1 714 ? 10.455 2.511 -39.584 1.00 92.19 714 PRO A N 1
ATOM 5679 C CA . PRO A 1 714 ? 9.203 1.776 -39.417 1.00 92.19 714 PRO A CA 1
ATOM 5680 C C . PRO A 1 714 ? 8.786 1.062 -40.708 1.00 92.19 714 PRO A C 1
ATOM 5682 O O . PRO A 1 714 ? 8.818 1.649 -41.787 1.00 92.19 714 PRO A O 1
ATOM 5685 N N . VAL A 1 715 ? 8.452 -0.224 -40.595 1.00 90.06 715 VAL A N 1
ATOM 5686 C CA . VAL A 1 715 ? 7.965 -1.066 -41.705 1.00 90.06 715 VAL A CA 1
ATOM 5687 C C . VAL A 1 715 ? 6.452 -0.947 -41.857 1.00 90.06 715 VAL A C 1
ATOM 5689 O O . VAL A 1 715 ? 5.922 -1.051 -42.959 1.00 90.06 715 VAL A O 1
ATOM 5692 N N . ASP A 1 716 ? 5.754 -0.762 -40.741 1.00 83.25 716 ASP A N 1
ATOM 5693 C CA . ASP A 1 716 ? 4.303 -0.641 -40.705 1.00 83.25 716 ASP A CA 1
ATOM 5694 C C . ASP A 1 716 ? 3.879 0.789 -41.082 1.00 83.25 716 ASP A C 1
ATOM 5696 O O . ASP A 1 716 ? 4.582 1.742 -40.747 1.00 83.25 716 ASP A O 1
ATOM 5700 N N . GLU A 1 717 ? 2.731 0.939 -41.760 1.00 76.25 717 GLU A N 1
ATOM 5701 C CA . GLU A 1 717 ? 2.135 2.248 -42.070 1.00 76.25 717 GLU A CA 1
ATOM 5702 C C . GLU A 1 717 ? 2.019 3.078 -40.786 1.00 76.25 717 GLU A C 1
ATOM 5704 O O . GLU A 1 717 ? 1.259 2.755 -39.865 1.00 76.25 717 GLU A O 1
ATOM 5709 N N . TYR A 1 718 ? 2.835 4.123 -40.716 1.00 70.88 718 TYR A N 1
ATOM 5710 C CA . TYR A 1 718 ? 2.935 5.026 -39.587 1.00 70.88 718 TYR A CA 1
ATOM 5711 C C . TYR A 1 718 ? 2.818 6.452 -40.121 1.00 70.88 718 TYR A C 1
ATOM 5713 O O . TYR A 1 718 ? 3.508 6.814 -41.073 1.00 70.88 718 TYR A O 1
ATOM 5721 N N . GLU A 1 719 ? 1.918 7.237 -39.528 1.00 71.88 719 GLU A N 1
ATOM 5722 C CA . GLU A 1 719 ? 1.832 8.681 -39.769 1.00 71.88 719 GLU A CA 1
ATOM 5723 C C . GLU A 1 719 ? 3.181 9.298 -39.386 1.00 71.88 719 GLU A C 1
ATOM 5725 O O . GLU A 1 719 ? 3.678 8.970 -38.315 1.00 71.88 719 GLU A O 1
ATOM 5730 N N . GLU A 1 720 ? 3.789 10.123 -40.246 1.00 71.25 720 GLU A N 1
ATOM 5731 C CA . GLU A 1 720 ? 5.125 10.719 -40.057 1.00 71.25 720 GLU A CA 1
ATOM 5732 C C . GLU A 1 720 ? 5.317 11.315 -38.647 1.00 71.25 720 GLU A C 1
ATOM 5734 O O . GLU A 1 720 ? 5.022 12.479 -38.387 1.00 71.25 720 GLU A O 1
ATOM 5739 N N . GLY A 1 721 ? 5.805 10.501 -37.713 1.00 73.75 721 GLY A N 1
ATOM 5740 C CA . GLY A 1 721 ? 6.216 10.933 -36.385 1.00 73.75 721 GLY A CA 1
ATOM 5741 C C . GLY A 1 721 ? 7.698 11.272 -36.369 1.00 73.75 721 GLY A C 1
ATOM 5742 O O . GLY A 1 721 ? 8.487 10.764 -37.168 1.00 73.75 721 GLY A O 1
ATOM 5743 N N . ASP A 1 722 ? 8.078 12.137 -35.436 1.00 84.00 722 ASP A N 1
ATOM 5744 C CA . ASP A 1 722 ? 9.455 12.581 -35.284 1.00 84.00 722 ASP A CA 1
ATOM 5745 C C . ASP A 1 722 ? 10.379 11.396 -34.939 1.00 84.00 722 ASP A C 1
ATOM 5747 O O . ASP A 1 722 ? 10.243 10.741 -33.903 1.00 84.00 722 ASP A O 1
ATOM 5751 N N . LEU A 1 723 ? 11.349 11.112 -35.812 1.00 85.62 723 LEU A N 1
ATOM 5752 C CA . LEU A 1 723 ? 12.349 10.068 -35.578 1.00 85.62 723 LEU A CA 1
ATOM 5753 C C . LEU A 1 723 ? 13.218 10.366 -34.345 1.00 85.62 723 LEU A C 1
ATOM 5755 O O . LEU A 1 723 ? 13.832 9.443 -33.814 1.00 85.62 723 LEU A O 1
ATOM 5759 N N . ALA A 1 724 ? 13.251 11.609 -33.852 1.00 86.00 724 ALA A N 1
ATOM 5760 C CA . ALA A 1 724 ? 13.954 11.960 -32.620 1.00 86.00 724 ALA A CA 1
ATOM 5761 C C . ALA A 1 724 ? 13.363 11.273 -31.377 1.00 86.00 724 ALA A C 1
ATOM 5763 O O . ALA A 1 724 ? 14.082 11.038 -30.407 1.00 86.00 724 ALA A O 1
ATOM 5764 N N . VAL A 1 725 ? 12.077 10.899 -31.402 1.00 87.81 725 VAL A N 1
ATOM 5765 C CA . VAL A 1 725 ? 11.426 10.170 -30.299 1.00 87.81 725 VAL A CA 1
ATOM 5766 C C . VAL A 1 725 ? 11.379 8.654 -30.522 1.00 87.81 725 VAL A C 1
ATOM 5768 O O . VAL A 1 725 ? 10.835 7.915 -29.693 1.00 87.81 725 VAL A O 1
ATOM 5771 N N . LEU A 1 726 ? 11.968 8.163 -31.616 1.00 91.81 726 LEU A N 1
ATOM 5772 C CA . LEU A 1 726 ? 12.046 6.744 -31.945 1.00 91.81 726 LEU A CA 1
ATOM 5773 C C . LEU A 1 726 ? 13.107 6.038 -31.100 1.00 91.81 726 LEU A C 1
ATOM 5775 O O . LEU A 1 726 ? 14.263 6.453 -31.063 1.00 91.81 726 LEU A O 1
ATOM 5779 N N . HIS A 1 727 ? 12.720 4.938 -30.460 1.00 93.88 727 HIS A N 1
ATOM 5780 C CA . HIS A 1 727 ? 13.617 4.092 -29.685 1.00 93.88 727 HIS A CA 1
ATOM 5781 C C . HIS A 1 727 ? 13.665 2.676 -30.256 1.00 93.88 727 HIS A C 1
ATOM 5783 O O . HIS A 1 727 ? 12.677 2.182 -30.799 1.00 93.88 727 HIS A O 1
ATOM 5789 N N . VAL A 1 728 ? 14.810 2.018 -30.100 1.00 95.56 728 VAL A N 1
ATOM 5790 C CA . VAL A 1 728 ? 15.057 0.630 -30.507 1.00 95.56 728 VAL A CA 1
ATOM 5791 C C . VAL A 1 728 ? 15.285 -0.217 -29.263 1.00 95.56 728 VAL A C 1
ATOM 5793 O O . VAL A 1 728 ? 16.016 0.201 -28.363 1.00 95.56 728 VAL A O 1
ATOM 5796 N N . LEU A 1 729 ? 14.682 -1.405 -29.206 1.00 96.06 729 LEU A N 1
ATOM 5797 C CA . LEU A 1 729 ? 14.961 -2.353 -28.132 1.00 96.06 729 LEU A CA 1
ATOM 5798 C C . LEU A 1 729 ? 16.295 -3.061 -28.377 1.00 96.06 729 LEU A C 1
ATOM 5800 O O . LEU A 1 729 ? 16.540 -3.611 -29.456 1.00 96.06 729 LEU A O 1
ATOM 5804 N N . ALA A 1 730 ? 17.142 -3.086 -27.357 1.00 96.44 730 ALA A N 1
ATOM 5805 C CA . ALA A 1 730 ? 18.470 -3.668 -27.430 1.00 96.44 730 ALA A CA 1
ATOM 5806 C C . ALA A 1 730 ? 18.819 -4.469 -26.176 1.00 96.44 730 ALA A C 1
ATOM 5808 O O . ALA A 1 730 ? 18.259 -4.261 -25.100 1.00 96.44 730 ALA A O 1
ATOM 5809 N N . VAL A 1 731 ? 19.795 -5.359 -26.333 1.00 95.12 731 VAL A N 1
ATOM 5810 C CA . VAL A 1 731 ? 20.375 -6.164 -25.260 1.00 95.12 731 VAL A CA 1
ATOM 5811 C C . VAL A 1 731 ? 21.708 -5.568 -24.821 1.00 95.12 731 VAL A C 1
ATOM 5813 O O . VAL A 1 731 ? 22.566 -5.265 -25.654 1.00 95.12 731 VAL A O 1
ATOM 5816 N N . ARG A 1 732 ? 21.904 -5.439 -23.509 1.00 92.62 732 ARG A N 1
ATOM 5817 C CA . ARG A 1 732 ? 23.156 -5.020 -22.869 1.00 92.62 732 ARG A CA 1
ATOM 5818 C C . ARG A 1 732 ? 24.221 -6.104 -22.998 1.00 92.62 732 ARG A C 1
ATOM 5820 O O . ARG A 1 732 ? 23.998 -7.245 -22.614 1.00 92.62 732 ARG A O 1
ATOM 5827 N N . LYS A 1 733 ? 25.403 -5.746 -23.496 1.00 92.06 733 LYS A N 1
ATOM 5828 C CA . LYS A 1 733 ? 26.598 -6.599 -23.518 1.00 92.06 733 LYS A CA 1
ATOM 5829 C C . LYS A 1 733 ? 27.344 -6.448 -22.196 1.00 92.06 733 LYS A C 1
ATOM 5831 O O . LYS A 1 733 ? 27.571 -5.331 -21.734 1.00 92.06 733 LYS A O 1
ATOM 5836 N N . PHE A 1 734 ? 27.768 -7.563 -21.612 1.00 82.44 734 PHE A N 1
ATOM 5837 C CA . PHE A 1 734 ? 28.642 -7.562 -20.441 1.00 82.44 734 PHE A CA 1
ATOM 5838 C C . PHE A 1 734 ? 30.081 -7.851 -20.885 1.00 82.44 734 PHE A C 1
ATOM 5840 O O . PHE A 1 734 ? 30.384 -8.920 -21.426 1.00 82.44 734 PHE A O 1
ATOM 5847 N N . GLY A 1 735 ? 30.977 -6.8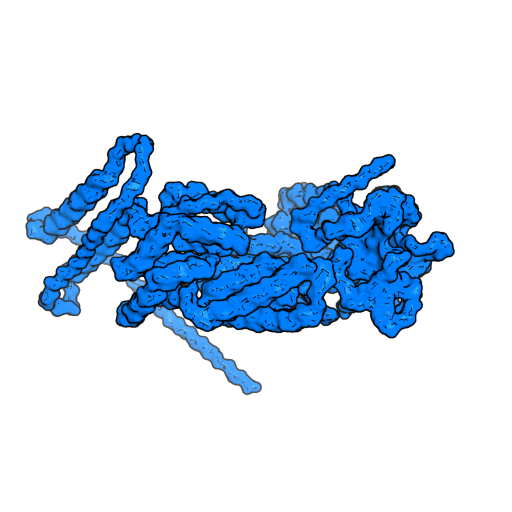82 -20.677 1.00 81.69 735 GLY A N 1
ATOM 5848 C CA . GLY A 1 735 ? 32.345 -6.940 -21.195 1.00 81.69 735 GLY A CA 1
ATOM 5849 C C . GLY A 1 735 ? 32.395 -6.936 -22.729 1.00 81.69 735 GLY A C 1
ATOM 5850 O O . GLY A 1 735 ? 31.458 -6.503 -23.394 1.00 81.69 735 GLY A O 1
ATOM 5851 N N . LEU A 1 736 ? 33.498 -7.418 -23.308 1.00 72.88 736 LEU A N 1
ATOM 5852 C CA . LEU A 1 736 ? 33.716 -7.324 -24.758 1.00 72.88 736 LEU A CA 1
ATOM 5853 C C . LEU A 1 736 ? 32.903 -8.327 -25.597 1.00 72.88 736 LEU A C 1
ATOM 5855 O O . LEU A 1 736 ? 32.802 -8.122 -26.802 1.00 72.88 736 LEU A O 1
ATOM 5859 N N . LEU A 1 737 ? 32.337 -9.400 -25.020 1.00 71.38 737 LEU A N 1
ATOM 5860 C CA . LEU A 1 737 ? 31.775 -10.502 -25.827 1.00 71.38 737 LEU A CA 1
ATOM 5861 C C . LEU A 1 737 ? 30.543 -11.222 -25.257 1.00 71.38 737 LEU A C 1
ATOM 5863 O O . LEU A 1 737 ? 29.939 -12.017 -25.979 1.00 71.38 737 LEU A O 1
ATOM 5867 N N . ARG A 1 738 ? 30.137 -11.001 -23.999 1.00 88.00 738 ARG A N 1
ATOM 5868 C CA . ARG A 1 738 ? 29.039 -11.787 -23.420 1.00 88.00 738 ARG A CA 1
ATOM 5869 C C . ARG A 1 738 ? 27.700 -11.088 -23.634 1.00 88.00 738 ARG A C 1
ATOM 5871 O O . ARG A 1 738 ? 27.390 -10.103 -22.968 1.00 88.00 738 ARG A O 1
ATOM 5878 N N . ILE A 1 739 ? 26.899 -11.631 -24.545 1.00 89.00 739 ILE A N 1
ATOM 5879 C CA . ILE A 1 739 ? 25.488 -11.264 -24.690 1.00 89.00 739 ILE A CA 1
ATOM 5880 C C . ILE A 1 739 ? 24.694 -12.115 -23.688 1.00 89.00 739 ILE A C 1
ATOM 5882 O O . ILE A 1 739 ? 24.894 -13.334 -23.652 1.00 89.00 739 ILE A O 1
ATOM 5886 N N . PRO A 1 740 ? 23.857 -11.515 -22.828 1.00 90.00 740 PRO A N 1
ATOM 5887 C CA . PRO A 1 740 ? 23.040 -12.269 -21.900 1.00 90.00 740 PRO A CA 1
ATOM 5888 C C . PRO A 1 740 ? 22.024 -13.141 -22.648 1.00 90.00 740 PRO A C 1
ATOM 5890 O O . PRO A 1 740 ? 21.630 -12.822 -23.772 1.00 90.00 740 PRO A O 1
ATOM 5893 N N . PRO A 1 741 ? 21.586 -14.240 -22.018 1.00 90.31 741 PRO A N 1
ATOM 5894 C CA . PRO A 1 741 ? 20.549 -15.118 -22.548 1.00 90.31 741 PRO A CA 1
ATOM 5895 C C . PRO A 1 741 ? 19.220 -14.371 -22.724 1.00 90.31 741 PRO A C 1
ATOM 5897 O O . PRO A 1 741 ? 18.458 -14.174 -21.774 1.00 90.31 741 PRO A O 1
ATOM 5900 N N . VAL A 1 742 ? 18.948 -13.981 -23.969 1.00 92.69 742 VAL A N 1
ATOM 5901 C CA . VAL A 1 742 ? 17.694 -13.370 -24.410 1.00 92.69 742 VAL A CA 1
ATOM 5902 C C . VAL A 1 742 ? 17.213 -14.121 -25.642 1.00 92.69 742 VAL A C 1
ATOM 5904 O O . VAL A 1 742 ? 17.932 -14.230 -26.638 1.00 92.69 742 VAL A O 1
ATOM 5907 N N . TYR A 1 743 ? 15.994 -14.645 -25.586 1.00 92.81 743 TYR A N 1
ATOM 5908 C CA . TYR A 1 743 ? 15.463 -15.544 -26.601 1.00 92.81 743 TYR A CA 1
ATOM 5909 C C . TYR A 1 743 ? 14.042 -15.175 -26.998 1.00 92.81 743 TYR A C 1
ATOM 5911 O O . TYR A 1 743 ? 13.236 -14.739 -26.184 1.00 92.81 743 TYR A O 1
ATOM 5919 N N . TRP A 1 744 ? 13.715 -15.451 -28.250 1.00 92.19 744 TRP A N 1
ATOM 5920 C CA . TRP A 1 744 ? 12.351 -15.653 -28.696 1.00 92.19 744 TRP A CA 1
ATOM 5921 C C . TRP A 1 744 ? 11.975 -17.106 -28.459 1.00 92.19 744 TRP A C 1
ATOM 5923 O O . TRP A 1 744 ? 12.533 -18.017 -29.069 1.00 92.19 744 TRP A O 1
ATOM 5933 N N . MET A 1 745 ? 11.029 -17.324 -27.562 1.00 88.81 745 MET A N 1
ATOM 5934 C CA . MET A 1 745 ? 10.445 -18.627 -27.317 1.00 88.81 745 MET A CA 1
ATOM 5935 C C . MET A 1 745 ? 9.344 -18.886 -28.337 1.00 88.81 745 MET A C 1
ATOM 5937 O O . MET A 1 745 ? 8.314 -18.214 -28.346 1.00 88.81 745 MET A O 1
ATOM 5941 N N . THR A 1 746 ? 9.591 -19.861 -29.204 1.00 86.62 746 THR A N 1
ATOM 5942 C CA . THR A 1 746 ? 8.688 -20.319 -30.262 1.00 86.62 746 THR A CA 1
ATOM 5943 C C . THR A 1 746 ? 8.135 -21.696 -29.906 1.00 86.62 746 THR A C 1
ATOM 5945 O O . THR A 1 746 ? 8.630 -22.348 -28.990 1.00 86.62 746 THR A O 1
ATOM 5948 N N . ARG A 1 747 ? 7.166 -22.206 -30.672 1.00 78.88 747 ARG A N 1
ATOM 5949 C CA . ARG A 1 747 ? 6.692 -23.592 -30.505 1.00 78.88 747 ARG A CA 1
ATOM 5950 C C . ARG A 1 747 ? 7.770 -24.658 -30.710 1.00 78.88 747 ARG A C 1
ATOM 5952 O O . ARG A 1 747 ? 7.638 -25.737 -30.152 1.00 78.88 747 ARG A O 1
ATOM 5959 N N . GLY A 1 748 ? 8.776 -24.379 -31.540 1.00 79.62 748 GLY A N 1
ATOM 5960 C CA . GLY A 1 748 ? 9.818 -25.344 -31.908 1.00 79.62 748 GLY A CA 1
ATOM 5961 C C . GLY A 1 748 ? 11.105 -25.234 -31.090 1.00 79.62 748 GLY A C 1
ATOM 5962 O O . GLY A 1 748 ? 12.011 -26.035 -31.286 1.00 79.62 748 GLY A O 1
ATOM 5963 N N . GLY A 1 749 ? 11.218 -24.243 -30.204 1.00 86.62 749 GLY A N 1
ATOM 5964 C CA . GLY A 1 749 ? 12.430 -24.010 -29.423 1.00 86.62 749 GLY A CA 1
ATOM 5965 C C . GLY A 1 749 ? 12.695 -22.534 -29.142 1.00 86.62 749 GLY A C 1
ATOM 5966 O O . GLY A 1 749 ? 11.823 -21.676 -29.324 1.00 86.62 749 GLY A O 1
ATOM 5967 N N . LEU A 1 750 ? 13.920 -22.236 -28.716 1.00 89.56 750 LEU A N 1
ATOM 5968 C CA . LEU A 1 750 ? 14.391 -20.884 -28.423 1.00 89.56 750 LEU A CA 1
ATOM 5969 C C . LEU A 1 750 ? 15.226 -20.345 -29.587 1.00 89.56 750 LEU A C 1
ATOM 5971 O O . LEU A 1 750 ? 16.099 -21.038 -30.098 1.00 89.56 750 LEU A O 1
ATOM 5975 N N . ILE A 1 751 ? 15.011 -19.092 -29.977 1.00 91.88 751 ILE A N 1
ATOM 5976 C CA . ILE A 1 751 ? 15.836 -18.398 -30.973 1.00 91.88 751 ILE A CA 1
ATOM 5977 C C . ILE A 1 751 ? 16.523 -17.227 -30.287 1.00 91.88 751 ILE A C 1
ATOM 5979 O O . ILE A 1 751 ? 15.851 -16.348 -29.756 1.00 91.88 751 ILE A O 1
ATOM 5983 N N . HIS A 1 752 ? 17.852 -17.193 -30.280 1.00 92.75 752 HIS A N 1
ATOM 5984 C CA . HIS A 1 752 ? 18.589 -16.126 -29.609 1.00 92.75 752 HIS A CA 1
ATOM 5985 C C . HIS A 1 752 ? 18.273 -14.766 -30.246 1.00 92.75 752 HIS A C 1
ATOM 5987 O O . HIS A 1 752 ? 18.519 -14.553 -31.434 1.00 92.75 752 HIS A O 1
ATOM 5993 N N . ALA A 1 753 ? 17.753 -13.829 -29.453 1.00 93.75 753 ALA A N 1
ATOM 5994 C CA . ALA A 1 753 ? 17.112 -12.608 -29.943 1.00 93.75 753 ALA A CA 1
ATOM 5995 C C . ALA A 1 753 ? 18.079 -11.576 -30.543 1.00 93.75 753 ALA A C 1
ATOM 5997 O O . ALA A 1 753 ? 17.647 -10.558 -31.065 1.00 93.75 753 ALA A O 1
ATOM 5998 N N . VAL A 1 754 ? 19.386 -11.828 -30.479 1.00 93.19 754 VAL A N 1
ATOM 5999 C CA . VAL A 1 754 ? 20.413 -10.979 -31.101 1.00 93.19 754 VAL A CA 1
ATOM 6000 C C . VAL A 1 754 ? 21.081 -11.661 -32.292 1.00 93.19 754 VAL A C 1
ATOM 6002 O O . VAL A 1 754 ? 21.354 -11.035 -33.311 1.00 93.19 754 VAL A O 1
ATOM 6005 N N . THR A 1 755 ? 21.353 -12.961 -32.179 1.00 91.44 755 THR A N 1
ATOM 6006 C CA . THR A 1 755 ? 22.172 -13.684 -33.163 1.00 91.44 755 THR A CA 1
ATOM 6007 C C . THR A 1 755 ? 21.323 -14.479 -34.148 1.00 91.44 755 THR A C 1
ATOM 6009 O O . THR A 1 755 ? 21.862 -14.965 -35.135 1.00 91.44 755 THR A O 1
ATOM 6012 N N . GLY A 1 756 ? 20.027 -14.659 -33.870 1.00 89.38 756 GLY A N 1
ATOM 6013 C CA . GLY A 1 756 ? 19.109 -15.467 -34.672 1.00 89.38 756 GLY A CA 1
ATOM 6014 C C . GLY A 1 756 ? 19.360 -16.976 -34.601 1.00 89.38 756 GLY A C 1
ATOM 6015 O O . GLY A 1 756 ? 18.648 -17.731 -35.256 1.00 89.38 756 GLY A O 1
ATOM 6016 N N . HIS A 1 757 ? 20.345 -17.439 -33.824 1.00 89.81 757 HIS A N 1
ATOM 6017 C CA . HIS A 1 757 ? 20.650 -18.865 -33.724 1.00 89.81 757 HIS A CA 1
ATOM 6018 C C . HIS A 1 757 ? 19.546 -19.581 -32.944 1.00 89.81 757 HIS A C 1
ATOM 6020 O O . HIS A 1 757 ? 19.233 -19.209 -31.810 1.00 89.81 757 HIS A O 1
ATOM 6026 N N . GLY A 1 758 ? 18.957 -20.599 -33.567 1.00 86.44 758 GLY A N 1
ATOM 6027 C CA . GLY A 1 758 ? 17.990 -21.485 -32.933 1.00 86.44 758 GLY A CA 1
ATOM 6028 C C . GLY A 1 758 ? 18.673 -22.525 -32.048 1.00 86.44 758 GLY A C 1
ATOM 6029 O O . GLY A 1 758 ? 19.735 -23.044 -32.387 1.00 86.44 758 GLY A O 1
ATOM 6030 N N . ALA A 1 759 ? 18.035 -22.848 -30.932 1.00 83.25 759 ALA A N 1
ATOM 6031 C CA . ALA A 1 759 ? 18.313 -24.009 -30.110 1.00 83.25 759 ALA A CA 1
ATOM 6032 C C . ALA A 1 759 ? 16.997 -24.764 -29.915 1.00 83.25 759 ALA A C 1
ATOM 6034 O O . ALA A 1 759 ? 16.012 -24.202 -29.424 1.00 83.25 759 ALA A O 1
ATOM 6035 N N . GLU A 1 760 ? 16.975 -26.037 -30.301 1.00 77.69 760 GLU A N 1
ATOM 6036 C CA . GLU A 1 760 ? 15.861 -26.910 -29.951 1.00 77.69 760 GLU A CA 1
ATOM 6037 C C . GLU A 1 760 ? 15.803 -27.027 -28.432 1.00 77.69 760 GLU A C 1
ATOM 6039 O O . GLU A 1 760 ? 16.782 -27.383 -27.769 1.00 77.69 760 GLU A O 1
ATOM 6044 N N . THR A 1 761 ? 14.643 -26.716 -27.874 1.00 69.31 761 THR A N 1
ATOM 6045 C CA . THR A 1 761 ? 14.373 -26.948 -26.466 1.00 69.31 761 THR A CA 1
ATOM 6046 C C . THR A 1 761 ? 13.189 -27.890 -26.374 1.00 69.31 761 THR A C 1
ATOM 6048 O O . THR A 1 761 ? 12.170 -27.689 -27.023 1.00 69.31 761 THR A O 1
ATOM 6051 N N . GLY A 1 762 ? 13.287 -28.921 -25.533 1.00 64.25 762 GLY A N 1
ATOM 6052 C CA . GLY A 1 762 ? 12.126 -29.748 -25.174 1.00 64.25 762 GLY A CA 1
ATOM 6053 C C . GLY A 1 762 ? 11.105 -29.004 -24.298 1.00 64.25 762 GLY A C 1
ATOM 6054 O O . GLY A 1 762 ? 10.292 -29.639 -23.634 1.00 64.25 762 GLY A O 1
ATOM 6055 N N . LEU A 1 763 ? 11.195 -27.672 -24.223 1.00 64.38 763 LEU A N 1
ATOM 6056 C CA . LEU A 1 763 ? 10.354 -26.810 -23.406 1.00 64.38 763 LEU A CA 1
ATOM 6057 C C . LEU A 1 763 ? 9.124 -26.421 -24.224 1.00 64.38 763 LEU A C 1
ATOM 6059 O O . LEU A 1 763 ? 9.231 -25.640 -25.163 1.00 64.38 763 LEU A O 1
ATOM 6063 N N . ASP A 1 764 ? 7.955 -26.932 -23.840 1.00 65.81 764 ASP A N 1
ATOM 6064 C CA . ASP A 1 764 ? 6.681 -26.441 -24.365 1.00 65.81 764 ASP A CA 1
ATOM 6065 C C . ASP A 1 764 ? 6.438 -25.008 -23.840 1.00 65.81 764 ASP A C 1
ATOM 6067 O O . ASP A 1 764 ? 6.282 -24.831 -22.623 1.00 65.81 764 ASP A O 1
ATOM 6071 N N . PRO A 1 765 ? 6.364 -23.979 -24.708 1.00 65.62 765 PRO A N 1
ATOM 6072 C CA . PRO A 1 765 ? 6.085 -22.603 -24.299 1.00 65.62 765 PRO A CA 1
ATOM 6073 C C . PRO A 1 765 ? 4.796 -22.472 -23.493 1.00 65.62 765 PRO A C 1
ATOM 6075 O O . PRO A 1 765 ? 4.708 -21.650 -22.583 1.00 65.62 765 PRO A O 1
ATOM 6078 N N . HIS A 1 766 ? 3.793 -23.303 -23.792 1.00 63.19 766 HIS A N 1
ATOM 6079 C CA . HIS A 1 766 ? 2.526 -23.277 -23.082 1.00 63.19 766 HIS A CA 1
ATOM 6080 C C . HIS A 1 766 ? 2.653 -23.757 -21.641 1.00 63.19 766 HIS A C 1
ATOM 6082 O O . HIS A 1 766 ? 1.870 -23.289 -20.810 1.00 63.19 766 HIS A O 1
ATOM 6088 N N . VAL A 1 767 ? 3.607 -24.655 -21.362 1.00 64.94 767 VAL A N 1
ATOM 6089 C CA . VAL A 1 767 ? 3.962 -25.143 -20.021 1.00 64.94 767 VAL A CA 1
ATOM 6090 C C . VAL A 1 767 ? 4.874 -24.141 -19.323 1.00 64.94 767 VAL A C 1
ATOM 6092 O O . VAL A 1 767 ? 4.550 -23.726 -18.215 1.00 64.94 767 VAL A O 1
ATOM 6095 N N . ALA A 1 768 ? 5.941 -23.683 -19.986 1.00 65.19 768 ALA A N 1
ATOM 6096 C CA . ALA A 1 768 ? 6.889 -22.717 -19.425 1.00 65.19 768 ALA A CA 1
ATOM 6097 C C . ALA A 1 768 ? 6.200 -21.406 -19.011 1.00 65.19 768 ALA A C 1
ATOM 6099 O O . ALA A 1 768 ? 6.497 -20.842 -17.960 1.00 65.19 768 ALA A O 1
ATOM 6100 N N . LEU A 1 769 ? 5.221 -20.955 -19.803 1.00 62.94 769 LEU A N 1
ATOM 6101 C CA . LEU A 1 769 ? 4.462 -19.743 -19.517 1.00 62.94 769 LEU A CA 1
ATOM 6102 C C . LEU A 1 769 ? 3.164 -19.993 -18.736 1.00 62.94 769 LEU A C 1
ATOM 6104 O O . LEU A 1 769 ? 2.558 -19.028 -18.272 1.00 62.94 769 LEU A O 1
ATOM 6108 N N . ARG A 1 770 ? 2.724 -21.253 -18.540 1.00 59.19 770 ARG A N 1
ATOM 6109 C CA . ARG A 1 770 ? 1.491 -21.606 -17.786 1.00 59.19 770 ARG A CA 1
ATOM 6110 C C . ARG A 1 770 ? 1.422 -20.918 -16.430 1.00 59.19 770 ARG A C 1
ATOM 6112 O O . ARG A 1 770 ? 0.331 -20.525 -16.004 1.00 59.19 770 ARG A O 1
ATOM 6119 N N . ASP A 1 771 ? 2.592 -20.798 -15.819 1.00 53.47 771 ASP A N 1
ATOM 6120 C CA . ASP A 1 771 ? 2.834 -20.221 -14.509 1.00 53.47 771 ASP A CA 1
ATOM 6121 C C . ASP A 1 771 ? 3.798 -19.029 -14.598 1.00 53.47 771 ASP A C 1
ATOM 6123 O O . ASP A 1 771 ? 4.520 -18.750 -13.645 1.00 53.47 771 ASP A O 1
ATOM 6127 N N . CYS A 1 772 ? 3.829 -18.309 -15.728 1.00 55.50 772 CYS A N 1
ATOM 6128 C CA . CYS A 1 772 ? 4.551 -17.044 -15.799 1.00 55.50 772 CYS A CA 1
ATOM 6129 C C . CYS A 1 772 ? 3.875 -16.048 -14.844 1.00 55.50 772 CYS A C 1
ATOM 6131 O O . CYS A 1 772 ? 2.739 -15.619 -15.058 1.00 55.50 772 CYS A O 1
ATOM 6133 N N . ARG A 1 773 ? 4.556 -15.756 -13.732 1.00 56.16 773 ARG A N 1
ATOM 6134 C CA . ARG A 1 773 ? 4.081 -14.909 -12.629 1.00 56.16 773 ARG A CA 1
ATOM 6135 C C . ARG A 1 773 ? 4.752 -13.537 -12.637 1.00 56.16 773 ARG A C 1
ATOM 6137 O O . ARG A 1 773 ? 4.971 -12.978 -11.567 1.00 56.16 773 ARG A O 1
ATOM 6144 N N . CYS A 1 774 ? 5.019 -12.965 -13.815 1.00 54.81 774 CYS A N 1
ATOM 6145 C CA . CYS A 1 774 ? 5.529 -11.589 -13.950 1.00 54.81 774 CYS A CA 1
ATOM 6146 C C . CYS A 1 774 ? 4.726 -10.551 -13.126 1.00 54.81 774 CYS A C 1
ATOM 6148 O O . CYS A 1 774 ? 5.230 -9.480 -12.818 1.00 54.81 774 CYS A O 1
ATOM 6150 N N . TYR A 1 775 ? 3.494 -10.888 -12.718 1.00 48.00 775 TYR A N 1
ATOM 6151 C CA . TYR A 1 775 ? 2.585 -10.036 -11.957 1.00 48.00 775 TYR A CA 1
ATOM 6152 C C . TYR A 1 775 ? 2.635 -10.190 -10.414 1.00 48.00 775 TYR A C 1
ATOM 6154 O O . TYR A 1 775 ? 1.974 -9.423 -9.706 1.00 48.00 775 TYR A O 1
ATOM 6162 N N . TRP A 1 776 ? 3.356 -11.173 -9.849 1.00 42.09 776 TRP A N 1
ATOM 6163 C CA . TRP A 1 776 ? 3.372 -11.418 -8.392 1.00 42.09 776 TRP A CA 1
ATOM 6164 C C . TRP A 1 776 ? 4.783 -11.320 -7.790 1.00 42.09 776 TRP A C 1
ATOM 6166 O O . TRP A 1 776 ? 5.568 -12.257 -7.941 1.00 42.09 776 TRP A O 1
ATOM 6176 N N . PRO A 1 777 ? 5.105 -10.241 -7.046 1.00 36.91 777 PRO A N 1
ATOM 6177 C CA . PRO A 1 777 ? 6.350 -10.175 -6.292 1.00 36.91 777 PRO A CA 1
ATOM 6178 C C . PRO A 1 777 ? 6.306 -11.223 -5.169 1.00 36.91 777 PRO A C 1
ATOM 6180 O O . PRO A 1 777 ? 5.449 -11.160 -4.288 1.00 36.91 777 PRO A O 1
ATOM 6183 N N . GLY A 1 778 ? 7.201 -12.214 -5.226 1.00 36.53 778 GLY A N 1
ATOM 6184 C CA . GLY A 1 778 ? 7.434 -13.170 -4.133 1.00 36.53 778 GLY A CA 1
ATOM 6185 C C . GLY A 1 778 ? 7.283 -14.661 -4.457 1.00 36.53 778 GLY A C 1
ATOM 6186 O O . GLY A 1 778 ? 7.373 -15.465 -3.535 1.00 36.53 778 GLY A O 1
ATOM 6187 N N . TRP A 1 779 ? 7.042 -15.065 -5.710 1.00 35.78 779 TRP A N 1
ATOM 6188 C CA . TRP A 1 779 ? 6.926 -16.486 -6.081 1.00 35.78 779 TRP A CA 1
ATOM 6189 C C . TRP A 1 779 ? 7.751 -16.808 -7.334 1.00 35.78 779 TRP A C 1
ATOM 6191 O O . TRP A 1 779 ? 7.265 -16.652 -8.453 1.00 35.78 779 TRP A O 1
ATOM 6201 N N . ASN A 1 780 ? 8.971 -17.306 -7.127 1.00 34.69 780 ASN A N 1
ATOM 6202 C CA . ASN A 1 780 ? 9.895 -17.716 -8.187 1.00 34.69 780 ASN A CA 1
ATOM 6203 C C . ASN A 1 780 ? 9.787 -19.231 -8.431 1.00 34.69 780 ASN A C 1
ATOM 6205 O O . ASN A 1 780 ? 9.845 -20.019 -7.483 1.00 34.69 780 ASN A O 1
ATOM 6209 N N . TYR A 1 781 ? 9.644 -19.649 -9.690 1.00 37.91 781 TYR A N 1
ATOM 6210 C CA . TYR A 1 781 ? 9.839 -21.044 -10.098 1.00 37.91 781 TYR A CA 1
ATOM 6211 C C . TYR A 1 781 ? 11.169 -21.155 -10.840 1.00 37.91 781 TYR A C 1
ATOM 6213 O O . TYR A 1 781 ? 11.389 -20.477 -11.840 1.00 37.91 781 TYR A O 1
ATOM 6221 N N . ARG A 1 782 ? 12.032 -22.060 -10.369 1.00 43.78 782 ARG A N 1
ATOM 6222 C CA . ARG A 1 782 ? 13.355 -22.296 -10.950 1.00 43.78 782 ARG A CA 1
ATOM 6223 C C . ARG A 1 782 ? 13.248 -23.149 -12.207 1.00 43.78 782 ARG A C 1
ATOM 6225 O O . ARG A 1 782 ? 12.897 -24.325 -12.125 1.00 43.78 782 ARG A O 1
ATOM 6232 N N . TYR A 1 783 ? 13.648 -22.590 -13.342 1.00 46.12 783 TYR A N 1
ATOM 6233 C CA . TYR A 1 783 ? 13.995 -23.370 -14.525 1.00 46.12 783 TYR A CA 1
ATOM 6234 C C . TYR A 1 783 ? 15.512 -23.314 -14.708 1.00 46.12 783 TYR A C 1
ATOM 6236 O O . TYR A 1 783 ? 16.060 -22.291 -15.110 1.00 46.12 783 TYR A O 1
ATOM 6244 N N . GLU A 1 784 ? 16.207 -24.407 -14.394 1.00 46.66 784 GLU A N 1
ATOM 6245 C CA . GLU A 1 784 ? 17.627 -24.532 -14.724 1.00 46.66 784 GLU A CA 1
ATOM 6246 C C . GLU A 1 784 ? 17.773 -24.766 -16.229 1.00 46.66 784 GLU A C 1
ATOM 6248 O O . GLU A 1 784 ? 17.465 -25.846 -16.742 1.00 46.66 784 GLU A O 1
ATOM 6253 N N . VAL A 1 785 ? 18.282 -23.764 -16.946 1.00 49.31 785 VAL A N 1
ATOM 6254 C CA . VAL A 1 785 ? 18.799 -23.974 -18.298 1.00 49.31 785 VAL A CA 1
ATOM 6255 C C . VAL A 1 785 ? 20.102 -24.758 -18.160 1.00 49.31 785 VAL A C 1
ATOM 6257 O O . VAL A 1 785 ? 21.169 -24.190 -17.935 1.00 49.31 785 VAL A O 1
ATOM 6260 N N . LYS A 1 786 ? 20.022 -26.087 -18.251 1.00 44.94 786 LYS A N 1
ATOM 6261 C CA . LYS A 1 786 ? 21.215 -26.932 -18.339 1.00 44.94 786 LYS A CA 1
ATOM 6262 C C . LYS A 1 786 ? 21.858 -26.704 -19.705 1.00 44.94 786 LYS A C 1
ATOM 6264 O O . LYS A 1 786 ? 21.368 -27.212 -20.712 1.00 44.94 786 LYS A O 1
ATOM 6269 N N . GLY A 1 787 ? 22.916 -25.895 -19.737 1.00 43.16 787 GLY A N 1
ATOM 6270 C CA . GLY A 1 787 ? 23.780 -25.778 -20.909 1.00 43.16 787 GLY A CA 1
ATOM 6271 C C . GLY A 1 787 ? 24.374 -27.146 -21.250 1.00 43.16 787 GLY A C 1
ATOM 6272 O O . GLY A 1 787 ? 24.756 -27.884 -20.341 1.00 43.16 787 GLY A O 1
ATOM 6273 N N . LYS A 1 788 ? 24.390 -27.497 -22.538 1.00 33.56 788 LYS A N 1
ATOM 6274 C CA . LYS A 1 788 ? 25.219 -28.600 -23.035 1.00 33.56 788 LYS A CA 1
ATOM 6275 C C . LYS A 1 788 ? 26.680 -28.186 -23.063 1.00 33.56 788 LYS A C 1
ATOM 6277 O O . LYS A 1 788 ? 26.930 -27.010 -23.414 1.00 33.56 788 LYS A O 1
#

pLDDT: mean 76.77, std 18.81, range [25.38, 97.88]

Radius of gyration: 34.41 Å; chains: 1; bounding box: 71×77×120 Å

Organism: NCBI:txid933084

Foldseek 3Di:
DDDDDDDDDDDDDDDDDDDDDDDDDDDPDDPDPVVVVVVVVVVVVVVVVVVVVVPDDPDDDDDDDDDDDPDDDDPDPDPPPPDPDDDPDDDDPVVVVVVVVVVVVVVVCVVVVVCCCQPVLLALQSLVLVLLVQDDPQPDPDPVLNVQCVVVVPPQPVCSVHDRHALLSLLCSLFGRDAPVSLVVSVVSSVVDPSNLVSLLSLLVCCQPPDLVSNLRSLSNLLSQLLSDVVSLVSCVVSVSLVSLVVQLVVCVVVVVVSSNLSSLQSNCSNPNPQLVVLLVVLVVLVVVLVVCVVVPLPDPPVVVLVVSQVSNLVSLQVLLVLCPPSNRVQNSLSSLLSVLVPVSCLQNVVSCLVRQALVSQLVLLLCLLPDPDSSSVSSSLSSLLSVLLSLLVCLVAVDHPPDLAPPPDQSSSCRRRLVSLVCCCQVPVVSNVSHDQVSQCSSLVSPLPCLSVLLRCLVVLVVLLVVVVVRVVSCVPPDPPPQVSRSSSVSSCLSNQLLSNLLNVLNVQQDLENGCHLLSQTADRPPVNLVVSLVSVLVSVPDPPDDLCSLQSNQCCSSPPLLRLVSLVSNLVSLVVCCPPPSNVVSSVNRNVVSVDNPPQQDKAFSQKKWAQWDAQPDDGDPDIFIDSHAPSDHDPVRTDGDPPIWIWTKIFSDSNNWKHWYQPVCCVVCVQFKFFFWDLDDPPDFTKFWKWFRDHRSPPTGIAIAGPVRHGPDDDDDDDSRRMITMITTADPRDDTGQMFIQTQQATQRRGPRDGDGDPDGPCVVRVPNPSPDPPDDDDDDPPDD